Protein AF-0000000086529086 (afdb_homodimer)

Secondary structure (DSSP, 8-state):
-----SS---GGG-HHHHTTSPPTHHHHSGGGGSHHHHHHHHHHHHHHHHHHHHHHHHHHHHHHHHHHHHHHHTT-GGGHHHHHHHHHHHHHHHHHHHHHHHHHHHHHHHHHHHHHHHHHHHHHHGGGHHHHHHHHT--S-HHHIIIIIHHHHHHHHHHHHHHHHHHHHHHHHHHHHHHHHS--EEEEETTEEEEETTHHHHHHHHHHHHHHHHHHHHHHHHHHHHHHHHHHHHHHHHHHHHHHHTHHHHHHHT-HHHHHHHHHHHHHHHHHHHHHHHHHHHHHHHHHHHHHHHHHSS-HHHHHHHHHHHHTT---HHHHHHHHHHHHHHHHHHHHHHHTHHHHHHHHHHHHHHHHHHHHHHSPPP--SEEEE-SSS-EEEEEEEEE-TTS-EEEEPPPEEE-TT-EEEEE--TTSSHHHHHHHHTT---SEEEEEEE-STTEEEE-SS----SEEHHHHHHTTS-GGGS-HHHHHHHHHHTT-GGGGGGTT-EE-HHHHS-HHHHHHHHHHHHHHH--SEEEEESTTTTS-HHHHHHHHHHHHHH-TT-EEEEE---GGGGGG-SEEEEPPPP-----GGGGTTTTS------------/------S---GGG-HHHHTTSPPTHHHHSGGGGSHHHHHHHHHHHHHHHHHHHHHHHHHHHHHHHHHHHHHHHTT-GGGHHHHHHHHHHHHHHHHHHHHHHHHHHHHHHHHHHHHHHHHHHHHHHGGGHHHHHHHHT--S-HHHIIIIIHHHHHHHHHHHHHHHHHHHHHHHHHHHHHHHHS--EEEEETTEEEEETTHHHHHHHHHHHHHHHHHHHHHHHHHHHHHHHHHHHHHHHHHHHHHHHTHHHHHHHT-HHHHHHHHHHHHHHHHHHHHHHHHHHHHHHHHHHHHHHHHHSS-HHHHHHHHHHHHTT---HHHHHHHHHHHHHHHHHHHHHHHTHHHHHHHHHHHHHHHHHHHHHHSPPP--SEEEE-SSS-EEEEEEEEE-TTS-EEEEPPPEEE-TT-EEEEE--TTSSHHHHHHHHTT---SEEEEEEE-STTEEEE-SS----SEEHHHHHHTTS-GGGS-HHHHHHHHHHTT-GGGGGGTT-EE-HHHHS-HHHHHHHHHHHHHHH--SEEEEESTTTTS-HHHHHHHHHHHHHH-TT-EEEEE---GGGGGG-SEEEEPPPP-----GGGGGTTTSS-----------

Nearest PDB structures (foldseek):
  6tqe-assembly1_A  TM=7.961E-01  e=1.108E-29  Mycobacterium tuberculosis
  7x0z-assembly1_A  TM=7.785E-01  e=4.454E-24  Homo sapiens
  7vwc-assembly1_A  TM=6.618E-01  e=4.730E-23  Caenorhabditis elegans
  8eiq-assembly1_A  TM=7.588E-01  e=6.677E-15  Homo sapiens
  8eig-assembly1_A  TM=7.826E-01  e=3.427E-14  Homo sapiens

Structure (mmCIF, N/CA/C/O backbone):
data_AF-0000000086529086-model_v1
#
loop_
_entity.id
_entity.type
_entity.pdbx_description
1 polymer 'ABC transporter ATP-binding protein/permease'
#
loop_
_atom_site.group_PDB
_atom_site.id
_atom_site.type_symbol
_atom_site.label_atom_id
_atom_site.label_alt_id
_atom_site.label_comp_id
_atom_site.label_asym_id
_atom_site.label_entity_id
_atom_site.label_seq_id
_atom_site.pdbx_PDB_ins_code
_atom_site.Cartn_x
_atom_site.Cartn_y
_atom_site.Cartn_z
_atom_site.occupancy
_atom_site.B_iso_or_equiv
_atom_site.auth_seq_id
_atom_site.auth_comp_id
_atom_site.auth_asym_id
_atom_site.auth_atom_id
_atom_site.pdbx_PDB_model_num
ATOM 1 N N . MET A 1 1 ? -4.609 3.375 36.406 1 17.03 1 MET A N 1
ATOM 2 C CA . MET A 1 1 ? -3.49 3.25 35.469 1 17.03 1 MET A CA 1
ATOM 3 C C . MET A 1 1 ? -3.99 3.174 34.031 1 17.03 1 MET A C 1
ATOM 5 O O . MET A 1 1 ? -4.32 2.092 33.531 1 17.03 1 MET A O 1
ATOM 9 N N . THR A 1 2 ? -5 3.977 33.719 1 22.77 2 THR A N 1
ATOM 10 C CA . THR A 1 2 ? -5.672 3.973 32.406 1 22.77 2 THR A CA 1
ATOM 11 C C . THR A 1 2 ? -4.656 4.062 31.281 1 22.77 2 THR A C 1
ATOM 13 O O . THR A 1 2 ? -3.887 5.02 31.203 1 22.77 2 THR A O 1
ATOM 16 N N . VAL A 1 3 ? -3.982 2.934 30.984 1 27.12 3 VAL A N 1
ATOM 17 C CA . VAL A 1 3 ? -2.955 2.668 29.984 1 27.12 3 VAL A CA 1
ATOM 18 C C . VAL A 1 3 ? -3.262 3.451 28.703 1 27.12 3 VAL A C 1
ATOM 20 O O . VAL A 1 3 ? -4.332 3.295 28.109 1 27.12 3 VAL A O 1
ATOM 23 N N . ASN A 1 4 ? -2.916 4.668 28.625 1 27.52 4 ASN A N 1
ATOM 24 C CA . ASN A 1 4 ? -2.863 5.664 27.562 1 27.52 4 ASN A CA 1
ATOM 25 C C . ASN A 1 4 ? -2.459 5.039 26.234 1 27.52 4 ASN A C 1
ATOM 27 O O . ASN A 1 4 ? -1.291 4.703 26.031 1 27.52 4 ASN A O 1
ATOM 31 N N . ARG A 1 5 ? -3.229 4.07 25.766 1 34.84 5 ARG A N 1
ATOM 32 C CA . ARG A 1 5 ? -3.043 3.232 24.578 1 34.84 5 ARG A CA 1
ATOM 33 C C . ARG A 1 5 ? -2.707 4.078 23.359 1 34.84 5 ARG A C 1
ATOM 35 O O . ARG A 1 5 ? -3.576 4.766 22.812 1 34.84 5 ARG A O 1
ATOM 42 N N . ALA A 1 6 ? -1.583 4.531 23.25 1 35.47 6 ALA A N 1
ATOM 43 C CA . ALA A 1 6 ? -0.881 5.309 22.234 1 35.47 6 ALA A CA 1
ATOM 44 C C . ALA A 1 6 ? -1.376 4.961 20.828 1 35.47 6 ALA A C 1
ATOM 46 O O . ALA A 1 6 ? -1.481 5.832 19.969 1 35.47 6 ALA A O 1
ATOM 47 N N . PHE A 1 7 ? -1.087 3.75 20.312 1 37.53 7 PHE A N 1
ATOM 48 C CA . PHE A 1 7 ? -1.498 3.289 19 1 37.53 7 PHE A CA 1
ATOM 49 C C . PHE A 1 7 ? -2.9 2.693 19.047 1 37.53 7 PHE A C 1
ATOM 51 O O . PHE A 1 7 ? -3.207 1.886 19.922 1 37.53 7 PHE A O 1
ATOM 58 N N . PRO A 1 8 ? -3.912 3.375 18.641 1 40.97 8 PRO A N 1
ATOM 59 C CA . PRO A 1 8 ? -5.211 2.701 18.672 1 40.97 8 PRO A CA 1
ATOM 60 C C . PRO A 1 8 ? -5.105 1.2 18.406 1 40.97 8 PRO A C 1
ATOM 62 O O . PRO A 1 8 ? -4.363 0.779 17.516 1 40.97 8 PRO A O 1
ATOM 65 N N . ILE A 1 9 ? -5.074 0.36 19.312 1 44.12 9 ILE A N 1
ATOM 66 C CA . ILE A 1 9 ? -5.113 -1.095 19.203 1 44.12 9 ILE A CA 1
ATOM 67 C C . ILE A 1 9 ? -6.086 -1.505 18.109 1 44.12 9 ILE A C 1
ATOM 69 O O . ILE A 1 9 ? -7.238 -1.057 18.078 1 44.12 9 ILE A O 1
ATOM 73 N N . ASP A 1 10 ? -5.691 -1.866 17.016 1 54.34 10 ASP A N 1
ATOM 74 C CA . ASP A 1 10 ? -6.551 -2.467 16 1 54.34 10 ASP A CA 1
ATOM 75 C C . ASP A 1 10 ? -7.539 -3.447 16.625 1 54.34 10 ASP A C 1
ATOM 77 O O . ASP A 1 10 ? -7.191 -4.602 16.906 1 54.34 10 ASP A O 1
ATOM 81 N N . ARG A 1 11 ? -8.672 -2.973 17.297 1 58.97 11 ARG A N 1
ATOM 82 C CA . ARG A 1 11 ? -9.734 -3.734 17.953 1 58.97 11 ARG A CA 1
ATOM 83 C C . ARG A 1 11 ? -10.125 -4.949 17.125 1 58.97 11 ARG A C 1
ATOM 85 O O . ARG A 1 11 ? -10.617 -5.945 17.656 1 58.97 11 ARG A O 1
ATOM 92 N N . ALA A 1 12 ? -9.719 -4.82 15.906 1 59.78 12 ALA A N 1
ATOM 93 C CA . ALA A 1 12 ? -10.109 -5.926 15.039 1 59.78 12 ALA A CA 1
ATOM 94 C C . ALA A 1 12 ? -9.328 -7.191 15.375 1 59.78 12 ALA A C 1
ATOM 96 O O . ALA A 1 12 ? -9.766 -8.305 15.07 1 59.78 12 ALA A O 1
ATOM 97 N N . GLU A 1 13 ? -8.25 -7 16.031 1 61.94 13 GLU A N 1
ATOM 98 C CA . GLU A 1 13 ? -7.422 -8.164 16.344 1 61.94 13 GLU A CA 1
ATOM 99 C C . GLU A 1 13 ? -7.691 -8.656 17.766 1 61.94 13 GLU A C 1
ATOM 101 O O . GLU A 1 13 ? -7.23 -9.734 18.156 1 61.94 13 GLU A O 1
ATOM 106 N N . ASP A 1 14 ? -8.516 -7.789 18.469 1 65.12 14 ASP A N 1
ATOM 107 C CA . ASP A 1 14 ? -8.867 -8.18 19.828 1 65.12 14 ASP A CA 1
ATOM 108 C C . ASP A 1 14 ? -10.094 -9.086 19.844 1 65.12 14 ASP A C 1
ATOM 110 O O . ASP A 1 14 ? -11.172 -8.688 19.391 1 65.12 14 ASP A O 1
ATOM 114 N N . ALA A 1 15 ? -9.969 -10.281 20.266 1 69.06 15 ALA A N 1
ATOM 115 C CA . ALA A 1 15 ? -11.023 -11.289 20.281 1 69.06 15 ALA A CA 1
ATOM 116 C C . ALA A 1 15 ? -12.234 -10.805 21.078 1 69.06 15 ALA A C 1
ATOM 118 O O . ALA A 1 15 ? -13.383 -11.062 20.688 1 69.06 15 ALA A O 1
ATOM 119 N N . GLU A 1 16 ? -11.992 -10.109 22.125 1 69.25 16 GLU A N 1
ATOM 120 C CA . GLU A 1 16 ? -13.102 -9.641 22.953 1 69.25 16 GLU A CA 1
ATOM 121 C C . GLU A 1 16 ? -13.891 -8.539 22.25 1 69.25 16 GLU A C 1
ATOM 123 O O . GLU A 1 16 ? -15.117 -8.508 22.312 1 69.25 16 GLU A O 1
ATOM 128 N N . ALA A 1 17 ? -13.203 -7.742 21.594 1 73.75 17 ALA A N 1
ATOM 129 C CA . ALA A 1 17 ? -13.867 -6.664 20.875 1 73.75 17 ALA A CA 1
ATOM 130 C C . ALA A 1 17 ? -14.68 -7.207 19.703 1 73.75 17 ALA A C 1
ATOM 132 O O . ALA A 1 17 ? -15.75 -6.695 19.391 1 73.75 17 ALA A O 1
ATOM 133 N N . ARG A 1 18 ? -14.328 -8.336 19.219 1 75.75 18 ARG A N 1
ATOM 134 C CA . ARG A 1 18 ? -14.938 -8.906 18.031 1 75.75 18 ARG A CA 1
ATOM 135 C C . ARG A 1 18 ? -16.328 -9.461 18.328 1 75.75 18 ARG A C 1
ATOM 137 O O . ARG A 1 18 ? -17.156 -9.586 17.438 1 75.75 18 ARG A O 1
ATOM 144 N N . ARG A 1 19 ? -16.469 -9.758 19.531 1 76.56 19 ARG A N 1
ATOM 145 C CA . ARG A 1 19 ? -17.766 -10.305 19.906 1 76.56 19 ARG A CA 1
ATOM 146 C C . ARG A 1 19 ? -18.859 -9.242 19.828 1 76.56 19 ARG A C 1
ATOM 148 O O . ARG A 1 19 ? -20.031 -9.562 19.688 1 76.56 19 ARG A O 1
ATOM 155 N N . ARG A 1 20 ? -18.469 -8.055 19.812 1 79.75 20 ARG A N 1
ATOM 156 C CA . ARG A 1 20 ? -19.438 -6.973 19.766 1 79.75 20 ARG A CA 1
ATOM 157 C C . ARG A 1 20 ? -19.75 -6.566 18.328 1 79.75 20 ARG A C 1
ATOM 159 O O . ARG A 1 20 ? -20.703 -5.832 18.078 1 79.75 20 ARG A O 1
ATOM 166 N N . PHE A 1 21 ? -18.984 -7.137 17.469 1 87.19 21 PHE A N 1
ATOM 167 C CA . PHE A 1 21 ? -19.188 -6.777 16.078 1 87.19 21 PHE A CA 1
ATOM 168 C C . PHE A 1 21 ? -20.359 -7.555 15.477 1 87.19 21 PHE A C 1
ATOM 170 O O . PHE A 1 21 ? -20.672 -8.656 15.93 1 87.19 21 PHE A O 1
ATOM 177 N N . PRO A 1 22 ? -21.047 -6.941 14.578 1 89 22 PRO A N 1
ATOM 178 C CA . PRO A 1 22 ? -22.078 -7.707 13.875 1 89 22 PRO A CA 1
ATOM 179 C C . PRO A 1 22 ? -21.516 -8.922 13.133 1 89 22 PRO A C 1
ATOM 181 O O . PRO A 1 22 ? -20.344 -8.93 12.766 1 89 22 PRO A O 1
ATOM 184 N N . PRO A 1 23 ? -22.406 -9.875 13.039 1 89.5 23 PRO A N 1
ATOM 185 C CA . PRO A 1 23 ? -21.938 -11.062 12.328 1 89.5 23 PRO A CA 1
ATOM 186 C C . PRO A 1 23 ? -21.594 -10.781 10.867 1 89.5 23 PRO A C 1
ATOM 188 O O . PRO A 1 23 ? -22.047 -9.781 10.305 1 89.5 23 PRO A O 1
ATOM 191 N N . VAL A 1 24 ? -20.75 -11.617 10.305 1 91 24 VAL A N 1
ATOM 192 C CA . VAL A 1 24 ? -20.219 -11.438 8.953 1 91 24 VAL A CA 1
ATOM 193 C C . VAL A 1 24 ? -21.359 -11.555 7.941 1 91 24 VAL A C 1
ATOM 195 O O . VAL A 1 24 ? -21.266 -11.016 6.836 1 91 24 VAL A O 1
ATOM 198 N N . TRP A 1 25 ? -22.438 -12.156 8.266 1 90.25 25 TRP A N 1
ATOM 199 C CA . TRP A 1 25 ? -23.578 -12.344 7.371 1 90.25 25 TRP A CA 1
ATOM 200 C C . TRP A 1 25 ? -24.203 -11 6.996 1 90.25 25 TRP A C 1
ATOM 202 O O . TRP A 1 25 ? -24.828 -10.875 5.938 1 90.25 25 TRP A O 1
ATOM 212 N N . ARG A 1 26 ? -24.031 -9.984 7.801 1 90.62 26 ARG A N 1
ATOM 213 C CA . ARG A 1 26 ? -24.562 -8.656 7.508 1 90.62 26 ARG A CA 1
ATOM 214 C C . ARG A 1 26 ? -23.797 -7.992 6.375 1 90.62 26 ARG A C 1
ATOM 216 O O . ARG A 1 26 ? -24.297 -7.062 5.734 1 90.62 26 ARG A O 1
ATOM 223 N N . LEU A 1 27 ? -22.641 -8.477 6.191 1 91.31 27 LEU A N 1
ATOM 224 C CA . LEU A 1 27 ? -21.828 -7.977 5.086 1 91.31 27 LEU A CA 1
ATOM 225 C C . LEU A 1 27 ? -22.062 -8.805 3.826 1 91.31 27 LEU A C 1
ATOM 227 O O . LEU A 1 27 ? -22.078 -8.258 2.719 1 91.31 27 LEU A O 1
ATOM 231 N N . LEU A 1 28 ? -22.328 -10.094 3.971 1 91.69 28 LEU A N 1
ATOM 232 C CA . LEU A 1 28 ? -22.344 -11.047 2.865 1 91.69 28 LEU A CA 1
ATOM 233 C C . LEU A 1 28 ? -23.734 -11.086 2.219 1 91.69 28 LEU A C 1
ATOM 235 O O . LEU A 1 28 ? -23.844 -11.227 0.998 1 91.69 28 LEU A O 1
ATOM 239 N N . LEU A 1 29 ? -24.797 -10.867 2.912 1 90 29 LEU A N 1
ATOM 240 C CA . LEU A 1 29 ? -26.125 -11.266 2.457 1 90 29 LEU A CA 1
ATOM 241 C C . LEU A 1 29 ? -26.844 -10.094 1.794 1 90 29 LEU A C 1
ATOM 243 O O . LEU A 1 29 ? -27.609 -10.289 0.845 1 90 29 LEU A O 1
ATOM 247 N N . PRO A 1 30 ? -26.609 -8.867 2.238 1 90.56 30 PRO A N 1
ATOM 248 C CA . PRO A 1 30 ? -27.438 -7.777 1.705 1 90.56 30 PRO A CA 1
ATOM 249 C C . PRO A 1 30 ? -27.359 -7.668 0.184 1 90.56 30 PRO A C 1
ATOM 251 O O . PRO A 1 30 ? -28.359 -7.359 -0.468 1 90.56 30 PRO A O 1
ATOM 254 N N . TYR A 1 31 ? -26.312 -7.93 -0.412 1 92.19 31 TYR A N 1
ATOM 255 C CA . TYR A 1 31 ? -26.172 -7.824 -1.859 1 92.19 31 TYR A CA 1
ATOM 256 C C . TYR A 1 31 ? -27.047 -8.852 -2.57 1 92.19 31 TYR A C 1
ATOM 258 O O . TYR A 1 31 ? -27.672 -8.539 -3.58 1 92.19 31 TYR A O 1
ATOM 266 N N . TRP A 1 32 ? -27.156 -10.016 -2.102 1 91.19 32 TRP A N 1
ATOM 267 C CA . TRP A 1 32 ? -27.828 -11.117 -2.779 1 91.19 32 TRP A CA 1
ATOM 268 C C . TRP A 1 32 ? -29.344 -10.977 -2.686 1 91.19 32 TRP A C 1
ATOM 270 O O . TRP A 1 32 ? -30.078 -11.68 -3.381 1 91.19 32 TRP A O 1
ATOM 280 N N . ARG A 1 33 ? -29.812 -10.008 -1.822 1 90 33 ARG A N 1
ATOM 281 C CA . ARG A 1 33 ? -31.234 -9.766 -1.68 1 90 33 ARG A CA 1
ATOM 282 C C . ARG A 1 33 ? -31.703 -8.68 -2.646 1 90 33 ARG A C 1
ATOM 284 O O . ARG A 1 33 ? -32.906 -8.477 -2.824 1 90 33 ARG A O 1
ATOM 291 N N . THR A 1 34 ? -30.844 -8.109 -3.309 1 91.5 34 THR A N 1
ATOM 292 C CA . THR A 1 34 ? -31.188 -7.066 -4.27 1 91.5 34 THR A CA 1
ATOM 293 C C . THR A 1 34 ? -31.453 -7.672 -5.648 1 91.5 34 THR A C 1
ATOM 295 O O . THR A 1 34 ? -31.141 -8.844 -5.887 1 91.5 34 THR A O 1
ATOM 298 N N . ARG A 1 35 ? -32.031 -6.863 -6.504 1 88.62 35 ARG A N 1
ATOM 299 C CA . ARG A 1 35 ? -32.312 -7.32 -7.859 1 88.62 35 ARG A CA 1
ATOM 300 C C . ARG A 1 35 ? -31.031 -7.629 -8.625 1 88.62 35 ARG A C 1
ATOM 302 O O . ARG A 1 35 ? -30.922 -8.664 -9.281 1 88.62 35 ARG A O 1
ATOM 309 N N . GLU A 1 36 ? -30.062 -6.824 -8.461 1 89.56 36 GLU A N 1
ATOM 310 C CA . GLU A 1 36 ? -28.766 -7.059 -9.109 1 89.56 36 GLU A CA 1
ATOM 311 C C . GLU A 1 36 ? -28.078 -8.273 -8.508 1 89.56 36 GLU A C 1
ATOM 313 O O . GLU A 1 36 ? -27.375 -9 -9.219 1 89.56 36 GLU A O 1
ATOM 318 N N . GLY A 1 37 ? -28.406 -8.531 -7.34 1 91.19 37 GLY A N 1
ATOM 319 C CA . GLY A 1 37 ? -27.797 -9.656 -6.648 1 91.19 37 GLY A CA 1
ATOM 320 C C . GLY A 1 37 ? -28.359 -10.992 -7.082 1 91.19 37 GLY A C 1
ATOM 321 O O . GLY A 1 37 ? -27.641 -11.984 -7.168 1 91.19 37 GLY A O 1
ATOM 322 N N . VAL A 1 38 ? -29.641 -10.984 -7.402 1 91.56 38 VAL A N 1
ATOM 323 C CA . VAL A 1 38 ? -30.266 -12.227 -7.844 1 91.56 38 VAL A CA 1
ATOM 324 C C . VAL A 1 38 ? -29.672 -12.648 -9.188 1 91.56 38 VAL A C 1
ATOM 326 O O . VAL A 1 38 ? -29.438 -13.836 -9.422 1 91.56 38 VAL A O 1
ATOM 329 N N . PHE A 1 39 ? -29.469 -11.68 -9.992 1 92.88 39 PHE A N 1
ATOM 330 C CA . PHE A 1 39 ? -28.828 -11.969 -11.266 1 92.88 39 PHE A CA 1
ATOM 331 C C . PHE A 1 39 ? -27.422 -12.508 -11.039 1 92.88 39 PHE A C 1
ATOM 333 O O . PHE A 1 39 ? -27 -13.453 -11.711 1 92.88 39 PHE A O 1
ATOM 340 N N . SER A 1 40 ? -26.734 -11.945 -10.133 1 93.75 40 SER A N 1
ATOM 341 C CA . SER A 1 40 ? -25.391 -12.406 -9.82 1 93.75 40 SER A CA 1
ATOM 342 C C . SER A 1 40 ? -25.422 -13.812 -9.227 1 93.75 40 SER A C 1
ATOM 344 O O . SER A 1 40 ? -24.469 -14.586 -9.414 1 93.75 40 SER A O 1
ATOM 346 N N . LEU A 1 41 ? -26.484 -14.172 -8.594 1 93.38 41 LEU A N 1
ATOM 347 C CA . LEU A 1 41 ? -26.625 -15.516 -8.055 1 93.38 41 LEU A CA 1
ATOM 348 C C . LEU A 1 41 ? -26.766 -16.547 -9.18 1 93.38 41 LEU A C 1
ATOM 350 O O . LEU A 1 41 ? -26.25 -17.656 -9.086 1 93.38 41 LEU A O 1
ATOM 354 N N . ILE A 1 42 ? -27.469 -16.141 -10.133 1 94.56 42 ILE A N 1
ATOM 355 C CA . ILE A 1 42 ? -27.625 -17 -11.297 1 94.56 42 ILE A CA 1
ATOM 356 C C . ILE A 1 42 ? -26.266 -17.203 -11.969 1 94.56 42 ILE A C 1
ATOM 358 O O . ILE A 1 42 ? -25.906 -18.312 -12.344 1 94.56 42 ILE A O 1
ATOM 362 N N . LEU A 1 43 ? -25.609 -16.125 -12.078 1 95.25 43 LEU A N 1
ATOM 363 C CA . LEU A 1 43 ? -24.281 -16.219 -12.664 1 95.25 43 LEU A CA 1
ATOM 364 C C . LEU A 1 43 ? -23.375 -17.109 -11.828 1 95.25 43 LEU A C 1
ATOM 366 O O . LEU A 1 43 ? -22.578 -17.875 -12.367 1 95.25 43 LEU A O 1
ATOM 370 N N . LEU A 1 44 ? -23.5 -17.031 -10.57 1 94.56 44 LEU A N 1
ATOM 371 C CA . LEU A 1 44 ? -22.688 -17.844 -9.672 1 94.56 44 LEU A CA 1
ATOM 372 C C . LEU A 1 44 ? -23.047 -19.312 -9.805 1 94.56 44 LEU A C 1
ATOM 374 O O . LEU A 1 44 ? -22.156 -20.172 -9.75 1 94.56 44 LEU A O 1
ATOM 378 N N . MET A 1 45 ? -24.281 -19.625 -10.016 1 94.62 45 MET A N 1
ATOM 379 C CA . MET A 1 45 ? -24.703 -21.016 -10.242 1 94.62 45 MET A CA 1
ATOM 380 C C . MET A 1 45 ? -24.094 -21.547 -11.531 1 94.62 45 MET A C 1
ATOM 382 O O . MET A 1 45 ? -23.719 -22.719 -11.602 1 94.62 45 MET A O 1
ATOM 386 N N . LEU A 1 46 ? -24.031 -20.656 -12.445 1 94.94 46 LEU A N 1
ATOM 387 C CA . LEU A 1 46 ? -23.406 -21.047 -13.703 1 94.94 46 LEU A CA 1
ATOM 388 C C . LEU A 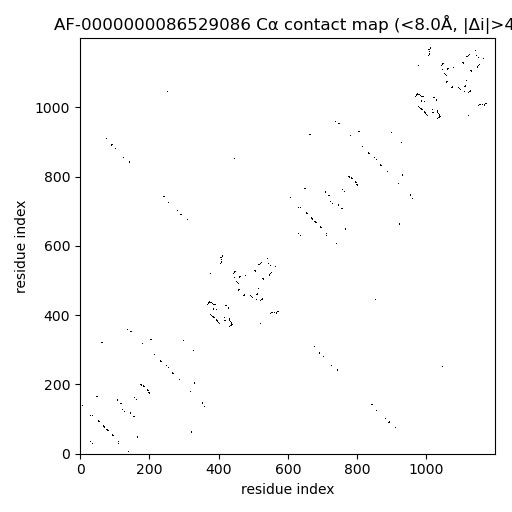1 46 ? -21.906 -21.281 -13.508 1 94.94 46 LEU A C 1
ATOM 390 O O . LEU A 1 46 ? -21.328 -22.156 -14.156 1 94.94 46 LEU A O 1
ATOM 394 N N . VAL A 1 47 ? -21.312 -20.5 -12.68 1 95.38 47 VAL A N 1
ATOM 395 C CA . VAL A 1 47 ? -19.891 -20.688 -12.375 1 95.38 47 VAL A CA 1
ATOM 396 C C . VAL A 1 47 ? -19.672 -22.031 -11.688 1 95.38 47 VAL A C 1
ATOM 398 O O . VAL A 1 47 ? -18.75 -22.766 -12.023 1 95.38 47 VAL A O 1
ATOM 401 N N . ILE A 1 48 ? -20.547 -22.391 -10.766 1 94.31 48 ILE A N 1
ATOM 402 C CA . ILE A 1 48 ? -20.469 -23.688 -10.086 1 94.31 48 ILE A CA 1
ATOM 403 C C . ILE A 1 48 ? -20.688 -24.812 -11.086 1 94.31 48 ILE A C 1
ATOM 405 O O . ILE A 1 48 ? -19.969 -25.812 -11.07 1 94.31 48 ILE A O 1
ATOM 409 N N . GLY A 1 49 ? -21.625 -24.594 -11.945 1 94.12 49 GLY A N 1
ATOM 410 C CA . GLY A 1 49 ? -21.844 -25.562 -13.008 1 94.12 49 GLY A CA 1
ATOM 411 C C . GLY A 1 49 ? -20.641 -25.75 -13.906 1 94.12 49 GLY A C 1
ATOM 412 O O . GLY A 1 49 ? -20.328 -26.875 -14.289 1 94.12 49 GLY A O 1
ATOM 413 N N . SER A 1 50 ? -20.047 -24.688 -14.211 1 93.81 50 SER A N 1
ATOM 414 C CA . SER A 1 50 ? -18.844 -24.766 -15.023 1 93.81 50 SER A CA 1
ATOM 415 C C . SER A 1 50 ? -17.734 -25.516 -14.305 1 93.81 50 SER A C 1
ATOM 417 O O . SER A 1 50 ? -16.969 -26.266 -14.922 1 93.81 50 SER A O 1
ATOM 419 N N . SER A 1 51 ? -17.609 -25.344 -13 1 91.38 51 SER A N 1
ATOM 420 C CA . SER A 1 51 ? -16.625 -26.062 -12.203 1 91.38 51 SER A CA 1
ATOM 421 C C . SER A 1 51 ? -16.906 -27.562 -12.195 1 91.38 51 SER A C 1
ATOM 423 O O . SER A 1 51 ? -15.984 -28.375 -12.312 1 91.38 51 SER A O 1
ATOM 425 N N . TRP A 1 52 ? -18.109 -27.953 -12.133 1 92.94 52 TRP A N 1
ATOM 426 C CA . TRP A 1 52 ? -18.5 -29.359 -12.164 1 92.94 52 TRP A CA 1
ATOM 427 C C . TRP A 1 52 ? -18.266 -29.953 -13.547 1 92.94 52 TRP A C 1
ATOM 429 O O . TRP A 1 52 ? -17.844 -31.109 -13.672 1 92.94 52 TRP A O 1
ATOM 439 N N . ALA A 1 53 ? -18.531 -29.109 -14.492 1 93.25 53 ALA A N 1
ATOM 440 C CA . ALA A 1 53 ? -18.266 -29.547 -15.859 1 93.25 53 ALA A CA 1
ATOM 441 C C . ALA A 1 53 ? -16.781 -29.797 -16.078 1 93.25 53 ALA A C 1
ATOM 443 O O . ALA A 1 53 ? -16.406 -30.734 -16.781 1 93.25 53 ALA A O 1
ATOM 444 N N . THR A 1 54 ? -16.016 -29 -15.539 1 89.62 54 THR A N 1
ATOM 445 C CA . THR A 1 54 ? -14.57 -29.172 -15.656 1 89.62 54 THR A CA 1
ATOM 446 C C . THR A 1 54 ? -14.125 -30.469 -14.977 1 89.62 54 THR A C 1
ATOM 448 O O . THR A 1 54 ? -13.227 -31.156 -15.461 1 89.62 54 THR A O 1
ATOM 451 N N . THR A 1 55 ? -14.766 -30.812 -13.859 1 89.75 55 THR A N 1
ATOM 452 C CA . THR A 1 55 ? -14.469 -32.062 -13.188 1 89.75 55 THR A CA 1
ATOM 453 C C . THR A 1 55 ? -14.852 -33.25 -14.07 1 89.75 55 THR A C 1
ATOM 455 O O . THR A 1 55 ? -14.125 -34.25 -14.125 1 89.75 55 THR A O 1
ATOM 458 N N . TYR A 1 56 ? -15.875 -33.062 -14.758 1 91.12 56 TYR A N 1
ATOM 459 C CA . TYR A 1 56 ? -16.297 -34.125 -15.664 1 91.12 56 TYR A CA 1
ATOM 460 C C . TYR A 1 56 ? -15.312 -34.281 -16.812 1 91.12 56 TYR A C 1
ATOM 462 O O . TYR A 1 56 ? -15.039 -35.406 -17.266 1 91.12 56 TYR A O 1
ATOM 470 N N . VAL A 1 57 ? -14.867 -33.188 -17.25 1 89.19 57 VAL A N 1
ATOM 471 C CA . VAL A 1 57 ? -13.852 -33.25 -18.297 1 89.19 57 VAL A CA 1
ATOM 472 C C . VAL A 1 57 ? -12.594 -33.906 -17.766 1 89.19 57 VAL A C 1
ATOM 474 O O . VAL A 1 57 ? -11.953 -34.688 -18.469 1 89.19 57 VAL A O 1
ATOM 477 N N . MET A 1 58 ? -12.266 -33.688 -16.562 1 88.19 58 MET A N 1
ATOM 478 C CA . MET A 1 58 ? -11.102 -34.312 -15.953 1 88.19 58 MET A CA 1
ATOM 479 C C . MET A 1 58 ? -11.32 -35.844 -15.828 1 88.19 58 MET A C 1
ATOM 481 O O . MET A 1 58 ? -10.383 -36.625 -16.016 1 88.19 58 MET A O 1
ATOM 485 N N . LEU A 1 59 ? -12.516 -36.25 -15.562 1 89.88 59 LEU A N 1
ATOM 486 C CA . LEU A 1 59 ? -12.844 -37.656 -15.477 1 89.88 59 LEU A CA 1
ATOM 487 C C . LEU A 1 59 ? -12.75 -38.344 -16.844 1 89.88 59 LEU A C 1
ATOM 489 O O . LEU A 1 59 ? -12.227 -39.438 -16.969 1 89.88 59 LEU A O 1
ATOM 493 N N . TRP A 1 60 ? -13.273 -37.594 -17.719 1 90.94 60 TRP A N 1
ATOM 494 C CA . TRP A 1 60 ? -13.156 -38.094 -19.094 1 90.94 60 TRP A CA 1
ATOM 495 C C . TRP A 1 60 ? -11.695 -38.219 -19.5 1 90.94 60 TRP A C 1
ATOM 497 O O . TRP A 1 60 ? -11.305 -39.219 -20.094 1 90.94 60 TRP A O 1
ATOM 507 N N . ASN A 1 61 ? -10.938 -37.219 -19.188 1 88.62 61 ASN A N 1
ATOM 508 C CA . ASN A 1 61 ? -9.508 -37.25 -19.484 1 88.62 61 ASN A CA 1
ATOM 509 C C . ASN A 1 61 ? -8.82 -38.438 -18.797 1 88.62 61 ASN A C 1
ATOM 511 O O . ASN A 1 61 ? -7.883 -39 -19.344 1 88.62 61 ASN A O 1
ATOM 515 N N . ASN A 1 62 ? -9.25 -38.688 -17.625 1 88.81 62 ASN A N 1
ATOM 516 C CA . ASN A 1 62 ? -8.703 -39.812 -16.906 1 88.81 62 ASN A CA 1
ATOM 517 C C . ASN A 1 62 ? -8.977 -41.125 -17.625 1 88.81 62 ASN A C 1
ATOM 519 O O . ASN A 1 62 ? -8.07 -41.969 -17.766 1 88.81 62 ASN A O 1
ATOM 523 N N . ASN A 1 63 ? -10.164 -41.312 -18.094 1 89.44 63 ASN A N 1
ATOM 524 C CA . ASN A 1 63 ? -10.508 -42.531 -18.844 1 89.44 63 ASN A CA 1
ATOM 525 C C . ASN A 1 63 ? -9.781 -42.562 -20.188 1 89.44 63 ASN A C 1
ATOM 527 O O . ASN A 1 63 ? -9.336 -43.656 -20.609 1 89.44 63 ASN A O 1
ATOM 531 N N . TRP A 1 64 ? -9.75 -41.406 -20.781 1 89 64 TRP A N 1
ATOM 532 C CA . TRP A 1 64 ? -9.031 -41.344 -22.047 1 89 64 TRP A CA 1
ATOM 533 C C . TRP A 1 64 ? -7.566 -41.719 -21.875 1 89 64 TRP A C 1
ATOM 535 O O . TRP A 1 64 ? -7.008 -42.438 -22.703 1 89 64 TRP A O 1
ATOM 545 N N . THR A 1 65 ? -6.93 -41.219 -20.828 1 87 65 THR A N 1
ATOM 546 C CA . THR A 1 65 ? -5.527 -41.531 -20.562 1 87 65 THR A CA 1
ATOM 547 C C . THR A 1 65 ? -5.328 -43.031 -20.406 1 87 65 THR A C 1
ATOM 549 O O . THR A 1 65 ? -4.355 -43.594 -20.906 1 87 65 THR A O 1
ATOM 552 N N . GLY A 1 66 ? -6.223 -43.719 -19.734 1 87.12 66 GLY A N 1
ATOM 553 C CA . GLY A 1 66 ? -6.156 -45.156 -19.594 1 87.12 66 GLY A CA 1
ATOM 554 C C . GLY A 1 66 ? -6.242 -45.875 -20.922 1 87.12 66 GLY A C 1
ATOM 555 O O . GLY A 1 66 ? -5.43 -46.781 -21.203 1 87.12 66 GLY A O 1
ATOM 556 N N . THR A 1 67 ? -7.156 -45.469 -21.734 1 88.12 67 THR A N 1
ATOM 557 C CA . THR A 1 67 ? -7.355 -46.094 -23.031 1 88.12 67 THR A CA 1
ATOM 558 C C . THR A 1 67 ? -6.172 -45.844 -23.953 1 88.12 67 THR A C 1
ATOM 560 O O . THR A 1 67 ? -5.758 -46.719 -24.719 1 88.12 67 THR A O 1
ATOM 563 N N . PHE A 1 68 ? -5.707 -44.656 -23.859 1 87.31 68 PHE A N 1
ATOM 564 C CA . PHE A 1 68 ? -4.586 -44.281 -24.703 1 87.31 68 PHE A CA 1
ATOM 565 C C . PHE A 1 68 ? -3.346 -45.094 -24.391 1 87.31 68 PHE A C 1
ATOM 567 O O . PHE A 1 68 ? -2.73 -45.688 -25.297 1 87.31 68 PHE A O 1
ATOM 574 N N . TYR A 1 69 ? -2.988 -45.281 -23.156 1 86.19 69 TYR A N 1
ATOM 575 C CA . TYR A 1 69 ? -1.776 -46 -22.781 1 86.19 69 TYR A CA 1
ATOM 576 C C . TYR A 1 69 ? -1.983 -47.5 -22.891 1 86.19 69 TYR A C 1
ATOM 578 O O . TYR A 1 69 ? -1.032 -48.25 -23.109 1 86.19 69 TYR A O 1
ATOM 586 N N . ASP A 1 70 ? -3.227 -47.938 -22.703 1 86.88 70 ASP A N 1
ATOM 587 C CA . ASP A 1 70 ? -3.502 -49.344 -22.969 1 86.88 70 ASP A CA 1
ATOM 588 C C . ASP A 1 70 ? -3.279 -49.656 -24.453 1 86.88 70 ASP A C 1
ATOM 590 O O . ASP A 1 70 ? -2.768 -50.75 -24.781 1 86.88 70 ASP A O 1
ATOM 594 N N . ALA A 1 71 ? -3.686 -48.656 -25.281 1 86.12 71 ALA A N 1
ATOM 595 C CA . ALA A 1 71 ? -3.479 -48.875 -26.703 1 86.12 71 ALA A CA 1
ATOM 596 C C . ALA A 1 71 ? -1.991 -48.875 -27.047 1 86.12 71 ALA A C 1
ATOM 598 O O . ALA A 1 71 ? -1.554 -49.688 -27.891 1 86.12 71 ALA A O 1
ATOM 599 N N . ILE A 1 72 ? -1.272 -48.125 -26.422 1 81.38 72 ILE A N 1
ATOM 600 C CA . ILE A 1 72 ? 0.168 -48.094 -26.641 1 81.38 72 ILE A CA 1
ATOM 601 C C . ILE A 1 72 ? 0.802 -49.375 -26.125 1 81.38 72 ILE A C 1
ATOM 603 O O . ILE A 1 72 ? 1.656 -49.969 -26.781 1 81.38 72 ILE A O 1
ATOM 607 N N . GLY A 1 73 ? 0.398 -49.75 -24.906 1 78.19 73 GLY A N 1
ATOM 608 C CA . GLY A 1 73 ? 0.929 -50.969 -24.312 1 78.19 73 GLY A CA 1
ATOM 609 C C . GLY A 1 73 ? 0.621 -52.219 -25.125 1 78.19 73 GLY A C 1
ATOM 610 O O . GLY A 1 73 ? 1.452 -53.125 -25.234 1 78.19 73 GLY A O 1
ATOM 611 N N . ALA A 1 74 ? -0.514 -52.188 -25.75 1 80.75 74 ALA A N 1
ATOM 612 C CA . ALA A 1 74 ? -0.927 -53.344 -26.531 1 80.75 74 ALA A CA 1
ATOM 613 C C . ALA A 1 74 ? -0.483 -53.219 -27.984 1 80.75 74 ALA A C 1
ATOM 615 O O . ALA A 1 74 ? -0.821 -54.031 -28.828 1 80.75 74 ALA A O 1
ATOM 616 N N . SER A 1 75 ? 0.253 -52.094 -28.344 1 79.62 75 SER A N 1
ATOM 617 C CA . SER A 1 75 ? 0.79 -51.812 -29.672 1 79.62 75 SER A CA 1
ATOM 618 C C . SER A 1 75 ? -0.324 -51.719 -30.719 1 79.62 75 SER A C 1
ATOM 620 O O . SER A 1 75 ? -0.188 -52.188 -31.828 1 79.62 75 SER A O 1
ATOM 622 N N . ARG A 1 76 ? -1.484 -51.281 -30.281 1 83.75 76 ARG A N 1
ATOM 623 C CA . ARG A 1 76 ? -2.57 -51 -31.203 1 83.75 76 ARG A CA 1
ATOM 624 C C . ARG A 1 76 ? -2.498 -49.531 -31.672 1 83.75 76 ARG A C 1
ATOM 626 O O . ARG A 1 76 ? -3.316 -48.719 -31.281 1 83.75 76 ARG A O 1
ATOM 633 N N . PHE A 1 77 ? -1.636 -49.312 -32.5 1 82.25 77 PHE A N 1
ATOM 634 C CA . PHE A 1 77 ? -1.295 -47.938 -32.906 1 82.25 77 PHE A CA 1
ATOM 635 C C . PHE A 1 77 ? -2.328 -47.375 -33.875 1 82.25 77 PHE A C 1
ATOM 637 O O . PHE A 1 77 ? -2.412 -46.156 -34.062 1 82.25 77 PHE A O 1
ATOM 644 N N . LYS A 1 78 ? -3.17 -48.188 -34.438 1 81.06 78 LYS A N 1
ATOM 645 C CA . LYS A 1 78 ? -4.152 -47.719 -35.438 1 81.06 78 LYS A CA 1
ATOM 646 C C . LYS A 1 78 ? -5.238 -46.875 -34.781 1 81.06 78 LYS A C 1
ATOM 648 O O . LYS A 1 78 ? -5.836 -46.031 -35.406 1 81.06 78 LYS A O 1
ATOM 653 N N . VAL A 1 79 ? -5.445 -47.062 -33.438 1 87.69 79 VAL A N 1
ATOM 654 C CA . VAL A 1 79 ? -6.52 -46.375 -32.75 1 87.69 79 VAL A CA 1
ATOM 655 C C . VAL A 1 79 ? -6.016 -45.031 -32.219 1 87.69 79 VAL A C 1
ATOM 657 O O . VAL A 1 79 ? -6.812 -44.156 -31.859 1 87.69 79 VAL A O 1
ATOM 660 N N . LEU A 1 80 ? -4.789 -44.781 -32.344 1 86.25 80 LEU A N 1
ATOM 661 C CA . LEU A 1 80 ? -4.168 -43.656 -31.672 1 86.25 80 LEU A CA 1
ATOM 662 C C . LEU A 1 80 ? -4.605 -42.312 -32.281 1 86.25 80 LEU A C 1
ATOM 664 O O . LEU A 1 80 ? -4.953 -41.375 -31.594 1 86.25 80 LEU A O 1
ATOM 668 N N . PRO A 1 81 ? -4.66 -42.219 -33.656 1 82.69 81 PRO A N 1
ATOM 669 C CA . PRO A 1 81 ? -5.09 -40.938 -34.219 1 82.69 81 PRO A CA 1
ATOM 670 C C . PRO A 1 81 ? -6.531 -40.594 -33.844 1 82.69 81 PRO A C 1
ATOM 672 O O . PRO A 1 81 ? -6.836 -39.406 -33.594 1 82.69 81 PRO A O 1
ATOM 675 N N . GLU A 1 82 ? -7.328 -41.562 -33.812 1 87.31 82 GLU A N 1
ATOM 676 C CA . GLU A 1 82 ? -8.711 -41.312 -33.438 1 87.31 82 GLU A CA 1
ATOM 677 C C . GLU A 1 82 ? -8.812 -40.844 -31.969 1 87.31 82 GLU A C 1
ATOM 679 O O . GLU A 1 82 ? -9.586 -39.969 -31.656 1 87.31 82 GLU A O 1
ATOM 684 N N . LEU A 1 83 ? -8.062 -41.406 -31.109 1 88.44 83 LEU A N 1
ATOM 685 C CA . LEU A 1 83 ? -8.047 -41.031 -29.703 1 88.44 83 LEU A CA 1
ATOM 686 C C . LEU A 1 83 ? -7.52 -39.594 -29.531 1 88.44 83 LEU A C 1
ATOM 688 O O . LEU A 1 83 ? -8.016 -38.844 -28.703 1 88.44 83 LEU A O 1
ATOM 692 N N . LEU A 1 84 ? -6.609 -39.25 -30.312 1 84.56 84 LEU A N 1
ATOM 693 C CA . LEU A 1 84 ? -6.016 -37.906 -30.219 1 84.56 84 LEU A CA 1
ATOM 694 C C . LEU A 1 84 ? -6.992 -36.844 -30.703 1 84.56 84 LEU A C 1
ATOM 696 O O . LEU A 1 84 ? -7.066 -35.781 -30.125 1 84.56 84 LEU A O 1
ATOM 700 N N . VAL A 1 85 ? -7.711 -37.125 -31.766 1 85.69 85 VAL A N 1
ATOM 701 C CA . VAL A 1 85 ? -8.703 -36.188 -32.281 1 85.69 85 VAL A CA 1
ATOM 702 C C . VAL A 1 85 ? -9.812 -36 -31.234 1 85.69 85 VAL A C 1
ATOM 704 O O . VAL A 1 85 ? -10.281 -34.875 -31 1 85.69 85 VAL A O 1
ATOM 707 N N . ARG A 1 86 ? -10.234 -37.094 -30.609 1 88.38 86 ARG A N 1
ATOM 708 C CA . ARG A 1 86 ? -11.25 -37 -29.562 1 88.38 86 ARG A CA 1
ATOM 709 C C . ARG A 1 86 ? -10.75 -36.188 -28.391 1 88.38 86 ARG A C 1
ATOM 711 O O . ARG A 1 86 ? -11.516 -35.406 -27.797 1 88.38 86 ARG A O 1
ATOM 718 N N . PHE A 1 87 ? -9.539 -36.344 -28.109 1 88 87 PHE A N 1
ATOM 719 C CA . PHE A 1 87 ? -8.945 -35.562 -27.031 1 88 87 PHE A CA 1
ATOM 720 C C . PHE A 1 87 ? -8.953 -34.094 -27.359 1 88 87 PHE A C 1
ATOM 722 O O . PHE A 1 87 ? -9.289 -33.25 -26.516 1 88 87 PHE A O 1
ATOM 729 N N . LEU A 1 88 ? -8.547 -33.719 -28.578 1 84.75 88 LEU A N 1
ATOM 730 C CA . LEU A 1 88 ? -8.484 -32.344 -29 1 84.75 88 LEU A CA 1
ATOM 731 C C . LEU A 1 88 ? -9.867 -31.688 -28.922 1 84.75 88 LEU A C 1
ATOM 733 O O . LEU A 1 88 ? -9.992 -30.531 -28.5 1 84.75 88 LEU A O 1
ATOM 737 N N . LEU A 1 89 ? -10.852 -32.406 -29.281 1 88.75 89 LEU A N 1
ATOM 738 C CA . LEU A 1 89 ? -12.211 -31.875 -29.266 1 88.75 89 LEU A CA 1
ATOM 739 C C . LEU A 1 89 ? -12.688 -31.656 -27.828 1 88.75 89 LEU A C 1
ATOM 741 O O . LEU A 1 89 ? -13.258 -30.609 -27.516 1 88.75 89 LEU A O 1
ATOM 745 N N . VAL A 1 90 ? -12.398 -32.562 -26.953 1 88.5 90 VAL A N 1
ATOM 746 C CA . VAL A 1 90 ? -12.82 -32.438 -25.562 1 88.5 90 VAL A CA 1
ATOM 747 C C . VAL A 1 90 ? -12.008 -31.359 -24.859 1 88.5 90 VAL A C 1
ATOM 749 O O . VAL A 1 90 ? -12.531 -30.625 -24.031 1 88.5 90 VAL A O 1
ATOM 752 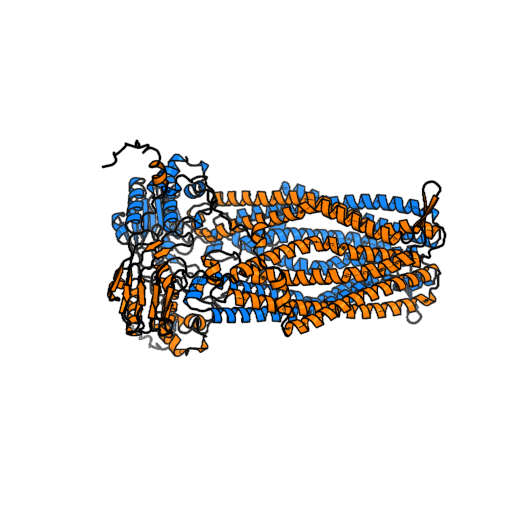N N . ALA A 1 91 ? -10.727 -31.312 -25.25 1 85.94 91 ALA A N 1
ATOM 753 C CA . ALA A 1 91 ? -9.875 -30.266 -24.703 1 85.94 91 ALA A CA 1
ATOM 754 C C . ALA A 1 91 ? -10.398 -28.875 -25.062 1 85.94 91 ALA A C 1
ATOM 756 O O . ALA A 1 91 ? -10.422 -27.984 -24.219 1 85.94 91 ALA A O 1
ATOM 757 N N . MET A 1 92 ? -10.82 -28.688 -26.281 1 87.5 92 MET A N 1
ATOM 758 C CA . MET A 1 92 ? -11.359 -27.406 -26.734 1 87.5 92 MET A CA 1
ATOM 759 C C . MET A 1 92 ? -12.664 -27.094 -26.016 1 87.5 92 MET A C 1
ATOM 761 O O . MET A 1 92 ? -12.883 -25.953 -25.578 1 87.5 92 MET A O 1
ATOM 765 N N . ALA A 1 93 ? -13.477 -28.078 -25.938 1 89.81 93 ALA A N 1
ATOM 766 C CA . ALA A 1 93 ? -14.734 -27.891 -25.219 1 89.81 93 ALA A CA 1
ATOM 767 C C . ALA A 1 93 ? -14.484 -27.562 -23.75 1 89.81 93 ALA A C 1
ATOM 769 O O . ALA A 1 93 ? -15.156 -26.703 -23.172 1 89.81 93 ALA A O 1
ATOM 770 N N . GLY A 1 94 ? -13.578 -28.281 -23.156 1 89 94 GLY A N 1
ATOM 771 C CA . GLY A 1 94 ? -13.219 -28 -21.766 1 89 94 GLY A CA 1
ATOM 772 C C . GLY A 1 94 ? -12.664 -26.609 -21.562 1 89 94 GLY A C 1
ATOM 773 O O . GLY A 1 94 ? -12.961 -25.953 -20.562 1 89 94 GLY A O 1
ATOM 774 N N . ALA A 1 95 ? -11.898 -26.125 -22.531 1 88.5 95 ALA A N 1
ATOM 775 C CA . ALA A 1 95 ? -11.336 -24.766 -22.453 1 88.5 95 ALA A CA 1
ATOM 776 C C . ALA A 1 95 ? -12.438 -23.719 -22.484 1 88.5 95 ALA A C 1
ATOM 778 O O . ALA A 1 95 ? -12.383 -22.734 -21.734 1 88.5 95 ALA A O 1
ATOM 779 N N . VAL A 1 96 ? -13.43 -23.953 -23.297 1 91 96 VAL A N 1
ATOM 780 C CA . VAL A 1 96 ? -14.539 -23.016 -23.406 1 91 96 VAL A CA 1
ATOM 781 C C . VAL A 1 96 ? -15.32 -22.984 -22.094 1 91 96 VAL A C 1
ATOM 783 O O . VAL A 1 96 ? -15.664 -21.906 -21.594 1 91 96 VAL A O 1
ATOM 786 N N . VAL A 1 97 ? -15.562 -24.125 -21.562 1 92.12 97 VAL A N 1
ATOM 787 C CA . VAL A 1 97 ? -16.297 -24.203 -20.297 1 92.12 97 VAL A CA 1
ATOM 788 C C . VAL A 1 97 ? -15.508 -23.516 -19.188 1 92.12 97 VAL A C 1
ATOM 790 O O . VAL A 1 97 ? -16.078 -22.75 -18.406 1 92.12 97 VAL A O 1
ATOM 793 N N . GLN A 1 98 ? -14.289 -23.734 -19.188 1 90.62 98 GLN A N 1
ATOM 794 C CA . GLN A 1 98 ? -13.453 -23.156 -18.141 1 90.62 98 GLN A CA 1
ATOM 795 C C . GLN A 1 98 ? -13.406 -21.641 -18.234 1 90.62 98 GLN A C 1
ATOM 797 O O . GLN A 1 98 ? -13.547 -20.938 -17.234 1 90.62 98 GLN A O 1
ATOM 802 N N . ILE A 1 99 ? -13.289 -21.172 -19.438 1 91 99 ILE A N 1
ATOM 803 C CA . ILE A 1 99 ? -13.18 -19.719 -19.609 1 91 99 ILE A CA 1
ATOM 804 C C . ILE A 1 99 ? -14.508 -19.062 -19.281 1 91 99 ILE A C 1
ATOM 806 O O . ILE A 1 99 ? -14.547 -17.953 -18.734 1 91 99 ILE A O 1
ATOM 810 N N . THR A 1 100 ? -15.531 -19.703 -19.672 1 93.31 100 THR A N 1
ATOM 811 C CA . THR A 1 100 ? -16.844 -19.156 -19.344 1 93.31 100 THR A CA 1
ATOM 812 C C . THR A 1 100 ? -17 -19.016 -17.828 1 93.31 100 THR A C 1
ATOM 814 O O . THR A 1 100 ? -17.5 -18 -17.344 1 93.31 100 THR A O 1
ATOM 817 N N . GLY A 1 101 ? -16.562 -20 -17.109 1 93.31 101 GLY A N 1
ATOM 818 C CA . GLY A 1 101 ? -16.609 -19.922 -15.656 1 93.31 101 GLY A CA 1
ATOM 819 C C . GLY A 1 101 ? -15.781 -18.797 -15.086 1 93.31 101 GLY A C 1
ATOM 820 O O . GLY A 1 101 ? -16.234 -18.078 -14.188 1 93.31 101 GLY A O 1
ATOM 821 N N . VAL A 1 102 ? -14.648 -18.594 -15.664 1 90.81 102 VAL A N 1
ATOM 822 C CA . VAL A 1 102 ? -13.727 -17.578 -15.172 1 90.81 102 VAL A CA 1
ATOM 823 C C . VAL A 1 102 ? -14.305 -16.188 -15.422 1 90.81 102 VAL A C 1
ATOM 825 O O . VAL A 1 102 ? -14.273 -15.328 -14.539 1 90.81 102 VAL A O 1
ATOM 828 N N . VAL A 1 103 ? -14.883 -15.984 -16.609 1 93.25 103 VAL A N 1
ATOM 829 C CA . VAL A 1 103 ? -15.438 -14.688 -16.984 1 93.25 103 VAL A CA 1
ATOM 830 C C . VAL A 1 103 ? -16.641 -14.375 -16.109 1 93.25 103 VAL A C 1
ATOM 832 O O . VAL A 1 103 ? -16.766 -13.266 -15.578 1 93.25 103 VAL A O 1
ATOM 835 N N . LEU A 1 104 ? -17.469 -15.32 -15.969 1 95.31 104 LEU A N 1
ATOM 836 C CA . LEU A 1 104 ? -18.656 -15.102 -15.156 1 95.31 104 LEU A CA 1
ATOM 837 C C . LEU A 1 104 ? -18.297 -14.836 -13.703 1 95.31 104 LEU A C 1
ATOM 839 O O . LEU A 1 104 ? -18.922 -14 -13.047 1 95.31 104 LEU A O 1
ATOM 843 N N . HIS A 1 105 ? -17.297 -15.547 -13.234 1 95.06 105 HIS A N 1
ATOM 844 C CA . HIS A 1 105 ? -16.781 -15.32 -11.891 1 95.06 105 HIS A CA 1
ATOM 845 C C . HIS A 1 105 ? -16.297 -13.883 -11.719 1 95.06 105 HIS A C 1
ATOM 847 O O . HIS A 1 105 ? -16.609 -13.234 -10.719 1 95.06 105 HIS A O 1
ATOM 853 N N . GLN A 1 106 ? -15.594 -13.391 -12.656 1 94.56 106 GLN A N 1
ATOM 854 C CA . GLN A 1 106 ? -15.039 -12.047 -12.594 1 94.56 106 GLN A CA 1
ATOM 855 C C . GLN A 1 106 ? -16.141 -10.992 -12.672 1 94.56 106 GLN A C 1
ATOM 857 O O . GLN A 1 106 ? -16.062 -9.953 -12.023 1 94.56 106 GLN A O 1
ATOM 862 N N . ILE A 1 107 ? -17.141 -11.258 -13.477 1 95.62 107 ILE A N 1
ATOM 863 C CA . ILE A 1 107 ? -18.266 -10.328 -13.602 1 95.62 107 ILE A CA 1
ATOM 864 C C . ILE A 1 107 ? -18.984 -10.203 -12.258 1 95.62 107 ILE A C 1
ATOM 866 O O . ILE A 1 107 ? -19.281 -9.094 -11.805 1 95.62 107 ILE A O 1
ATOM 870 N N . VAL A 1 108 ? -19.203 -11.336 -11.633 1 95.88 108 VAL A N 1
ATOM 871 C CA . VAL A 1 108 ? -19.859 -11.312 -10.328 1 95.88 108 VAL A CA 1
ATOM 872 C C . VAL A 1 108 ? -19 -10.562 -9.32 1 95.88 108 VAL A C 1
ATOM 874 O O . VAL A 1 108 ? -19.516 -9.797 -8.5 1 95.88 108 VAL A O 1
ATOM 877 N N . GLN A 1 109 ? -17.703 -10.812 -9.398 1 96.31 109 GLN A N 1
ATOM 878 C CA . GLN A 1 109 ? -16.781 -10.141 -8.492 1 96.31 109 GLN A CA 1
ATOM 879 C C . GLN A 1 109 ? -16.844 -8.625 -8.648 1 96.31 109 GLN A C 1
ATOM 881 O O . GLN A 1 109 ? -16.891 -7.895 -7.664 1 96.31 109 GLN A O 1
ATOM 886 N N . ILE A 1 110 ? -16.891 -8.156 -9.883 1 95.81 110 ILE A N 1
ATOM 887 C CA . ILE A 1 110 ? -16.922 -6.727 -10.172 1 95.81 110 ILE A CA 1
ATOM 888 C C . ILE A 1 110 ? -18.25 -6.129 -9.688 1 95.81 110 ILE A C 1
ATOM 890 O O . ILE A 1 110 ? -18.266 -5.078 -9.047 1 95.81 110 ILE A O 1
ATOM 894 N N . ARG A 1 111 ? -19.297 -6.797 -10 1 95.62 111 ARG A N 1
ATOM 895 C CA . ARG A 1 111 ? -20.609 -6.309 -9.625 1 95.62 111 ARG A CA 1
ATOM 896 C C . ARG A 1 111 ? -20.766 -6.238 -8.109 1 95.62 111 ARG A C 1
ATOM 898 O O . ARG A 1 111 ? -21.281 -5.258 -7.574 1 95.62 111 ARG A O 1
ATOM 905 N N . TRP A 1 112 ? -20.344 -7.27 -7.484 1 96.06 112 TRP A N 1
ATOM 906 C CA . TRP A 1 112 ? -20.438 -7.301 -6.027 1 96.06 112 TRP A CA 1
ATOM 907 C C . TRP A 1 112 ? -19.547 -6.238 -5.398 1 96.06 112 TRP A C 1
ATOM 909 O O . TRP A 1 112 ? -19.938 -5.566 -4.445 1 96.06 112 TRP A O 1
ATOM 919 N N . ARG A 1 113 ? -18.297 -6.113 -5.844 1 95.62 113 ARG A N 1
ATOM 920 C CA . ARG A 1 113 ? -17.391 -5.09 -5.332 1 95.62 113 ARG A CA 1
ATOM 921 C C . ARG A 1 113 ? -17.984 -3.695 -5.508 1 95.62 113 ARG A C 1
ATOM 923 O O . ARG A 1 113 ? -17.891 -2.861 -4.605 1 95.62 113 ARG A O 1
ATOM 930 N N . ARG A 1 114 ? -18.547 -3.471 -6.695 1 95.44 114 ARG A N 1
ATOM 931 C CA . ARG A 1 114 ? -19.156 -2.174 -6.969 1 95.44 114 ARG A CA 1
ATOM 932 C C . ARG A 1 114 ? -20.266 -1.868 -5.969 1 95.44 114 ARG A C 1
ATOM 934 O O . ARG A 1 114 ? -20.312 -0.782 -5.387 1 95.44 114 ARG A O 1
ATOM 941 N N . TRP A 1 115 ? -21.078 -2.771 -5.766 1 95.38 115 TRP A N 1
ATOM 942 C CA . TRP A 1 115 ? -22.219 -2.57 -4.875 1 95.38 115 TRP A CA 1
ATOM 943 C C . TRP A 1 115 ? -21.75 -2.381 -3.436 1 95.38 115 TRP A C 1
ATOM 945 O O . TRP A 1 115 ? -22.188 -1.454 -2.752 1 95.38 115 TRP A O 1
ATOM 955 N N . LEU A 1 116 ? -20.922 -3.297 -2.977 1 95.31 116 LEU A N 1
ATOM 956 C CA . LEU A 1 116 ? -20.5 -3.268 -1.58 1 95.31 116 LEU A CA 1
ATOM 957 C C . LEU A 1 116 ? -19.703 -1.996 -1.277 1 95.31 116 LEU A C 1
ATOM 959 O O . LEU A 1 116 ? -19.875 -1.403 -0.208 1 95.31 116 LEU A O 1
ATOM 963 N N . THR A 1 117 ? -18.844 -1.587 -2.17 1 95.88 117 THR A N 1
ATOM 964 C CA . THR A 1 117 ? -18.062 -0.363 -1.98 1 95.88 117 THR A CA 1
ATOM 965 C C . THR A 1 117 ? -18.984 0.852 -1.912 1 95.88 117 THR A C 1
ATOM 967 O O . THR A 1 117 ? -18.828 1.702 -1.032 1 95.88 117 THR A O 1
ATOM 970 N N . THR A 1 118 ? -19.938 0.958 -2.801 1 94.56 118 THR A N 1
ATOM 971 C CA . THR A 1 118 ? -20.875 2.082 -2.824 1 94.56 118 THR A CA 1
ATOM 972 C C . THR A 1 118 ? -21.766 2.064 -1.592 1 94.56 118 THR A C 1
ATOM 974 O O . THR A 1 118 ? -22.062 3.115 -1.017 1 94.56 118 THR A O 1
ATOM 977 N N . TRP A 1 119 ? -22.125 0.91 -1.216 1 94.06 119 TRP A N 1
ATOM 978 C CA . TRP A 1 119 ? -22.984 0.755 -0.046 1 94.06 119 TRP A CA 1
ATOM 979 C C . TRP A 1 119 ? -22.266 1.215 1.22 1 94.06 119 TRP A C 1
ATOM 981 O O . TRP A 1 119 ? -22.844 1.942 2.035 1 94.06 119 TRP A O 1
ATOM 991 N N . LEU A 1 120 ? -21.109 0.81 1.397 1 95.06 120 LEU A N 1
ATOM 992 C CA . LEU A 1 120 ? -20.344 1.188 2.582 1 95.06 120 LEU A CA 1
ATOM 993 C C . LEU A 1 120 ? -19.984 2.668 2.543 1 95.06 120 LEU A C 1
ATOM 995 O O . LEU A 1 120 ? -19.953 3.334 3.58 1 95.06 120 LEU A O 1
ATOM 999 N N . ALA A 1 121 ? -19.625 3.141 1.365 1 95.31 121 ALA A N 1
ATOM 1000 C CA . ALA A 1 121 ? -19.344 4.562 1.23 1 95.31 121 ALA A CA 1
ATOM 1001 C C . ALA A 1 121 ? -20.547 5.414 1.596 1 95.31 121 ALA A C 1
ATOM 1003 O O . ALA A 1 121 ? -20.422 6.461 2.23 1 95.31 121 ALA A O 1
ATOM 1004 N N . GLU A 1 122 ? -21.688 5.008 1.231 1 93.75 122 GLU A N 1
ATOM 1005 C CA . GLU A 1 122 ? -22.922 5.711 1.569 1 93.75 122 GLU A CA 1
ATOM 1006 C C . GLU A 1 122 ? -23.172 5.707 3.076 1 93.75 122 GLU A C 1
ATOM 1008 O O . GLU A 1 122 ? -23.578 6.719 3.648 1 93.75 122 GLU A O 1
ATOM 1013 N N . LYS A 1 123 ? -22.906 4.602 3.645 1 92.62 123 LYS A N 1
ATOM 1014 C CA . LYS A 1 123 ? -23.062 4.508 5.094 1 92.62 123 LYS A CA 1
ATOM 1015 C C . LYS A 1 123 ? -22.047 5.387 5.812 1 92.62 123 LYS A C 1
ATOM 1017 O O . LYS A 1 123 ? -22.328 5.953 6.867 1 92.62 123 LYS A O 1
ATOM 1022 N N . TRP A 1 124 ? -20.875 5.426 5.273 1 94.31 124 TRP A N 1
ATOM 1023 C CA . TRP A 1 124 ? -19.797 6.242 5.824 1 94.31 124 TRP A CA 1
ATOM 1024 C C . TRP A 1 124 ? -20.172 7.719 5.801 1 94.31 124 TRP A C 1
ATOM 1026 O O . TRP A 1 124 ? -19.922 8.445 6.77 1 94.31 124 TRP A O 1
ATOM 1036 N N . LEU A 1 125 ? -20.859 8.148 4.738 1 94.06 125 LEU A N 1
ATOM 1037 C CA . LEU A 1 125 ? -21.188 9.562 4.574 1 94.06 125 LEU A CA 1
ATOM 1038 C C . LEU A 1 125 ? -22.531 9.891 5.219 1 94.06 125 LEU A C 1
ATOM 1040 O O . LEU A 1 125 ? -22.828 11.055 5.477 1 94.06 125 LEU A O 1
ATOM 1044 N N . ALA A 1 126 ? -23.219 8.906 5.52 1 90.19 126 ALA A N 1
ATOM 1045 C CA . ALA A 1 126 ? -24.547 9.125 6.09 1 90.19 126 ALA A CA 1
ATOM 1046 C C . ALA A 1 126 ? -24.453 9.594 7.539 1 90.19 126 ALA A C 1
ATOM 1048 O O . ALA A 1 126 ? -23.531 9.203 8.266 1 90.19 126 ALA A O 1
ATOM 1049 N N . ARG A 1 127 ? -25.297 10.422 7.949 1 87.38 127 ARG A N 1
ATOM 1050 C CA . ARG A 1 127 ? -25.469 10.891 9.32 1 87.38 127 ARG A CA 1
ATOM 1051 C C . ARG A 1 127 ? -24.156 11.445 9.875 1 87.38 127 ARG A C 1
ATOM 1053 O O . ARG A 1 127 ? -23.844 11.234 11.047 1 87.38 127 ARG A O 1
ATOM 1060 N N . ASN A 1 128 ? -23.375 11.992 9.086 1 89.44 128 ASN A N 1
ATOM 1061 C CA . ASN A 1 128 ? -22.109 12.586 9.469 1 89.44 128 ASN A CA 1
ATOM 1062 C C . ASN A 1 128 ? -21.203 11.586 10.18 1 89.44 128 ASN A C 1
ATOM 1064 O O . ASN A 1 128 ? -20.453 11.953 11.094 1 89.44 128 ASN A O 1
ATOM 1068 N N . ASN A 1 129 ? -21.344 10.336 9.781 1 91.69 129 ASN A N 1
ATOM 1069 C CA . ASN A 1 129 ? -20.5 9.312 10.375 1 91.69 129 ASN A CA 1
ATOM 1070 C C . ASN A 1 129 ? -19.031 9.578 10.109 1 91.69 129 ASN A C 1
ATOM 1072 O O . ASN A 1 129 ? -18.172 9.289 10.953 1 91.69 129 ASN A O 1
ATOM 1076 N N . TYR A 1 130 ? -18.75 10.102 8.883 1 92.81 130 TYR A N 1
ATOM 1077 C CA . TYR A 1 130 ? -17.359 10.383 8.531 1 92.81 130 TYR A CA 1
ATOM 1078 C C . TYR A 1 130 ? -16.734 11.352 9.531 1 92.81 130 TYR A C 1
ATOM 1080 O O . TYR A 1 130 ? -15.562 11.211 9.891 1 92.81 130 TYR A O 1
ATOM 1088 N N . TYR A 1 131 ? -17.484 12.297 10.031 1 91.81 131 TYR A N 1
ATOM 1089 C CA . TYR A 1 131 ? -17 13.266 11.008 1 91.81 131 TYR A CA 1
ATOM 1090 C C . TYR A 1 131 ? -16.891 12.648 12.391 1 91.81 131 TYR A C 1
ATOM 1092 O O . TYR A 1 131 ? -15.891 12.828 13.086 1 91.81 131 TYR A O 1
ATOM 1100 N N . ARG A 1 132 ? -17.891 11.969 12.781 1 89.62 132 ARG A N 1
ATOM 1101 C CA . ARG A 1 132 ? -17.922 11.359 14.102 1 89.62 132 ARG A CA 1
ATOM 1102 C C . ARG A 1 132 ? -16.766 10.406 14.305 1 89.62 132 ARG A C 1
ATOM 1104 O O . ARG A 1 132 ? -16.141 10.398 15.367 1 89.62 132 ARG A O 1
ATOM 1111 N N . ILE A 1 133 ? -16.562 9.641 13.312 1 88.75 133 ILE A N 1
ATOM 1112 C CA . ILE A 1 133 ? -15.492 8.648 13.391 1 88.75 133 ILE A CA 1
ATOM 1113 C C . ILE A 1 133 ? -14.148 9.359 13.562 1 88.75 133 ILE A C 1
ATOM 1115 O O . ILE A 1 133 ? -13.312 8.922 14.352 1 88.75 133 ILE A O 1
ATOM 1119 N N . GLU A 1 134 ? -13.961 10.391 12.82 1 84.88 134 GLU A N 1
ATOM 1120 C CA . GLU A 1 134 ? -12.695 11.125 12.891 1 84.88 134 GLU A CA 1
ATOM 1121 C C . GLU A 1 134 ? -12.578 11.891 14.203 1 84.88 134 GLU A C 1
ATOM 1123 O O . GLU A 1 134 ? -11.5 11.977 14.789 1 84.88 134 GLU A O 1
ATOM 1128 N N . ARG A 1 135 ? -13.641 12.484 14.648 1 83.56 135 ARG A N 1
ATOM 1129 C CA . ARG A 1 135 ? -13.664 13.258 15.883 1 83.56 135 ARG A CA 1
ATOM 1130 C C . ARG A 1 135 ? -13.328 12.383 17.078 1 83.56 135 ARG A C 1
ATOM 1132 O O . ARG A 1 135 ? -12.492 12.758 17.922 1 83.56 135 ARG A O 1
ATOM 1139 N N . ASP A 1 136 ? -13.977 11.289 17.078 1 81.94 136 ASP A N 1
ATOM 1140 C CA . ASP A 1 136 ? -13.82 10.414 18.234 1 81.94 136 ASP A CA 1
ATOM 1141 C C . ASP A 1 136 ? -12.68 9.422 18.031 1 81.94 136 ASP A C 1
ATOM 1143 O O . ASP A 1 136 ? -12.375 8.625 18.906 1 81.94 136 ASP A O 1
ATOM 1147 N N . ARG A 1 137 ? -12.07 9.461 16.844 1 78 137 ARG A N 1
ATOM 1148 C CA . ARG A 1 137 ? -10.984 8.539 16.516 1 78 137 ARG A CA 1
ATOM 1149 C C . ARG A 1 137 ? -11.398 7.094 16.797 1 78 137 ARG A C 1
ATOM 1151 O O . ARG A 1 137 ? -10.648 6.344 17.422 1 78 137 ARG A O 1
ATOM 1158 N N . GLU A 1 138 ? -12.555 6.852 16.453 1 80.06 138 GLU A N 1
ATOM 1159 C CA . GLU A 1 138 ? -13.102 5.527 16.719 1 80.06 138 GLU A CA 1
ATOM 1160 C C . GLU A 1 138 ? -12.516 4.484 15.773 1 80.06 138 GLU A C 1
ATOM 1162 O O . GLU A 1 138 ? -12.438 3.301 16.109 1 80.06 138 GLU A O 1
ATOM 1167 N N . LEU A 1 139 ? -12.25 4.91 14.625 1 83.12 139 LEU A N 1
ATOM 1168 C CA . LEU A 1 139 ? -11.734 4.004 13.602 1 83.12 139 LEU A CA 1
ATOM 1169 C C . LEU A 1 139 ? -10.602 4.652 12.82 1 83.12 139 LEU A C 1
ATOM 1171 O O . LEU A 1 139 ? -10.664 5.844 12.508 1 83.12 139 LEU A O 1
ATOM 1175 N N . GLU A 1 140 ? -9.672 3.816 12.562 1 78 140 GLU A N 1
ATOM 1176 C CA . GLU A 1 140 ? -8.555 4.324 11.773 1 78 140 GLU A CA 1
ATOM 1177 C C . GLU A 1 140 ? -8.617 3.812 10.336 1 78 140 GLU A C 1
ATOM 1179 O O . GLU A 1 140 ? -9.219 2.771 10.07 1 78 140 GLU A O 1
ATOM 1184 N N . ASN A 1 141 ? -8.242 4.547 9.367 1 80.5 141 ASN A N 1
ATOM 1185 C CA . ASN A 1 141 ? -8.023 4.164 7.977 1 80.5 141 ASN A CA 1
ATOM 1186 C C . ASN A 1 141 ? -9.312 3.689 7.316 1 80.5 141 ASN A C 1
ATOM 1188 O O . ASN A 1 141 ? -9.344 2.629 6.691 1 80.5 141 ASN A O 1
ATOM 1192 N N . VAL A 1 142 ? -10.344 4.391 7.434 1 89.69 142 VAL A N 1
ATOM 1193 C CA . VAL A 1 142 ? -11.633 4.059 6.84 1 89.69 142 VAL A CA 1
ATOM 1194 C C . VAL A 1 142 ? -11.508 4.004 5.32 1 89.69 142 VAL A C 1
ATOM 1196 O O . VAL A 1 142 ? -12.133 3.164 4.668 1 89.69 142 VAL A O 1
ATOM 1199 N N . ASP A 1 143 ? -10.672 4.844 4.754 1 89.38 143 ASP A N 1
ATOM 1200 C CA . ASP A 1 143 ? -10.453 4.875 3.312 1 89.38 143 ASP A CA 1
ATOM 1201 C C . ASP A 1 143 ? -9.906 3.541 2.811 1 89.38 143 ASP A C 1
ATOM 1203 O O . ASP A 1 143 ? -10.336 3.033 1.774 1 89.38 143 ASP A O 1
ATOM 1207 N N . GLN A 1 144 ? -9.008 3.014 3.596 1 85.75 144 GLN A N 1
ATOM 1208 C CA . GLN A 1 144 ? -8.438 1.724 3.225 1 85.75 144 GLN A CA 1
ATOM 1209 C C . GLN A 1 144 ? -9.469 0.604 3.363 1 85.75 144 GLN A C 1
ATOM 1211 O O . GLN A 1 144 ? -9.508 -0.311 2.539 1 85.75 144 GLN A O 1
ATOM 1216 N N . ARG A 1 145 ? -10.211 0.646 4.348 1 89.44 145 ARG A N 1
ATOM 1217 C CA . ARG A 1 145 ? -11.211 -0.389 4.582 1 89.44 145 ARG A CA 1
ATOM 1218 C C . ARG A 1 145 ? -12.227 -0.436 3.447 1 89.44 145 ARG A C 1
ATOM 1220 O O . ARG A 1 145 ? -12.531 -1.509 2.922 1 89.44 145 ARG A O 1
ATOM 1227 N N . ILE A 1 146 ? -12.594 0.701 2.99 1 93.06 146 ILE A N 1
ATOM 1228 C CA . ILE A 1 146 ? -13.625 0.755 1.964 1 93.06 146 ILE A CA 1
ATOM 1229 C C . ILE A 1 146 ? -13.008 0.5 0.592 1 93.06 146 ILE A C 1
ATOM 1231 O O . ILE A 1 146 ? -13.578 -0.226 -0.227 1 93.06 146 ILE A O 1
ATOM 1235 N N . ALA A 1 147 ? -11.898 1.04 0.375 1 90.56 147 ALA A N 1
ATOM 1236 C CA . ALA A 1 147 ? -11.312 0.98 -0.96 1 90.56 147 ALA A CA 1
ATOM 1237 C C . ALA A 1 147 ? -10.578 -0.338 -1.177 1 90.56 147 ALA A C 1
ATOM 1239 O O . ALA A 1 147 ? -10.648 -0.925 -2.26 1 90.56 147 ALA A O 1
ATOM 1240 N N . GLU A 1 148 ? -9.906 -0.849 -0.169 1 88.56 148 GLU A N 1
ATOM 1241 C CA . GLU A 1 148 ? -9.016 -1.983 -0.366 1 88.56 148 GLU A CA 1
ATOM 1242 C C . GLU A 1 148 ? -9.57 -3.248 0.279 1 88.56 148 GLU A C 1
ATOM 1244 O O . GLU A 1 148 ? -9.617 -4.305 -0.354 1 88.56 148 GLU A O 1
ATOM 1249 N N . ASP A 1 149 ? -10.016 -3.146 1.483 1 89.56 149 ASP A N 1
ATOM 1250 C CA . ASP A 1 149 ? -10.484 -4.332 2.191 1 89.56 149 ASP A CA 1
ATOM 1251 C C . ASP A 1 149 ? -11.711 -4.934 1.506 1 89.56 149 ASP A C 1
ATOM 1253 O O . ASP A 1 149 ? -11.867 -6.152 1.461 1 89.56 149 ASP A O 1
ATOM 1257 N N . VAL A 1 150 ? -12.531 -4.062 1.051 1 95.25 150 VAL A N 1
ATOM 1258 C CA . VAL A 1 150 ? -13.711 -4.562 0.358 1 95.25 150 VAL A CA 1
ATOM 1259 C C . VAL A 1 150 ? -13.289 -5.371 -0.867 1 95.25 150 VAL A C 1
ATOM 1261 O O . VAL A 1 150 ? -13.836 -6.449 -1.121 1 95.25 150 VAL A O 1
ATOM 1264 N N . LYS A 1 151 ? -12.367 -4.867 -1.624 1 94.38 151 LYS A N 1
ATOM 1265 C CA . LYS A 1 151 ? -11.844 -5.562 -2.797 1 94.38 151 LYS A CA 1
ATOM 1266 C C . LYS A 1 151 ? -11.297 -6.938 -2.424 1 94.38 151 LYS A C 1
ATOM 1268 O O . LYS A 1 151 ? -11.648 -7.941 -3.047 1 94.38 151 LYS A O 1
ATOM 1273 N N . LEU A 1 152 ? -10.57 -6.988 -1.412 1 91.12 152 LEU A N 1
ATOM 1274 C CA . LEU A 1 152 ? -9.945 -8.234 -0.973 1 91.12 152 LEU A CA 1
ATOM 1275 C C . LEU A 1 152 ? -10.984 -9.18 -0.39 1 91.12 152 LEU A C 1
ATOM 1277 O O . LEU A 1 152 ? -10.938 -10.391 -0.639 1 91.12 152 LEU A O 1
ATOM 1281 N N . PHE A 1 153 ? -11.93 -8.602 0.323 1 94.25 153 PHE A N 1
ATOM 1282 C CA . PHE A 1 153 ? -12.984 -9.391 0.945 1 94.25 153 PHE A CA 1
ATOM 1283 C C . PHE A 1 153 ? -13.828 -10.094 -0.111 1 94.25 153 PHE A C 1
ATOM 1285 O O . PHE A 1 153 ? -14.102 -11.289 0.001 1 94.25 153 PHE A O 1
ATOM 1292 N N . VAL A 1 154 ? -14.227 -9.375 -1.053 1 95.38 154 VAL A N 1
ATOM 1293 C CA . VAL A 1 154 ? -15.055 -9.938 -2.111 1 95.38 154 VAL A CA 1
ATOM 1294 C C . VAL A 1 154 ? -14.273 -11 -2.877 1 95.38 154 VAL A C 1
ATOM 1296 O O . VAL A 1 154 ? -14.781 -12.094 -3.125 1 95.38 154 VAL A O 1
ATOM 1299 N N . ASN A 1 155 ? -13.062 -10.688 -3.219 1 94.31 155 ASN A N 1
ATOM 1300 C CA . ASN A 1 155 ? -12.219 -11.625 -3.945 1 94.31 155 ASN A CA 1
ATOM 1301 C C . ASN A 1 155 ? -12.008 -12.914 -3.16 1 94.31 155 ASN A C 1
ATOM 1303 O O . ASN A 1 155 ? -12.234 -14.008 -3.684 1 94.31 155 ASN A O 1
ATOM 1307 N N . ASP A 1 156 ? -11.633 -12.742 -1.936 1 92.44 156 ASP A N 1
ATOM 1308 C CA . ASP A 1 156 ? -11.32 -13.914 -1.117 1 92.44 156 ASP A CA 1
ATOM 1309 C C . ASP A 1 156 ? -12.586 -14.711 -0.806 1 92.44 156 ASP A C 1
ATOM 1311 O O . ASP A 1 156 ? -12.539 -15.945 -0.729 1 92.44 156 ASP A O 1
ATOM 1315 N N . THR A 1 157 ? -13.695 -14.055 -0.603 1 94.25 157 THR A N 1
ATOM 1316 C CA . THR A 1 157 ? -14.953 -14.75 -0.344 1 94.25 157 THR A CA 1
ATOM 1317 C C . THR A 1 157 ? -15.336 -15.633 -1.527 1 94.25 157 THR A C 1
ATOM 1319 O O . THR A 1 157 ? -15.688 -16.797 -1.349 1 94.25 157 THR A O 1
ATOM 1322 N N . LEU A 1 158 ? -15.219 -15.094 -2.641 1 94.06 158 LEU A N 1
ATOM 1323 C CA . LEU A 1 158 ? -15.602 -15.852 -3.826 1 94.06 158 LEU A CA 1
ATOM 1324 C C . LEU A 1 158 ? -14.602 -16.969 -4.105 1 94.06 158 LEU A C 1
ATOM 1326 O O . LEU A 1 158 ? -15 -18.078 -4.453 1 94.06 158 LEU A O 1
ATOM 1330 N N . LEU A 1 159 ? -13.297 -16.688 -3.951 1 90.94 159 LEU A N 1
ATOM 1331 C CA . LEU A 1 159 ? -12.273 -17.703 -4.195 1 90.94 159 LEU A CA 1
ATOM 1332 C C . LEU A 1 159 ? -12.406 -18.859 -3.211 1 90.94 159 LEU A C 1
ATOM 1334 O O . LEU A 1 159 ? -12.406 -20.031 -3.611 1 90.94 159 LEU A O 1
ATOM 1338 N N . LEU A 1 160 ? -12.539 -18.531 -1.964 1 90.5 160 LEU A N 1
ATOM 1339 C CA . LEU A 1 160 ? -12.656 -19.562 -0.933 1 90.5 160 LEU A CA 1
ATOM 1340 C C . LEU A 1 160 ? -13.992 -20.297 -1.042 1 90.5 160 LEU A C 1
ATOM 1342 O O . LEU A 1 160 ? -14.047 -21.516 -0.918 1 90.5 160 LEU A O 1
ATOM 1346 N N . GLY A 1 161 ? -15.055 -19.531 -1.266 1 91.88 161 GLY A N 1
ATOM 1347 C CA . GLY A 1 161 ? -16.375 -20.141 -1.395 1 91.88 161 GLY A CA 1
ATOM 1348 C C . GLY A 1 161 ? -16.484 -21.078 -2.578 1 91.88 161 GLY A C 1
ATOM 1349 O O . GLY A 1 161 ? -16.922 -22.234 -2.428 1 91.88 161 GLY A O 1
ATOM 1350 N N . LEU A 1 162 ? -16.062 -20.625 -3.672 1 90.75 162 LEU A N 1
ATOM 1351 C CA . LEU A 1 162 ? -16.141 -21.438 -4.879 1 90.75 162 LEU A CA 1
ATOM 1352 C C . LEU A 1 162 ? -15.164 -22.609 -4.82 1 90.75 162 LEU A C 1
ATOM 1354 O O . LEU A 1 162 ? -15.469 -23.703 -5.281 1 90.75 162 LEU A O 1
ATOM 1358 N N . GLY A 1 163 ? -13.961 -22.297 -4.32 1 88 163 GLY A N 1
ATOM 1359 C CA . GLY A 1 163 ? -13.016 -23.391 -4.121 1 88 163 GLY A CA 1
ATOM 1360 C C . GLY A 1 163 ? -13.555 -24.484 -3.223 1 88 163 GLY A C 1
ATOM 1361 O O . GLY A 1 163 ? -13.398 -25.672 -3.521 1 88 163 GLY A O 1
ATOM 1362 N N . PHE A 1 164 ? -14.234 -24.156 -2.248 1 89.38 164 PHE A N 1
ATOM 1363 C CA . PHE A 1 164 ? -14.805 -25.094 -1.286 1 89.38 164 PHE A CA 1
ATOM 1364 C C . PHE A 1 164 ? -15.922 -25.922 -1.926 1 89.38 164 PHE A C 1
ATOM 1366 O O . PHE A 1 164 ? -16.062 -27.109 -1.638 1 89.38 164 PHE A O 1
ATOM 1373 N N . LEU A 1 165 ? -16.625 -25.328 -2.783 1 89.06 165 LEU A N 1
ATOM 1374 C CA . LEU A 1 165 ? -17.781 -25.984 -3.395 1 89.06 165 LEU A CA 1
ATOM 1375 C C . LEU A 1 165 ? -17.344 -26.938 -4.504 1 89.06 165 LEU A C 1
ATOM 1377 O O . LEU A 1 165 ? -18.062 -27.859 -4.867 1 89.06 165 LEU A O 1
ATOM 1381 N N . SER A 1 166 ? -16.156 -26.703 -4.992 1 88.5 166 SER A N 1
ATOM 1382 C CA . SER A 1 166 ? -15.68 -27.531 -6.094 1 88.5 166 SER A CA 1
ATOM 1383 C C . SER A 1 166 ? -14.984 -28.781 -5.578 1 88.5 166 SER A C 1
ATOM 1385 O O . SER A 1 166 ? -14.906 -29.797 -6.285 1 88.5 166 SER A O 1
ATOM 1387 N N . VAL A 1 167 ? -14.477 -28.812 -4.367 1 89.5 167 VAL A N 1
ATOM 1388 C CA . VAL A 1 167 ? -13.617 -29.859 -3.826 1 89.5 167 VAL A CA 1
ATOM 1389 C C . VAL A 1 167 ? -14.422 -31.141 -3.637 1 89.5 167 VAL A C 1
ATOM 1391 O O . VAL A 1 167 ? -14.008 -32.219 -4.09 1 89.5 167 VAL A O 1
ATOM 1394 N N . PRO A 1 168 ? -15.664 -31.062 -3.129 1 91.19 168 PRO A N 1
ATOM 1395 C CA . PRO A 1 168 ? -16.391 -32.312 -2.873 1 91.19 168 PRO A CA 1
ATOM 1396 C C . PRO A 1 168 ? -16.703 -33.094 -4.152 1 91.19 168 PRO A C 1
ATOM 1398 O O . PRO A 1 168 ? -16.562 -34.312 -4.184 1 91.19 168 PRO A O 1
ATOM 1401 N N . VAL A 1 169 ? -17.031 -32.406 -5.168 1 90.62 169 VAL A N 1
ATOM 1402 C CA . VAL A 1 169 ? -17.391 -33.094 -6.41 1 90.62 169 VAL A CA 1
ATOM 1403 C C . VAL A 1 169 ? -16.156 -33.781 -6.988 1 90.62 169 VAL A C 1
ATOM 1405 O O . VAL A 1 169 ? -16.234 -34.938 -7.43 1 90.62 169 VAL A O 1
ATOM 1408 N N . SER A 1 170 ? -15.055 -33.125 -6.98 1 91.38 170 SER A N 1
ATOM 1409 C CA . SER A 1 170 ? -13.828 -33.688 -7.504 1 91.38 170 SER A CA 1
ATOM 1410 C C . SER A 1 170 ? -13.344 -34.844 -6.641 1 91.38 170 SER A C 1
ATOM 1412 O O . SER A 1 170 ? -13.016 -35.938 -7.152 1 91.38 170 SER A O 1
ATOM 1414 N N . VAL A 1 171 ? -13.391 -34.688 -5.375 1 92.44 171 VAL A N 1
ATOM 1415 C CA . VAL A 1 171 ? -12.906 -35.719 -4.449 1 92.44 171 VAL A CA 1
ATOM 1416 C C . VAL A 1 171 ? -13.789 -36.938 -4.535 1 92.44 171 VAL A C 1
ATOM 1418 O O . VAL A 1 171 ? -13.289 -38.062 -4.609 1 92.44 171 VAL A O 1
ATOM 1421 N N . VAL A 1 172 ? -15.078 -36.75 -4.598 1 92.75 172 VAL A N 1
ATOM 1422 C CA . VAL A 1 172 ? -16 -37.875 -4.637 1 92.75 172 VAL A CA 1
ATOM 1423 C C . VAL A 1 172 ? -15.859 -38.625 -5.969 1 92.75 172 VAL A C 1
ATOM 1425 O O . VAL A 1 172 ? -15.734 -39.844 -5.996 1 92.75 172 VAL A O 1
ATOM 1428 N N . SER A 1 173 ? -15.805 -37.875 -7.031 1 92.19 173 SER A N 1
ATOM 1429 C CA . SER A 1 173 ? -15.727 -38.5 -8.359 1 92.19 173 SER A CA 1
ATOM 1430 C C . SER A 1 173 ? -14.445 -39.312 -8.516 1 92.19 173 SER A C 1
ATOM 1432 O O . SER A 1 173 ? -14.484 -40.469 -8.945 1 92.19 173 SER A O 1
ATOM 1434 N N . PHE A 1 174 ? -13.359 -38.781 -8.133 1 92 174 PHE A N 1
ATOM 1435 C CA . PHE A 1 174 ? -12.094 -39.469 -8.359 1 92 174 PHE A CA 1
ATOM 1436 C C . PHE A 1 174 ? -11.844 -40.531 -7.289 1 92 174 PHE A C 1
ATOM 1438 O O . PHE A 1 174 ? -11.109 -41.5 -7.512 1 92 174 PHE A O 1
ATOM 1445 N N . SER A 1 175 ? -12.477 -40.344 -6.16 1 91.62 175 SER A N 1
ATOM 1446 C CA . SER A 1 175 ? -12.422 -41.406 -5.168 1 91.62 175 SER A CA 1
ATOM 1447 C C . SER A 1 175 ? -13.148 -42.656 -5.656 1 91.62 175 SER A C 1
ATOM 1449 O O . SER A 1 175 ? -12.719 -43.781 -5.387 1 91.62 175 SER A O 1
ATOM 1451 N N . ILE A 1 176 ? -14.18 -42.5 -6.371 1 90.25 176 ILE A N 1
ATOM 1452 C CA . ILE A 1 176 ? -14.914 -43.594 -6.941 1 90.25 176 ILE A CA 1
ATOM 1453 C C . ILE A 1 176 ? -14.055 -44.312 -7.992 1 90.25 176 ILE A C 1
ATOM 1455 O O . ILE A 1 176 ? -14 -45.531 -8.039 1 90.25 176 ILE A O 1
ATOM 1459 N N . VAL A 1 177 ? -13.375 -43.5 -8.75 1 88.5 177 VAL A N 1
ATOM 1460 C CA . VAL A 1 177 ? -12.492 -44.062 -9.758 1 88.5 177 VAL A CA 1
ATOM 1461 C C . VAL A 1 177 ? -11.391 -44.875 -9.078 1 88.5 177 VAL A C 1
ATOM 1463 O O . VAL A 1 177 ? -11.094 -46 -9.484 1 88.5 177 VAL A O 1
ATOM 1466 N N . LEU A 1 178 ? -10.797 -44.344 -8.109 1 88.5 178 LEU A N 1
ATOM 1467 C CA . LEU A 1 178 ? -9.719 -45 -7.391 1 88.5 178 LEU A CA 1
ATOM 1468 C C . LEU A 1 178 ? -10.227 -46.281 -6.719 1 88.5 178 LEU A C 1
ATOM 1470 O O . LEU A 1 178 ? -9.516 -47.281 -6.676 1 88.5 178 LEU A O 1
ATOM 1474 N N . TRP A 1 179 ? -11.43 -46.188 -6.254 1 86.44 179 TRP A N 1
ATOM 1475 C CA . TRP A 1 179 ? -12.023 -47.344 -5.59 1 86.44 179 TRP A CA 1
ATOM 1476 C C . TRP A 1 179 ? -12.25 -48.5 -6.582 1 86.44 179 TRP A C 1
ATOM 1478 O O . TRP A 1 179 ? -12.039 -49.656 -6.254 1 86.44 179 TRP A O 1
ATOM 1488 N N . ARG A 1 180 ? -12.578 -48.188 -7.719 1 83.12 180 ARG A N 1
ATOM 1489 C CA . ARG A 1 180 ? -12.852 -49.188 -8.75 1 83.12 180 ARG A CA 1
ATOM 1490 C C . ARG A 1 180 ? -11.555 -49.781 -9.273 1 83.12 180 ARG A C 1
ATOM 1492 O O . ARG A 1 180 ? -11.5 -50.969 -9.594 1 83.12 180 ARG A O 1
ATOM 1499 N N . MET A 1 181 ? -10.57 -48.938 -9.273 1 81.06 181 MET A N 1
ATOM 1500 C CA . MET A 1 181 ? -9.305 -49.406 -9.852 1 81.06 181 MET A CA 1
ATOM 1501 C C . MET A 1 181 ? -8.5 -50.188 -8.836 1 81.06 181 MET A C 1
ATOM 1503 O O . MET A 1 181 ? -7.723 -51.062 -9.203 1 81.06 181 MET A O 1
ATOM 1507 N N . GLY A 1 182 ? -8.578 -49.75 -7.488 1 76 182 GLY A N 1
ATOM 1508 C CA . GLY A 1 182 ? -7.785 -50.406 -6.449 1 76 182 GLY A CA 1
ATOM 1509 C C . GLY A 1 182 ? -8.258 -51.781 -6.102 1 76 182 GLY A C 1
ATOM 1510 O O . GLY A 1 182 ? -9.375 -51.969 -5.617 1 76 182 GLY A O 1
ATOM 1511 N N . GLY A 1 183 ? -8.219 -52.75 -7.031 1 66.88 183 GLY A N 1
ATOM 1512 C CA . GLY A 1 183 ? -8.562 -54.094 -6.68 1 66.88 183 GLY A CA 1
ATOM 1513 C C . GLY A 1 183 ? -8.227 -54.469 -5.242 1 66.88 183 GLY A C 1
ATOM 1514 O O . GLY A 1 183 ? -7.773 -53.594 -4.48 1 66.88 183 GLY A O 1
ATOM 1515 N N . PRO A 1 184 ? -8.648 -55.594 -4.715 1 64.75 184 PRO A N 1
ATOM 1516 C CA . PRO A 1 184 ? -8.359 -56.031 -3.346 1 64.75 184 PRO A CA 1
ATOM 1517 C C . PRO A 1 184 ? -6.867 -56.25 -3.096 1 64.75 184 PRO A C 1
ATOM 1519 O O . PRO A 1 184 ? -6.18 -56.844 -3.932 1 64.75 184 PRO A O 1
ATOM 1522 N N . LEU A 1 185 ? -6.223 -55.312 -2.352 1 64.62 185 LEU A N 1
ATOM 1523 C CA . LEU A 1 185 ? -4.836 -55.531 -1.959 1 64.62 185 LEU A CA 1
ATOM 1524 C C . LEU A 1 185 ? -4.734 -56.594 -0.878 1 64.62 185 LEU A C 1
ATOM 1526 O O . LEU A 1 185 ? -5.391 -56.5 0.162 1 64.62 185 LEU A O 1
ATOM 1530 N N . GLN A 1 186 ? -4.152 -57.719 -1.255 1 63.75 186 GLN A N 1
ATOM 1531 C CA . GLN A 1 186 ? -3.967 -58.781 -0.269 1 63.75 186 GLN A CA 1
ATOM 1532 C C . GLN A 1 186 ? -2.73 -58.531 0.589 1 63.75 186 GLN A C 1
ATOM 1534 O O . GLN A 1 186 ? -1.627 -58.375 0.066 1 63.75 186 GLN A O 1
ATOM 1539 N N . VAL A 1 187 ? -2.951 -57.938 1.731 1 63.06 187 VAL A N 1
ATOM 1540 C CA . VAL A 1 187 ? -1.821 -57.75 2.637 1 63.06 187 VAL A CA 1
ATOM 1541 C C . VAL A 1 187 ? -1.727 -58.938 3.598 1 63.06 187 VAL A C 1
ATOM 1543 O O . VAL A 1 187 ? -2.723 -59.344 4.215 1 63.06 187 VAL A O 1
ATOM 1546 N N . ASP A 1 188 ? -0.613 -59.688 3.422 1 61.09 188 ASP A N 1
ATOM 1547 C CA . ASP A 1 188 ? -0.387 -60.812 4.332 1 61.09 188 ASP A CA 1
ATOM 1548 C C . ASP A 1 188 ? 0.258 -60.344 5.633 1 61.09 188 ASP A C 1
ATOM 1550 O O . ASP A 1 188 ? 1.411 -59.906 5.637 1 61.09 188 ASP A O 1
ATOM 1554 N N . VAL A 1 189 ? -0.468 -59.844 6.484 1 57.28 189 VAL A N 1
ATOM 1555 C CA . VAL A 1 189 ? 0.109 -59.5 7.785 1 57.28 189 VAL A CA 1
ATOM 1556 C C . VAL A 1 189 ? -0.099 -60.688 8.742 1 57.28 189 VAL A C 1
ATOM 1558 O O . VAL A 1 189 ? -1.236 -61.031 9.055 1 57.28 189 VAL A O 1
ATOM 1561 N N . GLY A 1 190 ? 1.007 -61.25 9.32 1 57.28 190 GLY A N 1
ATOM 1562 C CA . GLY A 1 190 ? 1.062 -62.25 10.367 1 57.28 190 GLY A CA 1
ATOM 1563 C C . GLY A 1 190 ? 0.255 -63.5 10.047 1 57.28 190 GLY A C 1
ATOM 1564 O O . GLY A 1 190 ? -0.341 -64.125 10.938 1 57.28 190 GLY A O 1
ATOM 1565 N N . GLY A 1 191 ? 0.082 -63.969 8.781 1 60.44 191 GLY A N 1
ATOM 1566 C CA . GLY A 1 191 ? -0.595 -65.188 8.414 1 60.44 191 GLY A CA 1
ATOM 1567 C C . GLY A 1 191 ? -1.997 -65 7.883 1 60.44 191 GLY A C 1
ATOM 1568 O O . GLY A 1 191 ? -2.623 -65.938 7.359 1 60.44 191 GLY A O 1
ATOM 1569 N N . SER A 1 192 ? -2.551 -63.906 8.336 1 63.62 192 SER A N 1
ATOM 1570 C CA . SER A 1 192 ? -3.914 -63.656 7.879 1 63.62 192 SER A CA 1
ATOM 1571 C C . SER A 1 192 ? -3.934 -62.656 6.715 1 63.62 192 SER A C 1
ATOM 1573 O O . SER A 1 192 ? -3.195 -61.688 6.719 1 63.62 192 SER A O 1
ATOM 1575 N N . SER A 1 193 ? -4.441 -63.094 5.641 1 65.75 193 SER A N 1
ATOM 1576 C CA . SER A 1 193 ? -4.52 -62.312 4.414 1 65.75 193 SER A CA 1
ATOM 1577 C C . SER A 1 193 ? -5.68 -61.312 4.473 1 65.75 193 SER A C 1
ATOM 1579 O O . SER A 1 193 ? -6.836 -61.719 4.633 1 65.75 193 SER A O 1
ATOM 1581 N N . TYR A 1 194 ? -5.418 -60.156 4.941 1 66.94 194 TYR A N 1
ATOM 1582 C CA . TYR A 1 194 ? -6.461 -59.156 4.941 1 66.94 194 TYR A CA 1
ATOM 1583 C C . TYR A 1 194 ? -6.562 -58.469 3.58 1 66.94 194 TYR A C 1
ATOM 1585 O O . TYR A 1 194 ? -5.543 -58.188 2.951 1 66.94 194 TYR A O 1
ATOM 1593 N N . VAL A 1 195 ? -7.812 -58.562 3.012 1 70.62 195 VAL A N 1
ATOM 1594 C CA . VAL A 1 195 ? -8.086 -57.906 1.734 1 70.62 195 VAL A CA 1
ATOM 1595 C C . VAL A 1 195 ? -8.562 -56.469 1.974 1 70.62 195 VAL A C 1
ATOM 1597 O O . VAL A 1 195 ? -9.562 -56.25 2.658 1 70.62 195 VAL A O 1
ATOM 1600 N N . LEU A 1 196 ? -7.723 -55.562 1.8 1 70.38 196 LEU A N 1
ATOM 1601 C CA . LEU A 1 196 ? -8.102 -54.156 1.939 1 70.38 196 LEU A CA 1
ATOM 1602 C C . LEU A 1 196 ? -8.688 -53.625 0.638 1 70.38 196 LEU A C 1
ATOM 1604 O O . LEU A 1 196 ? -7.973 -53.469 -0.359 1 70.38 196 LEU A O 1
ATOM 1608 N N . HIS A 1 197 ? -10.07 -53.438 0.698 1 74.81 197 HIS A N 1
ATOM 1609 C CA . HIS A 1 197 ? -10.758 -52.812 -0.428 1 74.81 197 HIS A CA 1
ATOM 1610 C C . HIS A 1 197 ? -10.594 -51.281 -0.399 1 74.81 197 HIS A C 1
ATOM 1612 O O . HIS A 1 197 ? -10.617 -50.688 0.673 1 74.81 197 HIS A O 1
ATOM 1618 N N . GLY A 1 198 ? -10.195 -50.719 -1.477 1 81.62 198 GLY A N 1
ATOM 1619 C CA . GLY A 1 198 ? -10.125 -49.25 -1.6 1 81.62 198 GLY A CA 1
ATOM 1620 C C . GLY A 1 198 ? -8.875 -48.688 -0.963 1 81.62 198 GLY A C 1
ATOM 1621 O O . GLY A 1 198 ? -8.922 -47.562 -0.401 1 81.62 198 GLY A O 1
ATOM 1622 N N . TYR A 1 199 ? -7.855 -49.406 -0.898 1 84.94 199 TYR A N 1
ATOM 1623 C CA . TYR A 1 199 ? -6.652 -48.969 -0.195 1 84.94 199 TYR A CA 1
ATOM 1624 C C . TYR A 1 199 ? -6.059 -47.719 -0.842 1 84.94 199 TYR A C 1
ATOM 1626 O O . TYR A 1 199 ? -5.434 -46.906 -0.166 1 84.94 199 TYR A O 1
ATOM 1634 N N . LEU A 1 200 ? -6.348 -47.531 -2.133 1 86.94 200 LEU A N 1
ATOM 1635 C CA . LEU A 1 200 ? -5.801 -46.375 -2.807 1 86.94 200 LEU A CA 1
ATOM 1636 C C . LEU A 1 200 ? -6.48 -45.094 -2.314 1 86.94 200 LEU A C 1
ATOM 1638 O O . LEU A 1 200 ? -5.832 -44.062 -2.184 1 86.94 200 LEU A O 1
ATOM 1642 N N . VAL A 1 201 ? -7.727 -45.188 -2.049 1 88.94 201 VAL A N 1
ATOM 1643 C CA . VAL A 1 201 ? -8.469 -44.031 -1.567 1 88.94 201 VAL A CA 1
ATOM 1644 C C . VAL A 1 201 ? -7.973 -43.625 -0.18 1 88.94 201 VAL A C 1
ATOM 1646 O O . VAL A 1 201 ? -7.695 -42.469 0.075 1 88.94 201 VAL A O 1
ATOM 1649 N N . PHE A 1 202 ? -7.844 -44.562 0.664 1 88.75 202 PHE A N 1
ATOM 1650 C CA . PHE A 1 202 ? -7.383 -44.281 2.02 1 88.75 202 PHE A CA 1
ATOM 1651 C C . PHE A 1 202 ? -5.949 -43.781 2.008 1 88.75 202 PHE A C 1
ATOM 1653 O O . PHE A 1 202 ? -5.586 -42.906 2.816 1 88.75 202 PHE A O 1
ATOM 1660 N N . ALA A 1 203 ? -5.207 -44.281 1.1 1 87.75 203 ALA A N 1
ATOM 1661 C CA . ALA A 1 203 ? -3.826 -43.812 0.98 1 87.75 203 ALA A CA 1
ATOM 1662 C C . ALA A 1 203 ? -3.775 -42.375 0.529 1 87.75 203 ALA A C 1
ATOM 1664 O O . ALA A 1 203 ? -2.936 -41.594 0.998 1 87.75 203 ALA A O 1
ATOM 1665 N N . ALA A 1 204 ? -4.672 -42.031 -0.399 1 88.5 204 ALA A N 1
ATOM 1666 C CA . ALA A 1 204 ? -4.715 -40.656 -0.876 1 88.5 204 ALA A CA 1
ATOM 1667 C C . ALA A 1 204 ? -5.082 -39.688 0.251 1 88.5 204 ALA A C 1
ATOM 1669 O O . ALA A 1 204 ? -4.465 -38.656 0.401 1 88.5 204 ALA A O 1
ATOM 1670 N N . PHE A 1 205 ? -6.02 -40.031 1.056 1 90.25 205 PHE A N 1
ATOM 1671 C CA . PHE A 1 205 ? -6.449 -39.188 2.168 1 90.25 205 PHE A CA 1
ATOM 1672 C C . PHE A 1 205 ? -5.371 -39.125 3.242 1 90.25 205 PHE A C 1
ATOM 1674 O O . PHE A 1 205 ? -5.129 -38.062 3.822 1 90.25 205 PHE A O 1
ATOM 1681 N N . ALA A 1 206 ? -4.754 -40.281 3.488 1 89.75 206 ALA A N 1
ATOM 1682 C CA . ALA A 1 206 ? -3.674 -40.312 4.473 1 89.75 206 ALA A CA 1
ATOM 1683 C C . ALA A 1 206 ? -2.482 -39.469 4.008 1 89.75 206 ALA A C 1
ATOM 1685 O O . ALA A 1 206 ? -1.895 -38.719 4.793 1 89.75 206 ALA A O 1
ATOM 1686 N N . TYR A 1 207 ? -2.174 -39.625 2.756 1 87 207 TYR A N 1
ATOM 1687 C CA . TYR A 1 207 ? -1.073 -38.875 2.162 1 87 207 TYR A CA 1
ATOM 1688 C C . TYR A 1 207 ? -1.312 -37.375 2.279 1 87 207 TYR A C 1
ATOM 1690 O O . TYR A 1 207 ? -0.439 -36.625 2.74 1 87 207 TYR A O 1
ATOM 1698 N N . THR A 1 208 ? -2.457 -36.938 1.895 1 87.12 208 THR A N 1
ATOM 1699 C CA . THR A 1 208 ? -2.789 -35.531 1.942 1 87.12 208 THR A CA 1
ATOM 1700 C C . THR A 1 208 ? -2.914 -35.031 3.387 1 87.12 208 THR A C 1
ATOM 1702 O O . THR A 1 208 ? -2.525 -33.938 3.711 1 87.12 208 THR A O 1
ATOM 1705 N N . GLY A 1 209 ? -3.473 -35.844 4.199 1 88.06 209 GLY A N 1
ATOM 1706 C CA . GLY A 1 209 ? -3.58 -35.5 5.609 1 88.06 209 GLY A CA 1
ATOM 1707 C C . GLY A 1 209 ? -2.234 -35.281 6.273 1 88.06 209 GLY A C 1
ATOM 1708 O O . GLY A 1 209 ? -2.066 -34.344 7.039 1 88.06 209 GLY A O 1
ATOM 1709 N N . VAL A 1 210 ? -1.317 -36.156 5.977 1 87.69 210 VAL A N 1
ATOM 1710 C CA . VAL A 1 210 ? 0.029 -36.031 6.527 1 87.69 210 VAL A CA 1
ATOM 1711 C C . VAL A 1 210 ? 0.669 -34.719 6.027 1 87.69 210 VAL A C 1
ATOM 1713 O O . VAL A 1 210 ? 1.295 -34 6.801 1 87.69 210 VAL A O 1
ATOM 1716 N N . ILE A 1 211 ? 0.491 -34.469 4.734 1 84.38 211 ILE A N 1
ATOM 1717 C CA . ILE A 1 211 ? 1.054 -33.25 4.16 1 84.38 211 ILE A CA 1
ATOM 1718 C C . ILE A 1 211 ? 0.416 -32.031 4.812 1 84.38 211 ILE A C 1
ATOM 1720 O O . ILE A 1 211 ? 1.108 -31.078 5.148 1 84.38 211 ILE A O 1
ATOM 1724 N N . PHE A 1 212 ? -0.883 -32.094 4.984 1 84.69 212 PHE A N 1
ATOM 1725 C CA . PHE A 1 212 ? -1.598 -30.984 5.621 1 84.69 212 PHE A CA 1
ATOM 1726 C C . PHE A 1 212 ? -1.106 -30.766 7.047 1 84.69 212 PHE A C 1
ATOM 1728 O O . PHE A 1 212 ? -0.817 -29.641 7.445 1 84.69 212 PHE A O 1
ATOM 1735 N N . ALA A 1 213 ? -1.033 -31.766 7.785 1 86.94 213 ALA A N 1
ATOM 1736 C CA . ALA A 1 213 ? -0.615 -31.688 9.18 1 86.94 213 ALA A CA 1
ATOM 1737 C C . ALA A 1 213 ? 0.821 -31.188 9.297 1 86.94 213 ALA A C 1
ATOM 1739 O O . ALA A 1 213 ? 1.121 -30.328 10.133 1 86.94 213 ALA A O 1
ATOM 1740 N N . ALA A 1 214 ? 1.665 -31.672 8.445 1 85.75 214 ALA A N 1
ATOM 1741 C CA . ALA A 1 214 ? 3.066 -31.266 8.469 1 85.75 214 ALA A CA 1
ATOM 1742 C C . ALA A 1 214 ? 3.215 -29.797 8.078 1 85.75 214 ALA A C 1
ATOM 1744 O O . ALA A 1 214 ? 3.955 -29.047 8.719 1 85.75 214 ALA A O 1
ATOM 1745 N N . THR A 1 215 ? 2.547 -29.438 7.105 1 81.81 215 THR A N 1
ATOM 1746 C CA . THR A 1 215 ? 2.617 -28.047 6.66 1 81.81 215 THR A CA 1
ATOM 1747 C C . THR A 1 215 ? 2.074 -27.109 7.73 1 81.81 215 THR A C 1
ATOM 1749 O O . THR A 1 215 ? 2.627 -26.016 7.953 1 81.81 215 THR A O 1
ATOM 1752 N N . HIS A 1 216 ? 1.053 -27.516 8.359 1 81.38 216 HIS A N 1
ATOM 1753 C CA . HIS A 1 216 ? 0.462 -26.703 9.414 1 81.38 216 HIS A CA 1
ATOM 1754 C C . HIS A 1 216 ? 1.413 -26.562 10.602 1 81.38 216 HIS A C 1
ATOM 1756 O O . HIS A 1 216 ? 1.626 -25.453 11.102 1 81.38 216 HIS A O 1
ATOM 1762 N N . TYR A 1 217 ? 1.95 -27.594 11 1 85.5 217 TYR A N 1
ATOM 1763 C CA . TYR A 1 217 ? 2.822 -27.578 12.164 1 85.5 217 TYR A CA 1
ATOM 1764 C C . TYR A 1 217 ? 4.105 -26.797 11.883 1 85.5 217 TYR A C 1
ATOM 1766 O O . TYR A 1 217 ? 4.586 -26.047 12.734 1 85.5 217 TYR A O 1
ATOM 1774 N N . LEU A 1 218 ? 4.629 -26.891 10.719 1 83.69 218 LEU A N 1
ATOM 1775 C CA . LEU A 1 218 ? 5.879 -26.234 10.359 1 83.69 218 LEU A CA 1
ATOM 1776 C C . LEU A 1 218 ? 5.645 -24.766 10.016 1 83.69 218 LEU A C 1
ATOM 1778 O O . LEU A 1 218 ? 6.527 -23.922 10.211 1 83.69 218 LEU A O 1
ATOM 1782 N N . GLY A 1 219 ? 4.449 -24.469 9.516 1 82.19 219 GLY A N 1
ATOM 1783 C CA . GLY A 1 219 ? 4.203 -23.141 8.969 1 82.19 219 GLY A CA 1
ATOM 1784 C C . GLY A 1 219 ? 3.395 -22.266 9.898 1 82.19 219 GLY A C 1
ATOM 1785 O O . GLY A 1 219 ? 3.244 -21.062 9.648 1 82.19 219 GLY A O 1
ATOM 1786 N N . ARG A 1 220 ? 2.91 -22.641 10.969 1 81.31 220 ARG A N 1
ATOM 1787 C CA . ARG A 1 220 ? 2.018 -21.891 11.844 1 81.31 220 ARG A CA 1
ATOM 1788 C C . ARG A 1 220 ? 2.691 -20.609 12.344 1 81.31 220 ARG A C 1
ATOM 1790 O O . ARG A 1 220 ? 2.043 -19.578 12.484 1 81.31 220 ARG A O 1
ATOM 1797 N N . ARG A 1 221 ? 3.963 -20.625 12.57 1 83.38 221 ARG A N 1
ATOM 1798 C CA . ARG A 1 221 ? 4.684 -19.453 13.078 1 83.38 221 ARG A CA 1
ATOM 1799 C C . ARG A 1 221 ? 4.879 -18.422 11.984 1 83.38 221 ARG A C 1
ATOM 1801 O O . ARG A 1 221 ? 5.16 -17.25 12.273 1 83.38 221 ARG A O 1
ATOM 1808 N N . LEU A 1 222 ? 4.781 -18.844 10.812 1 81.25 222 LEU A N 1
ATOM 1809 C CA . LEU A 1 222 ? 5.016 -17.938 9.695 1 81.25 222 LEU A CA 1
ATOM 1810 C C . LEU A 1 222 ? 3.951 -16.844 9.648 1 81.25 222 LEU A C 1
ATOM 1812 O O . LEU A 1 222 ? 4.238 -15.711 9.258 1 81.25 222 LEU A O 1
ATOM 1816 N N . ILE A 1 223 ? 2.811 -17.188 10.109 1 74.06 223 ILE A N 1
ATOM 1817 C CA . ILE A 1 223 ? 1.711 -16.219 10.086 1 74.06 223 ILE A CA 1
ATOM 1818 C C . ILE A 1 223 ? 2.023 -15.062 11.031 1 74.06 223 ILE A C 1
ATOM 1820 O O . ILE A 1 223 ? 1.882 -13.898 10.656 1 74.06 223 ILE A O 1
ATOM 1824 N N . THR A 1 224 ? 2.488 -15.375 12.156 1 78.5 224 THR A N 1
ATOM 1825 C CA . THR A 1 224 ? 2.801 -14.344 13.141 1 78.5 224 THR A CA 1
ATOM 1826 C C . THR A 1 224 ? 4.023 -13.539 12.711 1 78.5 224 THR A C 1
ATOM 1828 O O . THR A 1 224 ? 4.059 -12.32 12.875 1 78.5 224 THR A O 1
ATOM 1831 N N . LEU A 1 225 ? 4.973 -14.219 12.141 1 84.06 225 LEU A N 1
ATOM 1832 C CA . LEU A 1 225 ? 6.195 -13.547 11.719 1 84.06 225 LEU A CA 1
ATOM 1833 C C . LEU A 1 225 ? 5.922 -12.609 10.539 1 84.06 225 LEU A C 1
ATOM 1835 O O . LEU A 1 225 ? 6.512 -11.531 10.453 1 84.06 225 LEU A O 1
ATOM 1839 N N . THR A 1 226 ? 5.07 -13 9.75 1 81.25 226 THR A N 1
ATOM 1840 C CA . THR A 1 226 ? 4.723 -12.156 8.609 1 81.25 226 THR A CA 1
ATOM 1841 C C . THR A 1 226 ? 3.963 -10.914 9.062 1 81.25 226 THR A C 1
ATOM 1843 O O . THR A 1 226 ? 4.215 -9.812 8.57 1 81.25 226 THR A O 1
ATOM 1846 N N . ALA A 1 227 ? 3.066 -11.148 9.969 1 75.56 227 ALA A N 1
ATOM 1847 C CA . ALA A 1 227 ? 2.348 -10 10.523 1 75.56 227 ALA A CA 1
ATOM 1848 C C . ALA A 1 227 ? 3.309 -9.023 11.195 1 75.56 227 ALA A C 1
ATOM 1850 O O . ALA A 1 227 ? 3.186 -7.812 11.031 1 75.56 227 ALA A O 1
ATOM 1851 N N . ARG A 1 228 ? 4.18 -9.578 11.898 1 82.75 228 ARG A N 1
ATOM 1852 C CA . ARG A 1 228 ? 5.191 -8.758 12.555 1 82.75 228 ARG A CA 1
ATOM 1853 C C . ARG A 1 228 ? 6.051 -8.031 11.531 1 82.75 228 ARG A C 1
ATOM 1855 O O . ARG A 1 228 ? 6.422 -6.871 11.727 1 82.75 228 ARG A O 1
ATOM 1862 N N . GLN A 1 229 ? 6.348 -8.656 10.484 1 87.88 229 GLN A N 1
ATOM 1863 C CA . GLN A 1 229 ? 7.148 -8.039 9.438 1 87.88 229 GLN A CA 1
ATOM 1864 C C . GLN A 1 229 ? 6.438 -6.824 8.844 1 87.88 229 GLN A C 1
ATOM 1866 O O . GLN A 1 229 ? 7.051 -5.773 8.648 1 87.88 229 GLN A O 1
ATOM 1871 N N . HIS A 1 230 ? 5.16 -6.926 8.609 1 79.94 230 HIS A N 1
ATOM 1872 C CA . HIS A 1 230 ? 4.379 -5.816 8.078 1 79.94 230 HIS A CA 1
ATOM 1873 C C . HIS A 1 230 ? 4.34 -4.648 9.055 1 79.94 230 HIS A C 1
ATOM 1875 O O . HIS A 1 230 ? 4.453 -3.488 8.641 1 79.94 230 HIS A O 1
ATOM 1881 N N . ARG A 1 231 ? 4.254 -5.023 10.258 1 80.31 231 ARG A N 1
ATOM 1882 C CA . ARG A 1 231 ? 4.234 -3.984 11.281 1 80.31 231 ARG A CA 1
ATOM 1883 C C . ARG A 1 231 ? 5.57 -3.254 11.344 1 80.31 231 ARG A C 1
ATOM 1885 O O . ARG A 1 231 ? 5.609 -2.021 11.375 1 80.31 231 ARG A O 1
ATOM 1892 N N . LEU A 1 232 ? 6.621 -3.994 11.391 1 89.38 232 LEU A N 1
ATOM 1893 C CA . LEU A 1 232 ? 7.949 -3.4 11.484 1 89.38 232 LEU A CA 1
ATOM 1894 C C . LEU A 1 232 ? 8.258 -2.559 10.25 1 89.38 232 LEU A C 1
ATOM 1896 O O . LEU A 1 232 ? 8.844 -1.479 10.359 1 89.38 232 LEU A O 1
ATOM 1900 N N . GLU A 1 233 ? 7.902 -3.045 9.148 1 89.75 233 GLU A N 1
ATOM 1901 C CA . GLU A 1 233 ? 8.094 -2.27 7.922 1 89.75 233 GLU A CA 1
ATOM 1902 C C . GLU A 1 233 ? 7.227 -1.01 7.934 1 89.75 233 GLU A C 1
ATOM 1904 O O . GLU A 1 233 ? 7.652 0.044 7.453 1 89.75 233 GLU A O 1
ATOM 1909 N N . GLY A 1 234 ? 6.055 -1.147 8.438 1 81.19 234 GLY A N 1
ATOM 1910 C CA . GLY A 1 234 ? 5.199 0.012 8.617 1 81.19 234 GLY A CA 1
ATOM 1911 C C . GLY A 1 234 ? 5.805 1.065 9.531 1 81.19 234 GLY A C 1
ATOM 1912 O O . GLY A 1 234 ? 5.766 2.258 9.219 1 81.19 234 GLY A O 1
ATOM 1913 N N . ASP A 1 235 ? 6.312 0.611 10.602 1 85.06 235 ASP A N 1
ATOM 1914 C CA . ASP A 1 235 ? 6.98 1.517 11.531 1 85.06 235 ASP A CA 1
ATOM 1915 C C . ASP A 1 235 ? 8.148 2.236 10.859 1 85.06 235 ASP A C 1
ATOM 1917 O O . ASP A 1 235 ? 8.344 3.436 11.062 1 85.06 235 ASP A O 1
ATOM 1921 N N . PHE A 1 236 ? 8.883 1.519 10.102 1 92.06 236 PHE A N 1
ATOM 1922 C CA . PHE A 1 236 ? 9.992 2.09 9.359 1 92.06 236 PHE A CA 1
ATOM 1923 C C . PHE A 1 236 ? 9.508 3.172 8.398 1 92.06 236 PHE A C 1
ATOM 1925 O O . PHE A 1 236 ? 10.109 4.242 8.305 1 92.06 236 PHE A O 1
ATOM 1932 N N . ARG A 1 237 ? 8.484 2.91 7.82 1 86.81 237 ARG A N 1
ATOM 1933 C CA . ARG A 1 237 ? 7.926 3.867 6.871 1 86.81 237 ARG A CA 1
ATOM 1934 C C . ARG A 1 237 ? 7.395 5.105 7.59 1 86.81 237 ARG A C 1
ATOM 1936 O O . ARG A 1 237 ? 7.551 6.227 7.105 1 86.81 237 ARG A O 1
ATOM 1943 N N . VAL A 1 238 ? 6.828 4.918 8.664 1 81.88 238 VAL A N 1
ATOM 1944 C CA . VAL A 1 238 ? 6.293 6.027 9.445 1 81.88 238 VAL A CA 1
ATOM 1945 C C . VAL A 1 238 ? 7.426 6.973 9.844 1 81.88 238 VAL A C 1
ATOM 1947 O O . VAL A 1 238 ? 7.266 8.195 9.797 1 81.88 238 VAL A O 1
ATOM 1950 N N . LEU A 1 239 ? 8.5 6.395 10.211 1 90 239 LEU A N 1
ATOM 1951 C CA . LEU A 1 239 ? 9.656 7.211 10.578 1 90 239 LEU A CA 1
ATOM 1952 C C . LEU A 1 239 ? 10.148 8.023 9.383 1 90 239 LEU A C 1
ATOM 1954 O O . LEU A 1 239 ? 10.484 9.195 9.523 1 90 239 LEU A O 1
ATOM 1958 N N . MET A 1 240 ? 10.195 7.41 8.289 1 92.31 240 MET A N 1
ATOM 1959 C CA . MET A 1 240 ? 10.656 8.109 7.094 1 92.31 240 MET A CA 1
ATOM 1960 C C . MET A 1 240 ? 9.68 9.219 6.699 1 92.31 240 MET A C 1
ATOM 1962 O O . MET A 1 240 ? 10.102 10.305 6.297 1 92.31 240 MET A O 1
ATOM 1966 N N . VAL A 1 241 ? 8.438 8.945 6.762 1 86.19 241 VAL A N 1
ATOM 1967 C CA . VAL A 1 241 ? 7.418 9.953 6.477 1 86.19 241 VAL A CA 1
ATOM 1968 C C . VAL A 1 241 ? 7.559 11.117 7.453 1 86.19 241 VAL A C 1
ATOM 1970 O O . VAL A 1 241 ? 7.395 12.281 7.07 1 86.19 241 VAL A O 1
ATOM 1973 N N . GLY A 1 242 ? 7.848 10.789 8.664 1 87.38 242 GLY A N 1
ATOM 1974 C CA . GLY A 1 242 ? 8.109 11.828 9.641 1 87.38 242 GLY A CA 1
ATOM 1975 C C . GLY A 1 242 ? 9.266 12.734 9.266 1 87.38 242 GLY A C 1
ATOM 1976 O O . GLY A 1 242 ? 9.18 13.953 9.406 1 87.38 242 GLY A O 1
ATOM 1977 N N . VAL A 1 243 ? 10.289 12.141 8.766 1 92.62 243 VAL A N 1
ATOM 1978 C CA . VAL A 1 243 ? 11.453 12.914 8.344 1 92.62 243 VAL A CA 1
ATOM 1979 C C . VAL A 1 243 ? 11.07 13.828 7.176 1 92.62 243 VAL A C 1
ATOM 1981 O O . VAL A 1 243 ? 11.508 14.969 7.105 1 92.62 243 VAL A O 1
ATOM 1984 N N . ARG A 1 244 ? 10.266 13.344 6.34 1 90.19 244 ARG A N 1
ATOM 1985 C CA . ARG A 1 244 ? 9.828 14.148 5.207 1 90.19 244 ARG A CA 1
ATOM 1986 C C . ARG A 1 244 ? 8.914 15.289 5.664 1 90.19 244 ARG A C 1
ATOM 1988 O O . ARG A 1 244 ? 9.062 16.422 5.211 1 90.19 244 ARG A O 1
ATOM 1995 N N . GLU A 1 245 ? 8.008 14.953 6.477 1 83.25 245 GLU A N 1
ATOM 1996 C CA . GLU A 1 245 ? 7.031 15.922 6.957 1 83.25 245 GLU A CA 1
ATOM 1997 C C . GLU A 1 245 ? 7.707 17.047 7.734 1 83.25 245 GLU A C 1
ATOM 1999 O O . GLU A 1 245 ? 7.309 18.203 7.629 1 83.25 245 GLU A O 1
ATOM 2004 N N . PHE A 1 246 ? 8.719 16.672 8.477 1 90.31 246 PHE A N 1
ATOM 2005 C CA . PHE A 1 246 ? 9.406 17.656 9.305 1 90.31 246 PHE A CA 1
ATOM 2006 C C . PHE A 1 246 ? 10.812 17.906 8.797 1 90.31 246 PHE A C 1
ATOM 2008 O O . PHE A 1 246 ? 11.742 18.125 9.578 1 90.31 246 PHE A O 1
ATOM 2015 N N . ALA A 1 247 ? 10.922 17.844 7.5 1 92.25 247 ALA A N 1
ATOM 2016 C CA . ALA A 1 247 ? 12.234 17.984 6.871 1 92.25 247 ALA A CA 1
ATOM 2017 C C . ALA A 1 247 ? 12.867 19.328 7.219 1 92.25 247 ALA A C 1
ATOM 2019 O O . ALA A 1 247 ? 14.062 19.406 7.531 1 92.25 247 ALA A O 1
ATOM 2020 N N . GLU A 1 248 ? 12.094 20.406 7.16 1 90.69 248 GLU A N 1
ATOM 2021 C CA . GLU A 1 248 ? 12.609 21.734 7.438 1 90.69 248 GLU A CA 1
ATOM 2022 C C . GLU A 1 248 ? 13.086 21.859 8.883 1 90.69 248 GLU A C 1
ATOM 2024 O O . GLU A 1 248 ? 14.195 22.344 9.141 1 90.69 248 GLU A O 1
ATOM 2029 N N . GLN A 1 249 ? 12.312 21.375 9.75 1 91 249 GLN A N 1
ATOM 2030 C CA . GLN A 1 249 ? 12.656 21.453 11.172 1 91 249 GLN A CA 1
ATOM 2031 C C . GLN A 1 249 ? 13.922 20.641 11.469 1 91 249 GLN A C 1
ATOM 2033 O O . GLN A 1 249 ? 14.797 21.094 12.203 1 91 249 GLN A O 1
ATOM 2038 N N . ILE A 1 250 ? 13.961 19.531 10.906 1 93.44 250 ILE A N 1
ATOM 2039 C CA . ILE A 1 250 ? 15.117 18.656 11.117 1 93.44 250 ILE A CA 1
ATOM 2040 C C . ILE A 1 250 ? 16.375 19.312 10.547 1 93.44 250 ILE A C 1
ATOM 2042 O O . ILE A 1 250 ? 17.438 19.25 11.148 1 93.44 250 ILE A O 1
ATOM 2046 N N . ALA A 1 251 ? 16.203 19.953 9.453 1 92.19 251 ALA A N 1
ATOM 2047 C CA . ALA A 1 251 ? 17.344 20.656 8.844 1 92.19 251 ALA A CA 1
ATOM 2048 C C . ALA A 1 251 ? 17.781 21.828 9.711 1 92.19 251 ALA A C 1
ATOM 2050 O O . ALA A 1 251 ? 18.984 22.062 9.883 1 92.19 251 ALA A O 1
ATOM 2051 N N . PHE A 1 252 ? 16.828 22.547 10.219 1 90.81 252 PHE A N 1
ATOM 2052 C CA . PHE A 1 252 ? 17.141 23.672 11.102 1 90.81 252 PHE A CA 1
ATOM 2053 C C . PHE A 1 252 ? 17.922 23.188 12.32 1 90.81 252 PHE A C 1
ATOM 2055 O O . PHE A 1 252 ? 18.906 23.828 12.727 1 90.81 252 PHE A O 1
ATOM 2062 N N . PHE A 1 253 ? 17.547 22.016 12.773 1 90.44 253 PHE A N 1
ATOM 2063 C CA . PHE A 1 253 ? 18.172 21.469 13.977 1 90.44 253 PHE A CA 1
ATOM 2064 C C . PHE A 1 253 ? 19.453 20.734 13.648 1 90.44 253 PHE A C 1
ATOM 2066 O O . PHE A 1 253 ? 20.188 20.312 14.547 1 90.44 253 PHE A O 1
ATOM 2073 N N . ARG A 1 254 ? 19.734 20.531 12.406 1 89.06 254 ARG A N 1
ATOM 2074 C CA . ARG A 1 254 ? 20.859 19.688 11.984 1 89.06 254 ARG A CA 1
ATOM 2075 C C . ARG A 1 254 ? 20.766 18.312 12.641 1 89.06 254 ARG A C 1
ATOM 2077 O O . ARG A 1 254 ? 21.75 17.828 13.203 1 89.06 254 ARG A O 1
ATOM 2084 N N . GLY A 1 255 ? 19.562 17.797 12.617 1 90.19 255 GLY A N 1
ATOM 2085 C CA . GLY A 1 255 ? 19.281 16.531 13.289 1 90.19 255 GLY A CA 1
ATOM 2086 C C . GLY A 1 255 ? 19.453 15.32 12.383 1 90.19 255 GLY A C 1
ATOM 2087 O O . GLY A 1 255 ? 18.859 14.266 12.633 1 90.19 255 GLY A O 1
ATOM 2088 N N . GLN A 1 256 ? 20.297 15.352 11.414 1 91.12 256 GLN A N 1
ATOM 2089 C CA . GLN A 1 256 ? 20.469 14.273 10.445 1 91.12 256 GLN A CA 1
ATOM 2090 C C . GLN A 1 256 ? 21.016 13.016 11.109 1 91.12 256 GLN A C 1
ATOM 2092 O O . GLN A 1 256 ? 20.562 11.906 10.828 1 91.12 256 GLN A O 1
ATOM 2097 N N . THR A 1 257 ? 21.969 13.203 11.977 1 90.38 257 THR A N 1
ATOM 2098 C CA . THR A 1 257 ? 22.594 12.062 12.633 1 90.38 257 THR A CA 1
ATOM 2099 C C . THR A 1 257 ? 21.609 11.344 13.539 1 90.38 257 THR A C 1
ATOM 2101 O O . THR A 1 257 ? 21.562 10.109 13.57 1 90.38 257 THR A O 1
ATOM 2104 N N . ALA A 1 258 ? 20.859 12.141 14.219 1 90.88 258 ALA A N 1
ATOM 2105 C CA . ALA A 1 258 ? 19.875 11.547 15.109 1 90.88 258 ALA A CA 1
ATOM 2106 C C . ALA A 1 258 ? 18.828 10.75 14.32 1 90.88 258 ALA A C 1
ATOM 2108 O O . ALA A 1 258 ? 18.484 9.633 14.695 1 90.88 258 ALA A O 1
ATOM 2109 N N . GLU A 1 259 ? 18.375 11.359 13.266 1 93.44 259 GLU A N 1
ATOM 2110 C CA . GLU A 1 259 ? 17.359 10.695 12.453 1 93.44 259 GLU A CA 1
ATOM 2111 C C . GLU A 1 259 ? 17.938 9.461 11.758 1 93.44 259 GLU A C 1
ATOM 2113 O O . GLU A 1 259 ? 17.25 8.453 11.602 1 93.44 259 GLU A O 1
ATOM 2118 N N . HIS A 1 260 ? 19.188 9.562 11.344 1 93.5 260 HIS A N 1
ATOM 2119 C CA . HIS A 1 260 ? 19.859 8.406 10.742 1 93.5 260 HIS A CA 1
ATOM 2120 C C . HIS A 1 260 ? 19.922 7.242 11.727 1 93.5 260 HIS A C 1
ATOM 2122 O O . HIS A 1 260 ? 19.656 6.094 11.344 1 93.5 260 HIS A O 1
ATOM 2128 N N . GLY A 1 261 ? 20.297 7.527 12.906 1 91.81 261 GLY A N 1
ATOM 2129 C CA . GLY A 1 261 ? 20.344 6.5 13.938 1 91.81 261 GLY A CA 1
ATOM 2130 C C . GLY A 1 261 ? 19 5.844 14.195 1 91.81 261 GLY A C 1
ATOM 2131 O O . GLY A 1 261 ? 18.922 4.621 14.328 1 91.81 261 GLY A O 1
ATOM 2132 N N . ARG A 1 262 ? 18.031 6.617 14.234 1 91.5 262 ARG A N 1
ATOM 2133 C CA . ARG A 1 262 ? 16.672 6.109 14.469 1 91.5 262 ARG A CA 1
ATOM 2134 C C . ARG A 1 262 ? 16.219 5.219 13.32 1 91.5 262 ARG A C 1
ATOM 2136 O O . ARG A 1 262 ? 15.625 4.164 13.539 1 91.5 262 ARG A O 1
ATOM 2143 N N . LEU A 1 263 ? 16.484 5.648 12.156 1 93.88 263 LEU A N 1
ATOM 2144 C CA . LEU A 1 263 ? 16.109 4.871 10.977 1 93.88 263 LEU A CA 1
ATOM 2145 C C . LEU A 1 263 ? 16.875 3.555 10.93 1 93.88 263 LEU A C 1
ATOM 2147 O O . LEU A 1 263 ? 16.297 2.508 10.625 1 93.88 263 LEU A O 1
ATOM 2151 N N . GLN A 1 264 ? 18.141 3.604 11.25 1 94 264 GLN A N 1
ATOM 2152 C CA . GLN A 1 264 ? 18.953 2.395 11.234 1 94 264 GLN A CA 1
ATOM 2153 C C . GLN A 1 264 ? 18.484 1.397 12.289 1 94 264 GLN A C 1
ATOM 2155 O O . GLN A 1 264 ? 18.438 0.192 12.039 1 94 264 GLN A O 1
ATOM 2160 N N . ALA A 1 265 ? 18.156 1.911 13.406 1 92.44 265 ALA A N 1
ATOM 2161 C CA . ALA A 1 265 ? 17.672 1.044 14.477 1 92.44 265 ALA A CA 1
ATOM 2162 C C . ALA A 1 265 ? 16.359 0.375 14.094 1 92.44 265 ALA A C 1
ATOM 2164 O O . ALA A 1 265 ? 16.172 -0.824 14.32 1 92.44 265 ALA A O 1
ATOM 2165 N N . SER A 1 266 ? 15.5 1.12 13.562 1 93.44 266 SER A N 1
ATOM 2166 C CA . SER A 1 266 ? 14.211 0.578 13.141 1 93.44 266 SER A CA 1
ATOM 2167 C C . SER A 1 266 ? 14.383 -0.477 12.055 1 93.44 266 SER A C 1
ATOM 2169 O O . SER A 1 266 ? 13.727 -1.519 12.078 1 93.44 266 SER A O 1
ATOM 2171 N N . PHE A 1 267 ? 15.281 -0.229 11.117 1 95.12 267 PHE A N 1
ATOM 2172 C CA . PHE A 1 267 ? 15.461 -1.153 10.008 1 95.12 267 PHE A CA 1
ATOM 2173 C C . PHE A 1 267 ? 16.172 -2.424 10.469 1 95.12 267 PHE A C 1
ATOM 2175 O O . PHE A 1 267 ? 15.977 -3.494 9.883 1 95.12 267 PHE A O 1
ATOM 2182 N N . ARG A 1 268 ? 16.953 -2.322 11.5 1 94.31 268 ARG A N 1
ATOM 2183 C CA . ARG A 1 268 ? 17.594 -3.512 12.062 1 94.31 268 ARG A CA 1
ATOM 2184 C C . ARG A 1 268 ? 16.547 -4.508 12.555 1 94.31 268 ARG A C 1
ATOM 2186 O O . ARG A 1 268 ? 16.734 -5.719 12.438 1 94.31 268 ARG A O 1
ATOM 2193 N N . PHE A 1 269 ? 15.516 -3.986 13.094 1 92.81 269 PHE A N 1
ATOM 2194 C CA . PHE A 1 269 ? 14.438 -4.863 13.547 1 92.81 269 PHE A CA 1
ATOM 2195 C C . PHE A 1 269 ? 13.742 -5.516 12.359 1 92.81 269 PHE A C 1
ATOM 2197 O O . PHE A 1 269 ? 13.32 -6.672 12.438 1 92.81 269 PHE A O 1
ATOM 2204 N N . VAL A 1 270 ? 13.625 -4.805 11.281 1 94 270 VAL A N 1
ATOM 2205 C CA . VAL A 1 270 ? 13.04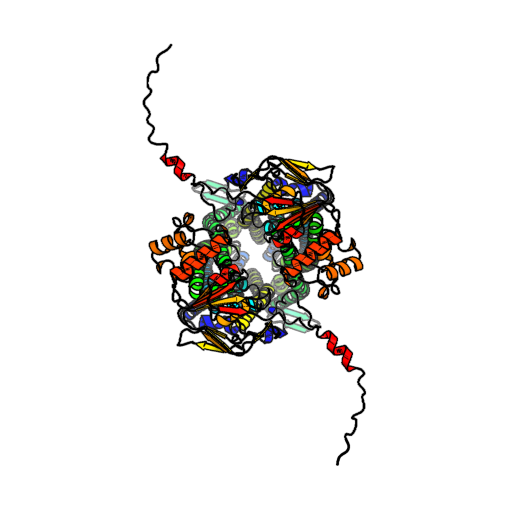7 -5.355 10.055 1 94 270 VAL A CA 1
ATOM 2206 C C . VAL A 1 270 ? 13.906 -6.516 9.562 1 94 270 VAL A C 1
ATOM 2208 O O . VAL A 1 270 ? 13.391 -7.594 9.266 1 94 270 VAL A O 1
ATOM 2211 N N . VAL A 1 271 ? 15.219 -6.348 9.594 1 95.62 271 VAL A N 1
ATOM 2212 C CA . VAL A 1 271 ? 16.141 -7.344 9.07 1 95.62 271 VAL A CA 1
ATOM 2213 C C . VAL A 1 271 ? 16.172 -8.57 9.984 1 95.62 271 VAL A C 1
ATOM 2215 O O . VAL A 1 271 ? 16.188 -9.703 9.508 1 95.62 271 VAL A O 1
ATOM 2218 N N . SER A 1 272 ? 16.125 -8.328 11.242 1 95.19 272 SER A N 1
ATOM 2219 C CA . SER A 1 272 ? 16.156 -9.438 12.188 1 95.19 272 SER A CA 1
ATOM 2220 C C . SER A 1 272 ? 14.938 -10.336 12.023 1 95.19 272 SER A C 1
ATOM 2222 O O . SER A 1 272 ? 15.055 -11.562 12.07 1 95.19 272 SER A O 1
ATOM 2224 N N . ASN A 1 273 ? 13.844 -9.688 11.828 1 93.19 273 ASN A N 1
ATOM 2225 C CA . ASN A 1 273 ? 12.633 -10.469 11.617 1 93.19 273 ASN A CA 1
ATOM 2226 C C . ASN A 1 273 ? 12.656 -11.195 10.273 1 93.19 273 ASN A C 1
ATOM 2228 O O . ASN A 1 273 ? 12.078 -12.273 10.141 1 93.19 273 ASN A O 1
ATOM 2232 N N . LEU A 1 274 ? 13.281 -10.625 9.289 1 93.25 274 LEU A N 1
ATOM 2233 C CA . LEU A 1 274 ? 13.422 -11.297 8 1 93.25 274 LEU A CA 1
ATOM 2234 C C . LEU A 1 274 ? 14.203 -12.602 8.141 1 93.25 274 LEU A C 1
ATOM 2236 O O . LEU A 1 274 ? 13.844 -13.609 7.535 1 93.25 274 LEU A O 1
ATOM 2240 N N . TYR A 1 275 ? 15.219 -12.594 8.977 1 93.75 275 TYR A N 1
ATOM 2241 C CA . TYR A 1 275 ? 16.016 -13.797 9.188 1 93.75 275 TYR A CA 1
ATOM 2242 C C . TYR A 1 275 ? 15.211 -14.844 9.961 1 93.75 275 TYR A C 1
ATOM 2244 O O . TYR A 1 275 ? 15.328 -16.047 9.688 1 93.75 275 TYR A O 1
ATOM 2252 N N . ALA A 1 276 ? 14.438 -14.383 10.859 1 92.75 276 ALA A N 1
ATOM 2253 C CA . ALA A 1 276 ? 13.578 -15.32 11.578 1 92.75 276 ALA A CA 1
ATOM 2254 C C . ALA A 1 276 ? 12.57 -15.969 10.641 1 92.75 276 ALA A C 1
ATOM 2256 O O . ALA A 1 276 ? 12.344 -17.188 10.711 1 92.75 276 ALA A O 1
ATOM 2257 N N . THR A 1 277 ? 12.047 -15.219 9.789 1 90.44 277 THR A N 1
ATOM 2258 C CA . THR A 1 277 ? 11.102 -15.727 8.797 1 90.44 277 THR A CA 1
ATOM 2259 C C . THR A 1 277 ? 11.789 -16.688 7.836 1 90.44 277 THR A C 1
ATOM 2261 O O . THR A 1 277 ? 11.203 -17.688 7.426 1 90.44 277 THR A O 1
ATOM 2264 N N . LEU A 1 278 ? 13.047 -16.406 7.508 1 90.19 278 LEU A N 1
ATOM 2265 C CA . LEU A 1 278 ? 13.82 -17.25 6.605 1 90.19 278 LEU A CA 1
ATOM 2266 C C . LEU A 1 278 ? 13.977 -18.656 7.184 1 90.19 278 LEU A C 1
ATOM 2268 O O . LEU A 1 278 ? 13.82 -19.641 6.469 1 90.19 278 LEU A O 1
ATOM 2272 N N . TRP A 1 279 ? 14.117 -18.719 8.398 1 89.56 279 TRP A N 1
ATOM 2273 C CA . TRP A 1 279 ? 14.367 -20.016 9.016 1 89.56 279 TRP A CA 1
ATOM 2274 C C . TRP A 1 279 ? 13.109 -20.875 9.039 1 89.56 279 TRP A C 1
ATOM 2276 O O . TRP A 1 279 ? 13.164 -22.078 8.758 1 89.56 279 TRP A O 1
ATOM 2286 N N . VAL A 1 280 ? 12.078 -20.297 9.305 1 88.31 280 VAL A N 1
ATOM 2287 C CA . VAL A 1 280 ? 10.828 -21.062 9.305 1 88.31 280 VAL A CA 1
ATOM 2288 C C . VAL A 1 280 ? 10.43 -21.391 7.871 1 88.31 280 VAL A C 1
ATOM 2290 O O . VAL A 1 280 ? 9.984 -22.5 7.59 1 88.31 280 VAL A O 1
ATOM 2293 N N . ASN A 1 281 ? 10.641 -20.469 6.996 1 87.56 281 ASN A N 1
ATOM 2294 C CA . ASN A 1 281 ? 10.352 -20.703 5.582 1 87.56 281 ASN A CA 1
ATOM 2295 C C . ASN A 1 281 ? 11.211 -21.828 5.012 1 87.56 281 ASN A C 1
ATOM 2297 O O . ASN A 1 281 ? 10.75 -22.578 4.156 1 87.56 281 ASN A O 1
ATOM 2301 N N . THR A 1 282 ? 12.422 -21.891 5.508 1 88.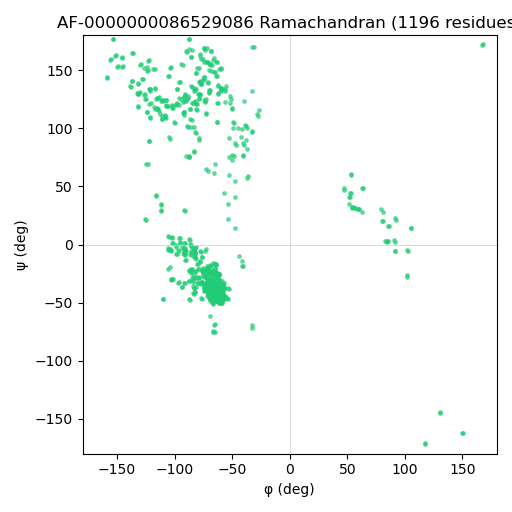5 282 THR A N 1
ATOM 2302 C CA . THR A 1 282 ? 13.32 -22.938 5.039 1 88.5 282 THR A CA 1
ATOM 2303 C C . THR A 1 282 ? 12.781 -24.312 5.422 1 88.5 282 THR A C 1
ATOM 2305 O O . THR A 1 282 ? 12.773 -25.234 4.598 1 88.5 282 THR A O 1
ATOM 2308 N N . ARG A 1 283 ? 12.242 -24.391 6.574 1 87.5 283 ARG A N 1
ATOM 2309 C CA . ARG A 1 283 ? 11.703 -25.672 7.02 1 87.5 283 ARG A CA 1
ATOM 2310 C C . ARG A 1 283 ? 10.469 -26.047 6.211 1 87.5 283 ARG A C 1
ATOM 2312 O O . ARG A 1 283 ? 10.336 -27.203 5.77 1 87.5 283 ARG A O 1
ATOM 2319 N N . VAL A 1 284 ? 9.711 -25.156 6 1 85.44 284 VAL A N 1
ATOM 2320 C CA . VAL A 1 284 ? 8.477 -25.391 5.254 1 85.44 284 VAL A CA 1
ATOM 2321 C C . VAL A 1 284 ? 8.812 -25.688 3.795 1 85.44 284 VAL A C 1
ATOM 2323 O O . VAL A 1 284 ? 8.266 -26.641 3.211 1 85.44 284 VAL A O 1
ATOM 2326 N N . SER A 1 285 ? 9.695 -24.953 3.25 1 85.12 285 SER A N 1
ATOM 2327 C CA . SER A 1 285 ? 10.078 -25.141 1.855 1 85.12 285 SER A CA 1
ATOM 2328 C C . SER A 1 285 ? 10.766 -26.484 1.65 1 85.12 285 SER A C 1
ATOM 2330 O O . SER A 1 285 ? 10.594 -27.125 0.61 1 85.12 285 SER A O 1
ATOM 2332 N N . PHE A 1 286 ? 11.5 -26.812 2.617 1 84.19 286 PHE A N 1
ATOM 2333 C CA . PHE A 1 286 ? 12.156 -28.109 2.535 1 84.19 286 PHE A CA 1
ATOM 2334 C C . PHE A 1 286 ? 11.125 -29.234 2.459 1 84.19 286 PHE A C 1
ATOM 2336 O O . PHE A 1 286 ? 11.227 -30.125 1.604 1 84.19 286 PHE A O 1
ATOM 2343 N N . PHE A 1 287 ? 10.195 -29.141 3.244 1 83.38 287 PHE A N 1
ATOM 2344 C CA . PHE A 1 287 ? 9.148 -30.156 3.252 1 83.38 287 PHE A CA 1
ATOM 2345 C C . PHE A 1 287 ? 8.367 -30.141 1.944 1 83.38 287 PHE A C 1
ATOM 2347 O O . PHE A 1 287 ? 8.133 -31.188 1.34 1 83.38 287 PHE A O 1
ATOM 2354 N N . ASN A 1 288 ? 8.039 -28.969 1.515 1 82 288 ASN A N 1
ATOM 2355 C CA . ASN A 1 288 ? 7.277 -28.828 0.276 1 82 288 ASN A CA 1
ATOM 2356 C C . ASN A 1 288 ? 8.078 -29.328 -0.926 1 82 288 ASN A C 1
ATOM 2358 O O . ASN A 1 288 ? 7.52 -29.891 -1.862 1 82 288 ASN A O 1
ATOM 2362 N N . ASN A 1 289 ? 9.312 -29.109 -0.838 1 82.06 289 ASN A N 1
ATOM 2363 C CA . ASN A 1 289 ? 10.172 -29.562 -1.922 1 82.06 289 ASN A CA 1
ATOM 2364 C C . ASN A 1 289 ? 10.242 -31.094 -1.967 1 82.06 289 ASN A C 1
ATOM 2366 O O . ASN A 1 289 ? 10.234 -31.688 -3.045 1 82.06 289 ASN A O 1
ATOM 2370 N N . ILE A 1 290 ? 10.273 -31.656 -0.828 1 79.38 290 ILE A N 1
ATOM 2371 C CA . ILE A 1 290 ? 10.281 -33.125 -0.762 1 79.38 290 ILE A CA 1
ATOM 2372 C C . ILE A 1 290 ? 8.984 -33.656 -1.336 1 79.38 290 ILE A C 1
ATOM 2374 O O . ILE A 1 290 ? 9 -34.594 -2.148 1 79.38 290 ILE A O 1
ATOM 2378 N N . VAL A 1 291 ? 7.973 -33.062 -0.914 1 78.69 291 VAL A N 1
ATOM 2379 C CA . VAL A 1 291 ? 6.664 -33.5 -1.399 1 78.69 291 VAL A CA 1
ATOM 2380 C C . VAL A 1 291 ? 6.57 -33.25 -2.906 1 78.69 291 VAL A C 1
ATOM 2382 O O . VAL A 1 291 ? 6.027 -34.094 -3.635 1 78.69 291 VAL A O 1
ATOM 2385 N N . GLY A 1 292 ? 7.066 -32.125 -3.375 1 77.44 292 GLY A N 1
ATOM 2386 C CA . GLY A 1 292 ? 7.062 -31.812 -4.797 1 77.44 292 GLY A CA 1
ATOM 2387 C C . GLY A 1 292 ? 7.863 -32.812 -5.625 1 77.44 292 GLY A C 1
ATOM 2388 O O . GLY A 1 292 ? 7.438 -33.188 -6.715 1 77.44 292 GLY A O 1
ATOM 2389 N N . GLN A 1 293 ? 8.961 -33.219 -5.098 1 73.06 293 GLN A N 1
ATOM 2390 C CA . GLN A 1 293 ? 9.805 -34.188 -5.797 1 73.06 293 GLN A CA 1
ATOM 2391 C C . GLN A 1 293 ? 9.117 -35.531 -5.895 1 73.06 293 GLN A C 1
ATOM 2393 O O . GLN A 1 293 ? 9.242 -36.25 -6.906 1 73.06 293 GLN A O 1
ATOM 2398 N N . LEU A 1 294 ? 8.398 -35.75 -4.902 1 72.38 294 LEU A N 1
ATOM 2399 C CA . LEU A 1 294 ? 7.734 -37.062 -4.867 1 72.38 294 LEU A CA 1
ATOM 2400 C C . LEU A 1 294 ? 6.5 -37.062 -5.758 1 72.38 294 LEU A C 1
ATOM 2402 O O . LEU A 1 294 ? 5.992 -38.125 -6.117 1 72.38 294 LEU A O 1
ATOM 2406 N N . SER A 1 295 ? 6.082 -35.812 -6.09 1 67.56 295 SER A N 1
ATOM 2407 C CA . SER A 1 295 ? 4.863 -35.719 -6.891 1 67.56 295 SER A CA 1
ATOM 2408 C C . SER A 1 295 ? 5.184 -35.406 -8.352 1 67.56 295 SER A C 1
ATOM 2410 O O . SER A 1 295 ? 4.328 -35.562 -9.227 1 67.56 295 SER A O 1
ATOM 2412 N N . SER A 1 296 ? 6.211 -34.719 -8.727 1 59.75 296 SER A N 1
ATOM 2413 C CA . SER A 1 296 ? 6.496 -34.188 -10.055 1 59.75 296 SER A CA 1
ATOM 2414 C C . SER A 1 296 ? 6.715 -35.312 -11.062 1 59.75 296 SER A C 1
ATOM 2416 O O . SER A 1 296 ? 6.148 -35.281 -12.156 1 59.75 296 SER A O 1
ATOM 2418 N N . ALA A 1 297 ? 7.762 -36.156 -11.078 1 53.69 297 ALA A N 1
ATOM 2419 C CA . ALA A 1 297 ? 8.07 -37.094 -12.172 1 53.69 297 ALA A CA 1
ATOM 2420 C C . ALA A 1 297 ? 7.008 -38.188 -12.281 1 53.69 297 ALA A C 1
ATOM 2422 O O . ALA A 1 297 ? 6.363 -38.344 -13.32 1 53.69 297 ALA A O 1
ATOM 2423 N N . ILE A 1 298 ? 6.973 -39.125 -11.469 1 56.97 298 ILE A N 1
ATOM 2424 C CA . ILE A 1 298 ? 6.055 -40.25 -11.359 1 56.97 298 ILE A CA 1
ATOM 2425 C C . ILE A 1 298 ? 5.414 -40.281 -9.977 1 56.97 298 ILE A C 1
ATOM 2427 O O . ILE A 1 298 ? 6.105 -40.156 -8.961 1 56.97 298 ILE A O 1
ATOM 2431 N N . PRO A 1 299 ? 3.928 -40 -10.148 1 69.69 299 PRO A N 1
ATOM 2432 C CA . PRO A 1 299 ? 3.318 -40.188 -8.836 1 69.69 299 PRO A CA 1
ATOM 2433 C C . PRO A 1 299 ? 3.76 -41.5 -8.164 1 69.69 299 PRO A C 1
ATOM 2435 O O . PRO A 1 299 ? 3.152 -42.531 -8.391 1 69.69 299 PRO A O 1
ATOM 2438 N N . ILE A 1 300 ? 4.84 -41.5 -7.457 1 73.94 300 ILE A N 1
ATOM 2439 C CA . ILE A 1 300 ? 5.535 -42.656 -6.906 1 73.94 300 ILE A CA 1
ATOM 2440 C C . ILE A 1 300 ? 4.625 -43.375 -5.914 1 73.94 300 ILE A C 1
ATOM 2442 O O . ILE A 1 300 ? 4.543 -44.625 -5.918 1 73.94 300 ILE A O 1
ATOM 2446 N N . ILE A 1 301 ? 3.896 -42.594 -5.254 1 79.12 301 ILE A N 1
ATOM 2447 C CA . ILE A 1 301 ? 3.148 -43.188 -4.152 1 79.12 301 ILE A CA 1
ATOM 2448 C C . ILE A 1 301 ? 2.068 -44.125 -4.703 1 79.12 301 ILE A C 1
ATOM 2450 O O . ILE A 1 301 ? 2.029 -45.312 -4.363 1 79.12 301 ILE A O 1
ATOM 2454 N N . PRO A 1 302 ? 1.323 -43.625 -5.676 1 80.62 302 PRO A N 1
ATOM 2455 C CA . PRO A 1 302 ? 0.329 -44.531 -6.215 1 80.62 302 PRO A CA 1
ATOM 2456 C C . PRO A 1 302 ? 0.96 -45.688 -7 1 80.62 302 PRO A C 1
ATOM 2458 O O . PRO A 1 302 ? 0.445 -46.812 -6.988 1 80.62 302 PRO A O 1
ATOM 2461 N N . THR A 1 303 ? 2.039 -45.438 -7.629 1 81.81 303 THR A N 1
ATOM 2462 C CA . THR A 1 303 ? 2.709 -46.531 -8.367 1 81.81 303 THR A CA 1
ATOM 2463 C C . THR A 1 303 ? 3.213 -47.594 -7.422 1 81.81 303 THR A C 1
ATOM 2465 O O . THR A 1 303 ? 3.078 -48.781 -7.707 1 81.81 303 THR A O 1
ATOM 2468 N N . LEU A 1 304 ? 3.768 -47.156 -6.285 1 80.38 304 LEU A N 1
ATOM 2469 C CA . LEU A 1 304 ? 4.246 -48.125 -5.289 1 80.38 304 LEU A CA 1
ATOM 2470 C C . LEU A 1 304 ? 3.09 -48.938 -4.719 1 80.38 304 LEU A C 1
ATOM 2472 O O . LEU A 1 304 ? 3.227 -50.125 -4.496 1 80.38 304 LEU A O 1
ATOM 2476 N N . LEU A 1 305 ? 2.023 -48.344 -4.582 1 82.31 305 LEU A N 1
ATOM 2477 C CA . LEU A 1 305 ? 0.869 -49 -3.986 1 82.31 305 LEU A CA 1
ATOM 2478 C C . LEU A 1 305 ? 0.23 -49.969 -4.977 1 82.31 305 LEU A C 1
ATOM 2480 O O . LEU A 1 305 ? -0.412 -50.938 -4.57 1 82.31 305 LEU A O 1
ATOM 2484 N N . MET A 1 306 ? 0.482 -49.719 -6.238 1 84.5 306 MET A N 1
ATOM 2485 C CA . MET A 1 306 ? -0.14 -50.562 -7.258 1 84.5 306 MET A CA 1
ATOM 2486 C C . MET A 1 306 ? 0.831 -51.625 -7.75 1 84.5 306 MET A C 1
ATOM 2488 O O . MET A 1 306 ? 0.475 -52.469 -8.586 1 84.5 306 MET A O 1
ATOM 2492 N N . LEU A 1 307 ? 2.031 -51.656 -7.25 1 81.44 307 LEU A N 1
ATOM 2493 C CA . LEU A 1 307 ? 3.072 -52.562 -7.699 1 81.44 307 LEU A CA 1
ATOM 2494 C C . LEU A 1 307 ? 2.617 -54 -7.555 1 81.44 307 LEU A C 1
ATOM 2496 O O . LEU A 1 307 ? 2.801 -54.812 -8.469 1 81.44 307 LEU A O 1
ATOM 2500 N N . PRO A 1 308 ? 1.977 -54.344 -6.398 1 77.81 308 PRO A N 1
ATOM 2501 C CA . PRO A 1 308 ? 1.554 -55.75 -6.266 1 77.81 308 PRO A CA 1
ATOM 2502 C C . PRO A 1 308 ? 0.531 -56.156 -7.324 1 77.81 308 PRO A C 1
ATOM 2504 O O . PRO A 1 308 ? 0.585 -57.281 -7.844 1 77.81 308 PRO A O 1
ATOM 2507 N N . GLN A 1 309 ? -0.311 -55.312 -7.668 1 80 309 GLN A N 1
ATOM 2508 C CA . GLN A 1 309 ? -1.312 -55.594 -8.688 1 80 309 GLN A CA 1
ATOM 2509 C C . GLN A 1 309 ? -0.683 -55.656 -10.078 1 80 309 GLN A C 1
ATOM 2511 O O . GLN A 1 309 ? -1.092 -56.469 -10.914 1 80 309 GLN A O 1
ATOM 2516 N N . LEU A 1 310 ? 0.282 -54.844 -10.258 1 79.31 310 LEU A N 1
ATOM 2517 C CA . LEU A 1 310 ? 0.978 -54.812 -11.539 1 79.31 310 LEU A CA 1
ATOM 2518 C C . LEU A 1 310 ? 1.772 -56.094 -11.742 1 79.31 310 LEU A C 1
ATOM 2520 O O . LEU A 1 310 ? 1.764 -56.688 -12.828 1 79.31 310 LEU A O 1
ATOM 2524 N N . MET A 1 311 ? 2.406 -56.594 -10.703 1 78.19 311 MET A N 1
ATOM 2525 C CA . MET A 1 311 ? 3.258 -57.781 -10.773 1 78.19 311 MET A CA 1
ATOM 2526 C C . MET A 1 311 ? 2.42 -59.031 -10.945 1 78.19 311 MET A C 1
ATOM 2528 O O . MET A 1 311 ? 2.871 -60.031 -11.547 1 78.19 311 MET A O 1
ATOM 2532 N N . SER A 1 312 ? 1.222 -59 -10.43 1 77.25 312 SER A N 1
ATOM 2533 C CA . SER A 1 312 ? 0.343 -60.156 -10.555 1 77.25 312 SER A CA 1
ATOM 2534 C C . SER A 1 312 ? -0.375 -60.156 -11.898 1 77.25 312 SER A C 1
ATOM 2536 O O . SER A 1 312 ? -1.06 -61.125 -12.242 1 77.25 312 SER A O 1
ATOM 2538 N N . GLY A 1 313 ? -0.181 -59.094 -12.75 1 75.56 313 GLY A N 1
ATOM 2539 C CA . GLY A 1 313 ? -0.795 -59 -14.062 1 75.56 313 GLY A CA 1
ATOM 2540 C C . GLY A 1 313 ? -2.219 -58.469 -14.023 1 75.56 313 GLY A C 1
ATOM 2541 O O . GLY A 1 313 ? -2.939 -58.531 -15.016 1 75.56 313 GLY A O 1
ATOM 2542 N N . GLY A 1 314 ? -2.646 -58.125 -12.898 1 75.5 314 GLY A N 1
ATOM 2543 C CA . GLY A 1 314 ? -4.02 -57.656 -12.75 1 75.5 314 GLY A CA 1
ATOM 2544 C C . GLY A 1 314 ? -4.23 -56.25 -13.211 1 75.5 314 GLY A C 1
ATOM 2545 O O . GLY A 1 314 ? -5.367 -55.781 -13.297 1 75.5 314 GLY A O 1
ATOM 2546 N N . LEU A 1 315 ? -3.164 -55.562 -13.562 1 81.31 315 LEU A N 1
ATOM 2547 C CA . LEU A 1 315 ? -3.271 -54.156 -13.945 1 81.31 315 LEU A CA 1
ATOM 2548 C C . LEU A 1 315 ? -2.543 -53.875 -15.258 1 81.31 315 LEU A C 1
ATOM 2550 O O . LEU A 1 315 ? -1.439 -54.406 -15.469 1 81.31 315 LEU A O 1
ATOM 2554 N N . THR A 1 316 ? -3.246 -53.219 -16.141 1 84.19 316 THR A N 1
ATOM 2555 C CA . THR A 1 316 ? -2.637 -52.812 -17.406 1 84.19 316 THR A CA 1
ATOM 2556 C C . THR A 1 316 ? -1.902 -51.5 -17.266 1 84.19 316 THR A C 1
ATOM 2558 O O . THR A 1 316 ? -1.969 -50.844 -16.219 1 84.19 316 THR A O 1
ATOM 2561 N N . LEU A 1 317 ? -1.109 -51.219 -18.312 1 83.69 317 LEU A N 1
ATOM 2562 C CA . LEU A 1 317 ? -0.427 -49.938 -18.344 1 83.69 317 LEU A CA 1
ATOM 2563 C C . LEU A 1 317 ? -1.427 -48.781 -18.234 1 83.69 317 LEU A C 1
ATOM 2565 O O . LEU A 1 317 ? -1.196 -47.844 -17.5 1 83.69 317 LEU A O 1
ATOM 2569 N N . GLY A 1 318 ? -2.445 -48.875 -18.953 1 85.44 318 GLY A N 1
ATOM 2570 C CA . GLY A 1 318 ? -3.496 -47.875 -18.859 1 85.44 318 GLY A CA 1
ATOM 2571 C C . GLY A 1 318 ? -4.109 -47.75 -17.484 1 85.44 318 GLY A C 1
ATOM 2572 O O . GLY A 1 318 ? -4.418 -46.656 -17.016 1 85.44 318 GLY A O 1
ATOM 2573 N N . GLY A 1 319 ? -4.27 -48.906 -16.875 1 84.94 319 GLY A N 1
ATOM 2574 C CA . GLY A 1 319 ? -4.777 -48.906 -15.508 1 84.94 319 GLY A CA 1
ATOM 2575 C C . GLY A 1 319 ? -3.861 -48.219 -14.523 1 84.94 319 GLY A C 1
ATOM 2576 O O . GLY A 1 319 ? -4.328 -47.5 -13.625 1 84.94 319 GLY A O 1
ATOM 2577 N N . LEU A 1 320 ? -2.648 -48.406 -14.727 1 84.81 320 LEU A N 1
ATOM 2578 C CA . LEU A 1 320 ? -1.672 -47.719 -13.867 1 84.81 320 LEU A CA 1
ATOM 2579 C C . LEU A 1 320 ? -1.719 -46.219 -14.055 1 84.81 320 LEU A C 1
ATOM 2581 O O . LEU A 1 320 ? -1.742 -45.469 -13.078 1 84.81 320 LEU A O 1
ATOM 2585 N N . MET A 1 321 ? -1.758 -45.781 -15.281 1 85.81 321 MET A N 1
ATOM 2586 C CA . MET A 1 321 ? -1.773 -44.344 -15.57 1 85.81 321 MET A CA 1
ATOM 2587 C C . MET A 1 321 ? -3.068 -43.719 -15.078 1 85.81 321 MET A C 1
ATOM 2589 O O . MET A 1 321 ? -3.061 -42.594 -14.57 1 85.81 321 MET A O 1
ATOM 2593 N N . LYS A 1 322 ? -4.109 -44.438 -15.234 1 87.12 322 LYS A N 1
ATOM 2594 C CA . LYS A 1 322 ? -5.406 -43.938 -14.766 1 87.12 322 LYS A CA 1
ATOM 2595 C C . LYS A 1 322 ? -5.41 -43.781 -13.25 1 87.12 322 LYS A C 1
ATOM 2597 O O . LYS A 1 322 ? -5.898 -42.781 -12.727 1 87.12 322 LYS A O 1
ATOM 2602 N N . SER A 1 323 ? -4.902 -44.75 -12.586 1 87.19 323 SER A N 1
ATOM 2603 C CA . SER A 1 323 ? -4.855 -44.719 -11.125 1 87.19 323 SER A CA 1
ATOM 2604 C C . SER A 1 323 ? -3.963 -43.594 -10.641 1 87.19 323 SER A C 1
ATOM 2606 O O . SER A 1 323 ? -4.297 -42.875 -9.672 1 87.19 323 SER A O 1
ATOM 2608 N N . ASN A 1 324 ? -2.863 -43.406 -11.305 1 86.19 324 ASN A N 1
ATOM 2609 C CA . ASN A 1 324 ? -1.968 -42.312 -10.945 1 86.19 324 ASN A CA 1
ATOM 2610 C C . ASN A 1 324 ? -2.639 -40.969 -11.125 1 86.19 324 ASN A C 1
ATOM 2612 O O . ASN A 1 324 ? -2.543 -40.094 -10.258 1 86.19 324 ASN A O 1
ATOM 2616 N N . SER A 1 325 ? -3.258 -40.812 -12.234 1 86.69 325 SER A N 1
ATOM 2617 C CA . SER A 1 325 ? -3.945 -39.562 -12.523 1 86.69 325 SER A CA 1
ATOM 2618 C C . SER A 1 325 ? -5.074 -39.281 -11.531 1 86.69 325 SER A C 1
ATOM 2620 O O . SER A 1 325 ? -5.258 -38.156 -11.07 1 86.69 325 SER A O 1
ATOM 2622 N N . ALA A 1 326 ? -5.824 -40.344 -11.219 1 88.5 326 ALA A N 1
ATOM 2623 C CA . ALA A 1 326 ? -6.91 -40.219 -10.25 1 88.5 326 ALA A CA 1
ATOM 2624 C C . ALA A 1 326 ? -6.375 -39.875 -8.867 1 88.5 326 ALA A C 1
ATOM 2626 O O . ALA A 1 326 ? -6.953 -39.031 -8.164 1 88.5 326 ALA A O 1
ATOM 2627 N N . PHE A 1 327 ? -5.34 -40.531 -8.508 1 89.12 327 PHE A N 1
ATOM 2628 C CA . PHE A 1 327 ? -4.711 -40.25 -7.227 1 89.12 327 PHE A CA 1
ATOM 2629 C C . PHE A 1 327 ? -4.27 -38.781 -7.156 1 89.12 327 PHE A C 1
ATOM 2631 O O . PHE A 1 327 ? -4.496 -38.125 -6.148 1 89.12 327 PHE A O 1
ATOM 2638 N N . ASN A 1 328 ? -3.699 -38.281 -8.195 1 86.44 328 ASN A N 1
ATOM 2639 C CA . ASN A 1 328 ? -3.256 -36.906 -8.25 1 86.44 328 ASN A CA 1
ATOM 2640 C C . ASN A 1 328 ? -4.434 -35.938 -8.188 1 86.44 328 ASN A C 1
ATOM 2642 O O . ASN A 1 328 ? -4.332 -34.875 -7.594 1 86.44 328 ASN A O 1
ATOM 2646 N N . SER A 1 329 ? -5.465 -36.25 -8.836 1 87.81 329 SER A N 1
ATOM 2647 C CA . SER A 1 329 ? -6.652 -35.406 -8.82 1 87.81 329 SER A CA 1
ATOM 2648 C C . SER A 1 329 ? -7.25 -35.312 -7.422 1 87.81 329 SER A C 1
ATOM 2650 O O . SER A 1 329 ? -7.633 -34.219 -6.98 1 87.81 329 SER A O 1
ATOM 2652 N N . VAL A 1 330 ? -7.262 -36.469 -6.734 1 88.75 330 VAL A N 1
ATOM 2653 C CA . VAL A 1 330 ? -7.801 -36.469 -5.375 1 88.75 330 VAL A CA 1
ATOM 2654 C C . VAL A 1 330 ? -6.891 -35.656 -4.457 1 88.75 330 VAL A C 1
ATOM 2656 O O . VAL A 1 330 ? -7.363 -34.781 -3.725 1 88.75 330 VAL A O 1
ATOM 2659 N N . THR A 1 331 ? -5.656 -35.938 -4.523 1 87.88 331 THR A N 1
ATOM 2660 C CA . THR A 1 331 ? -4.715 -35.219 -3.66 1 87.88 331 THR A CA 1
ATOM 2661 C C . THR A 1 331 ? -4.668 -33.75 -4.012 1 87.88 331 THR A C 1
ATOM 2663 O O . THR A 1 331 ? -4.535 -32.906 -3.129 1 87.88 331 THR A O 1
ATOM 2666 N N . GLY A 1 332 ? -4.707 -33.438 -5.312 1 86.38 332 GLY A N 1
ATOM 2667 C CA . GLY A 1 332 ? -4.742 -32.031 -5.746 1 86.38 332 GLY A CA 1
ATOM 2668 C C . GLY A 1 332 ? -5.957 -31.297 -5.242 1 86.38 332 GLY A C 1
ATOM 2669 O O . GLY A 1 332 ? -5.852 -30.125 -4.84 1 86.38 332 GLY A O 1
ATOM 2670 N N . SER A 1 333 ? -7.074 -31.906 -5.262 1 88.31 333 SER A N 1
ATOM 2671 C CA . SER A 1 333 ? -8.305 -31.297 -4.77 1 88.31 333 SER A CA 1
ATOM 2672 C C . SER A 1 333 ? -8.258 -31.094 -3.26 1 88.31 333 SER A C 1
ATOM 2674 O O . SER A 1 333 ? -8.703 -30.062 -2.754 1 88.31 333 SER A O 1
ATOM 2676 N N . LEU A 1 334 ? -7.668 -32 -2.623 1 87.56 334 LEU A N 1
ATOM 2677 C CA . LEU A 1 334 ? -7.594 -31.906 -1.169 1 87.56 334 LEU A CA 1
ATOM 2678 C C . LEU A 1 334 ? -6.559 -30.875 -0.739 1 87.56 334 LEU A C 1
ATOM 2680 O O . LEU A 1 334 ? -6.594 -30.391 0.392 1 87.56 334 LEU A O 1
ATOM 2684 N N . ALA A 1 335 ? -5.652 -30.641 -1.636 1 83.56 335 ALA A N 1
ATOM 2685 C CA . ALA A 1 335 ? -4.609 -29.672 -1.335 1 83.56 335 ALA A CA 1
ATOM 2686 C C . ALA A 1 335 ? -5.203 -28.266 -1.163 1 83.56 335 ALA A C 1
ATOM 2688 O O . ALA A 1 335 ? -4.57 -27.391 -0.576 1 83.56 335 ALA A O 1
ATOM 2689 N N . PHE A 1 336 ? -6.418 -28.031 -1.621 1 83 336 PHE A N 1
ATOM 2690 C CA . PHE A 1 336 ? -7.121 -26.766 -1.479 1 83 336 PHE A CA 1
ATOM 2691 C C . PHE A 1 336 ? -7.145 -26.312 -0.023 1 83 336 PHE A C 1
ATOM 2693 O O . PHE A 1 336 ? -6.953 -25.141 0.274 1 83 336 PHE A O 1
ATOM 2700 N N . PHE A 1 337 ? -7.301 -27.172 0.842 1 78.38 337 PHE A N 1
ATOM 2701 C CA . PHE A 1 337 ? -7.527 -26.844 2.242 1 78.38 337 PHE A CA 1
ATOM 2702 C C . PHE A 1 337 ? -6.258 -26.281 2.877 1 78.38 337 PHE A C 1
ATOM 2704 O O . PHE A 1 337 ? -6.312 -25.328 3.654 1 78.38 337 PHE A O 1
ATOM 2711 N N . TRP A 1 338 ? -5.176 -26.828 2.545 1 75.38 338 TRP A N 1
ATOM 2712 C CA . TRP A 1 338 ? -3.961 -26.266 3.129 1 75.38 338 TRP A CA 1
ATOM 2713 C C . TRP A 1 338 ? -3.521 -25.016 2.383 1 75.38 338 TRP A C 1
ATOM 2715 O O . TRP A 1 338 ? -3.008 -24.078 2.99 1 75.38 338 TRP A O 1
ATOM 2725 N N . GLN A 1 339 ? -3.789 -25.031 1.098 1 75.25 339 GLN A N 1
ATOM 2726 C CA . GLN A 1 339 ? -3.416 -23.859 0.304 1 75.25 339 GLN A CA 1
ATOM 2727 C C . GLN A 1 339 ? -4.301 -22.656 0.638 1 75.25 339 GLN A C 1
ATOM 2729 O O . GLN A 1 339 ? -3.873 -21.516 0.509 1 75.25 339 GLN A O 1
ATOM 2734 N N . ALA A 1 340 ? -5.5 -22.938 1.017 1 80.12 340 ALA A N 1
ATOM 2735 C CA . ALA A 1 340 ? -6.484 -21.906 1.303 1 80.12 340 ALA A CA 1
ATOM 2736 C C . ALA A 1 340 ? -6.309 -21.344 2.715 1 80.12 340 ALA A C 1
ATOM 2738 O O . ALA A 1 340 ? -6.895 -20.328 3.066 1 80.12 340 ALA A O 1
ATOM 2739 N N . TYR A 1 341 ? -5.453 -21.922 3.469 1 75.19 341 TYR A N 1
ATOM 2740 C CA . TYR A 1 341 ? -5.336 -21.562 4.879 1 75.19 341 TYR A CA 1
ATOM 2741 C C . TYR A 1 341 ? -4.938 -20.109 5.039 1 75.19 341 TYR A C 1
ATOM 2743 O O . TYR A 1 341 ? -5.566 -19.359 5.797 1 75.19 341 TYR A O 1
ATOM 2751 N N . THR A 1 342 ? -3.955 -19.672 4.395 1 70.56 342 THR A N 1
ATOM 2752 C CA . THR A 1 342 ? -3.508 -18.297 4.496 1 70.56 342 THR A CA 1
ATOM 2753 C C . THR A 1 342 ? -4.574 -17.344 3.967 1 70.56 342 THR A C 1
ATOM 2755 O O . THR A 1 342 ? -4.766 -16.25 4.508 1 70.56 342 THR A O 1
ATOM 2758 N N . GLY A 1 343 ? -5.184 -17.812 2.895 1 78.19 343 GLY A N 1
ATOM 2759 C CA . GLY A 1 343 ? -6.285 -17.016 2.363 1 78.19 343 GLY A CA 1
ATOM 2760 C C . GLY A 1 343 ? -7.414 -16.828 3.357 1 78.19 343 GLY A C 1
ATOM 2761 O O . GLY A 1 343 ? -7.98 -15.734 3.453 1 78.19 343 GLY A O 1
ATOM 2762 N N . PHE A 1 344 ? -7.652 -17.828 4.137 1 83.19 344 PHE A N 1
ATOM 2763 C CA . PHE A 1 344 ? -8.719 -17.766 5.129 1 83.19 344 PHE A CA 1
ATOM 2764 C C . PHE A 1 344 ? -8.367 -16.766 6.23 1 83.19 344 PHE A C 1
ATOM 2766 O O . PHE A 1 344 ? -9.227 -16 6.68 1 83.19 344 PHE A O 1
ATOM 2773 N N . THR A 1 345 ? -7.223 -16.766 6.699 1 77.56 345 THR A N 1
ATOM 2774 C CA . THR A 1 345 ? -6.805 -15.852 7.75 1 77.56 345 THR A CA 1
ATOM 2775 C C . THR A 1 345 ? -6.898 -14.398 7.277 1 77.56 345 THR A C 1
ATOM 2777 O O . THR A 1 345 ? -7.332 -13.523 8.023 1 77.56 345 THR A O 1
ATOM 2780 N N . SER A 1 346 ? -6.457 -14.242 6.047 1 80.56 346 SER A N 1
ATOM 2781 C CA . SER A 1 346 ? -6.578 -12.906 5.477 1 80.56 346 SER A CA 1
ATOM 2782 C C . SER A 1 346 ? -8.039 -12.477 5.363 1 80.56 346 SER A C 1
ATOM 2784 O O . SER A 1 346 ? -8.383 -11.336 5.672 1 80.56 346 SER A O 1
ATOM 2786 N N . TRP A 1 347 ? -8.828 -13.383 4.887 1 88.31 347 TRP A N 1
ATOM 2787 C CA . TRP A 1 347 ? -10.258 -13.133 4.754 1 88.31 347 TRP A CA 1
ATOM 2788 C C . TRP A 1 347 ? -10.875 -12.766 6.102 1 88.31 347 TRP A C 1
ATOM 2790 O O . TRP A 1 347 ? -11.688 -11.844 6.191 1 88.31 347 TRP A O 1
ATOM 2800 N N . ARG A 1 348 ? -10.492 -13.5 7.105 1 85.62 348 ARG A N 1
ATOM 2801 C CA . ARG A 1 348 ? -11.016 -13.234 8.445 1 85.62 348 ARG A CA 1
ATOM 2802 C C . ARG A 1 348 ? -10.609 -11.852 8.93 1 85.62 348 ARG A C 1
ATOM 2804 O O . ARG A 1 348 ? -11.414 -11.133 9.523 1 85.62 348 ARG A O 1
ATOM 2811 N N . ALA A 1 349 ? -9.438 -11.461 8.734 1 81.12 349 ALA A N 1
ATOM 2812 C CA . ALA A 1 349 ? -8.945 -10.148 9.133 1 81.12 349 ALA A CA 1
ATOM 2813 C C . ALA A 1 349 ? -9.711 -9.039 8.422 1 81.12 349 ALA A C 1
ATOM 2815 O O . ALA A 1 349 ? -10.125 -8.062 9.055 1 81.12 349 ALA A O 1
ATOM 2816 N N . GLU A 1 350 ? -9.898 -9.258 7.098 1 88.31 350 GLU A N 1
ATOM 2817 C CA . GLU A 1 350 ? -10.641 -8.273 6.312 1 88.31 350 GLU A CA 1
ATOM 2818 C C . GLU A 1 350 ? -12.086 -8.172 6.781 1 88.31 350 GLU A C 1
ATOM 2820 O O . GLU A 1 350 ? -12.633 -7.07 6.91 1 88.31 350 GLU A O 1
ATOM 2825 N N . ALA A 1 351 ? -12.641 -9.273 6.992 1 91.62 351 ALA A N 1
ATOM 2826 C CA . ALA A 1 351 ? -14.023 -9.312 7.453 1 91.62 351 ALA A CA 1
ATOM 2827 C C . ALA A 1 351 ? -14.172 -8.609 8.805 1 91.62 351 ALA A C 1
ATOM 2829 O O . ALA A 1 351 ? -15.117 -7.848 9.008 1 91.62 351 ALA A O 1
ATOM 2830 N N . ASN A 1 352 ? -13.281 -8.852 9.664 1 88.44 352 ASN A N 1
ATOM 2831 C CA . ASN A 1 352 ? -13.344 -8.242 10.984 1 88.44 352 ASN A CA 1
ATOM 2832 C C . ASN A 1 352 ? -13.203 -6.727 10.914 1 88.44 352 ASN A C 1
ATOM 2834 O O . ASN A 1 352 ? -13.883 -6 11.641 1 88.44 352 ASN A O 1
ATOM 2838 N N . ARG A 1 353 ? -12.344 -6.293 10.109 1 87.62 353 ARG A N 1
ATOM 2839 C CA . ARG A 1 353 ? -12.18 -4.852 9.953 1 87.62 353 ARG A CA 1
ATOM 2840 C C . ARG A 1 353 ? -13.453 -4.211 9.406 1 87.62 353 ARG A C 1
ATOM 2842 O O . ARG A 1 353 ? -13.867 -3.143 9.867 1 87.62 353 ARG A O 1
ATOM 2849 N N . LEU A 1 354 ? -14.023 -4.836 8.461 1 93.06 354 LEU A N 1
ATOM 2850 C CA . LEU A 1 354 ? -15.25 -4.309 7.883 1 93.06 354 LEU A CA 1
ATOM 2851 C C . LEU A 1 354 ? -16.406 -4.398 8.875 1 93.06 354 LEU A C 1
ATOM 2853 O O . LEU A 1 354 ? -17.266 -3.518 8.922 1 93.06 354 LEU A O 1
ATOM 2857 N N . ARG A 1 355 ? -16.375 -5.449 9.656 1 92.75 355 ARG A N 1
ATOM 2858 C CA . ARG A 1 355 ? -17.391 -5.59 10.695 1 92.75 355 ARG A CA 1
ATOM 2859 C C . ARG A 1 355 ? -17.234 -4.5 11.758 1 92.75 355 ARG A C 1
ATOM 2861 O O . ARG A 1 355 ? -18.234 -3.986 12.266 1 92.75 355 ARG A O 1
ATOM 2868 N N . GLU A 1 356 ? -16.047 -4.211 12.055 1 89.31 356 GLU A N 1
ATOM 2869 C CA . GLU A 1 356 ? -15.789 -3.119 12.984 1 89.31 356 GLU A CA 1
ATOM 2870 C C . GLU A 1 356 ? -16.312 -1.795 12.438 1 89.31 356 GLU A C 1
ATOM 2872 O O . GLU A 1 356 ? -16.922 -1.012 13.172 1 89.31 356 GLU A O 1
ATOM 2877 N N . PHE A 1 357 ? -16.109 -1.6 11.242 1 92.44 357 PHE A N 1
ATOM 2878 C CA . PHE A 1 357 ? -16.609 -0.398 10.586 1 92.44 357 PHE A CA 1
ATOM 2879 C C . PHE A 1 357 ? -18.125 -0.327 10.68 1 92.44 357 PHE A C 1
ATOM 2881 O O . PHE A 1 357 ? -18.688 0.73 10.977 1 92.44 357 PHE A O 1
ATOM 2888 N N . LEU A 1 358 ? -18.766 -1.393 10.406 1 91.75 358 LEU A N 1
ATOM 2889 C CA . LEU A 1 358 ? -20.234 -1.439 10.461 1 91.75 358 LEU A CA 1
ATOM 2890 C C . LEU A 1 358 ? -20.719 -1.192 11.883 1 91.75 358 LEU A C 1
ATOM 2892 O O . LEU A 1 358 ? -21.75 -0.525 12.086 1 91.75 358 LEU A O 1
ATOM 2896 N N . HIS A 1 359 ? -19.984 -1.738 12.766 1 90.25 359 HIS A N 1
ATOM 2897 C CA . HIS A 1 359 ? -20.344 -1.553 14.172 1 90.25 359 HIS A CA 1
ATOM 2898 C C . HIS A 1 359 ? -20.297 -0.08 14.562 1 90.25 359 HIS A C 1
ATOM 2900 O O . HIS A 1 359 ? -21.203 0.429 15.203 1 90.25 359 HIS A O 1
ATOM 2906 N N . VAL A 1 360 ? -19.281 0.572 14.141 1 88.81 360 VAL A N 1
ATOM 2907 C CA . VAL A 1 360 ? -19.094 1.972 14.5 1 88.81 360 VAL A CA 1
ATOM 2908 C C . VAL A 1 360 ? -20.078 2.85 13.734 1 88.81 360 VAL A C 1
ATOM 2910 O O . VAL A 1 360 ? -20.609 3.818 14.281 1 88.81 360 VAL A O 1
ATOM 2913 N N . SER A 1 361 ? -20.312 2.525 12.523 1 89.19 361 SER A N 1
ATOM 2914 C CA . SER A 1 361 ? -21.188 3.338 11.68 1 89.19 361 SER A CA 1
ATOM 2915 C C . SER A 1 361 ? -22.656 3.193 12.086 1 89.19 361 SER A C 1
ATOM 2917 O O . SER A 1 361 ? -23.453 4.105 11.883 1 89.19 361 SER A O 1
ATOM 2919 N N . GLU A 1 362 ? -22.984 2.104 12.625 1 85.75 362 GLU A N 1
ATOM 2920 C CA . GLU A 1 362 ? -24.391 1.852 12.945 1 85.75 362 GLU A CA 1
ATOM 2921 C C . GLU A 1 362 ? -24.719 2.301 14.359 1 85.75 362 GLU A C 1
ATOM 2923 O O . GLU A 1 362 ? -25.891 2.416 14.727 1 85.75 362 GLU A O 1
ATOM 2928 N N . HIS A 1 363 ? -23.656 2.65 15.055 1 79.69 363 HIS A N 1
ATOM 2929 C CA . HIS A 1 363 ? -23.922 3.145 16.406 1 79.69 363 HIS A CA 1
ATOM 2930 C C . HIS A 1 363 ? -24.594 4.512 16.375 1 79.69 363 HIS A C 1
ATOM 2932 O O . HIS A 1 363 ? -24.25 5.355 15.531 1 79.69 363 HIS A O 1
ATOM 2938 N N . GLU A 1 364 ? -25.625 4.633 17.156 1 75 364 GLU A N 1
ATOM 2939 C CA . GLU A 1 364 ? -26.375 5.887 17.219 1 75 364 GLU A CA 1
ATOM 2940 C C . GLU A 1 364 ? -25.562 6.977 17.906 1 75 364 GLU A C 1
ATOM 2942 O O . GLU A 1 364 ? -24.969 6.742 18.953 1 75 364 GLU A O 1
ATOM 2947 N N . PRO A 1 365 ? -25.516 8.117 17.266 1 74 365 PRO A N 1
ATOM 2948 C CA . PRO A 1 365 ? -24.734 9.227 17.828 1 74 365 PRO A CA 1
ATOM 2949 C C . PRO A 1 365 ? -25.25 9.688 19.188 1 74 365 PRO A C 1
ATOM 2951 O O . PRO A 1 365 ? -26.453 9.68 19.422 1 74 365 PRO A O 1
ATOM 2954 N N . ARG A 1 366 ? -24.391 9.805 20.141 1 75.56 366 ARG A N 1
ATOM 2955 C CA . ARG A 1 366 ? -24.734 10.406 21.422 1 75.56 366 ARG A CA 1
ATOM 2956 C C . ARG A 1 366 ? -25.125 11.867 21.234 1 75.56 366 ARG A C 1
ATOM 2958 O O . ARG A 1 366 ? -24.531 12.586 20.438 1 75.56 366 ARG A O 1
ATOM 2965 N N . GLN A 1 367 ? -26.297 12.25 21.625 1 82.5 367 GLN A N 1
ATOM 2966 C CA . GLN A 1 367 ? -26.703 13.648 21.609 1 82.5 367 GLN A CA 1
ATOM 2967 C C . GLN A 1 367 ? -27.109 14.117 23 1 82.5 367 GLN A C 1
ATOM 2969 O O . GLN A 1 367 ? -28.281 14.109 23.359 1 82.5 367 GLN A O 1
ATOM 2974 N N . ASP A 1 368 ? -26.078 14.578 23.656 1 86.94 368 ASP A N 1
ATOM 2975 C CA . ASP A 1 368 ? -26.312 15.008 25.031 1 86.94 368 ASP A CA 1
ATOM 2976 C C . ASP A 1 368 ? -26.812 16.453 25.078 1 86.94 368 ASP A C 1
ATOM 2978 O O . ASP A 1 368 ? -27.5 16.844 26.016 1 86.94 368 ASP A O 1
ATOM 2982 N N . ILE A 1 369 ? -26.5 17.156 24.062 1 92.19 369 ILE A N 1
ATOM 2983 C CA . ILE A 1 369 ? -26.938 18.547 23.984 1 92.19 369 ILE A CA 1
ATOM 2984 C C . ILE A 1 369 ? -28.219 18.641 23.156 1 92.19 369 ILE A C 1
ATOM 2986 O O . ILE A 1 369 ? -28.281 18.141 22.031 1 92.19 369 ILE A O 1
ATOM 2990 N N . ALA A 1 370 ? -29.234 19.219 23.656 1 92.75 370 ALA A N 1
ATOM 2991 C CA . ALA A 1 370 ? -30.516 19.328 22.969 1 92.75 370 ALA A CA 1
ATOM 2992 C C . ALA A 1 370 ? -30.5 20.5 21.969 1 92.75 370 ALA A C 1
ATOM 2994 O O . ALA A 1 370 ? -30.234 21.641 22.344 1 92.75 370 ALA A O 1
ATOM 2995 N N . LEU A 1 371 ? -30.734 20.156 20.75 1 91.25 371 LEU A N 1
ATOM 2996 C CA . LEU A 1 371 ? -30.797 21.156 19.703 1 91.25 371 LEU A CA 1
ATOM 2997 C C . LEU A 1 371 ? -32.219 21.375 19.234 1 91.25 371 LEU A C 1
ATOM 2999 O O . LEU A 1 371 ? -32.906 20.438 18.797 1 91.25 371 LEU A O 1
ATOM 3003 N N . HIS A 1 372 ? -32.719 22.578 19.375 1 92.44 372 HIS A N 1
ATOM 3004 C CA . HIS A 1 372 ? -34.062 22.938 18.953 1 92.44 372 HIS A CA 1
ATOM 3005 C C . HIS A 1 372 ? -34.062 24 17.859 1 92.44 372 HIS A C 1
ATOM 3007 O O . HIS A 1 372 ? -33.094 24.781 17.781 1 92.44 372 HIS A O 1
ATOM 3013 N N . GLU A 1 373 ? -35.062 23.969 17.047 1 92.25 373 GLU A N 1
ATOM 3014 C CA . GLU A 1 373 ? -35.188 24.938 15.969 1 92.25 373 GLU A CA 1
ATOM 3015 C C . GLU A 1 373 ? -35.812 26.234 16.453 1 92.25 373 GLU A C 1
ATOM 3017 O O . GLU A 1 373 ? -36.812 26.203 17.188 1 92.25 373 GLU A O 1
ATOM 3022 N N . SER A 1 374 ? -35.125 27.266 16.031 1 90.25 374 SER A N 1
ATOM 3023 C CA . SER A 1 374 ? -35.656 28.578 16.359 1 90.25 374 SER A CA 1
ATOM 3024 C C . SER A 1 374 ? -36.625 29.062 15.289 1 90.25 374 SER A C 1
ATOM 3026 O O . SER A 1 374 ? -36.281 29.141 14.109 1 90.25 374 SER A O 1
ATOM 3028 N N . ARG A 1 375 ? -37.812 29.422 15.648 1 86.62 375 ARG A N 1
ATOM 3029 C CA . ARG A 1 375 ? -38.812 29.922 14.711 1 86.62 375 ARG A CA 1
ATOM 3030 C C . ARG A 1 375 ? -38.625 31.422 14.477 1 86.62 375 ARG A C 1
ATOM 3032 O O . ARG A 1 375 ? -39.062 31.953 13.453 1 86.62 375 ARG A O 1
ATOM 3039 N N . THR A 1 376 ? -37.938 32.094 15.422 1 86.56 376 THR A N 1
ATOM 3040 C CA . THR A 1 376 ? -37.781 33.531 15.344 1 86.56 376 THR A CA 1
ATOM 3041 C C . THR A 1 376 ? -36.438 33.938 14.711 1 86.56 376 THR A C 1
ATOM 3043 O O . THR A 1 376 ? -36.188 35.094 14.438 1 86.56 376 THR A O 1
ATOM 3046 N N . GLY A 1 377 ? -35.625 32.969 14.43 1 89.88 377 GLY A N 1
ATOM 3047 C CA . GLY A 1 377 ? -34.312 33.25 13.852 1 89.88 377 GLY A CA 1
ATOM 3048 C C . GLY A 1 377 ? -33.25 33.594 14.891 1 89.88 377 GLY A C 1
ATOM 3049 O O . GLY A 1 377 ? -32.094 33.781 14.555 1 89.88 377 GLY A O 1
ATOM 3050 N N . ALA A 1 378 ? -33.625 33.531 16.188 1 93.56 378 ALA A N 1
ATOM 3051 C CA . ALA A 1 378 ? -32.688 33.875 17.281 1 93.56 378 ALA A CA 1
ATOM 3052 C C . ALA A 1 378 ? -31.75 32.688 17.562 1 93.56 378 ALA A C 1
ATOM 3054 O O . ALA A 1 378 ? -32.062 31.547 17.25 1 93.56 378 ALA A O 1
ATOM 3055 N N . VAL A 1 379 ? -30.609 33 18.031 1 95.81 379 VAL A N 1
ATOM 3056 C CA . VAL A 1 379 ? -29.656 32.031 18.516 1 95.81 379 VAL A CA 1
ATOM 3057 C C . VAL A 1 379 ? -29.516 32.125 20.031 1 95.81 379 VAL A C 1
ATOM 3059 O O . VAL A 1 379 ? -29.281 33.219 20.562 1 95.81 379 VAL A O 1
ATOM 3062 N N . ALA A 1 380 ? -29.734 30.984 20.719 1 95.81 380 ALA A N 1
ATOM 3063 C CA . ALA A 1 380 ? -29.688 31.016 22.172 1 95.81 380 ALA A CA 1
ATOM 3064 C C . ALA A 1 380 ? -29.125 29.719 22.734 1 95.81 380 ALA A C 1
ATOM 3066 O O . ALA A 1 380 ? -29.141 28.688 22.062 1 95.81 380 ALA A O 1
ATOM 3067 N N . ALA A 1 381 ? -28.562 29.844 23.844 1 95.62 381 ALA A N 1
ATOM 3068 C CA . ALA A 1 381 ? -28.094 28.688 24.609 1 95.62 381 ALA A CA 1
ATOM 3069 C C . ALA A 1 381 ? -28.406 28.844 26.094 1 95.62 381 ALA A C 1
ATOM 3071 O O . ALA A 1 381 ? -28.281 29.938 26.656 1 95.62 381 ALA A O 1
ATOM 3072 N N . SER A 1 382 ? -28.891 27.781 26.703 1 95.56 382 SER A N 1
ATOM 3073 C CA . SER A 1 382 ? -29.234 27.781 28.125 1 95.56 382 SER A CA 1
ATOM 3074 C C . SER A 1 382 ? -28.641 26.562 28.828 1 95.56 382 SER A C 1
ATOM 3076 O O . SER A 1 382 ? -28.828 25.422 28.391 1 95.56 382 SER A O 1
ATOM 3078 N N . GLY A 1 383 ? -27.938 26.828 29.969 1 94.38 383 GLY A N 1
ATOM 3079 C CA . GLY A 1 383 ? -27.359 25.75 30.75 1 94.38 383 GLY A CA 1
ATOM 3080 C C . GLY A 1 383 ? -26.359 24.922 29.953 1 94.38 383 GLY A C 1
ATOM 3081 O O . GLY A 1 383 ? -26.281 23.703 30.141 1 94.38 383 GLY A O 1
ATOM 3082 N N . LEU A 1 384 ? -25.766 25.578 29.078 1 94.25 384 LEU A N 1
ATOM 3083 C CA . LEU A 1 384 ? -24.891 24.828 28.172 1 94.25 384 LEU A CA 1
ATOM 3084 C C . LEU A 1 384 ? -23.547 24.547 28.812 1 94.25 384 LEU A C 1
ATOM 3086 O O . LEU A 1 384 ? -22.828 25.484 29.172 1 94.25 384 LEU A O 1
ATOM 3090 N N . VAL A 1 385 ? -23.234 23.297 29.031 1 94.38 385 VAL A N 1
ATOM 3091 C CA . VAL A 1 385 ? -21.938 22.844 29.5 1 94.38 385 VAL A CA 1
ATOM 3092 C C . VAL A 1 385 ? -21.281 21.984 28.422 1 94.38 385 VAL A C 1
ATOM 3094 O O . VAL A 1 385 ? -21.844 20.984 27.984 1 94.38 385 VAL A O 1
ATOM 3097 N N . LEU A 1 386 ? -20.219 22.422 27.969 1 92.31 386 LEU A N 1
ATOM 3098 C CA . LEU A 1 386 ? -19.469 21.672 26.969 1 92.31 386 LEU A CA 1
ATOM 3099 C C . LEU A 1 386 ? -18.453 20.75 27.641 1 92.31 386 LEU A C 1
ATOM 3101 O O . LEU A 1 386 ? -17.719 21.172 28.516 1 92.31 386 LEU A O 1
ATOM 3105 N N . ARG A 1 387 ? -18.469 19.531 27.266 1 89.75 387 ARG A N 1
ATOM 3106 C CA . ARG A 1 387 ? -17.578 18.516 27.812 1 89.75 387 ARG A CA 1
ATOM 3107 C C . ARG A 1 387 ? -16.766 17.859 26.719 1 89.75 387 ARG A C 1
ATOM 3109 O O . ARG A 1 387 ? -17.078 18 25.531 1 89.75 387 ARG A O 1
ATOM 3116 N N . ASP A 1 388 ? -15.68 17.312 27.141 1 82.62 388 ASP A N 1
ATOM 3117 C CA . ASP A 1 388 ? -14.914 16.516 26.172 1 82.62 388 ASP A CA 1
ATOM 3118 C C . ASP A 1 388 ? -15.398 15.07 26.141 1 82.62 388 ASP A C 1
ATOM 3120 O O . ASP A 1 388 ? -16.328 14.703 26.859 1 82.62 388 ASP A O 1
ATOM 3124 N N . ALA A 1 389 ? -14.82 14.297 25.266 1 75.62 389 ALA A N 1
ATOM 3125 C CA . ALA A 1 389 ? -15.242 12.914 25.062 1 75.62 389 ALA A CA 1
ATOM 3126 C C . ALA A 1 389 ? -15.055 12.094 26.344 1 75.62 389 ALA A C 1
ATOM 3128 O O . ALA A 1 389 ? -15.758 11.102 26.562 1 75.62 389 ALA A O 1
ATOM 3129 N N . SER A 1 390 ? -14.117 12.547 27.172 1 73.75 390 SER A N 1
ATOM 3130 C CA . SER A 1 390 ? -13.844 11.836 28.422 1 73.75 390 SER A CA 1
ATOM 3131 C C . SER A 1 390 ? -14.828 12.234 29.516 1 73.75 390 SER A C 1
ATOM 3133 O O . SER A 1 390 ? -14.906 11.586 30.547 1 73.75 390 SER A O 1
ATOM 3135 N N . GLY A 1 391 ? -15.531 13.195 29.266 1 81.06 391 GLY A N 1
ATOM 3136 C CA . GLY A 1 391 ? -16.531 13.625 30.234 1 81.06 391 GLY A CA 1
ATOM 3137 C C . GLY A 1 391 ? -16.109 14.852 31.016 1 81.06 391 GLY A C 1
ATOM 3138 O O . GLY A 1 391 ? -16.906 15.43 31.75 1 81.06 391 GLY A O 1
ATOM 3139 N N . ASP A 1 392 ? -14.914 15.25 30.781 1 81.81 392 ASP A N 1
ATOM 3140 C CA . ASP A 1 392 ? -14.406 16.422 31.5 1 81.81 392 ASP A CA 1
ATOM 3141 C C . ASP A 1 392 ? -15.008 17.703 30.953 1 81.81 392 ASP A C 1
ATOM 3143 O O . ASP A 1 392 ? -15.195 17.844 29.734 1 81.81 392 ASP A O 1
ATOM 3147 N N . THR A 1 393 ? -15.266 18.562 31.859 1 86.62 393 THR A N 1
ATOM 3148 C CA . THR A 1 393 ? -15.867 19.844 31.469 1 86.62 393 THR A CA 1
ATOM 3149 C C . THR A 1 393 ? -14.844 20.734 30.781 1 86.62 393 THR A C 1
ATOM 3151 O O . THR A 1 393 ? -13.773 21 31.328 1 86.62 393 THR A O 1
ATOM 3154 N N . LEU A 1 394 ? -15.133 21.125 29.609 1 83 394 LEU A N 1
ATOM 3155 C CA . LEU A 1 394 ? -14.289 22.047 28.859 1 83 394 LEU A CA 1
ATOM 3156 C C . LEU A 1 394 ? -14.633 23.484 29.188 1 83 394 LEU A C 1
ATOM 3158 O O . LEU A 1 394 ? -13.742 24.312 29.391 1 83 394 LEU A O 1
ATOM 3162 N N . SER A 1 395 ? -15.914 23.766 29.156 1 87.81 395 SER A N 1
ATOM 3163 C CA . SER A 1 395 ? -16.375 25.141 29.406 1 87.81 395 SER A CA 1
ATOM 3164 C C . SER A 1 395 ? -17.828 25.172 29.828 1 87.81 395 SER A C 1
ATOM 3166 O O . SER A 1 395 ? -18.641 24.359 29.359 1 87.81 395 SER A O 1
ATOM 3168 N N . ARG A 1 396 ? -18.078 26.062 30.703 1 91 396 ARG A N 1
ATOM 3169 C CA . ARG A 1 396 ? -19.469 26.422 31.016 1 91 396 ARG A CA 1
ATOM 3170 C C . ARG A 1 396 ? -19.875 27.703 30.328 1 91 396 ARG A C 1
ATOM 3172 O O . ARG A 1 396 ? -19.594 28.797 30.812 1 91 396 ARG A O 1
ATOM 3179 N N . VAL A 1 397 ? -20.656 27.578 29.312 1 92.31 397 VAL A N 1
ATOM 3180 C CA . VAL A 1 397 ? -21.016 28.719 28.469 1 92.31 397 VAL A CA 1
ATOM 3181 C C . VAL A 1 397 ? -22.094 29.547 29.172 1 92.31 397 VAL A C 1
ATOM 3183 O O . VAL A 1 397 ? -23.109 29 29.625 1 92.31 397 VAL A O 1
ATOM 3186 N N . PRO A 1 398 ? -21.859 30.797 29.25 1 91.81 398 PRO A N 1
ATOM 3187 C CA . PRO A 1 398 ? -22.922 31.641 29.812 1 91.81 398 PRO A CA 1
ATOM 3188 C C . PRO A 1 398 ? -24.188 31.641 28.969 1 91.81 398 PRO A C 1
ATOM 3190 O O . PRO A 1 398 ? -24.109 31.594 27.734 1 91.81 398 PRO A O 1
ATOM 3193 N N . ASP A 1 399 ? -25.281 31.719 29.688 1 94.56 399 ASP A N 1
ATOM 3194 C CA . ASP A 1 399 ? -26.547 31.812 28.938 1 94.56 399 ASP A CA 1
ATOM 3195 C C . ASP A 1 399 ? -26.578 33.094 28.094 1 94.56 399 ASP A C 1
ATOM 3197 O O . ASP A 1 399 ? -26.125 34.156 28.516 1 94.56 399 ASP A O 1
ATOM 3201 N N . PHE A 1 400 ? -27.047 32.906 26.844 1 93.88 400 PHE A N 1
ATOM 3202 C CA . PHE A 1 400 ? -27.156 34.062 25.984 1 93.88 400 PHE A CA 1
ATOM 3203 C C . PHE A 1 400 ? -28.297 33.938 25 1 93.88 400 PHE A C 1
ATOM 3205 O O . PHE A 1 400 ? -28.75 32.812 24.719 1 93.88 400 PHE A O 1
ATOM 3212 N N . VAL A 1 401 ? -28.812 35.062 24.578 1 95 401 VAL A N 1
ATOM 3213 C CA . VAL A 1 401 ? -29.812 35.156 23.516 1 95 401 VAL A CA 1
ATOM 3214 C C . VAL A 1 401 ? -29.391 36.219 22.516 1 95 401 VAL A C 1
ATOM 3216 O O . VAL A 1 401 ? -29.203 37.375 22.875 1 95 401 VAL A O 1
ATOM 3219 N N . LEU A 1 402 ? -29.219 35.812 21.359 1 96.19 402 LEU A N 1
ATOM 3220 C CA . LEU A 1 402 ? -28.922 36.719 20.266 1 96.19 402 LEU A CA 1
ATOM 3221 C C . LEU A 1 402 ? -30.109 36.844 19.328 1 96.19 402 LEU A C 1
ATOM 3223 O O . LEU A 1 402 ? -30.406 35.906 18.562 1 96.19 402 LEU A O 1
ATOM 3227 N N . PRO A 1 403 ? -30.719 38.031 19.328 1 95 403 PRO A N 1
ATOM 3228 C CA . PRO A 1 403 ? -31.859 38.219 18.438 1 95 403 PRO A CA 1
ATOM 3229 C C . PRO A 1 403 ? -31.469 38.188 16.953 1 95 403 PRO A C 1
ATOM 3231 O O . PRO A 1 403 ? -30.297 38.438 16.625 1 95 403 PRO A O 1
ATOM 3234 N N . ALA A 1 404 ? -32.469 37.906 16.125 1 95 404 ALA A N 1
ATOM 3235 C CA . ALA A 1 404 ? -32.25 37.875 14.68 1 95 404 ALA A CA 1
ATOM 3236 C C . ALA A 1 404 ? -31.688 39.188 14.172 1 95 404 ALA A C 1
ATOM 3238 O O . ALA A 1 404 ? -32.125 40.25 14.602 1 95 404 ALA A O 1
ATOM 3239 N N . GLY A 1 405 ? -30.625 39.062 13.344 1 94.69 405 GLY A N 1
ATOM 3240 C CA . GLY A 1 405 ? -30.078 40.25 12.703 1 94.69 405 GLY A CA 1
ATOM 3241 C C . GLY A 1 405 ? -28.969 40.906 13.5 1 94.69 405 GLY A C 1
ATOM 3242 O O . GLY A 1 405 ? -28.328 41.844 13.031 1 94.69 405 GLY A O 1
ATOM 3243 N N . ARG A 1 406 ? -28.703 40.438 14.672 1 95.81 406 ARG A N 1
ATOM 3244 C CA . ARG A 1 406 ? -27.656 41 15.508 1 95.81 406 ARG A CA 1
ATOM 3245 C C . ARG A 1 406 ? -26.328 40.281 15.305 1 95.81 406 ARG A C 1
ATOM 3247 O O . ARG A 1 406 ? -26.312 39.125 14.828 1 95.81 406 ARG A O 1
ATOM 3254 N N . ARG A 1 407 ? -25.312 41 15.57 1 96.94 407 ARG A N 1
ATOM 3255 C CA . ARG A 1 407 ? -23.953 40.469 15.406 1 96.94 407 ARG A CA 1
ATOM 3256 C C . ARG A 1 407 ? -23.25 40.344 16.75 1 96.94 407 ARG A C 1
ATOM 3258 O O . ARG A 1 407 ? -23.219 41.281 17.531 1 96.94 407 ARG A O 1
ATOM 3265 N N . CYS A 1 408 ? -22.75 39.156 17.016 1 95.81 408 CYS A N 1
ATOM 3266 C CA . CYS A 1 408 ? -22.109 38.844 18.297 1 95.81 408 CYS A CA 1
ATOM 3267 C C . CYS A 1 408 ? -20.672 38.375 18.109 1 95.81 408 CYS A C 1
ATOM 3269 O O . CYS A 1 408 ? -20.406 37.562 17.234 1 95.81 408 CYS A O 1
ATOM 3271 N N . LEU A 1 409 ? -19.781 38.938 18.891 1 94.75 409 LEU A N 1
ATOM 3272 C CA . LEU A 1 409 ? -18.391 38.5 18.906 1 94.75 409 LEU A CA 1
ATOM 3273 C C . LEU A 1 409 ? -18.109 37.625 20.141 1 94.75 409 LEU A C 1
ATOM 3275 O O . LEU A 1 409 ? -18.297 38.094 21.266 1 94.75 409 LEU A O 1
ATOM 3279 N N . VAL A 1 410 ? -17.703 36.438 19.938 1 92.12 410 VAL A N 1
ATOM 3280 C CA . VAL A 1 410 ? -17.328 35.531 21.016 1 92.12 410 VAL A CA 1
ATOM 3281 C C . VAL A 1 410 ? -15.836 35.688 21.328 1 92.12 410 VAL A C 1
ATOM 3283 O O . VAL A 1 410 ? -14.992 35.469 20.453 1 92.12 410 VAL A O 1
ATOM 3286 N N . ARG A 1 411 ? -15.516 36 22.578 1 84.88 411 ARG A N 1
ATOM 3287 C CA . ARG A 1 411 ? -14.148 36.25 23 1 84.88 411 ARG A CA 1
ATOM 3288 C C . ARG A 1 411 ? -13.75 35.344 24.156 1 84.88 411 ARG A C 1
ATOM 3290 O O . ARG A 1 411 ? -14.602 34.906 24.938 1 84.88 411 ARG A O 1
ATOM 3297 N N . GLY A 1 412 ? -12.5 35.094 24.234 1 77.38 412 GLY A N 1
ATOM 3298 C CA . GLY A 1 412 ? -11.945 34.281 25.297 1 77.38 412 GLY A CA 1
ATOM 3299 C C . GLY A 1 412 ? -10.516 33.844 25.031 1 77.38 412 GLY A C 1
ATOM 3300 O O . GLY A 1 412 ? -10 34.031 23.938 1 77.38 412 GLY A O 1
ATOM 3301 N N . ARG A 1 413 ? -9.953 33.25 26.078 1 70.12 413 ARG A N 1
ATOM 3302 C CA . ARG A 1 413 ? -8.578 32.781 25.969 1 70.12 413 ARG A CA 1
ATOM 3303 C C . ARG A 1 413 ? -8.492 31.562 25.047 1 70.12 413 ARG A C 1
ATOM 3305 O O . ARG A 1 413 ? -9.508 30.906 24.781 1 70.12 413 ARG A O 1
ATOM 3312 N N . SER A 1 414 ? -7.328 31.391 24.547 1 67.69 414 SER A N 1
ATOM 3313 C CA . SER A 1 414 ? -7.137 30.203 23.719 1 67.69 414 SER A CA 1
ATOM 3314 C C . SER A 1 414 ? -7.414 28.922 24.5 1 67.69 414 SER A C 1
ATOM 3316 O O . SER A 1 414 ? -7.02 28.797 25.672 1 67.69 414 SER A O 1
ATOM 3318 N N . GLY A 1 415 ? -8.164 28.016 23.953 1 69.69 415 GLY A N 1
ATOM 3319 C CA . GLY A 1 415 ? -8.406 26.719 24.578 1 69.6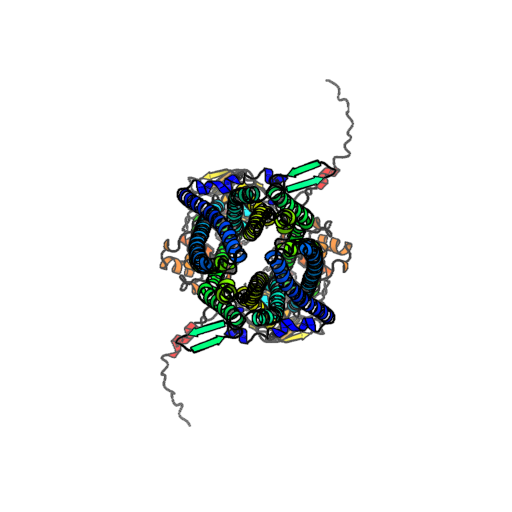9 415 GLY A CA 1
ATOM 3320 C C . GLY A 1 415 ? -9.625 26.703 25.469 1 69.69 415 GLY A C 1
ATOM 3321 O O . GLY A 1 415 ? -9.938 25.688 26.078 1 69.69 415 GLY A O 1
ATOM 3322 N N . CYS A 1 416 ? -10.266 27.812 25.5 1 72.88 416 CYS A N 1
ATOM 3323 C CA . CYS A 1 416 ? -11.383 27.875 26.438 1 72.88 416 CYS A CA 1
ATOM 3324 C C . CYS A 1 416 ? -12.633 27.234 25.844 1 72.88 416 CYS A C 1
ATOM 3326 O O . CYS A 1 416 ? -13.672 27.172 26.516 1 72.88 416 CYS A O 1
ATOM 3328 N N . GLY A 1 417 ? -12.609 26.75 24.594 1 80.88 417 GLY A N 1
ATOM 3329 C CA . GLY A 1 417 ? -13.727 26 24.047 1 80.88 417 GLY A CA 1
ATOM 3330 C C . GLY A 1 417 ? -14.547 26.797 23.047 1 80.88 417 GLY A C 1
ATOM 3331 O O . GLY A 1 417 ? -15.68 26.438 22.734 1 80.88 417 GLY A O 1
ATOM 3332 N N . LYS A 1 418 ? -14.148 27.891 22.531 1 86 418 LYS A N 1
ATOM 3333 C CA . LYS A 1 418 ? -14.891 28.734 21.594 1 86 418 LYS A CA 1
ATOM 3334 C C . LYS A 1 418 ? -15.266 27.953 20.344 1 86 418 LYS A C 1
ATOM 3336 O O . LYS A 1 418 ? -16.406 28.016 19.891 1 86 418 LYS A O 1
ATOM 3341 N N . SER A 1 419 ? -14.305 27.219 19.797 1 84.88 419 SER A N 1
ATOM 3342 C CA . SER A 1 419 ? -14.562 26.438 18.594 1 84.88 419 SER A CA 1
ATOM 3343 C C . SER A 1 419 ? -15.539 25.297 18.891 1 84.88 419 SER A C 1
ATOM 3345 O O . SER A 1 419 ? -16.344 24.938 18.031 1 84.88 419 SER A O 1
ATOM 3347 N N . THR A 1 420 ? -15.477 24.781 20.109 1 88.5 420 THR A N 1
ATOM 3348 C CA . THR A 1 420 ? -16.391 23.719 20.516 1 88.5 420 THR A CA 1
ATOM 3349 C C . THR A 1 420 ? -17.828 24.25 20.609 1 88.5 420 THR A C 1
ATOM 3351 O O . THR A 1 420 ? -18.781 23.516 20.297 1 88.5 420 THR A O 1
ATOM 3354 N N . LEU A 1 421 ? -17.938 25.469 21.047 1 91.75 421 LEU A N 1
ATOM 3355 C CA . LEU A 1 421 ? -19.25 26.078 21.062 1 91.75 421 LEU A CA 1
ATOM 3356 C C . LEU A 1 421 ? -19.859 26.109 19.656 1 91.75 421 LEU A C 1
ATOM 3358 O O . LEU A 1 421 ? -21.016 25.75 19.469 1 91.75 421 LEU A O 1
ATOM 3362 N N . LEU A 1 422 ? -19.078 26.484 18.672 1 92.19 422 LEU A N 1
ATOM 3363 C CA . LEU A 1 422 ? -19.578 26.547 17.312 1 92.19 422 LEU A CA 1
ATOM 3364 C C . LEU A 1 422 ? -19.938 25.141 16.812 1 92.19 422 LEU A C 1
ATOM 3366 O O . LEU A 1 422 ? -20.922 24.984 16.078 1 92.19 422 LEU A O 1
ATOM 3370 N N . ARG A 1 423 ? -19.172 24.188 17.219 1 92.44 423 ARG A N 1
ATOM 3371 C CA . ARG A 1 423 ? -19.5 22.797 16.891 1 92.44 423 ARG A CA 1
ATOM 3372 C C . ARG A 1 423 ? -20.828 22.391 17.484 1 92.44 423 ARG A C 1
ATOM 3374 O O . ARG A 1 423 ? -21.641 21.719 16.844 1 92.44 423 ARG A O 1
ATOM 3381 N N . ALA A 1 424 ? -21.016 22.797 18.672 1 92.81 424 ALA A N 1
ATOM 3382 C CA . ALA A 1 424 ? -22.266 22.484 19.359 1 92.81 424 ALA A CA 1
ATOM 3383 C C . ALA A 1 424 ? -23.438 23.172 18.688 1 92.81 424 ALA A C 1
ATOM 3385 O O . ALA A 1 424 ? -24.5 22.562 18.5 1 92.81 424 ALA A O 1
ATOM 3386 N N . LEU A 1 425 ? -23.188 24.375 18.344 1 93.44 425 LEU A N 1
ATOM 3387 C CA . LEU A 1 425 ? -24.234 25.125 17.672 1 93.44 425 LEU A CA 1
ATOM 3388 C C . LEU A 1 425 ? -24.578 24.484 16.328 1 93.44 425 LEU A C 1
ATOM 3390 O O . LEU A 1 425 ? -25.734 24.562 15.875 1 93.44 425 LEU A O 1
ATOM 3394 N N . ALA A 1 426 ? -23.609 23.891 15.711 1 92.19 426 ALA A N 1
ATOM 3395 C CA . ALA A 1 426 ? -23.797 23.25 14.422 1 92.19 426 ALA A CA 1
ATOM 3396 C C . ALA A 1 426 ? -24.391 21.844 14.594 1 92.19 426 ALA A C 1
ATOM 3398 O O . ALA A 1 426 ? -24.719 21.172 13.609 1 92.19 426 ALA A O 1
ATOM 3399 N N . GLY A 1 427 ? -24.469 21.391 15.797 1 90.19 427 GLY A N 1
ATOM 3400 C CA . GLY A 1 427 ? -24.969 20.062 16.062 1 90.19 427 GLY A CA 1
ATOM 3401 C C . GLY A 1 427 ? -23.922 18.969 15.852 1 90.19 427 GLY A C 1
ATOM 3402 O O . GLY A 1 427 ? -24.266 17.812 15.656 1 90.19 427 GLY A O 1
ATOM 3403 N N . LEU A 1 428 ? -22.734 19.375 15.875 1 91.06 428 LEU A N 1
ATOM 3404 C CA . LEU A 1 428 ? -21.641 18.453 15.547 1 91.06 428 LEU A CA 1
ATOM 3405 C C . LEU A 1 428 ? -20.906 18.031 16.812 1 91.06 428 LEU A C 1
ATOM 3407 O O . LEU A 1 428 ? -19.984 17.219 16.75 1 91.06 428 LEU A O 1
ATOM 3411 N N . TRP A 1 429 ? -21.266 18.578 18.016 1 91.25 429 TRP A N 1
ATOM 3412 C CA . TRP A 1 429 ? -20.625 18.234 19.281 1 91.25 429 TRP A CA 1
ATOM 3413 C C . TRP A 1 429 ? -21.656 17.688 20.266 1 91.25 429 TRP A C 1
ATOM 3415 O O . TRP A 1 429 ? -22.359 18.453 20.922 1 91.25 429 TRP A O 1
ATOM 3425 N N . PRO A 1 430 ? -21.531 16.422 20.5 1 89.38 430 PRO A N 1
ATOM 3426 C CA . PRO A 1 430 ? -22.578 15.805 21.312 1 89.38 430 PRO A CA 1
ATOM 3427 C C . PRO A 1 430 ? -22.25 15.797 22.797 1 89.38 430 PRO A C 1
ATOM 3429 O O . PRO A 1 430 ? -23.125 15.539 23.641 1 89.38 430 PRO A O 1
ATOM 3432 N N . TYR A 1 431 ? -21.125 16.141 23.25 1 90 431 TYR A N 1
ATOM 3433 C CA . TYR A 1 431 ? -20.688 15.945 24.625 1 90 431 TYR A CA 1
ATOM 3434 C C . TYR A 1 431 ? -21 17.172 25.469 1 90 431 TYR A C 1
ATOM 3436 O O . TYR A 1 431 ? -20.359 18.219 25.328 1 90 431 TYR A O 1
ATOM 3444 N N . GLY A 1 432 ? -21.859 17 26.344 1 92.25 432 GLY A N 1
ATOM 3445 C CA . GLY A 1 432 ? -22.234 18.094 27.234 1 92.25 432 GLY A CA 1
ATOM 3446 C C . GLY A 1 432 ? -23.672 18.031 27.703 1 92.25 432 GLY A C 1
ATOM 3447 O O . GLY A 1 432 ? -24.25 16.938 27.797 1 92.25 432 GLY A O 1
ATOM 3448 N N . GLU A 1 433 ? -24.125 19.078 28.156 1 93.88 433 GLU A N 1
ATOM 3449 C CA . GLU A 1 433 ? -25.5 19.234 28.578 1 93.88 433 GLU A CA 1
ATOM 3450 C C . GLU A 1 433 ? -26.016 20.641 28.297 1 93.88 433 GLU A C 1
ATOM 3452 O O . GLU A 1 433 ? -25.234 21.531 27.969 1 93.88 433 GLU A O 1
ATOM 3457 N N . GLY A 1 434 ? -27.328 20.672 28.281 1 95.25 434 GLY A N 1
ATOM 3458 C CA . GLY A 1 434 ? -27.953 21.953 28.031 1 95.25 434 GLY A CA 1
ATOM 3459 C C . GLY A 1 434 ? -28.781 21.984 26.75 1 95.25 434 GLY A C 1
ATOM 3460 O O . GLY A 1 434 ? -29.078 20.922 26.188 1 95.25 434 GLY A O 1
ATOM 3461 N N . THR A 1 435 ? -29.203 23.25 26.438 1 95.5 435 THR A N 1
ATOM 3462 C CA . THR A 1 435 ? -30.078 23.391 25.297 1 95.5 435 THR A CA 1
ATOM 3463 C C . THR A 1 435 ? -29.594 24.516 24.375 1 95.5 435 THR A C 1
ATOM 3465 O O . THR A 1 435 ? -29.125 25.562 24.859 1 95.5 435 THR A O 1
ATOM 3468 N N . ILE A 1 436 ? -29.672 24.25 23.109 1 95.5 436 ILE A N 1
ATOM 3469 C CA . ILE A 1 436 ? -29.312 25.219 22.094 1 95.5 436 ILE A CA 1
ATOM 3470 C C . ILE A 1 436 ? -30.516 25.484 21.188 1 95.5 436 ILE A C 1
ATOM 3472 O O . ILE A 1 436 ? -31.234 24.562 20.812 1 95.5 436 ILE A O 1
ATOM 3476 N N . LEU A 1 437 ? -30.75 26.719 20.938 1 94.69 437 LEU A N 1
ATOM 3477 C CA . LEU A 1 437 ? -31.766 27.156 19.984 1 94.69 437 LEU A CA 1
ATOM 3478 C C . LEU A 1 437 ? -31.141 27.891 18.812 1 94.69 437 LEU A C 1
ATOM 3480 O O . LEU A 1 437 ? -30.375 28.844 19 1 94.69 437 LEU A O 1
ATOM 3484 N N . ARG A 1 438 ? -31.438 27.422 17.609 1 91.62 438 ARG A N 1
ATOM 3485 C CA . ARG A 1 438 ? -30.938 28.094 16.422 1 91.62 438 ARG A CA 1
ATOM 3486 C C . ARG A 1 438 ? -31.828 27.812 15.211 1 91.62 438 ARG A C 1
ATOM 3488 O O . ARG A 1 438 ? -32.531 26.797 15.18 1 91.62 438 ARG A O 1
ATOM 3495 N N . PRO A 1 439 ? -31.734 28.656 14.227 1 90.12 439 PRO A N 1
ATOM 3496 C CA . PRO A 1 439 ? -32.5 28.359 13.008 1 90.12 439 PRO A CA 1
ATOM 3497 C C . PRO A 1 439 ? -31.906 27.172 12.234 1 90.12 439 PRO A C 1
ATOM 3499 O O . PRO A 1 439 ? -30.688 27 12.172 1 90.12 439 PRO A O 1
ATOM 3502 N N . ALA A 1 440 ? -32.781 26.344 11.734 1 80.56 440 ALA A N 1
ATOM 3503 C CA . ALA A 1 440 ? -32.344 25.156 11 1 80.56 440 ALA A CA 1
ATOM 3504 C C . ALA A 1 440 ? -32.062 25.516 9.547 1 80.56 440 ALA A C 1
ATOM 3506 O O . ALA A 1 440 ? -31.016 25.109 9.016 1 80.56 440 ALA A O 1
ATOM 3507 N N . ALA A 1 441 ? -32.906 26.312 8.984 1 84.31 441 ALA A N 1
ATOM 3508 C CA . ALA A 1 441 ? -32.719 26.672 7.586 1 84.31 441 ALA A CA 1
ATOM 3509 C C . ALA A 1 441 ? -31.984 28 7.449 1 84.31 441 ALA A C 1
ATOM 3511 O O . ALA A 1 441 ? -32.094 28.875 8.312 1 84.31 441 ALA A O 1
ATOM 3512 N N . GLY A 1 442 ? -31.078 28.141 6.527 1 89.19 442 GLY A N 1
ATOM 3513 C CA . GLY A 1 442 ? -30.422 29.391 6.211 1 89.19 442 GLY A CA 1
ATOM 3514 C C . GLY A 1 442 ? -29.203 29.656 7.074 1 89.19 442 GLY A C 1
ATOM 3515 O O . GLY A 1 442 ? -28.781 30.812 7.246 1 89.19 442 GLY A O 1
ATOM 3516 N N . THR A 1 443 ? -28.797 28.656 7.668 1 93 443 THR A N 1
ATOM 3517 C CA . THR A 1 443 ? -27.625 28.797 8.516 1 93 443 THR A CA 1
ATOM 3518 C C . THR A 1 443 ? -26.359 28.344 7.785 1 93 443 THR A C 1
ATOM 3520 O O . THR A 1 443 ? -26.391 27.344 7.07 1 93 443 THR A O 1
ATOM 3523 N N . PHE A 1 444 ? -25.297 29.141 7.871 1 94.12 444 PHE A N 1
ATOM 3524 C CA . PHE A 1 444 ? -24.031 28.828 7.242 1 94.12 444 PHE A CA 1
ATOM 3525 C C . PHE A 1 444 ? -22.906 28.859 8.266 1 94.12 444 PHE A C 1
ATOM 3527 O O . PHE A 1 444 ? -22.781 29.812 9.039 1 94.12 444 PHE A O 1
ATOM 3534 N N . PHE A 1 445 ? -22.188 27.781 8.344 1 94.25 445 PHE A N 1
ATOM 3535 C CA . PHE A 1 445 ? -21.047 27.688 9.25 1 94.25 445 PHE A CA 1
ATOM 3536 C C . PHE A 1 445 ? -19.734 27.734 8.477 1 94.25 445 PHE A C 1
ATOM 3538 O O . PHE A 1 445 ? -19.531 26.938 7.551 1 94.25 445 PHE A O 1
ATOM 3545 N N . LEU A 1 446 ? -18.891 28.625 8.805 1 92.69 446 LEU A N 1
ATOM 3546 C CA . LEU A 1 446 ? -17.562 28.719 8.203 1 92.69 446 LEU A CA 1
ATOM 3547 C C . LEU A 1 446 ? -16.484 28.297 9.195 1 92.69 446 LEU A C 1
ATOM 3549 O O . LEU A 1 446 ? -16.172 29.047 10.125 1 92.69 446 LEU A O 1
ATOM 3553 N N . PRO A 1 447 ? -15.859 27.141 8.969 1 89.44 447 PRO A N 1
ATOM 3554 C CA . PRO A 1 447 ? -14.844 26.656 9.898 1 89.44 447 PRO A CA 1
ATOM 3555 C C . PRO A 1 447 ? -13.523 27.406 9.789 1 89.44 447 PRO A C 1
ATOM 3557 O O . PRO A 1 447 ? -13.336 28.203 8.867 1 89.44 447 PRO A O 1
ATOM 3560 N N . GLN A 1 448 ? -12.727 27.109 10.773 1 79.69 448 GLN A N 1
ATOM 3561 C CA . GLN A 1 448 ? -11.43 27.781 10.859 1 79.69 448 GLN A CA 1
ATOM 3562 C C . GLN A 1 448 ? -10.555 27.422 9.656 1 79.69 448 GLN A C 1
ATOM 3564 O O . GLN A 1 448 ? -9.992 28.312 9.016 1 79.69 448 GLN A O 1
ATOM 3569 N N . ARG A 1 449 ? -10.523 26.125 9.406 1 81.38 449 ARG A N 1
ATOM 3570 C CA . ARG A 1 449 ? -9.766 25.656 8.25 1 81.38 449 ARG A CA 1
ATOM 3571 C C . ARG A 1 449 ? -10.656 25.562 7.016 1 81.38 449 ARG A C 1
ATOM 3573 O O . ARG A 1 449 ? -11.734 24.969 7.066 1 81.38 449 ARG A O 1
ATOM 3580 N N . SER A 1 450 ? -10.164 26.219 5.996 1 84.12 450 SER A N 1
ATOM 3581 C CA . SER A 1 450 ? -10.953 26.203 4.77 1 84.12 450 SER A CA 1
ATOM 3582 C C . SER A 1 450 ? -10.797 24.875 4.031 1 84.12 450 SER A C 1
ATOM 3584 O O . SER A 1 450 ? -9.711 24.297 4.012 1 84.12 450 SER A O 1
ATOM 3586 N N . TYR A 1 451 ? -11.891 24.406 3.52 1 90.31 451 TYR A N 1
ATOM 3587 C CA . TYR A 1 451 ? -11.859 23.219 2.668 1 90.31 451 TYR A CA 1
ATOM 3588 C C . TYR A 1 451 ? -12.078 23.594 1.206 1 90.31 451 TYR A C 1
ATOM 3590 O O . TYR A 1 451 ? -13.109 24.188 0.856 1 90.31 451 TYR A O 1
ATOM 3598 N N . ILE A 1 452 ? -11.078 23.281 0.407 1 91.06 452 ILE A N 1
ATOM 3599 C CA . ILE A 1 452 ? -11.164 23.484 -1.036 1 91.06 452 ILE A CA 1
ATOM 3600 C C . ILE A 1 452 ? -11.219 22.125 -1.736 1 91.06 452 ILE A C 1
ATOM 3602 O O . ILE A 1 452 ? -10.188 21.469 -1.896 1 91.06 452 ILE A O 1
ATOM 3606 N N . PRO A 1 453 ? -12.375 21.781 -2.256 1 89.38 453 PRO A N 1
ATOM 3607 C CA . PRO A 1 453 ? -12.477 20.469 -2.926 1 89.38 453 PRO A CA 1
ATOM 3608 C C . PRO A 1 453 ? -11.688 20.422 -4.234 1 89.38 453 PRO A C 1
ATOM 3610 O O . PRO A 1 453 ? -11.414 21.469 -4.836 1 89.38 453 PRO A O 1
ATOM 3613 N N . PRO A 1 454 ? -11.305 19.266 -4.617 1 85.56 454 PRO A N 1
ATOM 3614 C CA . PRO A 1 454 ? -10.648 19.156 -5.922 1 85.56 454 PRO A CA 1
ATOM 3615 C C . PRO A 1 454 ? -11.586 19.484 -7.082 1 85.56 454 PRO A C 1
ATOM 3617 O O . PRO A 1 454 ? -12.797 19.281 -6.98 1 85.56 454 PRO A O 1
ATOM 3620 N N . GLY A 1 455 ? -11 20.016 -8.102 1 87.25 455 GLY A N 1
ATOM 3621 C CA . GLY A 1 455 ? -11.781 20.375 -9.273 1 87.25 455 GLY A CA 1
ATOM 3622 C C . GLY A 1 455 ? -11.516 21.797 -9.75 1 87.25 455 GLY A C 1
ATOM 3623 O O . GLY A 1 455 ? -10.383 22.281 -9.664 1 87.25 455 GLY A O 1
ATOM 3624 N N . SER A 1 456 ? -12.625 22.406 -10.242 1 92.44 456 SER A N 1
ATOM 3625 C CA . SER A 1 456 ? -12.5 23.766 -10.75 1 92.44 456 SER A CA 1
ATOM 3626 C C . SER A 1 456 ? -12.641 24.797 -9.633 1 92.44 456 SER A C 1
ATOM 3628 O O . SER A 1 456 ? -13.086 24.469 -8.531 1 92.44 456 SER A O 1
ATOM 3630 N N . LEU A 1 457 ? -12.164 25.953 -9.945 1 94.31 457 LEU A N 1
ATOM 3631 C CA . LEU A 1 457 ? -12.344 27.031 -8.977 1 94.31 457 LEU A CA 1
ATOM 3632 C C . LEU A 1 457 ? -13.82 27.297 -8.734 1 94.31 457 LEU A C 1
ATOM 3634 O O . LEU A 1 457 ? -14.219 27.641 -7.617 1 94.31 457 LEU A O 1
ATOM 3638 N N . LYS A 1 458 ? -14.578 27.125 -9.805 1 95.25 458 LYS A N 1
ATOM 3639 C CA . LYS A 1 458 ? -16.016 27.312 -9.672 1 95.25 458 LYS A CA 1
ATOM 3640 C C . LYS A 1 458 ? -16.609 26.312 -8.68 1 95.25 458 LYS A C 1
ATOM 3642 O O . LYS A 1 458 ? -17.438 26.688 -7.844 1 95.25 458 LYS A O 1
ATOM 3647 N N . ALA A 1 459 ? -16.219 25.109 -8.789 1 92.5 459 ALA A N 1
ATOM 3648 C CA . ALA A 1 459 ? -16.703 24.078 -7.871 1 92.5 459 ALA A CA 1
ATOM 3649 C C . ALA A 1 459 ? -16.297 24.406 -6.434 1 92.5 459 ALA A C 1
ATOM 3651 O O . ALA A 1 459 ? -17.031 24.094 -5.492 1 92.5 459 ALA A O 1
ATOM 3652 N N . ALA A 1 460 ? -15.148 25.016 -6.289 1 93.5 460 ALA A N 1
ATOM 3653 C CA . ALA A 1 460 ? -14.672 25.391 -4.961 1 93.5 460 ALA A CA 1
ATOM 3654 C C . ALA A 1 460 ? -15.5 26.531 -4.379 1 93.5 460 ALA A C 1
ATOM 3656 O O . ALA A 1 460 ? -15.852 26.5 -3.197 1 93.5 460 ALA A O 1
ATOM 3657 N N . VAL A 1 461 ? -15.859 27.453 -5.195 1 94.94 461 VAL A N 1
ATOM 3658 C CA . VAL A 1 461 ? -16.562 28.656 -4.762 1 94.94 461 VAL A CA 1
ATOM 3659 C C . VAL A 1 461 ? -18.031 28.312 -4.469 1 94.94 461 VAL A C 1
ATOM 3661 O O . VAL A 1 461 ? -18.641 28.906 -3.568 1 94.94 461 VAL A O 1
ATOM 3664 N N . THR A 1 462 ? -18.578 27.406 -5.184 1 94.88 462 THR A N 1
ATOM 3665 C CA . THR A 1 462 ? -20 27.094 -5.066 1 94.88 462 THR A CA 1
ATOM 3666 C C . THR A 1 462 ? -20.234 25.969 -4.066 1 94.88 462 THR A C 1
ATOM 3668 O O . THR A 1 462 ? -21.375 25.625 -3.764 1 94.88 462 THR A O 1
ATOM 3671 N N . TYR A 1 463 ? -19.219 25.469 -3.572 1 93.75 463 TYR A N 1
ATOM 3672 C CA . TYR A 1 463 ? -19.328 24.359 -2.646 1 93.75 463 TYR A CA 1
ATOM 3673 C C . TYR A 1 463 ? -20.156 24.734 -1.426 1 93.75 463 TYR A C 1
ATOM 3675 O O . TYR A 1 463 ? -20 25.844 -0.887 1 93.75 463 TYR A O 1
ATOM 3683 N N . PRO A 1 464 ? -21.078 23.891 -0.986 1 92.12 464 PRO A N 1
ATOM 3684 C CA . PRO A 1 464 ? -21.312 22.484 -1.271 1 92.12 464 PRO A CA 1
ATOM 3685 C C . PRO A 1 464 ? -22.344 22.266 -2.381 1 92.12 464 PRO A C 1
ATOM 3687 O O . PRO A 1 464 ? -22.703 21.125 -2.691 1 92.12 464 PRO A O 1
ATOM 3690 N N . ARG A 1 465 ? -22.781 23.375 -2.889 1 91 465 ARG A N 1
ATOM 3691 C CA . ARG A 1 465 ? -23.719 23.281 -4.004 1 91 465 ARG A CA 1
ATOM 3692 C C . ARG A 1 465 ? -23 22.969 -5.305 1 91 465 ARG A C 1
ATOM 3694 O O . ARG A 1 465 ? -21.781 23.125 -5.391 1 91 465 ARG A O 1
ATOM 3701 N N . ASP A 1 466 ? -23.75 22.531 -6.211 1 90.69 466 ASP A N 1
ATOM 3702 C CA . ASP A 1 466 ? -23.172 22.219 -7.512 1 90.69 466 ASP A CA 1
ATOM 3703 C C . ASP A 1 466 ? -22.688 23.484 -8.234 1 90.69 466 ASP A C 1
ATOM 3705 O O . ASP A 1 466 ? -23.266 24.547 -8.047 1 90.69 466 ASP A O 1
ATOM 3709 N N . ALA A 1 467 ? -21.75 23.266 -9.094 1 89.31 467 ALA A N 1
ATOM 3710 C CA . ALA A 1 467 ? -21.188 24.391 -9.852 1 89.31 467 ALA A CA 1
ATOM 3711 C C . ALA A 1 467 ? -22.25 25.062 -10.703 1 89.31 467 ALA A C 1
ATOM 3713 O O . ALA A 1 467 ? -22.172 26.266 -10.969 1 89.31 467 ALA A O 1
ATOM 3714 N N . SER A 1 468 ? -23.25 24.359 -11.055 1 90.25 468 SER A N 1
ATOM 3715 C CA . SER A 1 468 ? -24.281 24.875 -11.945 1 90.25 468 SER A CA 1
ATOM 3716 C C . SER A 1 468 ? -25.344 25.641 -11.172 1 90.25 468 SER A C 1
ATOM 3718 O O . SER A 1 468 ? -26.203 26.312 -11.766 1 90.25 468 SER A O 1
ATOM 3720 N N . ALA A 1 469 ? -25.266 25.641 -9.891 1 91.56 469 ALA A N 1
ATOM 3721 C CA . ALA A 1 469 ? -26.297 26.266 -9.055 1 91.56 469 ALA A CA 1
ATOM 3722 C C . ALA A 1 469 ? -26.266 27.797 -9.211 1 91.56 469 ALA A C 1
ATOM 3724 O O . ALA A 1 469 ? -27.297 28.453 -9.008 1 91.56 469 ALA A O 1
ATOM 3725 N N . TYR A 1 470 ? -25.078 28.359 -9.5 1 94.5 470 TYR A N 1
ATOM 3726 C CA . TYR A 1 470 ? -24.922 29.812 -9.617 1 94.5 470 TYR A CA 1
ATOM 3727 C C . TYR A 1 470 ? -24.344 30.188 -10.977 1 94.5 470 TYR A C 1
ATOM 3729 O O . TYR A 1 470 ? -23.562 29.438 -11.555 1 94.5 470 TYR A O 1
ATOM 3737 N N . PRO A 1 471 ? -24.703 31.312 -11.422 1 95.38 471 PRO A N 1
ATOM 3738 C CA . PRO A 1 471 ? -24.125 31.766 -12.688 1 95.38 471 PRO A CA 1
ATOM 3739 C C . PRO A 1 471 ? -22.672 32.188 -12.562 1 95.38 471 PRO A C 1
ATOM 3741 O O . PRO A 1 471 ? -22.25 32.656 -11.492 1 95.38 471 PRO A O 1
ATOM 3744 N N . ASP A 1 472 ? -21.953 32.156 -13.648 1 95.75 472 ASP A N 1
ATOM 3745 C CA . ASP A 1 472 ? -20.531 32.469 -13.68 1 95.75 472 ASP A CA 1
ATOM 3746 C C . ASP A 1 472 ? -20.312 33.938 -13.32 1 95.75 472 ASP A C 1
ATOM 3748 O O . ASP A 1 472 ? -19.344 34.281 -12.633 1 95.75 472 ASP A O 1
ATOM 3752 N N . SER A 1 473 ? -21.172 34.75 -13.742 1 95.19 473 SER A N 1
ATOM 3753 C CA . SER A 1 473 ? -21.031 36.188 -13.523 1 95.19 473 SER A CA 1
ATOM 3754 C C . SER A 1 473 ? -21.062 36.531 -12.039 1 95.19 473 SER A C 1
ATOM 3756 O O . SER A 1 473 ? -20.266 37.375 -11.57 1 95.19 473 SER A O 1
ATOM 3758 N N . GLU A 1 474 ? -21.891 35.906 -11.344 1 95.69 474 GLU A N 1
ATOM 3759 C CA . GLU A 1 474 ? -22.016 36.156 -9.906 1 95.69 474 GLU A CA 1
ATOM 3760 C C . GLU A 1 474 ? -20.766 35.656 -9.164 1 95.69 474 GLU A C 1
ATOM 3762 O O . GLU A 1 474 ? -20.297 36.312 -8.242 1 95.69 474 GLU A O 1
ATOM 3767 N N . CYS A 1 475 ? -20.328 34.531 -9.555 1 96.56 475 CYS A N 1
ATOM 3768 C CA . CYS A 1 475 ? -19.141 34 -8.93 1 96.56 475 CYS A CA 1
ATOM 3769 C C . CYS A 1 475 ? -17.922 34.875 -9.18 1 96.56 475 CYS A C 1
ATOM 3771 O O . CYS A 1 475 ? -17.141 35.125 -8.266 1 96.56 475 CYS A O 1
ATOM 3773 N N . GLU A 1 476 ? -17.766 35.375 -10.406 1 96.31 476 GLU A N 1
ATOM 3774 C CA . GLU A 1 476 ? -16.656 36.25 -10.758 1 96.31 476 GLU A CA 1
ATOM 3775 C C . GLU A 1 476 ? -16.703 37.562 -9.984 1 96.31 476 GLU A C 1
ATOM 3777 O O . GLU A 1 476 ? -15.68 38.031 -9.5 1 96.31 476 GLU A O 1
ATOM 3782 N N . GLU A 1 477 ? -17.844 38.062 -9.898 1 95.75 477 GLU A N 1
ATOM 3783 C CA . GLU A 1 477 ? -18.016 39.312 -9.18 1 95.75 477 GLU A CA 1
ATOM 3784 C C . GLU A 1 477 ? -17.641 39.188 -7.707 1 95.75 477 GLU A C 1
ATOM 3786 O O . GLU A 1 477 ? -16.953 40.031 -7.148 1 95.75 477 GLU A O 1
ATOM 3791 N N . LEU A 1 478 ? -18.047 38.125 -7.125 1 95.75 478 LEU A N 1
ATOM 3792 C CA . LEU A 1 478 ? -17.781 37.938 -5.703 1 95.75 478 LEU A CA 1
ATOM 3793 C C . LEU A 1 478 ? -16.297 37.656 -5.457 1 95.75 478 LEU A C 1
ATOM 3795 O O . LEU A 1 478 ? -15.75 38.031 -4.426 1 95.75 478 LEU A O 1
ATOM 3799 N N . LEU A 1 479 ? -15.719 36.938 -6.383 1 96 479 LEU A N 1
ATOM 3800 C CA . LEU A 1 479 ? -14.281 36.719 -6.262 1 96 479 LEU A CA 1
ATOM 3801 C C . LEU A 1 479 ? -13.523 38.031 -6.301 1 96 479 LEU A C 1
ATOM 3803 O O . LEU A 1 479 ? -12.586 38.25 -5.523 1 96 479 LEU A O 1
ATOM 3807 N N . ARG A 1 480 ? -13.938 38.906 -7.133 1 94.75 480 ARG A N 1
ATOM 3808 C CA . ARG A 1 480 ? -13.312 40.219 -7.215 1 94.75 480 ARG A CA 1
ATOM 3809 C C . ARG A 1 480 ? -13.555 41.031 -5.941 1 94.75 480 ARG A C 1
ATOM 3811 O O . ARG A 1 480 ? -12.641 41.656 -5.41 1 94.75 480 ARG A O 1
ATOM 3818 N N . ALA A 1 481 ? -14.734 40.969 -5.457 1 94.75 481 ALA A N 1
ATOM 3819 C CA . ALA A 1 481 ? -15.109 41.719 -4.258 1 94.75 481 ALA A CA 1
ATOM 3820 C C . ALA A 1 481 ? -14.32 41.219 -3.043 1 94.75 481 ALA A C 1
ATOM 3822 O O . ALA A 1 481 ? -14.016 42 -2.139 1 94.75 481 ALA A O 1
ATOM 3823 N N . CYS A 1 482 ? -14.039 39.938 -3.037 1 94.75 482 CYS A N 1
ATOM 3824 C CA . CYS A 1 482 ? -13.336 39.344 -1.898 1 94.75 482 CYS A CA 1
ATOM 3825 C C . CYS A 1 482 ? -11.828 39.469 -2.082 1 94.75 482 CYS A C 1
ATOM 3827 O O . CYS A 1 482 ? -11.062 38.844 -1.324 1 94.75 482 CYS A O 1
ATOM 3829 N N . GLY A 1 483 ? -11.383 40.094 -3.09 1 90.25 483 GLY A N 1
ATOM 3830 C CA . GLY A 1 483 ? -9.969 40.344 -3.273 1 90.25 483 GLY A CA 1
ATOM 3831 C C . GLY A 1 483 ? -9.258 39.281 -4.082 1 90.25 483 GLY A C 1
ATOM 3832 O O . GLY A 1 483 ? -8.047 39.094 -3.961 1 90.25 483 GLY A O 1
ATOM 3833 N N . LEU A 1 484 ? -9.969 38.5 -4.875 1 93.31 484 LEU A N 1
ATOM 3834 C CA . LEU A 1 484 ? -9.383 37.438 -5.672 1 93.31 484 LEU A CA 1
ATOM 3835 C C . LEU A 1 484 ? -9.547 37.719 -7.164 1 93.31 484 LEU A C 1
ATOM 3837 O O . LEU A 1 484 ? -9.875 36.812 -7.938 1 93.31 484 LEU A O 1
ATOM 3841 N N . SER A 1 485 ? -9.32 38.906 -7.477 1 90.38 485 SER A N 1
ATOM 3842 C CA . SER A 1 485 ? -9.531 39.344 -8.852 1 90.38 485 SER A CA 1
ATOM 3843 C C . SER A 1 485 ? -8.641 38.594 -9.82 1 90.38 485 SER A C 1
ATOM 3845 O O . SER A 1 485 ? -9.031 38.312 -10.961 1 90.38 485 SER A O 1
ATOM 3847 N N . ALA A 1 486 ? -7.496 38.188 -9.414 1 85.69 486 ALA A N 1
ATOM 3848 C CA . ALA A 1 486 ? -6.527 37.5 -10.266 1 85.69 486 ALA A CA 1
ATOM 3849 C C . ALA A 1 486 ? -7.039 36.125 -10.688 1 85.69 486 ALA A C 1
ATOM 3851 O O . ALA A 1 486 ? -6.625 35.594 -11.719 1 85.69 486 ALA A O 1
ATOM 3852 N N . TYR A 1 487 ? -7.938 35.625 -9.93 1 91.25 487 TYR A N 1
ATOM 3853 C CA . TYR A 1 487 ? -8.391 34.281 -10.188 1 91.25 487 TYR A CA 1
ATOM 3854 C C . TYR A 1 487 ? -9.781 34.25 -10.812 1 91.25 487 TYR A C 1
ATOM 3856 O O . TYR A 1 487 ? -10.289 33.219 -11.203 1 91.25 487 TYR A O 1
ATOM 3864 N N . ALA A 1 488 ? -10.336 35.375 -10.953 1 92.06 488 ALA A N 1
ATOM 3865 C CA . ALA A 1 488 ? -11.719 35.469 -11.43 1 92.06 488 ALA A CA 1
ATOM 3866 C C . ALA A 1 488 ? -11.852 34.906 -12.836 1 92.06 488 ALA A C 1
ATOM 3868 O O . ALA A 1 488 ? -12.891 34.344 -13.188 1 92.06 488 ALA A O 1
ATOM 3869 N N . SER A 1 489 ? -10.82 34.969 -13.617 1 90.62 489 SER A N 1
ATOM 3870 C CA . SER A 1 489 ? -10.867 34.469 -14.992 1 90.62 489 SER A CA 1
ATOM 3871 C C . SER A 1 489 ? -10.578 32.969 -15.07 1 90.62 489 SER A C 1
ATOM 3873 O O . SER A 1 489 ? -10.758 32.375 -16.125 1 90.62 489 SER A O 1
ATOM 3875 N N . GLN A 1 490 ? -10.328 32.406 -14.047 1 92.88 490 GLN A N 1
ATOM 3876 C CA . GLN A 1 490 ? -9.93 31.016 -14.039 1 92.88 490 GLN A CA 1
ATOM 3877 C C . GLN A 1 490 ? -11 30.141 -13.398 1 92.88 490 GLN A C 1
ATOM 3879 O O . GLN A 1 490 ? -10.688 29.094 -12.828 1 92.88 490 GLN A O 1
ATOM 3884 N N . LEU A 1 491 ? -12.172 30.531 -13.492 1 93.94 491 LEU A N 1
ATOM 3885 C CA . LEU A 1 491 ? -13.273 29.859 -12.812 1 93.94 491 LEU A CA 1
ATOM 3886 C C . LEU A 1 491 ? -13.375 28.406 -13.242 1 93.94 491 LEU A C 1
ATOM 3888 O O . LEU A 1 491 ? -13.641 27.531 -12.422 1 93.94 491 LEU A O 1
ATOM 3892 N N . HIS A 1 492 ? -13.117 28.141 -14.453 1 93.25 492 HIS A N 1
ATOM 3893 C CA . HIS A 1 492 ? -13.375 26.812 -14.977 1 93.25 492 HIS A CA 1
ATOM 3894 C C . HIS A 1 492 ? -12.086 26 -15.086 1 93.25 492 HIS A C 1
ATOM 3896 O O . HIS A 1 492 ? -12.102 24.875 -15.578 1 93.25 492 HIS A O 1
ATOM 3902 N N . VAL A 1 493 ? -11.109 26.562 -14.609 1 90.62 493 VAL A N 1
ATOM 3903 C CA . VAL A 1 493 ? -9.82 25.875 -14.648 1 90.62 493 VAL A CA 1
ATOM 3904 C C . VAL A 1 493 ? -9.766 24.828 -13.531 1 90.62 493 VAL A C 1
ATOM 3906 O O . VAL A 1 493 ? -10.062 25.141 -12.375 1 90.62 493 VAL A O 1
ATOM 3909 N N . GLU A 1 494 ? -9.477 23.656 -13.93 1 88.81 494 GLU A N 1
ATOM 3910 C CA . GLU A 1 494 ? -9.25 22.594 -12.953 1 88.81 494 GLU A CA 1
ATOM 3911 C C . GLU A 1 494 ? -7.809 22.594 -12.461 1 88.81 494 GLU A C 1
ATOM 3913 O O . GLU A 1 494 ? -6.875 22.578 -13.266 1 88.81 494 GLU A O 1
ATOM 3918 N N . ASP A 1 495 ? -7.633 22.75 -11.125 1 80.56 495 ASP A N 1
ATOM 3919 C CA . ASP A 1 495 ? -6.312 22.781 -10.508 1 80.56 495 ASP A CA 1
ATOM 3920 C C . ASP A 1 495 ? -6.379 22.312 -9.055 1 80.56 495 ASP A C 1
ATOM 3922 O O . ASP A 1 495 ? -7.465 22.062 -8.523 1 80.56 495 ASP A O 1
ATOM 3926 N N . ARG A 1 496 ? -5.227 22.25 -8.477 1 78.06 496 ARG A N 1
ATOM 3927 C CA . ARG A 1 496 ? -5.156 22 -7.039 1 78.06 496 ARG A CA 1
ATOM 3928 C C . ARG A 1 496 ? -5.238 23.297 -6.254 1 78.06 496 ARG A C 1
ATOM 3930 O O . ARG A 1 496 ? -4.262 23.719 -5.629 1 78.06 496 ARG A O 1
ATOM 3937 N N . TRP A 1 497 ? -6.309 23.734 -6.223 1 84 497 TRP A N 1
ATOM 3938 C CA . TRP A 1 497 ? -6.543 25.062 -5.68 1 84 497 TRP A CA 1
ATOM 3939 C C . TRP A 1 497 ? -6.176 25.125 -4.199 1 84 497 TRP A C 1
ATOM 3941 O O . TRP A 1 497 ? -5.793 26.172 -3.691 1 84 497 TRP A O 1
ATOM 3951 N N . SER A 1 498 ? -6.277 23.922 -3.465 1 83.12 498 SER A N 1
ATOM 3952 C CA . SER A 1 498 ? -5.926 23.875 -2.049 1 83.12 498 SER A CA 1
ATOM 3953 C C . SER A 1 498 ? -4.449 24.172 -1.835 1 83.12 498 SER A C 1
ATOM 3955 O O . SER A 1 498 ? -4.059 24.672 -0.778 1 83.12 498 SER A O 1
ATOM 3957 N N . THR A 1 499 ? -3.707 23.938 -2.816 1 70.81 499 THR A N 1
ATOM 3958 C CA . THR A 1 499 ? -2.27 24.172 -2.723 1 70.81 499 THR A CA 1
ATOM 3959 C C . THR A 1 499 ? -1.884 25.469 -3.43 1 70.81 499 THR A C 1
ATOM 3961 O O . THR A 1 499 ? -0.941 26.141 -3.02 1 70.81 499 THR A O 1
ATOM 3964 N N . ARG A 1 500 ? -2.623 25.812 -4.426 1 72.56 500 ARG A N 1
ATOM 3965 C CA . ARG A 1 500 ? -2.328 27 -5.223 1 72.56 500 ARG A CA 1
ATOM 3966 C C . ARG A 1 500 ? -2.684 28.266 -4.469 1 72.56 500 ARG A C 1
ATOM 3968 O O . ARG A 1 500 ? -1.979 29.281 -4.574 1 72.56 500 ARG A O 1
ATOM 3975 N N . LEU A 1 501 ? -3.734 28.188 -3.74 1 79.62 501 LEU A N 1
ATOM 3976 C CA . LEU A 1 501 ? -4.191 29.344 -2.984 1 79.62 501 LEU A CA 1
ATOM 3977 C C . LEU A 1 501 ? -3.479 29.438 -1.638 1 79.62 501 LEU A C 1
ATOM 3979 O O . LEU A 1 501 ? -3.291 28.422 -0.964 1 79.62 501 LEU A O 1
ATOM 3983 N N . SER A 1 502 ? -3.074 30.578 -1.31 1 71.94 502 SER A N 1
ATOM 3984 C CA . SER A 1 502 ? -2.516 30.797 0.022 1 71.94 502 SER A CA 1
ATOM 3985 C C . SER A 1 502 ? -3.59 30.672 1.098 1 71.94 502 SER A C 1
ATOM 3987 O O . SER A 1 502 ? -4.781 30.609 0.787 1 71.94 502 SER A O 1
ATOM 3989 N N . GLY A 1 503 ? -3.164 30.578 2.326 1 76.12 503 GLY A N 1
ATOM 3990 C CA . GLY A 1 503 ? -4.113 30.5 3.428 1 76.12 503 GLY A CA 1
ATOM 3991 C C . GLY A 1 503 ? -5.117 31.625 3.432 1 76.12 503 GLY A C 1
ATOM 3992 O O . GLY A 1 503 ? -6.316 31.406 3.6 1 76.12 503 GLY A O 1
ATOM 3993 N N . GLY A 1 504 ? -4.586 32.812 3.254 1 80.12 504 GLY A N 1
ATOM 3994 C CA . GLY A 1 504 ? -5.461 33.969 3.18 1 80.12 504 GLY A CA 1
ATOM 3995 C C . GLY A 1 504 ? -6.406 33.938 1.994 1 80.12 504 GLY A C 1
ATOM 3996 O O . GLY A 1 504 ? -7.574 34.312 2.111 1 80.12 504 GLY A O 1
ATOM 3997 N N . GLU A 1 505 ? -5.91 33.469 0.885 1 83.19 505 GLU A N 1
ATOM 3998 C CA . GLU A 1 505 ? -6.738 33.344 -0.312 1 83.19 505 GLU A CA 1
ATOM 3999 C C . GLU A 1 505 ? -7.84 32.312 -0.13 1 83.19 505 GLU A C 1
ATOM 4001 O O . GLU A 1 505 ? -8.961 32.5 -0.615 1 83.19 505 GLU A O 1
ATOM 4006 N N . GLN A 1 506 ? -7.504 31.281 0.544 1 89.5 506 GLN A N 1
ATOM 4007 C CA . GLN A 1 506 ? -8.5 30.25 0.829 1 89.5 506 GLN A CA 1
ATOM 4008 C C . GLN A 1 506 ? -9.617 30.812 1.711 1 89.5 506 GLN A C 1
ATOM 4010 O O . GLN A 1 506 ? -10.789 30.469 1.515 1 89.5 506 GLN A O 1
ATOM 4015 N N . GLN A 1 507 ? -9.227 31.625 2.656 1 89 507 GLN A N 1
ATOM 4016 C CA . GLN A 1 507 ? -10.219 32.25 3.523 1 89 507 GLN A CA 1
ATOM 4017 C C . GLN A 1 507 ? -11.117 33.188 2.738 1 89 507 GLN A C 1
ATOM 4019 O O . GLN A 1 507 ? -12.312 33.281 3.01 1 89 507 GLN A O 1
ATOM 4024 N N . ARG A 1 508 ? -10.539 33.875 1.756 1 92.69 508 ARG A N 1
ATOM 4025 C CA . ARG A 1 508 ? -11.32 34.75 0.896 1 92.69 508 ARG A CA 1
ATOM 4026 C C . ARG A 1 508 ? -12.32 33.969 0.055 1 92.69 508 ARG A C 1
ATOM 4028 O O . ARG A 1 508 ? -13.445 34.406 -0.16 1 92.69 508 ARG A O 1
ATOM 4035 N N . VAL A 1 509 ? -11.875 32.844 -0.429 1 93.62 509 VAL A N 1
ATOM 4036 C CA . VAL A 1 509 ? -12.773 31.953 -1.175 1 93.62 509 VAL A CA 1
ATOM 4037 C C . VAL A 1 509 ? -13.922 31.5 -0.274 1 93.62 509 VAL A C 1
ATOM 4039 O O . VAL A 1 509 ? -15.078 31.453 -0.704 1 93.62 509 VAL A O 1
ATOM 4042 N N . ALA A 1 510 ? -13.609 31.172 0.937 1 92.62 510 ALA A N 1
ATOM 4043 C CA . ALA A 1 510 ? -14.625 30.75 1.899 1 92.62 510 ALA A CA 1
ATOM 4044 C C . ALA A 1 510 ? -15.641 31.875 2.145 1 92.62 510 ALA A C 1
ATOM 4046 O O . ALA A 1 510 ? -16.844 31.609 2.273 1 92.62 510 ALA A O 1
ATOM 4047 N N . PHE A 1 511 ? -15.156 33.094 2.197 1 94 511 PHE A N 1
ATOM 4048 C CA . PHE A 1 511 ? -16.047 34.25 2.373 1 94 511 PHE A CA 1
ATOM 4049 C C . PHE A 1 511 ? -16.953 34.406 1.162 1 94 511 PHE A C 1
ATOM 4051 O O . PHE A 1 511 ? -18.141 34.719 1.306 1 94 511 PHE A O 1
ATOM 4058 N N . ALA A 1 512 ? -16.391 34.188 0.006 1 94.94 512 ALA A N 1
ATOM 4059 C CA . ALA A 1 512 ? -17.188 34.25 -1.213 1 94.94 512 ALA A CA 1
ATOM 4060 C C . ALA A 1 512 ? -18.328 33.25 -1.179 1 94.94 512 ALA A C 1
ATOM 4062 O O . ALA A 1 512 ? -19.438 33.5 -1.65 1 94.94 512 ALA A O 1
ATOM 4063 N N . ARG A 1 513 ? -18.109 32.156 -0.608 1 94.56 513 ARG A N 1
ATOM 4064 C CA . ARG A 1 513 ? -19.125 31.109 -0.46 1 94.56 513 ARG A CA 1
ATOM 4065 C C . ARG A 1 513 ? -20.297 31.594 0.394 1 94.56 513 ARG A C 1
ATOM 4067 O O . ARG A 1 513 ? -21.453 31.328 0.075 1 94.56 513 ARG A O 1
ATOM 4074 N N . VAL A 1 514 ? -19.953 32.219 1.441 1 94.44 514 VAL A N 1
ATOM 4075 C CA . VAL A 1 514 ? -20.969 32.719 2.357 1 94.44 514 VAL A CA 1
ATOM 4076 C C . VAL A 1 514 ? -21.844 33.75 1.646 1 94.44 514 VAL A C 1
ATOM 4078 O O . VAL A 1 514 ? -23.078 33.688 1.741 1 94.44 514 VAL A O 1
ATOM 4081 N N . LEU A 1 515 ? -21.141 34.625 0.958 1 96.12 515 LEU A N 1
ATOM 4082 C CA . LEU A 1 515 ? -21.859 35.688 0.284 1 96.12 515 LEU A CA 1
ATOM 4083 C C . LEU A 1 515 ? -22.734 35.125 -0.839 1 96.12 515 LEU A C 1
ATOM 4085 O O . LEU A 1 515 ? -23.797 35.688 -1.122 1 96.12 515 LEU A O 1
ATOM 4089 N N . LEU A 1 516 ? -22.25 34.094 -1.485 1 95.06 516 LEU A N 1
ATOM 4090 C CA . LEU A 1 516 ? -23.016 33.469 -2.541 1 95.06 516 LEU A CA 1
ATOM 4091 C C . LEU A 1 516 ? -24.266 32.781 -1.969 1 95.06 516 LEU A C 1
ATOM 4093 O O . LEU A 1 516 ? -25.328 32.812 -2.578 1 95.06 516 LEU A O 1
ATOM 4097 N N . ALA A 1 517 ? -24.203 32.156 -0.843 1 93.62 517 ALA A N 1
ATOM 4098 C CA . ALA A 1 517 ? -25.281 31.391 -0.219 1 93.62 517 ALA A CA 1
ATOM 4099 C C . ALA A 1 517 ? -26.328 32.312 0.386 1 93.62 517 ALA A C 1
ATOM 4101 O O . ALA A 1 517 ? -27.5 31.938 0.551 1 93.62 517 ALA A O 1
ATOM 4102 N N . ARG A 1 518 ? -25.969 33.5 0.782 1 94.5 518 ARG A N 1
ATOM 4103 C CA . ARG A 1 518 ? -26.844 34.531 1.362 1 94.5 518 ARG A CA 1
ATOM 4104 C C . ARG A 1 518 ? -27.625 33.969 2.537 1 94.5 518 ARG A C 1
ATOM 4106 O O . ARG A 1 518 ? -28.859 34.031 2.553 1 94.5 518 ARG A O 1
ATOM 4113 N N . PRO A 1 519 ? -26.953 33.5 3.549 1 94.69 519 PRO A N 1
ATOM 4114 C CA . PRO A 1 519 ? -27.641 32.938 4.711 1 94.69 519 PRO A CA 1
ATOM 4115 C C . PRO A 1 519 ? -28.266 34 5.613 1 94.69 519 PRO A C 1
ATOM 4117 O O . PRO A 1 519 ? -27.875 35.156 5.57 1 94.69 519 PRO A O 1
ATOM 4120 N N . SER A 1 520 ? -29.219 33.531 6.402 1 94.94 520 SER A N 1
ATOM 4121 C CA . SER A 1 520 ? -29.844 34.406 7.398 1 94.94 520 SER A CA 1
ATOM 4122 C C . SER A 1 520 ? -29.016 34.438 8.688 1 94.94 520 SER A C 1
ATOM 4124 O O . SER A 1 520 ? -29.094 35.375 9.453 1 94.94 520 SER A O 1
ATOM 4126 N N . THR A 1 521 ? -28.359 33.375 8.898 1 95.69 521 THR A N 1
ATOM 4127 C CA . THR A 1 521 ? -27.5 33.25 10.07 1 95.69 521 THR A CA 1
ATOM 4128 C C . THR A 1 521 ? -26.125 32.719 9.688 1 95.69 521 THR A C 1
ATOM 4130 O O . THR A 1 521 ? -26.016 31.703 9 1 95.69 521 THR A O 1
ATOM 4133 N N . VAL A 1 522 ? -25.062 33.375 10.133 1 95.56 522 VAL A N 1
ATOM 4134 C CA . VAL A 1 522 ? -23.703 33 9.766 1 95.56 522 VAL A CA 1
ATOM 4135 C C . VAL A 1 522 ? -22.859 32.812 11.031 1 95.56 522 VAL A C 1
ATOM 4137 O O . VAL A 1 522 ? -22.906 33.656 11.938 1 95.56 522 VAL A O 1
ATOM 4140 N N . PHE A 1 523 ? -22.203 31.703 11.125 1 95.62 523 PHE A N 1
ATOM 4141 C CA . PHE A 1 523 ? -21.25 31.438 12.18 1 95.62 523 PHE A CA 1
ATOM 4142 C C . PHE A 1 523 ? -19.828 31.406 11.633 1 95.62 523 PHE A C 1
ATOM 4144 O O . PHE A 1 523 ? -19.531 30.625 10.727 1 95.62 523 PHE A O 1
ATOM 4151 N N . LEU A 1 524 ? -18.922 32.219 12.156 1 94.62 524 LEU A N 1
ATOM 4152 C CA . LEU A 1 524 ? -17.562 32.375 11.656 1 94.62 524 LEU A CA 1
ATOM 4153 C C . LEU A 1 524 ? -16.547 31.938 12.711 1 94.62 524 LEU A C 1
ATOM 4155 O O . LEU A 1 524 ? -16.469 32.562 13.781 1 94.62 524 LEU A O 1
ATOM 4159 N N . ASP A 1 525 ? -15.766 30.922 12.453 1 90.75 525 ASP A N 1
ATOM 4160 C CA . ASP A 1 525 ? -14.781 30.406 13.391 1 90.75 525 ASP A CA 1
ATOM 4161 C C . ASP A 1 525 ? -13.367 30.812 12.977 1 90.75 525 ASP A C 1
ATOM 4163 O O . ASP A 1 525 ? -12.672 30.047 12.289 1 90.75 525 ASP A O 1
ATOM 4167 N N . GLU A 1 526 ? -12.891 31.844 13.438 1 82.69 526 GLU A N 1
ATOM 4168 C CA . GLU A 1 526 ? -11.555 32.344 13.164 1 82.69 526 GLU A CA 1
ATOM 4169 C C . GLU A 1 526 ? -11.227 32.312 11.68 1 82.69 526 GLU A C 1
ATOM 4171 O O . GLU A 1 526 ? -10.156 31.844 11.281 1 82.69 526 GLU A O 1
ATOM 4176 N N . CYS A 1 527 ? -12.125 32.781 10.898 1 85.44 527 CYS A N 1
ATOM 4177 C CA . CYS A 1 527 ? -12.055 32.594 9.461 1 85.44 527 CYS A CA 1
ATOM 4178 C C . CYS A 1 527 ? -11.211 33.656 8.797 1 85.44 527 CYS A C 1
ATOM 4180 O O . CYS A 1 527 ? -11.078 33.688 7.574 1 85.44 527 CYS A O 1
ATOM 4182 N N . THR A 1 528 ? -10.672 34.594 9.578 1 83.94 528 THR A N 1
ATOM 4183 C CA . THR A 1 528 ? -9.812 35.656 9.023 1 83.94 528 THR A CA 1
ATOM 4184 C C . THR A 1 528 ? -8.469 35.688 9.742 1 83.94 528 THR A C 1
ATOM 4186 O O . THR A 1 528 ? -7.793 36.719 9.773 1 83.94 528 THR A O 1
ATOM 4189 N N . SER A 1 529 ? -8.172 34.562 10.336 1 73.69 529 SER A N 1
ATOM 4190 C CA . SER A 1 529 ? -6.973 34.469 11.164 1 73.69 529 SER A CA 1
ATOM 4191 C C . SER A 1 529 ? -5.711 34.594 10.312 1 73.69 529 SER A C 1
ATOM 4193 O O . SER A 1 529 ? -4.66 35 10.805 1 73.69 529 SER A O 1
ATOM 4195 N N . ALA A 1 530 ? -5.793 34.25 9.047 1 69.62 530 ALA A N 1
ATOM 4196 C CA . ALA A 1 530 ? -4.617 34.25 8.18 1 69.62 530 ALA A CA 1
ATOM 4197 C C . ALA A 1 530 ? -4.531 35.562 7.391 1 69.62 530 ALA A C 1
ATOM 4199 O O . ALA A 1 530 ? -3.652 35.719 6.543 1 69.62 530 ALA A O 1
ATOM 4200 N N . LEU A 1 531 ? -5.426 36.5 7.703 1 76.25 531 LEU A N 1
ATOM 4201 C CA . LEU A 1 531 ? -5.465 37.781 6.988 1 76.25 531 LEU A CA 1
ATOM 4202 C C . LEU A 1 531 ? -4.871 38.906 7.832 1 76.25 531 LEU A C 1
ATOM 4204 O O . LEU A 1 531 ? -4.863 38.812 9.062 1 76.25 531 LEU A O 1
ATOM 4208 N N . ASP A 1 532 ? -4.336 39.906 7.148 1 72.31 532 ASP A N 1
ATOM 4209 C CA . ASP A 1 532 ? -3.9 41.094 7.852 1 72.31 532 ASP A CA 1
ATOM 4210 C C . ASP A 1 532 ? -5.098 41.906 8.328 1 72.31 532 ASP A C 1
ATOM 4212 O O . ASP A 1 532 ? -6.227 41.688 7.898 1 72.31 532 ASP A O 1
ATOM 4216 N N . SER A 1 533 ? -4.824 42.906 9.188 1 76.06 533 SER A N 1
ATOM 4217 C CA . SER A 1 533 ? -5.871 43.688 9.844 1 76.06 533 SER A CA 1
ATOM 4218 C C . SER A 1 533 ? -6.727 44.406 8.82 1 76.06 533 SER A C 1
ATOM 4220 O O . SER A 1 533 ? -7.949 44.469 8.953 1 76.06 533 SER A O 1
ATOM 4222 N N . GLN A 1 534 ? -6.086 44.969 7.828 1 79.56 534 GLN A N 1
ATOM 4223 C CA . GLN A 1 534 ? -6.824 45.719 6.824 1 79.56 534 GLN A CA 1
ATOM 4224 C C . GLN A 1 534 ? -7.738 44.812 6.012 1 79.56 534 GLN A C 1
ATOM 4226 O O . GLN A 1 534 ? -8.906 45.125 5.793 1 79.56 534 GLN A O 1
ATOM 4231 N N . SER A 1 535 ? -7.254 43.719 5.59 1 83.75 535 SER A N 1
ATOM 4232 C CA . SER A 1 535 ? -8.039 42.781 4.809 1 83.75 535 SER A CA 1
ATOM 4233 C C . SER A 1 535 ? -9.203 42.219 5.621 1 83.75 535 SER A C 1
ATOM 4235 O O . SER A 1 535 ? -10.289 42 5.082 1 83.75 535 SER A O 1
ATOM 4237 N N . GLU A 1 536 ? -8.914 41.969 6.848 1 87.88 536 GLU A N 1
ATOM 4238 C CA . GLU A 1 536 ? -9.961 41.469 7.746 1 87.88 536 GLU A CA 1
ATOM 4239 C C . GLU A 1 536 ? -11.109 42.469 7.836 1 87.88 536 GLU A C 1
ATOM 4241 O O . GLU A 1 536 ? -12.281 42.094 7.754 1 87.88 536 GLU A O 1
ATOM 4246 N N . LYS A 1 537 ? -10.742 43.75 7.949 1 88.94 537 LYS A N 1
ATOM 4247 C CA . LYS A 1 537 ? -11.75 44.781 8.031 1 88.94 537 LYS A CA 1
ATOM 4248 C C . LYS A 1 537 ? -12.555 44.875 6.734 1 88.94 537 LYS A C 1
ATOM 4250 O O . LYS A 1 537 ? -13.766 45.062 6.762 1 88.94 537 LYS A O 1
ATOM 4255 N N . GLU A 1 538 ? -11.875 44.719 5.711 1 90.69 538 GLU A N 1
ATOM 4256 C CA . GLU A 1 538 ? -12.523 44.812 4.41 1 90.69 538 GLU A CA 1
ATOM 4257 C C . GLU A 1 538 ? -13.539 43.656 4.238 1 90.69 538 GLU A C 1
ATOM 4259 O O . GLU A 1 538 ? -14.641 43.906 3.738 1 90.69 538 GLU A O 1
ATOM 4264 N N . LEU A 1 539 ? -13.219 42.531 4.578 1 93.81 539 LEU A N 1
ATOM 4265 C CA . LEU A 1 539 ? -14.086 41.375 4.406 1 93.81 539 LEU A CA 1
ATOM 4266 C C . LEU A 1 539 ? -15.297 41.469 5.332 1 93.81 539 LEU A C 1
ATOM 4268 O O . LEU A 1 539 ? -16.422 41.156 4.926 1 93.81 539 LEU A O 1
ATOM 4272 N N . TYR A 1 540 ? -15.117 41.844 6.566 1 94.31 540 TYR A N 1
ATOM 4273 C CA . TYR A 1 540 ? -16.25 42 7.477 1 94.31 540 TYR A CA 1
ATOM 4274 C C . TYR A 1 540 ? -17.156 43.125 7.02 1 94.31 540 TYR A C 1
ATOM 4276 O O . TYR A 1 540 ? -18.375 43.062 7.141 1 94.31 540 TYR A O 1
ATOM 4284 N N . GLY A 1 541 ? -16.484 44.188 6.562 1 94.5 541 GLY A N 1
ATOM 4285 C CA . GLY A 1 541 ? -17.281 45.25 5.98 1 94.5 541 GLY A CA 1
ATOM 4286 C C . GLY A 1 541 ? -18.141 44.781 4.828 1 94.5 541 GLY A C 1
ATOM 4287 O O . GLY A 1 541 ? -19.328 45.156 4.746 1 94.5 541 GLY A O 1
ATOM 4288 N N . LEU A 1 542 ? -17.547 44.062 3.99 1 95.25 542 LEU A N 1
ATOM 4289 C CA . LEU A 1 542 ? -18.266 43.5 2.848 1 95.25 542 LEU A CA 1
ATOM 4290 C C . LEU A 1 542 ? -19.406 42.594 3.309 1 95.25 542 LEU A C 1
ATOM 4292 O O . LEU A 1 542 ? -20.5 42.625 2.725 1 95.25 542 LEU A O 1
ATOM 4296 N N . LEU A 1 543 ? -19.25 41.781 4.285 1 95.38 543 LEU A N 1
ATOM 4297 C CA . LEU A 1 543 ? -20.266 40.875 4.836 1 95.38 543 LEU A CA 1
ATOM 4298 C C . LEU A 1 543 ? -21.469 41.688 5.332 1 95.38 543 LEU A C 1
ATOM 4300 O O . LEU A 1 543 ? -22.625 41.312 5.031 1 95.38 543 LEU A O 1
ATOM 4304 N N . ILE A 1 544 ? -21.219 42.75 6.027 1 94.94 544 ILE A N 1
ATOM 4305 C CA . ILE A 1 544 ? -22.281 43.562 6.609 1 94.94 544 ILE A CA 1
ATOM 4306 C C . ILE A 1 544 ? -23.031 44.312 5.504 1 94.94 544 ILE A C 1
ATOM 4308 O O . ILE A 1 544 ? -24.25 44.469 5.566 1 94.94 544 ILE A O 1
ATOM 4312 N N . GLU A 1 545 ? -22.266 44.719 4.527 1 95.44 545 GLU A N 1
ATOM 4313 C CA . GLU A 1 545 ? -22.844 45.469 3.412 1 95.44 545 GLU A CA 1
ATOM 4314 C C . GLU A 1 545 ? -23.766 44.562 2.582 1 95.44 545 GLU A C 1
ATOM 4316 O O . GLU A 1 545 ? -24.859 44.969 2.203 1 95.44 545 GLU A O 1
ATOM 4321 N N . ARG A 1 546 ? -23.328 43.406 2.33 1 95.5 546 ARG A N 1
ATOM 4322 C CA . ARG A 1 546 ? -24.047 42.5 1.432 1 95.5 546 ARG A CA 1
ATOM 4323 C C . ARG A 1 546 ? -25.141 41.75 2.18 1 95.5 546 ARG A C 1
ATOM 4325 O O . ARG A 1 546 ? -26.125 41.312 1.579 1 95.5 546 ARG A O 1
ATOM 4332 N N . LEU A 1 547 ? -24.922 41.469 3.465 1 95.88 547 LEU A N 1
ATOM 4333 C CA . LEU A 1 547 ? -25.891 40.781 4.297 1 95.88 547 LEU A CA 1
ATOM 4334 C C . LEU A 1 547 ? -26.25 41.594 5.535 1 95.88 547 LEU A C 1
ATOM 4336 O O . LEU A 1 547 ? -26.016 41.156 6.664 1 95.88 547 LEU A O 1
ATOM 4340 N N . PRO A 1 548 ? -26.906 42.625 5.371 1 94.31 548 PRO A N 1
ATOM 4341 C CA . PRO A 1 548 ? -27.156 43.562 6.488 1 94.31 548 PRO A CA 1
ATOM 4342 C C . PRO A 1 548 ? -28.125 42.969 7.516 1 94.31 548 PRO A C 1
ATOM 4344 O O . PRO A 1 548 ? -28.078 43.344 8.688 1 94.31 548 PRO A O 1
ATOM 4347 N N . GLN A 1 549 ? -28.906 42.062 7.121 1 94.06 549 GLN A N 1
ATOM 4348 C CA . GLN A 1 549 ? -29.922 41.562 8.031 1 94.06 549 GLN A CA 1
ATOM 4349 C C . GLN A 1 549 ? -29.5 40.219 8.625 1 94.06 549 GLN A C 1
ATOM 4351 O O . GLN A 1 549 ? -30.25 39.594 9.391 1 94.06 549 GLN A O 1
ATOM 4356 N N . ALA A 1 550 ? -28.391 39.75 8.305 1 95.19 550 ALA A N 1
ATOM 4357 C CA . ALA A 1 550 ? -27.953 38.438 8.75 1 95.19 550 ALA A CA 1
ATOM 4358 C C . ALA A 1 550 ? -27.5 38.469 10.211 1 95.19 550 ALA A C 1
ATOM 4360 O O . ALA A 1 550 ? -26.922 39.469 10.664 1 95.19 550 ALA A O 1
ATOM 4361 N N . THR A 1 551 ? -27.891 37.438 10.977 1 95.88 551 THR A N 1
ATOM 4362 C CA . THR A 1 551 ? -27.312 37.219 12.297 1 95.88 551 THR A CA 1
ATOM 4363 C C . THR A 1 551 ? -25.875 36.688 12.18 1 95.88 551 THR A C 1
ATOM 4365 O O . THR A 1 551 ? -25.625 35.719 11.484 1 95.88 551 THR A O 1
ATOM 4368 N N . VAL A 1 552 ? -24.969 37.375 12.82 1 96.19 552 VAL A N 1
ATOM 4369 C CA . VAL A 1 552 ? -23.562 37 12.672 1 96.19 552 VAL A CA 1
ATOM 4370 C C . VAL A 1 552 ? -22.969 36.688 14.039 1 96.19 552 VAL A C 1
ATOM 4372 O O . VAL A 1 552 ? -23.047 37.469 14.969 1 96.19 552 VAL A O 1
ATOM 4375 N N . VAL A 1 553 ? -22.469 35.469 14.188 1 95.56 553 VAL A N 1
ATOM 4376 C CA . VAL A 1 553 ? -21.703 35.094 15.359 1 95.56 553 VAL A CA 1
ATOM 4377 C C . VAL A 1 553 ? -20.25 34.781 14.961 1 95.56 553 VAL A C 1
ATOM 4379 O O . VAL A 1 553 ? -19.984 33.844 14.203 1 95.56 553 VAL A O 1
ATOM 4382 N N . SER A 1 554 ? -19.344 35.562 15.461 1 94.5 554 SER A N 1
ATOM 4383 C CA . SER A 1 554 ? -17.938 35.438 15.094 1 94.5 554 SER A CA 1
ATOM 4384 C C . SER A 1 554 ? -17.078 35.062 16.297 1 94.5 554 SER A C 1
ATOM 4386 O O . SER A 1 554 ? -17.297 35.562 17.406 1 94.5 554 SER A O 1
ATOM 4388 N N . VAL A 1 555 ? -16.219 34.094 16.062 1 89.62 555 VAL A N 1
ATOM 4389 C CA . VAL A 1 555 ? -15.164 33.781 17.031 1 89.62 555 VAL A CA 1
ATOM 4390 C C . VAL A 1 555 ? -13.844 34.375 16.547 1 89.62 555 VAL A C 1
ATOM 4392 O O . VAL A 1 555 ? -13.383 34.062 15.438 1 89.62 555 VAL A O 1
ATOM 4395 N N . ALA A 1 556 ? -13.273 35.281 17.266 1 79.94 556 ALA A N 1
ATOM 4396 C CA . ALA A 1 556 ? -12.008 35.906 16.875 1 79.94 556 ALA A CA 1
ATOM 4397 C C . ALA A 1 556 ? -11.211 36.375 18.094 1 79.94 556 ALA A C 1
ATOM 4399 O O . ALA A 1 556 ? -11.773 36.5 19.188 1 79.94 556 ALA A O 1
ATOM 4400 N N . HIS A 1 557 ? -9.992 36.594 17.906 1 69.94 557 HIS A N 1
ATOM 4401 C CA . HIS A 1 557 ? -9.102 37.031 18.984 1 69.94 557 HIS A CA 1
ATOM 4402 C C . HIS A 1 557 ? -8.781 38.531 18.859 1 69.94 557 HIS A C 1
ATOM 4404 O O . HIS A 1 557 ? -8.422 39.156 19.859 1 69.94 557 HIS A O 1
ATOM 4410 N N . ARG A 1 558 ? -8.977 39.031 17.719 1 70.44 558 ARG A N 1
ATOM 4411 C CA . ARG A 1 558 ? -8.531 40.406 17.484 1 70.44 558 ARG A CA 1
ATOM 4412 C C . ARG A 1 558 ? -9.562 41.406 17.984 1 70.44 558 ARG A C 1
ATOM 4414 O O . ARG A 1 558 ? -10.742 41.312 17.672 1 70.44 558 ARG A O 1
ATOM 4421 N N . LYS A 1 559 ? -9.102 42.375 18.656 1 74.62 559 LYS A N 1
ATOM 4422 C CA . LYS A 1 559 ? -9.961 43.375 19.25 1 74.62 559 LYS A CA 1
ATOM 4423 C C . LYS A 1 559 ? -10.578 44.281 18.188 1 74.62 559 LYS A C 1
ATOM 4425 O O . LYS A 1 559 ? -11.664 44.844 18.391 1 74.62 559 LYS A O 1
ATOM 4430 N N . GLU A 1 560 ? -9.906 44.375 17.062 1 77.75 560 GLU A N 1
ATOM 4431 C CA . GLU A 1 560 ? -10.367 45.281 16.016 1 77.75 560 GLU A CA 1
ATOM 4432 C C . GLU A 1 560 ? -11.719 44.844 15.461 1 77.75 560 GLU A C 1
ATOM 4434 O O . GLU A 1 560 ? -12.461 45.656 14.906 1 77.75 560 GLU A O 1
ATOM 4439 N N . LEU A 1 561 ? -12.109 43.719 15.664 1 85.56 561 LEU A N 1
ATOM 4440 C CA . LEU A 1 561 ? -13.344 43.156 15.102 1 85.56 561 LEU A CA 1
ATOM 4441 C C . LEU A 1 561 ? -14.547 43.594 15.938 1 85.56 561 LEU A C 1
ATOM 4443 O O . LEU A 1 561 ? -15.695 43.438 15.508 1 85.56 561 LEU A O 1
ATOM 4447 N N . LEU A 1 562 ? -14.266 44.125 17.078 1 88.38 562 LEU A N 1
ATOM 4448 C CA . LEU A 1 562 ? -15.344 44.625 17.938 1 88.38 562 LEU A CA 1
ATOM 4449 C C . LEU A 1 562 ? -16.188 45.656 17.219 1 88.38 562 LEU A C 1
ATOM 4451 O O . LEU A 1 562 ? -17.391 45.75 17.438 1 88.38 562 LEU A O 1
ATOM 4455 N N . ALA A 1 563 ? -15.523 46.406 16.344 1 89.56 563 ALA A N 1
ATOM 4456 C CA . ALA A 1 563 ? -16.203 47.5 15.633 1 89.56 563 ALA A CA 1
ATOM 4457 C C . ALA A 1 563 ? -17.297 46.969 14.727 1 89.56 563 ALA A C 1
ATOM 4459 O O . ALA A 1 563 ? -18.234 47.688 14.383 1 89.56 563 ALA A O 1
ATOM 4460 N N . PHE A 1 564 ? -17.297 45.75 14.43 1 93.19 564 PHE A N 1
ATOM 4461 C CA . PHE A 1 564 ? -18.234 45.156 13.477 1 93.19 564 PHE A CA 1
ATOM 4462 C C . PHE A 1 564 ? -19.297 44.344 14.188 1 93.19 564 PHE A C 1
ATOM 4464 O O . PHE A 1 564 ? -20.094 43.656 13.547 1 93.19 564 PHE A O 1
ATOM 4471 N N . HIS A 1 565 ? -19.375 44.375 15.492 1 95 565 HIS A N 1
ATOM 4472 C CA . HIS A 1 565 ? -20.312 43.562 16.266 1 95 565 HIS A CA 1
ATOM 4473 C C . HIS A 1 565 ? -21.062 44.438 17.266 1 95 565 HIS A C 1
ATOM 4475 O O . HIS A 1 565 ? -20.547 45.438 17.75 1 95 565 HIS A O 1
ATOM 4481 N N . ASP A 1 566 ? -22.234 43.969 17.625 1 94.06 566 ASP A N 1
ATOM 4482 C CA . ASP A 1 566 ? -23.125 44.719 18.531 1 94.06 566 ASP A CA 1
ATOM 4483 C C . ASP A 1 566 ? -22.922 44.281 19.984 1 94.06 566 ASP A C 1
ATOM 4485 O O . ASP A 1 566 ? -23.125 45.062 20.906 1 94.06 566 ASP A O 1
ATOM 4489 N N . THR A 1 567 ? -22.688 43.031 20.094 1 93.5 567 THR A N 1
ATOM 4490 C CA . THR A 1 567 ? -22.547 42.469 21.438 1 93.5 567 THR A CA 1
ATOM 4491 C C . THR A 1 567 ? -21.375 41.531 21.5 1 93.5 567 THR A C 1
ATOM 4493 O O . THR A 1 567 ? -20.812 41.156 20.469 1 93.5 567 THR A O 1
ATOM 4496 N N . THR A 1 568 ? -21 41.25 22.719 1 93.5 568 THR A N 1
ATOM 4497 C CA . THR A 1 568 ? -19.906 40.312 22.953 1 93.5 568 THR A CA 1
ATOM 4498 C C . THR A 1 568 ? -20.312 39.219 23.922 1 93.5 568 THR A C 1
ATOM 4500 O O . THR A 1 568 ? -21.172 39.406 24.766 1 93.5 568 THR A O 1
ATOM 4503 N N . LEU A 1 569 ? -19.828 38.062 23.625 1 92.31 569 LEU A N 1
ATOM 4504 C CA . LEU A 1 569 ? -19.938 36.938 24.547 1 92.31 569 LEU A CA 1
ATOM 4505 C C . LEU A 1 569 ? -18.562 36.531 25.078 1 92.31 569 LEU A C 1
ATOM 4507 O O . LEU A 1 569 ? -17.719 36.031 24.344 1 92.31 569 LEU A O 1
ATOM 4511 N N . ASP A 1 570 ? -18.328 36.75 26.375 1 88.5 570 ASP A N 1
ATOM 4512 C CA . ASP A 1 570 ? -17.031 36.5 27 1 88.5 570 ASP A CA 1
ATOM 4513 C C . ASP A 1 570 ? -17 35.125 27.656 1 88.5 570 ASP A C 1
ATOM 4515 O O . ASP A 1 570 ? -17.812 34.844 28.562 1 88.5 570 ASP A O 1
ATOM 4519 N N . PHE A 1 571 ? -16.078 34.344 27.172 1 86.06 571 PHE A N 1
ATOM 4520 C CA . PHE A 1 571 ? -15.898 33.031 27.766 1 86.06 571 PHE A CA 1
ATOM 4521 C C . PHE A 1 571 ? -15.109 33.125 29.062 1 86.06 571 PHE A C 1
ATOM 4523 O O . PHE A 1 571 ? -14.164 33.906 29.172 1 86.06 571 PHE A O 1
ATOM 4530 N N . PRO A 1 572 ? -15.555 32.312 30.047 1 76 572 PRO A N 1
ATOM 4531 C CA . PRO A 1 572 ? -14.812 32.281 31.312 1 76 572 PRO A CA 1
ATOM 4532 C C . PRO A 1 572 ? -13.43 31.656 31.172 1 76 572 PRO A C 1
ATOM 4534 O O . PRO A 1 572 ? -13.203 30.859 30.25 1 76 572 PRO A O 1
ATOM 4537 N N . ALA A 1 573 ? -12.406 32.094 32 1 65.06 573 ALA A N 1
ATOM 4538 C CA . ALA A 1 573 ? -11.078 31.484 32.031 1 65.06 573 ALA A CA 1
ATOM 4539 C C . ALA A 1 573 ? -11.172 30 32.375 1 65.06 573 ALA A C 1
ATOM 4541 O O . ALA A 1 573 ? -12.047 29.578 33.125 1 65.06 573 ALA A O 1
ATOM 4542 N N . PRO A 1 574 ? -10.344 29.172 31.5 1 60.44 574 PRO A N 1
ATOM 4543 C CA . PRO A 1 574 ? -10.438 27.734 31.766 1 60.44 574 PRO A CA 1
ATOM 4544 C C . PRO A 1 574 ? -10.242 27.391 33.25 1 60.44 574 PRO A C 1
ATOM 4546 O O . PRO A 1 574 ? -9.484 28.062 33.938 1 60.44 574 PRO A O 1
ATOM 4549 N N . GLU A 1 575 ? -11.156 26.875 33.906 1 52.25 575 GLU A N 1
ATOM 4550 C CA . GLU A 1 575 ? -10.906 26.391 35.25 1 52.25 575 GLU A CA 1
ATOM 4551 C C . GLU A 1 575 ? -9.656 25.516 35.312 1 52.25 575 GLU A C 1
ATOM 4553 O O . GLU A 1 575 ? -9.43 24.703 34.438 1 52.25 575 GLU A O 1
ATOM 4558 N N . ALA A 1 576 ? -8.477 26.094 35.875 1 47.31 576 ALA A N 1
ATOM 4559 C CA . ALA A 1 576 ? -7.297 25.266 36.094 1 47.31 576 ALA A CA 1
ATOM 4560 C C . ALA A 1 576 ? -7.684 23.812 36.312 1 47.31 576 ALA A C 1
ATOM 4562 O O . ALA A 1 576 ? -8.602 23.516 37.094 1 47.31 576 ALA A O 1
ATOM 4563 N N . ARG A 1 577 ? -7.422 22.969 35.469 1 43.84 577 ARG A N 1
ATOM 4564 C CA . ARG A 1 577 ? -7.578 21.547 35.719 1 43.84 577 ARG A CA 1
ATOM 4565 C C . ARG A 1 577 ? -7.141 21.188 37.125 1 43.84 577 ARG A C 1
ATOM 4567 O O . ARG A 1 577 ? -5.992 21.438 37.5 1 43.84 577 ARG A O 1
ATOM 4574 N N . ARG A 1 578 ? -7.84 21.234 38.188 1 40.47 578 ARG A N 1
ATOM 4575 C CA . ARG A 1 578 ? -7.492 20.641 39.469 1 40.47 578 ARG A CA 1
ATOM 4576 C C . ARG A 1 578 ? -6.898 19.25 39.312 1 40.47 578 ARG A C 1
ATOM 4578 O O . ARG A 1 578 ? -7.504 18.391 38.656 1 40.47 578 ARG A O 1
ATOM 4585 N N . ASP A 1 579 ? -5.48 19.172 39.219 1 35.72 579 ASP A N 1
ATOM 4586 C CA . ASP A 1 579 ? -4.91 17.859 39.531 1 35.72 579 ASP A CA 1
ATOM 4587 C C . ASP A 1 579 ? -5.676 17.188 40.688 1 35.72 579 ASP A C 1
ATOM 4589 O O . ASP A 1 579 ? -5.863 17.781 41.75 1 35.72 579 ASP A O 1
ATOM 4593 N N . ALA A 1 580 ? -6.492 16.344 40.438 1 37.41 580 ALA A N 1
ATOM 4594 C CA . ALA A 1 580 ? -7.145 15.5 41.438 1 37.41 580 ALA A CA 1
ATOM 4595 C C . ALA A 1 580 ? -6.156 15.039 42.5 1 37.41 580 ALA A C 1
ATOM 4597 O O . ALA A 1 580 ? -6.508 14.258 43.375 1 37.41 580 ALA A O 1
ATOM 4598 N N . ALA A 1 581 ? -4.828 15.141 42.344 1 36.5 581 ALA A N 1
ATOM 4599 C CA . ALA A 1 581 ? -4.035 14.516 43.406 1 36.5 581 ALA A CA 1
ATOM 4600 C C . ALA A 1 581 ? -4.219 15.242 44.75 1 36.5 581 ALA A C 1
ATOM 4602 O O . ALA A 1 581 ? -3.73 14.781 45.781 1 36.5 581 ALA A O 1
ATOM 4603 N N . ASP A 1 582 ? -4.613 16.484 44.781 1 32.12 582 ASP A N 1
ATOM 4604 C CA . ASP A 1 582 ? -4.57 17.016 46.156 1 32.12 582 ASP A CA 1
ATOM 4605 C C . ASP A 1 582 ? -5.672 16.406 47 1 32.12 582 ASP A C 1
ATOM 4607 O O . ASP A 1 582 ? -5.801 16.75 48.188 1 32.12 582 ASP A O 1
ATOM 4611 N N . GLU A 1 583 ? -6.715 15.906 46.375 1 34.16 583 GLU A N 1
ATOM 4612 C CA . GLU A 1 583 ? -7.703 15.469 47.344 1 34.16 583 GLU A CA 1
ATOM 4613 C C . GLU A 1 583 ? -7.195 14.281 48.156 1 34.16 583 GLU A C 1
ATOM 4615 O O . GLU A 1 583 ? -7.852 13.836 49.094 1 34.16 583 GLU A O 1
ATOM 4620 N N . ALA A 1 584 ? -6.277 13.508 47.688 1 34.66 584 ALA A N 1
ATOM 4621 C CA . ALA A 1 584 ? -6.008 12.32 48.5 1 34.66 584 ALA A CA 1
ATOM 4622 C C . ALA A 1 584 ? -5.273 12.68 49.781 1 34.66 584 ALA A C 1
ATOM 4624 O O . ALA A 1 584 ? -5.059 11.828 50.656 1 34.66 584 ALA A O 1
ATOM 4625 N N . GLU A 1 585 ? -4.559 13.812 49.844 1 31.33 585 GLU A N 1
ATOM 4626 C CA . GLU A 1 585 ? -3.809 13.906 51.094 1 31.33 585 GLU A CA 1
ATOM 4627 C C . GLU A 1 585 ? -4.734 14.195 52.281 1 31.33 585 GLU A C 1
ATOM 4629 O O . GLU A 1 585 ? -4.328 14.102 53.438 1 31.33 585 GLU A O 1
ATOM 4634 N N . GLY A 1 586 ? -5.84 15.023 52 1 30.3 586 GLY A N 1
ATOM 4635 C CA . GLY A 1 586 ? -6.488 15.453 53.25 1 30.3 586 GLY A CA 1
ATOM 4636 C C . GLY A 1 586 ? -7.176 14.32 53.969 1 30.3 586 GLY A C 1
ATOM 4637 O O . GLY A 1 586 ? -7.875 14.547 54.969 1 30.3 586 GLY A O 1
ATOM 4638 N N . ALA A 1 587 ? -7.453 13.234 53.281 1 32.31 587 ALA A N 1
ATOM 4639 C CA . ALA A 1 587 ? -8.391 12.383 54.031 1 32.31 587 ALA A CA 1
ATOM 4640 C C . ALA A 1 587 ? -7.707 11.695 55.188 1 32.31 587 ALA A C 1
ATOM 4642 O O . ALA A 1 587 ? -8.289 10.82 55.844 1 32.31 587 ALA A O 1
ATOM 4643 N N . HIS A 1 588 ? -6.402 11.812 55.344 1 28.39 588 HIS A N 1
ATOM 4644 C CA . HIS A 1 588 ? -6.105 10.977 56.5 1 28.39 588 HIS A CA 1
ATOM 4645 C C . HIS A 1 588 ? -6.758 11.531 57.75 1 28.39 588 HIS A C 1
ATOM 4647 O O . HIS A 1 588 ? -7.371 10.781 58.531 1 28.39 588 HIS A O 1
ATOM 4653 N N . THR A 1 589 ? -6.215 12.656 58.375 1 26.31 589 THR A N 1
ATOM 4654 C CA . THR A 1 589 ? -6.09 12.656 59.812 1 26.31 589 THR A CA 1
ATOM 4655 C C . THR A 1 589 ? -7.391 13.117 60.469 1 26.31 589 THR A C 1
ATOM 4657 O O . THR A 1 589 ? -7.457 13.258 61.688 1 26.31 589 THR A O 1
ATOM 4660 N N . SER A 1 590 ? -8.344 13.875 59.812 1 23.67 590 SER A N 1
ATOM 4661 C CA . SER A 1 590 ? -9.227 14.508 60.781 1 23.67 590 SER A CA 1
ATOM 4662 C C . SER A 1 590 ? -10.039 13.469 61.562 1 23.67 590 SER A C 1
ATOM 4664 O O . SER A 1 590 ? -10.961 12.867 61 1 23.67 590 SER A O 1
ATOM 4666 N N . SER A 1 591 ? -9.492 12.688 62.406 1 24.61 591 SER A N 1
ATOM 4667 C CA . SER A 1 591 ? -10.07 12.047 63.594 1 24.61 591 SER A CA 1
ATOM 4668 C C . SER A 1 591 ? -10.703 13.07 64.5 1 24.61 591 SER A C 1
ATOM 4670 O O . SER A 1 591 ? -10.945 12.781 65.688 1 24.61 591 SER A O 1
ATOM 4672 N N . GLY A 1 592 ? -11.148 14.367 64.062 1 21.09 592 GLY A N 1
ATOM 4673 C CA . GLY A 1 592 ? -11.859 15.039 65.125 1 21.09 592 GLY A CA 1
ATOM 4674 C C . GLY A 1 592 ? -13.109 14.297 65.562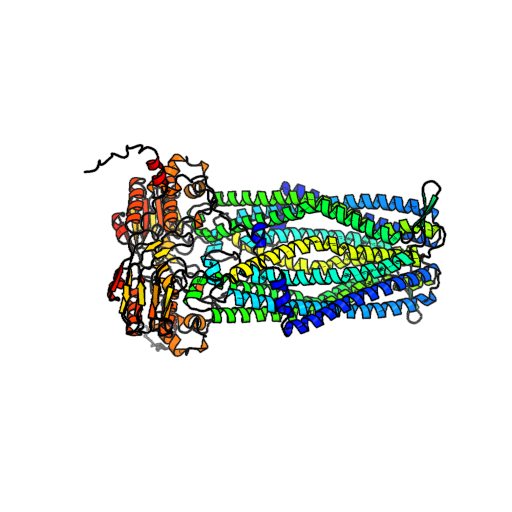 1 21.09 592 GLY A C 1
ATOM 4675 O O . GLY A 1 592 ? -13.617 13.438 64.875 1 21.09 592 GLY A O 1
ATOM 4676 N N . ALA A 1 593 ? -13.523 14.469 66.938 1 22.72 593 ALA A N 1
ATOM 4677 C CA . ALA A 1 593 ? -14.617 14.273 67.938 1 22.72 593 ALA A CA 1
ATOM 4678 C C . ALA A 1 593 ? -15.922 14.859 67.375 1 22.72 593 ALA A C 1
ATOM 4680 O O . ALA A 1 593 ? -15.906 15.828 66.625 1 22.72 593 ALA A O 1
ATOM 4681 N N . TYR A 1 594 ? -17.141 14.133 67.25 1 21.5 594 TYR A N 1
ATOM 4682 C CA . TYR A 1 594 ? -18.531 14.57 67.125 1 21.5 594 TYR A CA 1
ATOM 4683 C C . TYR A 1 594 ? -18.875 15.531 68.25 1 21.5 594 TYR A C 1
ATOM 4685 O O . TYR A 1 594 ? -18.844 15.148 69.438 1 21.5 594 TYR A O 1
ATOM 4693 N N . ALA A 1 595 ? -18.25 16.75 68.5 1 21.81 595 ALA A N 1
ATOM 4694 C CA . ALA A 1 595 ? -18.812 17.406 69.688 1 21.81 595 ALA A CA 1
ATOM 4695 C C . ALA A 1 595 ? -20.328 17.484 69.562 1 21.81 595 ALA A C 1
ATOM 4697 O O . ALA A 1 595 ? -20.875 17.781 68.5 1 21.81 595 ALA A O 1
ATOM 4698 N N . GLY A 1 596 ? -21.062 16.844 70.625 1 20.91 596 GLY A N 1
ATOM 4699 C CA . GLY A 1 596 ? -22.375 16.703 71.25 1 20.91 596 GLY A CA 1
ATOM 4700 C C . GLY A 1 596 ? -23.062 18.031 71.5 1 20.91 596 GLY A C 1
ATOM 4701 O O . GLY A 1 596 ? -22.578 18.844 72.312 1 20.91 596 GLY A O 1
ATOM 4702 N N . THR A 1 597 ? -23.359 19.094 70.562 1 21.91 597 THR A N 1
ATOM 4703 C CA . THR A 1 597 ? -24.453 19.938 71.062 1 21.91 597 THR A CA 1
ATOM 4704 C C . THR A 1 597 ? -25.656 19.078 71.438 1 21.91 597 THR A C 1
ATOM 4706 O O . THR A 1 597 ? -26.141 18.266 70.688 1 21.91 597 THR A O 1
ATOM 4709 N N . GLN A 1 598 ? -25.641 18.672 72.812 1 19.17 598 GLN A N 1
ATOM 4710 C CA . GLN A 1 598 ? -26.484 18.625 74 1 19.17 598 GLN A CA 1
ATOM 4711 C C . GLN A 1 598 ? -27.547 19.719 73.938 1 19.17 598 GLN A C 1
ATOM 4713 O O . GLN A 1 598 ? -27.234 20.891 73.688 1 19.17 598 GLN A O 1
ATOM 4718 N N . LEU A 1 599 ? -28.828 19.172 73.875 1 22.58 599 LEU A N 1
ATOM 4719 C CA . LEU A 1 599 ? -30.281 19.266 73.938 1 22.58 599 LEU A CA 1
ATOM 4720 C C . LEU A 1 599 ? -30.734 20.016 75.188 1 22.58 599 LEU A C 1
ATOM 4722 O O . LEU A 1 599 ? -30.266 19.734 76.25 1 22.58 599 LEU A O 1
ATOM 4726 N N . CYS A 1 600 ? -31.141 21.484 75.125 1 19.14 600 CYS A N 1
ATOM 4727 C CA . CYS A 1 600 ? -32.438 21.672 75.75 1 19.14 600 CYS A CA 1
ATOM 4728 C C . CYS A 1 600 ? -33.562 21.047 74.938 1 19.14 600 CYS A C 1
ATOM 4730 O O . CYS A 1 600 ? -33.469 21.016 73.688 1 19.14 600 CYS A O 1
ATOM 4732 N N . MET B 1 1 ? 2.844 29.609 -22.25 1 17.38 1 MET B N 1
ATOM 4733 C CA . MET B 1 1 ? 1.762 28.75 -21.781 1 17.38 1 MET B CA 1
ATOM 4734 C C . MET B 1 1 ? 2.283 27.703 -20.797 1 17.38 1 MET B C 1
ATOM 4736 O O . MET B 1 1 ? 2.77 26.641 -21.203 1 17.38 1 MET B O 1
ATOM 4740 N N . THR B 1 2 ? 3.178 28.125 -19.875 1 22.48 2 THR B N 1
ATOM 4741 C CA . THR B 1 2 ? 3.881 27.266 -18.938 1 22.48 2 THR B CA 1
ATOM 4742 C C . THR B 1 2 ? 2.898 26.391 -18.156 1 22.48 2 THR B C 1
ATOM 4744 O O . THR B 1 2 ? 2.023 26.906 -17.453 1 22.48 2 THR B O 1
ATOM 4747 N N . VAL B 1 3 ? 2.389 25.359 -18.859 1 26.73 3 VAL B N 1
ATOM 4748 C CA . VAL B 1 3 ? 1.425 24.328 -18.469 1 26.73 3 VAL B CA 1
ATOM 4749 C C . VAL B 1 3 ? 1.66 23.906 -17.031 1 26.73 3 VAL B C 1
ATOM 4751 O O . VAL B 1 3 ? 2.775 23.531 -16.656 1 26.73 3 VAL B O 1
ATOM 4754 N N . ASN B 1 4 ? 1.042 24.531 -16.047 1 27.75 4 ASN B N 1
ATOM 4755 C CA . ASN B 1 4 ? 0.838 24.391 -14.617 1 27.75 4 ASN B CA 1
ATOM 4756 C C . ASN B 1 4 ? 0.677 22.938 -14.203 1 27.75 4 ASN B C 1
ATOM 4758 O O . ASN B 1 4 ? -0.375 22.328 -14.43 1 27.75 4 ASN B O 1
ATOM 4762 N N . ARG B 1 5 ? 1.657 22.109 -14.508 1 34.5 5 ARG B N 1
ATOM 4763 C CA . ARG B 1 5 ? 1.7 20.656 -14.328 1 34.5 5 ARG B CA 1
ATOM 4764 C C . ARG B 1 5 ? 1.302 20.266 -12.906 1 34.5 5 ARG B C 1
ATOM 4766 O O . ARG B 1 5 ? 2.086 20.438 -11.969 1 34.5 5 ARG B O 1
ATOM 4773 N N . ALA B 1 6 ? 0.128 20.359 -12.578 1 35.16 6 ALA B N 1
ATOM 4774 C CA . ALA B 1 6 ? -0.621 20.047 -11.359 1 35.16 6 ALA B CA 1
ATOM 4775 C C . ALA B 1 6 ? -0.028 18.844 -10.641 1 35.16 6 ALA B C 1
ATOM 4777 O O . ALA B 1 6 ? 0.012 18.797 -9.406 1 35.16 6 ALA B O 1
ATOM 4778 N N . PHE B 1 7 ? -0.183 17.609 -11.18 1 37.09 7 PHE B N 1
ATOM 4779 C CA . PHE B 1 7 ? 0.335 16.359 -10.609 1 37.09 7 PHE B CA 1
ATOM 4780 C C . PHE B 1 7 ? 1.796 16.156 -10.992 1 37.09 7 PHE B C 1
ATOM 4782 O O . PHE B 1 7 ? 2.166 16.328 -12.156 1 37.09 7 PHE B O 1
ATOM 4789 N N . PRO B 1 8 ? 2.746 16.422 -10.164 1 40.78 8 PRO B N 1
ATOM 4790 C CA . PRO B 1 8 ? 4.109 16.141 -10.609 1 40.78 8 PRO B CA 1
ATOM 4791 C C . PRO B 1 8 ? 4.188 14.938 -11.539 1 40.78 8 PRO B C 1
ATOM 4793 O O . PRO B 1 8 ? 3.537 13.914 -11.289 1 40.78 8 PRO B O 1
ATOM 4796 N N . ILE B 1 9 ? 4.219 15.031 -12.773 1 44.22 9 ILE B N 1
ATOM 4797 C CA . ILE B 1 9 ? 4.438 13.992 -13.766 1 44.22 9 ILE B CA 1
ATOM 4798 C C . ILE B 1 9 ? 5.496 13.008 -13.258 1 44.22 9 ILE B C 1
ATOM 4800 O O . ILE B 1 9 ? 6.586 13.414 -12.859 1 44.22 9 ILE B O 1
ATOM 4804 N N . ASP B 1 10 ? 5.172 11.93 -12.812 1 54.34 10 ASP B N 1
ATOM 4805 C CA . ASP B 1 10 ? 6.137 10.875 -12.516 1 54.34 10 ASP B CA 1
ATOM 4806 C C . ASP B 1 10 ? 7.211 10.789 -13.594 1 54.34 10 ASP B C 1
ATOM 4808 O O . ASP B 1 10 ? 7 10.164 -14.641 1 54.34 10 ASP B O 1
ATOM 4812 N N . ARG B 1 11 ? 8.234 11.719 -13.641 1 59.44 11 ARG B N 1
ATOM 4813 C CA . ARG B 1 11 ? 9.352 11.812 -14.57 1 59.44 11 ARG B CA 1
ATOM 4814 C C . ARG B 1 11 ? 9.93 10.43 -14.867 1 59.44 11 ARG B C 1
ATOM 4816 O O . ARG B 1 11 ? 10.516 10.211 -15.93 1 59.44 11 ARG B O 1
ATOM 4823 N N . ALA B 1 12 ? 9.578 9.586 -13.969 1 60.5 12 ALA B N 1
ATOM 4824 C CA . ALA B 1 12 ? 10.141 8.258 -14.156 1 60.5 12 ALA B CA 1
ATOM 4825 C C . ALA B 1 12 ? 9.492 7.551 -15.344 1 60.5 12 ALA B C 1
ATOM 4827 O O . ALA B 1 12 ? 10.078 6.629 -15.914 1 60.5 12 ALA B O 1
ATOM 4828 N N . GLU B 1 13 ? 8.367 8.031 -15.719 1 61.97 13 GLU B N 1
ATOM 4829 C CA . GLU B 1 13 ? 7.664 7.383 -16.812 1 61.97 13 GLU B CA 1
ATOM 4830 C C . GLU B 1 13 ? 7.906 8.117 -18.141 1 61.97 13 GLU B C 1
ATOM 4832 O O . GLU B 1 13 ? 7.551 7.621 -19.203 1 61.97 13 GLU B O 1
ATOM 4837 N N . ASP B 1 14 ? 8.586 9.312 -17.938 1 65.19 14 ASP B N 1
ATOM 4838 C CA . ASP B 1 14 ? 8.906 10.086 -19.141 1 65.19 14 ASP B CA 1
ATOM 4839 C C . ASP B 1 14 ? 10.227 9.633 -19.75 1 65.19 14 ASP B C 1
ATOM 4841 O O . ASP B 1 14 ? 11.273 9.688 -19.109 1 65.19 14 ASP B O 1
ATOM 4845 N N . ALA B 1 15 ? 10.203 9.125 -20.938 1 68.94 15 ALA B N 1
ATOM 4846 C CA . ALA B 1 15 ? 11.359 8.578 -21.641 1 68.94 15 ALA B CA 1
ATOM 4847 C C . ALA B 1 15 ? 12.461 9.617 -21.766 1 68.94 15 ALA B C 1
ATOM 4849 O O . ALA B 1 15 ? 13.648 9.297 -21.641 1 68.94 15 ALA B O 1
ATOM 4850 N N . GLU B 1 16 ? 12.086 10.828 -21.969 1 69.06 16 GLU B N 1
ATOM 4851 C CA . GLU B 1 16 ? 13.094 11.875 -22.141 1 69.06 16 GLU B CA 1
ATOM 4852 C C . GLU B 1 16 ? 13.781 12.195 -20.812 1 69.06 16 GLU B C 1
ATOM 4854 O O . GLU B 1 16 ? 15 12.398 -20.781 1 69.06 16 GLU B O 1
ATOM 4859 N N . ALA B 1 17 ? 13.039 12.164 -19.828 1 73.5 17 ALA B N 1
ATOM 4860 C CA . ALA B 1 17 ? 13.617 12.438 -18.516 1 73.5 17 ALA B CA 1
ATOM 4861 C C . ALA B 1 17 ? 14.539 11.305 -18.078 1 73.5 17 ALA B C 1
ATOM 4863 O O . ALA B 1 17 ? 15.562 11.547 -17.422 1 73.5 17 ALA B O 1
ATOM 4864 N N . ARG B 1 18 ? 14.352 10.164 -18.578 1 75.75 18 ARG B N 1
ATOM 4865 C CA . ARG B 1 18 ? 15.086 8.977 -18.156 1 75.75 18 ARG B CA 1
ATOM 4866 C C . ARG B 1 18 ? 16.516 8.992 -18.703 1 75.75 18 ARG B C 1
ATOM 4868 O O . ARG B 1 18 ? 17.406 8.344 -18.156 1 75.75 18 ARG B O 1
ATOM 4875 N N . ARG B 1 19 ? 16.641 9.68 -19.734 1 76.31 19 ARG B N 1
ATOM 4876 C CA . ARG B 1 19 ? 17.969 9.734 -20.328 1 76.31 19 ARG B CA 1
ATOM 4877 C C . ARG B 1 19 ? 18.938 10.516 -19.438 1 76.31 19 ARG B C 1
ATOM 4879 O O . ARG B 1 19 ? 20.156 10.328 -19.516 1 76.31 19 ARG B O 1
ATOM 4886 N N . ARG B 1 20 ? 18.406 11.25 -18.594 1 79.62 20 ARG B N 1
ATOM 4887 C CA . ARG B 1 20 ? 19.25 12.062 -17.719 1 79.62 20 ARG B CA 1
ATOM 4888 C C . ARG B 1 20 ? 19.578 11.328 -16.422 1 79.62 20 ARG B C 1
ATOM 4890 O O . ARG B 1 20 ? 20.453 11.75 -15.672 1 79.62 20 ARG B O 1
ATOM 4897 N N . PHE B 1 21 ? 18.938 10.227 -16.297 1 86.94 21 PHE B N 1
ATOM 4898 C CA . PHE B 1 21 ? 19.172 9.477 -15.07 1 86.94 21 PHE B CA 1
ATOM 4899 C C . PHE B 1 21 ? 20.453 8.656 -15.172 1 86.94 21 PHE B C 1
ATOM 4901 O O . PHE B 1 21 ? 20.859 8.281 -16.266 1 86.94 21 PHE B O 1
ATOM 4908 N N . PRO B 1 22 ? 21.109 8.492 -14.078 1 88.88 22 PRO B N 1
ATOM 4909 C CA . PRO B 1 22 ? 22.266 7.586 -14.109 1 88.88 22 PRO B CA 1
ATOM 4910 C C . PRO B 1 22 ? 21.891 6.164 -14.516 1 88.88 22 PRO B C 1
ATOM 4912 O O . PRO B 1 22 ? 20.734 5.746 -14.336 1 88.88 22 PRO B O 1
ATOM 4915 N N . PRO B 1 23 ? 22.891 5.555 -15.102 1 89.44 23 PRO B N 1
ATOM 4916 C CA . PRO B 1 23 ? 22.594 4.18 -15.508 1 89.44 23 PRO B CA 1
ATOM 4917 C C . PRO B 1 23 ? 22.297 3.266 -14.312 1 89.44 23 PRO B C 1
ATOM 4919 O O . PRO B 1 23 ? 22.672 3.582 -13.18 1 89.44 23 PRO B O 1
ATOM 4922 N N . VAL B 1 24 ? 21.578 2.193 -14.594 1 91 24 VAL B N 1
ATOM 4923 C CA . VAL B 1 24 ? 21.109 1.27 -13.562 1 91 24 VAL B CA 1
ATOM 4924 C C . VAL B 1 24 ? 22.312 0.582 -12.906 1 91 24 VAL B C 1
ATOM 4926 O O . VAL B 1 24 ? 22.219 0.13 -11.758 1 91 24 VAL B O 1
ATOM 4929 N N . TRP B 1 25 ? 23.438 0.542 -13.5 1 90.19 25 TRP B N 1
ATOM 4930 C CA . TRP B 1 25 ? 24.625 -0.103 -12.977 1 90.19 25 TRP B CA 1
ATOM 4931 C C . TRP B 1 25 ? 25.125 0.599 -11.711 1 90.19 25 TRP B C 1
ATOM 4933 O O . TRP B 1 25 ? 25.781 -0.015 -10.867 1 90.19 25 TRP B O 1
ATOM 4943 N N . ARG B 1 26 ? 24.781 1.853 -11.531 1 90.44 26 ARG B N 1
ATOM 4944 C CA . ARG B 1 26 ? 25.172 2.594 -10.336 1 90.44 26 ARG B CA 1
ATOM 4945 C C . ARG B 1 26 ? 24.391 2.117 -9.117 1 90.44 26 ARG B C 1
ATOM 4947 O O . ARG B 1 26 ? 24.812 2.328 -7.977 1 90.44 26 ARG B O 1
ATOM 4954 N N . LEU B 1 27 ? 23.328 1.514 -9.406 1 91.31 27 LEU B N 1
ATOM 4955 C CA . LEU B 1 27 ? 22.516 0.949 -8.328 1 91.31 27 LEU B CA 1
ATOM 4956 C C . LEU B 1 27 ? 22.906 -0.501 -8.062 1 91.31 27 LEU B C 1
ATOM 4958 O O . LEU B 1 27 ? 22.938 -0.94 -6.906 1 91.31 27 LEU B O 1
ATOM 4962 N N . LEU B 1 28 ? 23.312 -1.231 -9.086 1 91.69 28 LEU B N 1
ATOM 4963 C CA . LEU B 1 28 ? 23.5 -2.676 -9.023 1 91.69 28 LEU B CA 1
ATOM 4964 C C . LEU B 1 28 ? 24.922 -3.012 -8.547 1 91.69 28 LEU B C 1
ATOM 4966 O O . LEU B 1 28 ? 25.109 -3.982 -7.812 1 91.69 28 LEU B O 1
ATOM 4970 N N . LEU B 1 29 ? 25.922 -2.229 -8.82 1 89.81 29 LEU B N 1
ATOM 4971 C CA . LEU B 1 29 ? 27.297 -2.67 -8.734 1 89.81 29 LEU B CA 1
ATOM 4972 C C . LEU B 1 29 ? 27.922 -2.283 -7.391 1 89.81 29 LEU B C 1
ATOM 4974 O O . LEU B 1 29 ? 28.75 -3.018 -6.848 1 89.81 29 LEU B O 1
ATOM 4978 N N . PRO B 1 30 ? 27.516 -1.164 -6.801 1 90.5 30 PRO B N 1
ATOM 4979 C CA . PRO B 1 30 ? 28.234 -0.723 -5.602 1 90.5 30 PRO B CA 1
ATOM 4980 C C . PRO B 1 30 ? 28.234 -1.771 -4.492 1 90.5 30 PRO B C 1
ATOM 4982 O O . PRO B 1 30 ? 29.219 -1.92 -3.773 1 90.5 30 PRO B O 1
ATOM 4985 N N . TYR B 1 31 ? 27.25 -2.502 -4.324 1 92.12 31 TYR B N 1
ATOM 4986 C CA . TYR B 1 31 ? 27.172 -3.506 -3.271 1 92.12 31 TYR B CA 1
ATOM 4987 C C . TYR B 1 31 ? 28.203 -4.609 -3.49 1 92.12 31 TYR B C 1
ATOM 4989 O O . TYR B 1 31 ? 28.844 -5.059 -2.545 1 92.12 31 TYR B O 1
ATOM 4997 N N . TRP B 1 32 ? 28.422 -5.039 -4.652 1 91.19 32 TRP B N 1
ATOM 4998 C CA . TRP B 1 32 ? 29.25 -6.203 -4.965 1 91.19 32 TRP B CA 1
ATOM 4999 C C . TRP B 1 32 ? 30.734 -5.859 -4.852 1 91.19 32 TRP B C 1
ATOM 5001 O O . TRP B 1 32 ? 31.578 -6.754 -4.855 1 91.19 32 TRP B O 1
ATOM 5011 N N . ARG B 1 33 ? 31.031 -4.52 -4.719 1 89.88 33 ARG B N 1
ATOM 5012 C CA . ARG B 1 33 ? 32.406 -4.082 -4.562 1 89.88 33 ARG B CA 1
ATOM 5013 C C . ARG B 1 33 ? 32.812 -4.004 -3.092 1 89.88 33 ARG B C 1
ATOM 5015 O O . ARG B 1 33 ? 34 -3.861 -2.762 1 89.88 33 ARG B O 1
ATOM 5022 N N . THR B 1 34 ? 31.922 -4.207 -2.262 1 91.5 34 THR B N 1
ATOM 5023 C CA . THR B 1 34 ? 32.188 -4.172 -0.829 1 91.5 34 THR B CA 1
ATOM 5024 C C . THR B 1 34 ? 32.594 -5.551 -0.318 1 91.5 34 THR B C 1
ATOM 5026 O O . THR B 1 34 ? 32.438 -6.547 -1.03 1 91.5 34 THR B O 1
ATOM 5029 N N . ARG B 1 35 ? 33.125 -5.555 0.882 1 88.5 35 ARG B N 1
ATOM 5030 C CA . ARG B 1 35 ? 33.531 -6.82 1.483 1 88.5 35 ARG B CA 1
ATOM 5031 C C . ARG B 1 35 ? 32.312 -7.734 1.713 1 88.5 35 ARG B C 1
ATOM 5033 O O . ARG B 1 35 ? 32.375 -8.93 1.399 1 88.5 35 ARG B O 1
ATOM 5040 N N . GLU B 1 36 ? 31.266 -7.199 2.154 1 89.5 36 GLU B N 1
ATOM 5041 C CA . GLU B 1 36 ? 30.047 -7.98 2.357 1 89.5 36 GLU B CA 1
ATOM 5042 C C . GLU B 1 36 ? 29.453 -8.445 1.026 1 89.5 36 GLU B C 1
ATOM 5044 O O . GLU B 1 36 ? 28.875 -9.531 0.941 1 89.5 36 GLU B O 1
ATOM 5049 N N . GLY B 1 37 ? 29.766 -7.719 0.068 1 91 37 GLY B N 1
ATOM 5050 C CA . GLY B 1 37 ? 29.25 -8.047 -1.254 1 91 37 GLY B CA 1
ATOM 5051 C C . GLY B 1 37 ? 30 -9.195 -1.911 1 91 37 GLY B C 1
ATOM 5052 O O . GLY B 1 37 ? 29.391 -10.016 -2.607 1 91 37 GLY B O 1
ATOM 5053 N N . VAL B 1 38 ? 31.266 -9.273 -1.629 1 91.44 38 VAL B N 1
ATOM 5054 C CA . VAL B 1 38 ? 32.062 -10.359 -2.205 1 91.44 38 VAL B CA 1
ATOM 5055 C C . VAL B 1 38 ? 31.609 -11.688 -1.621 1 91.44 38 VAL B C 1
ATOM 5057 O O . VAL B 1 38 ? 31.516 -12.688 -2.338 1 91.44 38 VAL B O 1
ATOM 5060 N N . PHE B 1 39 ? 31.328 -11.641 -0.377 1 92.75 39 PHE B N 1
ATOM 5061 C CA . PHE B 1 39 ? 30.781 -12.844 0.245 1 92.75 39 PHE B CA 1
ATOM 5062 C C . PHE B 1 39 ? 29.438 -13.211 -0.368 1 92.75 39 PHE B C 1
ATOM 5064 O O . PHE B 1 39 ? 29.156 -14.383 -0.62 1 92.75 39 PHE B O 1
ATOM 5071 N N . SER B 1 40 ? 28.641 -12.25 -0.605 1 93.69 40 SER B N 1
ATOM 5072 C CA . SER B 1 40 ? 27.344 -12.484 -1.224 1 93.69 40 SER B CA 1
ATOM 5073 C C . SER B 1 40 ? 27.5 -13 -2.652 1 93.69 40 SER B C 1
ATOM 5075 O O . SER B 1 40 ? 26.656 -13.766 -3.137 1 93.69 40 SER B O 1
ATOM 5077 N N . LEU B 1 41 ? 28.578 -12.648 -3.285 1 93.38 41 LEU B N 1
ATOM 5078 C CA . LEU B 1 41 ? 28.844 -13.148 -4.629 1 93.38 41 LEU B CA 1
ATOM 5079 C C . LEU B 1 41 ? 29.156 -14.633 -4.605 1 93.38 41 LEU B C 1
ATOM 5081 O O . LEU B 1 41 ? 28.75 -15.375 -5.504 1 93.38 41 LEU B O 1
ATOM 5085 N N . ILE B 1 42 ? 29.859 -14.977 -3.631 1 94.44 42 ILE B N 1
ATOM 5086 C CA . ILE B 1 42 ? 30.172 -16.391 -3.465 1 94.44 42 ILE B CA 1
ATOM 5087 C C . ILE B 1 42 ? 28.875 -17.172 -3.213 1 94.44 42 ILE B C 1
ATOM 5089 O O . ILE B 1 42 ? 28.672 -18.25 -3.787 1 94.44 42 ILE B O 1
ATOM 5093 N N . LEU B 1 43 ? 28.125 -16.609 -2.389 1 95.19 43 LEU B N 1
ATOM 5094 C CA . LEU B 1 43 ? 26.844 -17.266 -2.115 1 95.19 43 LEU B CA 1
ATOM 5095 C C . LEU B 1 43 ? 26 -17.359 -3.379 1 95.19 43 LEU B C 1
ATOM 5097 O O . LEU B 1 43 ? 25.328 -18.359 -3.611 1 95.19 43 LEU B O 1
ATOM 5101 N N . LEU B 1 44 ? 26.047 -16.359 -4.172 1 94.5 44 LEU B N 1
ATOM 5102 C CA . LEU B 1 44 ? 25.297 -16.344 -5.414 1 94.5 44 LEU B CA 1
ATOM 5103 C C . LEU B 1 44 ? 25.812 -17.406 -6.383 1 94.5 44 LEU B C 1
ATOM 5105 O O . LEU B 1 44 ? 25.031 -18.047 -7.09 1 94.5 44 LEU B O 1
ATOM 5109 N N . MET B 1 45 ? 27.094 -17.625 -6.41 1 94.56 45 MET B N 1
ATOM 5110 C CA . MET B 1 45 ? 27.672 -18.672 -7.242 1 94.56 45 MET B CA 1
ATOM 5111 C C . MET B 1 45 ? 27.203 -20.047 -6.789 1 94.56 45 MET B C 1
ATOM 5113 O O . MET B 1 45 ? 26.969 -20.938 -7.617 1 94.56 45 MET B O 1
ATOM 5117 N N . LEU B 1 46 ? 27.078 -20.125 -5.52 1 94.88 46 LEU B N 1
ATOM 5118 C CA . LEU B 1 46 ? 26.562 -21.375 -4.98 1 94.88 46 LEU B CA 1
ATOM 5119 C C . LEU B 1 46 ? 25.094 -21.562 -5.355 1 94.88 46 LEU B C 1
ATOM 5121 O O . LEU B 1 46 ? 24.656 -22.688 -5.578 1 94.88 46 LEU B O 1
ATOM 5125 N N . VAL B 1 47 ? 24.375 -20.516 -5.379 1 95.44 47 VAL B N 1
ATOM 5126 C CA . VAL B 1 47 ? 22.984 -20.562 -5.785 1 95.44 47 VAL B CA 1
ATOM 5127 C C . VAL B 1 47 ? 22.891 -21 -7.246 1 95.44 47 VAL B C 1
ATOM 5129 O O . VAL B 1 47 ? 22.062 -21.844 -7.598 1 95.44 47 VAL B O 1
ATOM 5132 N N . ILE B 1 48 ? 23.734 -20.469 -8.102 1 94.31 48 ILE B N 1
ATOM 5133 C CA . ILE B 1 48 ? 23.766 -20.844 -9.508 1 94.31 48 ILE B CA 1
ATOM 5134 C C . ILE B 1 48 ? 24.172 -22.312 -9.641 1 94.31 48 ILE B C 1
ATOM 5136 O O . ILE B 1 48 ? 23.562 -23.062 -10.422 1 94.31 48 ILE B O 1
ATOM 5140 N N . GLY B 1 49 ? 25.125 -22.703 -8.852 1 94.06 49 GLY B N 1
ATOM 5141 C CA . GLY B 1 49 ? 25.516 -24.094 -8.82 1 94.06 49 GLY B CA 1
ATOM 5142 C C . GLY B 1 49 ? 24.375 -25.016 -8.406 1 94.06 49 GLY B C 1
ATOM 5143 O O . GLY B 1 49 ? 24.219 -26.094 -8.984 1 94.06 49 GLY B O 1
ATOM 5144 N N . SER B 1 50 ? 23.688 -24.594 -7.457 1 93.75 50 SER B N 1
ATOM 5145 C CA . SER B 1 50 ? 22.547 -25.375 -7.016 1 93.75 50 SER B CA 1
ATOM 5146 C C . SER B 1 50 ? 21.484 -25.484 -8.117 1 93.75 50 SER B C 1
ATOM 5148 O O . SER B 1 50 ? 20.859 -26.531 -8.273 1 93.75 50 SER B O 1
ATOM 5150 N N . SER B 1 51 ? 21.281 -24.438 -8.875 1 91.31 51 SER B N 1
ATOM 5151 C CA . SER B 1 51 ? 20.328 -24.453 -9.992 1 91.31 51 SER B CA 1
ATOM 5152 C C . SER B 1 51 ? 20.781 -25.422 -11.078 1 91.31 51 SER B C 1
ATOM 5154 O O . SER B 1 51 ? 19.984 -26.172 -11.633 1 91.31 51 SER B O 1
ATOM 5156 N N . TRP B 1 52 ? 22.031 -25.5 -11.352 1 92.94 52 TRP B N 1
ATOM 5157 C CA . TRP B 1 52 ? 22.578 -26.422 -12.336 1 92.94 52 TRP B CA 1
ATOM 5158 C C . TRP B 1 52 ? 22.5 -27.875 -11.844 1 92.94 52 TRP B C 1
ATOM 5160 O O . TRP B 1 52 ? 22.219 -28.781 -12.625 1 92.94 52 TRP B O 1
ATOM 5170 N N . ALA B 1 53 ? 22.703 -27.953 -10.562 1 93.19 53 ALA B N 1
ATOM 5171 C CA . ALA B 1 53 ? 22.578 -29.281 -9.969 1 93.19 53 ALA B CA 1
ATOM 5172 C C . ALA B 1 53 ? 21.141 -29.781 -10.062 1 93.19 53 ALA B C 1
ATOM 5174 O O . ALA B 1 53 ? 20.906 -30.984 -10.297 1 93.19 53 ALA B O 1
ATOM 5175 N N . THR B 1 54 ? 20.25 -28.938 -9.891 1 89.5 54 THR B N 1
ATOM 5176 C CA . THR B 1 54 ? 18.859 -29.312 -10.016 1 89.5 54 THR B CA 1
ATOM 5177 C C . THR B 1 54 ? 18.531 -29.734 -11.445 1 89.5 54 THR B C 1
ATOM 5179 O O . THR B 1 54 ? 17.75 -30.672 -11.664 1 89.5 54 THR B O 1
ATOM 5182 N N . THR B 1 55 ? 19.141 -29.078 -12.422 1 89.62 55 THR B N 1
ATOM 5183 C CA . THR B 1 55 ? 18.969 -29.469 -13.812 1 89.62 55 THR B CA 1
ATOM 5184 C C . THR B 1 55 ? 19.516 -30.875 -14.055 1 89.62 55 THR B C 1
ATOM 5186 O O . THR B 1 55 ? 18.922 -31.672 -14.781 1 89.62 55 THR B O 1
ATOM 5189 N N . TYR B 1 56 ? 20.562 -31.141 -13.414 1 91.06 56 TYR B N 1
ATOM 5190 C CA . TYR B 1 56 ? 21.141 -32.469 -13.555 1 91.06 56 TYR B CA 1
ATOM 5191 C C . TYR B 1 56 ? 20.25 -33.531 -12.93 1 91.06 56 TYR B C 1
ATOM 5193 O O . TYR B 1 56 ? 20.125 -34.625 -13.453 1 91.06 56 TYR B O 1
ATOM 5201 N N . VAL B 1 57 ? 19.703 -33.156 -11.844 1 89.06 57 VAL B N 1
ATOM 5202 C CA . VAL B 1 57 ? 18.75 -34.062 -11.219 1 89.06 57 VAL B CA 1
ATOM 5203 C C . VAL B 1 57 ? 17.547 -34.281 -12.133 1 89.06 57 VAL B C 1
ATOM 5205 O O . VAL B 1 57 ? 17.047 -35.406 -12.258 1 89.06 57 VAL B O 1
ATOM 5208 N N . MET B 1 58 ? 17.141 -33.281 -12.797 1 88 58 MET B N 1
ATOM 5209 C CA . MET B 1 58 ? 16.031 -33.406 -13.742 1 88 58 MET B CA 1
ATOM 5210 C C . MET B 1 58 ? 16.406 -34.312 -14.914 1 88 58 MET B C 1
ATOM 5212 O O . MET B 1 58 ? 15.586 -35.094 -15.398 1 88 58 MET B O 1
ATOM 5216 N N . LEU B 1 59 ? 17.625 -34.25 -15.344 1 89.75 59 LEU B N 1
ATOM 5217 C CA . LEU B 1 59 ? 18.125 -35.125 -16.422 1 89.75 59 LEU B CA 1
ATOM 5218 C C . LEU B 1 59 ? 18.172 -36.562 -15.969 1 89.75 59 LEU B C 1
ATOM 5220 O O . LEU B 1 59 ? 17.781 -37.469 -16.719 1 89.75 59 LEU B O 1
ATOM 5224 N N . TRP B 1 60 ? 18.641 -36.656 -14.797 1 90.88 60 TRP B N 1
ATOM 5225 C CA . TRP B 1 60 ? 18.656 -38 -14.234 1 90.88 60 TRP B CA 1
ATOM 5226 C C . TRP B 1 60 ? 17.25 -38.562 -14.133 1 90.88 60 TRP B C 1
ATOM 5228 O O . TRP B 1 60 ? 17.016 -39.719 -14.484 1 90.88 60 TRP B O 1
ATOM 5238 N N . ASN B 1 61 ? 16.359 -37.719 -13.656 1 88.56 61 ASN B N 1
ATOM 5239 C CA . ASN B 1 61 ? 14.969 -38.125 -13.547 1 88.56 61 ASN B CA 1
ATOM 5240 C C . ASN B 1 61 ? 14.383 -38.5 -14.906 1 88.56 61 ASN B C 1
ATOM 5242 O O . ASN B 1 61 ? 13.555 -39.406 -15.008 1 88.56 61 ASN B O 1
ATOM 5246 N N . ASN B 1 62 ? 14.766 -37.781 -15.859 1 88.81 62 ASN B N 1
ATOM 5247 C CA . ASN B 1 62 ? 14.312 -38.094 -17.219 1 88.81 62 ASN B CA 1
ATOM 5248 C C . ASN B 1 62 ? 14.773 -39.469 -17.656 1 88.81 62 ASN B C 1
ATOM 5250 O O . ASN B 1 62 ? 13.984 -40.25 -18.203 1 88.81 62 ASN B O 1
ATOM 5254 N N . ASN B 1 63 ? 16.016 -39.781 -17.406 1 89.31 63 ASN B N 1
ATOM 5255 C CA . ASN B 1 63 ? 16.531 -41.125 -17.75 1 89.31 63 ASN B CA 1
ATOM 5256 C C . ASN B 1 63 ? 15.891 -42.219 -16.922 1 89.31 63 ASN B C 1
ATOM 5258 O O . ASN B 1 63 ? 15.594 -43.281 -17.422 1 89.31 63 ASN B O 1
ATOM 5262 N N . TRP B 1 64 ? 15.75 -41.875 -15.68 1 89 64 TRP B N 1
ATOM 5263 C CA . TRP B 1 64 ? 15.094 -42.812 -14.781 1 89 64 TRP B CA 1
ATOM 5264 C C . TRP B 1 64 ? 13.68 -43.125 -15.25 1 89 64 TRP B C 1
ATOM 5266 O O . TRP B 1 64 ? 13.25 -44.281 -15.242 1 89 64 TRP B O 1
ATOM 5276 N N . THR B 1 65 ? 12.93 -42.094 -15.633 1 87.06 65 THR B N 1
ATOM 5277 C CA . THR B 1 65 ? 11.562 -42.281 -16.109 1 87.06 65 THR B CA 1
ATOM 5278 C C . THR B 1 65 ? 11.523 -43.219 -17.328 1 87.06 65 THR B C 1
ATOM 5280 O O . THR B 1 65 ? 10.656 -44.062 -17.438 1 87.06 65 THR B O 1
ATOM 5283 N N . GLY B 1 66 ? 12.461 -43.062 -18.25 1 87.19 66 GLY B N 1
ATOM 5284 C CA . GLY B 1 66 ? 12.547 -43.938 -19.391 1 87.19 66 GLY B CA 1
ATOM 5285 C C . GLY B 1 66 ? 12.789 -45.406 -19.016 1 87.19 66 GLY B C 1
ATOM 5286 O O . GLY B 1 66 ? 12.102 -46.281 -19.5 1 87.19 66 GLY B O 1
ATOM 5287 N N . THR B 1 67 ? 13.695 -45.594 -18.094 1 88.25 67 THR B N 1
ATOM 5288 C CA . THR B 1 67 ? 14.031 -46.938 -17.672 1 88.25 67 THR B CA 1
ATOM 5289 C C . THR B 1 67 ? 12.875 -47.594 -16.906 1 88.25 67 THR B C 1
ATOM 5291 O O . THR B 1 67 ? 12.602 -48.781 -17.031 1 88.25 67 THR B O 1
ATOM 5294 N N . PHE B 1 68 ? 12.273 -46.781 -16.141 1 87.25 68 PHE B N 1
ATOM 5295 C CA . PHE B 1 68 ? 11.164 -47.25 -15.328 1 87.25 68 PHE B CA 1
ATOM 5296 C C . PHE B 1 68 ? 10.008 -47.719 -16.203 1 87.25 68 PHE B C 1
ATOM 5298 O O . PHE B 1 68 ? 9.516 -48.844 -16.047 1 87.25 68 PHE B O 1
ATOM 5305 N N . TYR B 1 69 ? 9.609 -47 -17.203 1 86.19 69 TYR B N 1
ATOM 5306 C CA . TYR B 1 69 ? 8.469 -47.344 -18.047 1 86.19 69 TYR B CA 1
ATOM 5307 C C . TYR B 1 69 ? 8.859 -48.406 -19.062 1 86.19 69 TYR B C 1
ATOM 5309 O O . TYR B 1 69 ? 8.008 -49.188 -19.5 1 86.19 69 TYR B O 1
ATOM 5317 N N . ASP B 1 70 ? 10.125 -48.438 -19.438 1 86.94 70 ASP B N 1
ATOM 5318 C CA . ASP B 1 70 ? 10.57 -49.531 -20.266 1 86.94 70 ASP B CA 1
ATOM 5319 C C . ASP B 1 70 ? 10.469 -50.875 -19.516 1 86.94 70 ASP B C 1
ATOM 5321 O O . ASP B 1 70 ? 10.094 -51.875 -20.094 1 86.94 70 ASP B O 1
ATOM 5325 N N . ALA B 1 71 ? 10.805 -50.75 -18.188 1 86.12 71 ALA B N 1
ATOM 5326 C CA . ALA B 1 71 ? 10.695 -51.938 -17.375 1 86.12 71 ALA B CA 1
ATOM 5327 C C . ALA B 1 71 ? 9.234 -52.375 -17.234 1 86.12 71 ALA B C 1
ATOM 5329 O O . ALA B 1 71 ? 8.938 -53.562 -17.25 1 86.12 71 ALA B O 1
ATOM 5330 N N . ILE B 1 72 ? 8.398 -51.469 -17.125 1 81.38 72 ILE B N 1
ATOM 5331 C CA . ILE B 1 72 ? 6.977 -51.781 -17.016 1 81.38 72 ILE B CA 1
ATOM 5332 C C . ILE B 1 72 ? 6.469 -52.344 -18.344 1 81.38 72 ILE B C 1
ATOM 5334 O O . ILE B 1 72 ? 5.723 -53.312 -18.375 1 81.38 72 ILE B O 1
ATOM 5338 N N . GLY B 1 73 ? 6.852 -51.688 -19.438 1 78.25 73 GLY B N 1
ATOM 5339 C CA . GLY B 1 73 ? 6.434 -52.125 -20.75 1 78.25 73 GLY B CA 1
ATOM 5340 C C . GLY B 1 73 ? 6.922 -53.531 -21.094 1 78.25 73 GLY B C 1
ATOM 5341 O O . GLY B 1 73 ? 6.203 -54.312 -21.719 1 78.25 73 GLY B O 1
ATOM 5342 N N . ALA B 1 74 ? 8.07 -53.812 -20.609 1 80.81 74 ALA B N 1
ATOM 5343 C CA . ALA B 1 74 ? 8.656 -55.125 -20.891 1 80.81 74 ALA B CA 1
ATOM 5344 C C . ALA B 1 74 ? 8.273 -56.156 -19.812 1 80.81 74 ALA B C 1
ATOM 5346 O O . ALA B 1 74 ? 8.75 -57.281 -19.828 1 80.81 74 ALA B O 1
ATOM 5347 N N . SER B 1 75 ? 7.441 -55.75 -18.781 1 79.62 75 SER B N 1
ATOM 5348 C CA . SER B 1 75 ? 6.945 -56.594 -17.703 1 79.62 75 SER B CA 1
ATOM 5349 C C . SER B 1 75 ? 8.094 -57.125 -16.859 1 79.62 75 SER B C 1
ATOM 5351 O O . SER B 1 75 ? 8.07 -58.281 -16.453 1 79.62 75 SER B O 1
ATOM 5353 N N . ARG B 1 76 ? 9.18 -56.406 -16.797 1 83.88 76 ARG B N 1
ATOM 5354 C CA . ARG B 1 76 ? 10.273 -56.75 -15.883 1 83.88 76 ARG B CA 1
ATOM 5355 C C . ARG B 1 76 ? 10.055 -56.125 -14.508 1 83.88 76 ARG B C 1
ATOM 5357 O O . ARG B 1 76 ? 10.758 -55.188 -14.141 1 83.88 76 ARG B O 1
ATOM 5364 N N . PHE B 1 77 ? 9.211 -56.688 -13.812 1 82.12 77 PHE B N 1
ATOM 5365 C CA . PHE B 1 77 ? 8.734 -56.094 -12.578 1 82.12 77 PHE B CA 1
ATOM 5366 C C . PHE B 1 77 ? 9.742 -56.281 -11.453 1 82.12 77 PHE B C 1
ATOM 5368 O O . PHE B 1 77 ? 9.695 -55.594 -10.43 1 82.12 77 PHE B O 1
ATOM 5375 N N . LYS B 1 78 ? 10.703 -57.156 -11.602 1 81.06 78 LYS B N 1
ATOM 5376 C CA . LYS B 1 78 ? 11.672 -57.438 -10.555 1 81.06 78 LYS B CA 1
ATOM 5377 C C . LYS B 1 78 ? 12.625 -56.281 -10.328 1 81.06 78 LYS B C 1
ATOM 5379 O O . LYS B 1 78 ? 13.148 -56.094 -9.227 1 81.06 78 LYS B O 1
ATOM 5384 N N . VAL B 1 79 ? 12.773 -55.406 -11.352 1 87.69 79 VAL B N 1
ATOM 5385 C CA . VAL B 1 79 ? 13.727 -54.312 -11.273 1 87.69 79 VAL B CA 1
ATOM 5386 C C . VAL B 1 79 ? 13.047 -53.062 -10.688 1 87.69 79 VAL B C 1
ATOM 5388 O O . VAL B 1 79 ? 13.719 -52.125 -10.25 1 87.69 79 VAL B O 1
ATOM 5391 N N . LEU B 1 80 ? 11.812 -53.125 -10.461 1 86.25 80 LEU B N 1
ATOM 5392 C CA . LEU B 1 80 ? 11.031 -51.969 -10.133 1 86.25 80 LEU B CA 1
ATOM 5393 C C . LEU B 1 80 ? 11.344 -51.469 -8.719 1 86.25 80 LEU B C 1
ATOM 5395 O O . LEU B 1 80 ? 11.547 -50.281 -8.492 1 86.25 80 LEU B O 1
ATOM 5399 N N . PRO B 1 81 ? 11.453 -52.375 -7.711 1 82.75 81 PRO B N 1
ATOM 5400 C CA . PRO B 1 81 ? 11.766 -51.875 -6.367 1 82.75 81 PRO B CA 1
ATOM 5401 C C . PRO B 1 81 ? 13.125 -51.219 -6.285 1 82.75 81 PRO B C 1
ATOM 5403 O O . PRO B 1 81 ? 13.281 -50.188 -5.594 1 82.75 81 PRO B O 1
ATOM 5406 N N . GLU B 1 82 ? 14.031 -51.75 -6.992 1 87.31 82 GLU B N 1
ATOM 5407 C CA . GLU B 1 82 ? 15.352 -51.125 -7.004 1 87.31 82 GLU B CA 1
ATOM 5408 C C . GLU B 1 82 ? 15.32 -49.75 -7.66 1 87.31 82 GLU B C 1
ATOM 5410 O O . GLU B 1 82 ? 15.969 -48.812 -7.184 1 87.31 82 GLU B O 1
ATOM 5415 N N . LEU B 1 83 ? 14.594 -49.594 -8.68 1 88.5 83 LEU B N 1
ATOM 5416 C CA . LEU B 1 83 ? 14.461 -48.312 -9.359 1 88.5 83 LEU B CA 1
ATOM 5417 C C . LEU B 1 83 ? 13.766 -47.281 -8.469 1 88.5 83 LEU B C 1
ATOM 5419 O O . LEU B 1 83 ? 14.125 -46.094 -8.469 1 88.5 83 LEU B O 1
ATOM 5423 N N . LEU B 1 84 ? 12.867 -47.719 -7.73 1 84.75 84 LEU B N 1
ATOM 5424 C CA . LEU B 1 84 ? 12.117 -46.844 -6.855 1 84.75 84 LEU B CA 1
ATOM 5425 C C . LEU B 1 84 ? 12.992 -46.344 -5.703 1 84.75 84 LEU B C 1
ATOM 5427 O O . LEU B 1 84 ? 12.906 -45.188 -5.305 1 84.75 84 LEU B O 1
ATOM 5431 N N . VAL B 1 85 ? 13.781 -47.219 -5.129 1 85.88 85 VAL B N 1
ATOM 5432 C CA . VAL B 1 85 ? 14.68 -46.844 -4.047 1 85.88 85 VAL B CA 1
ATOM 5433 C C . VAL B 1 85 ? 15.711 -45.844 -4.566 1 85.88 85 VAL B C 1
ATOM 5435 O O . VAL B 1 85 ? 16.031 -44.844 -3.891 1 85.88 85 VAL B O 1
ATOM 5438 N N . ARG B 1 86 ? 16.219 -46.062 -5.785 1 88.44 86 ARG B N 1
ATOM 5439 C CA . ARG B 1 86 ? 17.172 -45.125 -6.387 1 88.44 86 ARG B CA 1
ATOM 5440 C C . ARG B 1 86 ? 16.516 -43.781 -6.609 1 88.44 86 ARG B C 1
ATOM 5442 O O . ARG B 1 86 ? 17.156 -42.719 -6.422 1 88.44 86 ARG B O 1
ATOM 5449 N N . PHE B 1 87 ? 15.32 -43.812 -6.988 1 87.94 87 PHE B N 1
ATOM 5450 C CA . PHE B 1 87 ? 14.586 -42.562 -7.191 1 87.94 87 PHE B CA 1
ATOM 5451 C C . PHE B 1 87 ? 14.438 -41.812 -5.875 1 87.94 87 PHE B C 1
ATOM 5453 O O . PHE B 1 87 ? 14.641 -40.594 -5.828 1 87.94 87 PHE B O 1
ATOM 5460 N N . LEU B 1 88 ? 14.055 -42.5 -4.805 1 84.81 88 LEU B N 1
ATOM 5461 C CA . LEU B 1 88 ? 13.859 -41.875 -3.5 1 84.81 88 LEU B CA 1
ATOM 5462 C C . LEU B 1 88 ? 15.148 -41.219 -3.01 1 84.81 88 LEU B C 1
ATOM 5464 O O . LEU B 1 88 ? 15.125 -40.125 -2.447 1 84.81 88 LEU B O 1
ATOM 5468 N N . LEU B 1 89 ? 16.234 -41.844 -3.229 1 88.81 89 LEU B N 1
ATOM 5469 C CA . LEU B 1 89 ? 17.516 -41.312 -2.793 1 88.81 89 LEU B CA 1
ATOM 5470 C C . LEU B 1 89 ? 17.891 -40.062 -3.584 1 88.81 89 LEU B C 1
ATOM 5472 O O . LEU B 1 89 ? 18.328 -39.062 -3.006 1 88.81 89 LEU B O 1
ATOM 5476 N N . VAL B 1 90 ? 17.672 -40.094 -4.879 1 88.5 90 VAL B N 1
ATOM 5477 C CA . VAL B 1 90 ? 18.016 -38.938 -5.715 1 88.5 90 VAL B CA 1
ATOM 5478 C C . VAL B 1 90 ? 17.047 -37.812 -5.434 1 88.5 90 VAL B C 1
ATOM 5480 O O . VAL B 1 90 ? 17.438 -36.625 -5.441 1 88.5 90 VAL B O 1
ATOM 5483 N N . ALA B 1 91 ? 15.789 -38.188 -5.207 1 85.94 91 ALA B N 1
ATOM 5484 C CA . ALA B 1 91 ? 14.789 -37.188 -4.871 1 85.94 91 ALA B CA 1
ATOM 5485 C C . ALA B 1 91 ? 15.164 -36.438 -3.588 1 85.94 91 ALA B C 1
ATOM 5487 O O . ALA B 1 91 ? 15.047 -35.219 -3.508 1 85.94 91 ALA B O 1
ATOM 5488 N N . MET B 1 92 ? 15.625 -37.156 -2.592 1 87.44 92 MET B N 1
ATOM 5489 C CA . MET B 1 92 ? 16.031 -36.562 -1.326 1 87.44 92 MET B CA 1
ATOM 5490 C C . MET B 1 92 ? 17.25 -35.688 -1.515 1 87.44 92 MET B C 1
ATOM 5492 O O . MET B 1 92 ? 17.312 -34.562 -0.973 1 87.44 92 MET B O 1
ATOM 5496 N N . ALA B 1 93 ? 18.172 -36.188 -2.25 1 89.75 93 ALA B N 1
ATOM 5497 C CA . ALA B 1 93 ? 19.359 -35.406 -2.537 1 89.75 93 ALA B CA 1
ATOM 5498 C C . ALA B 1 93 ? 19 -34.156 -3.316 1 89.75 93 ALA B C 1
ATOM 5500 O O . ALA B 1 93 ? 19.547 -33.062 -3.045 1 89.75 93 ALA B O 1
ATOM 5501 N N . GLY B 1 94 ? 18.156 -34.281 -4.281 1 88.94 94 GLY B N 1
ATOM 5502 C CA . GLY B 1 94 ? 17.703 -33.125 -5.047 1 88.94 94 GLY B CA 1
ATOM 5503 C C . GLY B 1 94 ? 16.984 -32.094 -4.195 1 88.94 94 GLY B C 1
ATOM 5504 O O . GLY B 1 94 ? 17.141 -30.906 -4.402 1 88.94 94 GLY B O 1
ATOM 5505 N N . ALA B 1 95 ? 16.219 -32.562 -3.221 1 88.44 95 ALA B N 1
ATOM 5506 C CA . ALA B 1 95 ? 15.5 -31.672 -2.322 1 88.44 95 ALA B CA 1
ATOM 5507 C C . ALA B 1 95 ? 16.469 -30.844 -1.478 1 88.44 95 ALA B C 1
ATOM 5509 O O . ALA B 1 95 ? 16.266 -29.656 -1.265 1 88.44 95 ALA B O 1
ATOM 5510 N N . VAL B 1 96 ? 17.516 -31.5 -1.044 1 90.94 96 VAL B N 1
ATOM 5511 C CA . VAL B 1 96 ? 18.516 -30.812 -0.231 1 90.94 96 VAL B CA 1
ATOM 5512 C C . VAL B 1 96 ? 19.219 -29.75 -1.063 1 90.94 96 VAL B C 1
ATOM 5514 O O . VAL B 1 96 ? 19.406 -28.625 -0.601 1 90.94 96 VAL B O 1
ATOM 5517 N N . VAL B 1 97 ? 19.562 -30.094 -2.25 1 92.12 97 VAL B N 1
ATOM 5518 C CA . VAL B 1 97 ? 20.234 -29.141 -3.135 1 92.12 97 VAL B CA 1
ATOM 5519 C C . VAL B 1 97 ? 19.312 -27.953 -3.42 1 92.12 97 VAL B C 1
ATOM 5521 O O . VAL B 1 97 ? 19.734 -26.812 -3.375 1 92.12 97 VAL B O 1
ATOM 5524 N N . GLN B 1 98 ? 18.125 -28.25 -3.65 1 90.62 98 GLN B N 1
ATOM 5525 C CA . GLN B 1 98 ? 17.172 -27.203 -3.992 1 90.62 98 GLN B CA 1
ATOM 5526 C C . GLN B 1 98 ? 16.953 -26.25 -2.816 1 90.62 98 GLN B C 1
ATOM 5528 O O . GLN B 1 98 ? 16.953 -25.031 -2.99 1 90.62 98 GLN B O 1
ATOM 5533 N N . ILE B 1 99 ? 16.859 -26.812 -1.647 1 90.88 99 ILE B N 1
ATOM 5534 C CA . ILE B 1 99 ? 16.578 -25.984 -0.482 1 90.88 99 ILE B CA 1
ATOM 5535 C C . ILE B 1 99 ? 17.812 -25.141 -0.151 1 90.88 99 ILE B C 1
ATOM 5537 O O . ILE B 1 99 ? 17.688 -24 0.281 1 90.88 99 ILE B O 1
ATOM 5541 N N . THR B 1 100 ? 18.922 -25.734 -0.31 1 93.19 100 THR B N 1
ATOM 5542 C CA . THR B 1 100 ? 20.141 -24.984 -0.078 1 93.19 100 THR B CA 1
ATOM 5543 C C . THR B 1 100 ? 20.203 -23.766 -0.999 1 93.19 100 THR B C 1
ATOM 5545 O O . THR B 1 100 ? 20.562 -22.672 -0.562 1 93.19 100 THR B O 1
ATOM 5548 N N . GLY B 1 101 ? 19.859 -23.938 -2.223 1 93.25 101 GLY B N 1
ATOM 5549 C CA . GLY B 1 101 ? 19.812 -22.828 -3.158 1 93.25 101 GLY B CA 1
ATOM 5550 C C . GLY B 1 101 ? 18.828 -21.75 -2.764 1 93.25 101 GLY B C 1
ATOM 5551 O O . GLY B 1 101 ? 19.141 -20.562 -2.836 1 93.25 101 GLY B O 1
ATOM 5552 N N . VAL B 1 102 ? 17.703 -22.188 -2.293 1 90.81 102 VAL B N 1
ATOM 5553 C CA . VAL B 1 102 ? 16.656 -21.234 -1.939 1 90.81 102 VAL B CA 1
ATOM 5554 C C . VAL B 1 102 ? 17.078 -20.422 -0.722 1 90.81 102 VAL B C 1
ATOM 5556 O O . VAL B 1 102 ? 16.906 -19.203 -0.698 1 90.81 102 VAL B O 1
ATOM 5559 N N . VAL B 1 103 ? 17.688 -21.078 0.271 1 93.12 103 VAL B N 1
ATOM 5560 C CA . VAL B 1 103 ? 18.094 -20.406 1.501 1 93.12 103 VAL B CA 1
ATOM 5561 C C . VAL B 1 103 ? 19.219 -19.422 1.2 1 93.12 103 VAL B C 1
ATOM 5563 O O . VAL B 1 103 ? 19.188 -18.281 1.651 1 93.12 103 VAL B O 1
ATOM 5566 N N . LEU B 1 104 ? 20.141 -19.859 0.459 1 95.25 104 LEU B N 1
ATOM 5567 C CA . LEU B 1 104 ? 21.25 -18.984 0.13 1 95.25 104 LEU B CA 1
ATOM 5568 C C . LEU B 1 104 ? 20.781 -17.781 -0.685 1 95.25 104 LEU B C 1
ATOM 5570 O O . LEU B 1 104 ? 21.281 -16.672 -0.491 1 95.25 104 LEU B O 1
ATOM 5574 N N . HIS B 1 105 ? 19.875 -18.047 -1.576 1 95 105 HIS B N 1
ATOM 5575 C CA . HIS B 1 105 ? 19.266 -16.969 -2.355 1 95 105 HIS B CA 1
ATOM 5576 C C . HIS B 1 105 ? 18.609 -15.938 -1.45 1 95 105 HIS B C 1
ATOM 5578 O O . HIS B 1 105 ? 18.781 -14.727 -1.643 1 95 105 HIS B O 1
ATOM 5584 N N . GLN B 1 106 ? 17.891 -16.375 -0.49 1 94.62 106 GLN B N 1
ATOM 5585 C CA . GLN B 1 106 ? 17.172 -15.477 0.42 1 94.62 106 GLN B CA 1
ATOM 5586 C C . GLN B 1 106 ? 18.156 -14.703 1.304 1 94.62 106 GLN B C 1
ATOM 5588 O O . GLN B 1 106 ? 17.922 -13.531 1.613 1 94.62 106 GLN B O 1
ATOM 5593 N N . ILE B 1 107 ? 19.219 -15.344 1.705 1 95.62 107 ILE B N 1
ATOM 5594 C CA . ILE B 1 107 ? 20.234 -14.68 2.52 1 95.62 107 ILE B CA 1
ATOM 5595 C C . ILE B 1 107 ? 20.859 -13.531 1.73 1 95.62 107 ILE B C 1
ATOM 5597 O O . ILE B 1 107 ? 21.016 -12.422 2.25 1 95.62 107 ILE B O 1
ATOM 5601 N N . VAL B 1 108 ? 21.188 -13.805 0.494 1 95.88 108 VAL B N 1
ATOM 5602 C CA . VAL B 1 108 ? 21.766 -12.766 -0.348 1 95.88 108 VAL B CA 1
ATOM 5603 C C . VAL B 1 108 ? 20.766 -11.625 -0.527 1 95.88 108 VAL B C 1
ATOM 5605 O O . VAL B 1 108 ? 21.141 -10.453 -0.505 1 95.88 108 VAL B O 1
ATOM 5608 N N . GLN B 1 109 ? 19.516 -12.008 -0.73 1 96.31 109 GLN B N 1
ATOM 5609 C CA . GLN B 1 109 ? 18.469 -11 -0.907 1 96.31 109 GLN B CA 1
ATOM 5610 C C . GLN B 1 109 ? 18.375 -10.086 0.312 1 96.31 109 GLN B C 1
ATOM 5612 O O . GLN B 1 109 ? 18.281 -8.867 0.174 1 96.31 109 GLN B O 1
ATOM 5617 N N . ILE B 1 110 ? 18.438 -10.664 1.509 1 95.88 110 ILE B N 1
ATOM 5618 C CA . ILE B 1 110 ? 18.312 -9.906 2.748 1 95.88 110 ILE B CA 1
ATOM 5619 C C . ILE B 1 110 ? 19.531 -9 2.92 1 95.88 110 ILE B C 1
ATOM 5621 O O . ILE B 1 110 ? 19.391 -7.82 3.248 1 95.88 110 ILE B O 1
ATOM 5625 N N . ARG B 1 111 ? 20.656 -9.547 2.688 1 95.69 111 ARG B N 1
ATOM 5626 C CA . ARG B 1 111 ? 21.891 -8.789 2.854 1 95.69 111 ARG B CA 1
ATOM 5627 C C . ARG B 1 111 ? 21.953 -7.617 1.876 1 95.69 111 ARG B C 1
ATOM 5629 O O . ARG B 1 111 ? 22.344 -6.508 2.252 1 95.69 111 ARG B O 1
ATOM 5636 N N . TRP B 1 112 ? 21.625 -7.91 0.679 1 96.06 112 TRP B N 1
ATOM 5637 C CA . TRP B 1 112 ? 21.656 -6.859 -0.331 1 96.06 112 TRP B CA 1
ATOM 5638 C C . TRP B 1 112 ? 20.609 -5.789 -0.031 1 96.06 112 TRP B C 1
ATOM 5640 O O . TRP B 1 112 ? 20.875 -4.594 -0.171 1 96.06 112 TRP B O 1
ATOM 5650 N N . ARG B 1 113 ? 19.375 -6.176 0.305 1 95.69 113 ARG B N 1
ATOM 5651 C CA . ARG B 1 113 ? 18.328 -5.219 0.658 1 95.69 113 ARG B CA 1
ATOM 5652 C C . ARG B 1 113 ? 18.766 -4.34 1.824 1 95.69 113 ARG B C 1
ATOM 5654 O O . ARG B 1 113 ? 18.531 -3.129 1.813 1 95.69 113 ARG B O 1
ATOM 5661 N N . ARG B 1 114 ? 19.359 -4.992 2.824 1 95.44 114 ARG B N 1
ATOM 5662 C CA . ARG B 1 114 ? 19.844 -4.246 3.988 1 95.44 114 ARG B CA 1
ATOM 5663 C C . ARG B 1 114 ? 20.844 -3.18 3.582 1 95.44 114 ARG B C 1
ATOM 5665 O O . ARG B 1 114 ? 20.734 -2.02 3.984 1 95.44 114 ARG B O 1
ATOM 5672 N N . TRP B 1 115 ? 21.734 -3.541 2.826 1 95.38 115 TRP B N 1
ATOM 5673 C CA . TRP B 1 115 ? 22.797 -2.621 2.42 1 95.38 115 TRP B CA 1
ATOM 5674 C C . TRP B 1 115 ? 22.25 -1.497 1.555 1 95.38 115 TRP B C 1
ATOM 5676 O O . TRP B 1 115 ? 22.531 -0.322 1.787 1 95.38 115 TRP B O 1
ATOM 5686 N N . LEU B 1 116 ? 21.5 -1.878 0.534 1 95.31 116 LEU B N 1
ATOM 5687 C CA . LEU B 1 116 ? 21 -0.888 -0.417 1 95.31 116 LEU B CA 1
ATOM 5688 C C . LEU B 1 116 ? 20.062 0.097 0.267 1 95.31 116 LEU B C 1
ATOM 5690 O O . LEU B 1 116 ? 20.094 1.295 -0.022 1 95.31 116 LEU B O 1
ATOM 5694 N N . THR B 1 117 ? 19.188 -0.379 1.137 1 95.94 117 THR B N 1
ATOM 5695 C CA . THR B 1 117 ? 18.281 0.492 1.864 1 95.94 117 THR B CA 1
ATOM 5696 C C . THR B 1 117 ? 19.047 1.467 2.752 1 95.94 117 THR B C 1
ATOM 5698 O O . THR B 1 117 ? 18.75 2.664 2.768 1 95.94 117 THR B O 1
ATOM 5701 N N . THR B 1 118 ? 20.031 0.997 3.477 1 94.56 118 THR B N 1
ATOM 5702 C CA . THR B 1 118 ? 20.828 1.843 4.359 1 94.56 118 THR B CA 1
ATOM 5703 C C . THR B 1 118 ? 21.656 2.838 3.553 1 94.56 118 THR B C 1
ATOM 5705 O O . THR B 1 118 ? 21.797 3.998 3.945 1 94.56 118 THR B O 1
ATOM 5708 N N . TRP B 1 119 ? 22.125 2.373 2.469 1 94.06 119 TRP B N 1
ATOM 5709 C CA . TRP B 1 119 ? 22.938 3.225 1.603 1 94.06 119 TRP B CA 1
ATOM 5710 C C . TRP B 1 119 ? 22.109 4.375 1.042 1 94.06 119 TRP B C 1
ATOM 5712 O O . TRP B 1 119 ? 22.547 5.527 1.046 1 94.06 119 TRP B O 1
ATOM 5722 N N . LEU B 1 120 ? 20.984 4.098 0.559 1 95.12 120 LEU B N 1
ATOM 5723 C CA . LEU B 1 120 ? 20.125 5.125 -0.009 1 95.12 120 LEU B CA 1
ATOM 5724 C C . LEU B 1 120 ? 19.594 6.051 1.08 1 95.12 120 LEU B C 1
ATOM 5726 O O . LEU B 1 120 ? 19.438 7.254 0.856 1 95.12 120 LEU B O 1
ATOM 5730 N N . ALA B 1 121 ? 19.25 5.469 2.215 1 95.38 121 ALA B N 1
ATOM 5731 C CA . ALA B 1 121 ? 18.812 6.293 3.334 1 95.38 121 ALA B CA 1
ATOM 5732 C C . ALA B 1 121 ? 19.891 7.273 3.764 1 95.38 121 ALA B C 1
ATOM 5734 O O . ALA B 1 121 ? 19.609 8.43 4.09 1 95.38 121 ALA B O 1
ATOM 5735 N N . GLU B 1 122 ? 21.094 6.863 3.771 1 93.75 122 GLU B N 1
ATOM 5736 C CA . GLU B 1 122 ? 22.219 7.727 4.113 1 93.75 122 GLU B CA 1
ATOM 5737 C C . GLU B 1 122 ? 22.375 8.852 3.096 1 93.75 122 GLU B C 1
ATOM 5739 O O . GLU B 1 122 ? 22.625 10 3.465 1 93.75 122 GLU B O 1
ATOM 5744 N N . LYS B 1 123 ? 22.219 8.5 1.889 1 92.69 123 LYS B N 1
ATOM 5745 C CA . LYS B 1 123 ? 22.297 9.508 0.84 1 92.69 123 LYS B CA 1
ATOM 5746 C C . LYS B 1 123 ? 21.141 10.508 0.945 1 92.69 123 LYS B C 1
ATOM 5748 O O . LYS B 1 123 ? 21.312 11.695 0.656 1 92.69 123 LYS B O 1
ATOM 5753 N N . TRP B 1 124 ? 20.016 10.008 1.289 1 94.25 124 TRP B N 1
ATOM 5754 C CA . TRP B 1 124 ? 18.828 10.828 1.458 1 94.25 124 TRP B CA 1
ATOM 5755 C C . TRP B 1 124 ? 19.016 11.852 2.572 1 94.25 124 TRP B C 1
ATOM 5757 O O . TRP B 1 124 ? 18.641 13.016 2.432 1 94.25 124 TRP B O 1
ATOM 5767 N N . LEU B 1 125 ? 19.719 11.438 3.639 1 94.12 125 LEU B N 1
ATOM 5768 C CA . LEU B 1 125 ? 19.875 12.305 4.801 1 94.12 125 LEU B CA 1
ATOM 5769 C C . LEU B 1 125 ? 21.141 13.156 4.668 1 94.12 125 LEU B C 1
ATOM 5771 O O . LEU B 1 125 ? 21.297 14.164 5.367 1 94.12 125 LEU B O 1
ATOM 5775 N N . ALA B 1 126 ? 21.938 12.805 3.77 1 90.31 126 ALA B N 1
ATOM 5776 C CA . ALA B 1 126 ? 23.188 13.523 3.607 1 90.31 126 ALA B CA 1
ATOM 5777 C C . ALA B 1 126 ? 22.969 14.883 2.959 1 90.31 126 ALA B C 1
ATOM 5779 O O . ALA B 1 126 ? 22.062 15.047 2.137 1 90.31 126 ALA B O 1
ATOM 5780 N N . ARG B 1 127 ? 23.688 15.836 3.326 1 87.44 127 ARG B N 1
ATOM 5781 C CA . ARG B 1 127 ? 23.719 17.172 2.752 1 87.44 127 ARG B CA 1
ATOM 5782 C C . ARG B 1 127 ? 22.328 17.797 2.713 1 87.44 127 ARG B C 1
ATOM 5784 O O . ARG B 1 127 ? 21.984 18.484 1.744 1 87.44 127 ARG B O 1
ATOM 5791 N N . ASN B 1 128 ? 21.531 17.5 3.613 1 89.44 128 ASN B N 1
ATOM 5792 C CA . ASN B 1 128 ? 20.172 18.031 3.732 1 89.44 128 ASN B CA 1
ATOM 5793 C C . ASN B 1 128 ? 19.359 17.766 2.469 1 89.44 128 ASN B C 1
ATOM 5795 O O . ASN B 1 128 ? 18.531 18.594 2.078 1 89.44 128 ASN B O 1
ATOM 5799 N N . ASN B 1 129 ? 19.672 16.672 1.824 1 91.69 129 ASN B N 1
ATOM 5800 C CA . ASN B 1 129 ? 18.922 16.312 0.625 1 91.69 129 ASN B CA 1
ATOM 5801 C C . ASN B 1 129 ? 17.438 16.125 0.929 1 91.69 129 ASN B C 1
ATOM 5803 O O . ASN B 1 129 ? 16.578 16.453 0.102 1 91.69 129 ASN B O 1
ATOM 5807 N N . TYR B 1 130 ? 17.156 15.539 2.135 1 92.81 130 TYR B N 1
ATOM 5808 C CA . TYR B 1 130 ? 15.773 15.312 2.514 1 92.81 130 TYR B CA 1
ATOM 5809 C C . TYR B 1 130 ? 14.984 16.625 2.518 1 92.81 130 TYR B C 1
ATOM 5811 O O . TYR B 1 130 ? 13.82 16.656 2.111 1 92.81 130 TYR B O 1
ATOM 5819 N N . TYR B 1 131 ? 15.586 17.703 2.898 1 91.81 131 TYR B N 1
ATOM 5820 C CA . TYR B 1 131 ? 14.945 19.016 2.934 1 91.81 131 TYR B CA 1
ATOM 5821 C C . TYR B 1 131 ? 14.844 19.609 1.533 1 91.81 131 TYR B C 1
ATOM 5823 O O . TYR B 1 131 ? 13.797 20.125 1.145 1 91.81 131 TYR B O 1
ATOM 5831 N N . ARG B 1 132 ? 15.898 19.547 0.812 1 89.69 132 ARG B N 1
ATOM 5832 C CA . ARG B 1 132 ? 15.938 20.109 -0.531 1 89.69 132 ARG B CA 1
ATOM 5833 C C . ARG B 1 132 ? 14.875 19.484 -1.426 1 89.69 132 ARG B C 1
ATOM 5835 O O . ARG B 1 132 ? 14.203 20.188 -2.182 1 89.69 132 ARG B O 1
ATOM 5842 N N . ILE B 1 133 ? 14.82 18.203 -1.315 1 88.75 133 ILE B N 1
ATOM 5843 C CA . ILE B 1 133 ? 13.867 17.469 -2.141 1 88.75 133 ILE B CA 1
ATOM 5844 C C . ILE B 1 133 ? 12.445 17.922 -1.807 1 88.75 133 ILE B C 1
ATOM 5846 O O . ILE B 1 133 ? 11.625 18.109 -2.705 1 88.75 133 ILE B O 1
ATOM 5850 N N . GLU B 1 134 ? 12.18 18.047 -0.567 1 84.88 134 GLU B N 1
ATOM 5851 C CA . GLU B 1 134 ? 10.836 18.453 -0.143 1 84.88 134 GLU B CA 1
ATOM 5852 C C . GLU B 1 134 ? 10.57 19.922 -0.477 1 84.88 134 GLU B C 1
ATOM 5854 O O . GLU B 1 134 ? 9.453 20.281 -0.86 1 84.88 134 GLU B O 1
ATOM 5859 N N . ARG B 1 135 ? 11.531 20.766 -0.282 1 83.44 135 ARG B N 1
ATOM 5860 C CA . ARG B 1 135 ? 11.406 22.188 -0.551 1 83.44 135 ARG B CA 1
ATOM 5861 C C . ARG B 1 135 ? 11.102 22.438 -2.023 1 83.44 135 ARG B C 1
ATOM 5863 O O . ARG B 1 135 ? 10.195 23.203 -2.354 1 83.44 135 ARG B O 1
ATOM 5870 N N . ASP B 1 136 ? 11.867 21.766 -2.793 1 81.75 136 ASP B N 1
ATOM 5871 C CA . ASP B 1 136 ? 11.75 22.016 -4.227 1 81.75 136 ASP B CA 1
ATOM 5872 C C . ASP B 1 136 ? 10.742 21.062 -4.871 1 81.75 136 ASP B C 1
ATOM 5874 O O . ASP B 1 136 ? 10.484 21.156 -6.07 1 81.75 136 ASP B O 1
ATOM 5878 N N . ARG B 1 137 ? 10.211 20.141 -4.07 1 78 137 ARG B N 1
ATOM 5879 C CA . ARG B 1 137 ? 9.258 19.156 -4.574 1 78 137 ARG B CA 1
ATOM 5880 C C . ARG B 1 137 ? 9.812 18.438 -5.801 1 78 137 ARG B C 1
ATOM 5882 O O . ARG B 1 137 ? 9.125 18.312 -6.816 1 78 137 ARG B O 1
ATOM 5889 N N . GLU B 1 138 ? 11.008 18.156 -5.684 1 79.94 138 GLU B N 1
ATOM 5890 C CA . GLU B 1 138 ? 11.695 17.531 -6.812 1 79.94 138 GLU B CA 1
ATOM 5891 C C . GLU B 1 138 ? 11.273 16.062 -6.961 1 79.94 138 GLU B C 1
ATOM 5893 O O . GLU B 1 138 ? 11.32 15.516 -8.062 1 79.94 138 GLU B O 1
ATOM 5898 N N . LEU B 1 139 ? 11.023 15.492 -5.879 1 83.12 139 LEU B N 1
ATOM 5899 C CA . LEU B 1 139 ? 10.672 14.078 -5.871 1 83.12 139 LEU B CA 1
ATOM 5900 C C . LEU B 1 139 ? 9.508 13.812 -4.918 1 83.12 139 LEU B C 1
ATOM 5902 O O . LEU B 1 139 ? 9.453 14.383 -3.828 1 83.12 139 LEU B O 1
ATOM 5906 N N . GLU B 1 140 ? 8.695 12.953 -5.398 1 78 140 GLU B N 1
ATOM 5907 C CA . GLU B 1 140 ? 7.574 12.578 -4.539 1 78 140 GLU B CA 1
ATOM 5908 C C . GLU B 1 140 ? 7.773 11.195 -3.934 1 78 140 GLU B C 1
ATOM 5910 O O . GLU B 1 140 ? 8.508 10.367 -4.484 1 78 140 GLU B O 1
ATOM 5915 N N . ASN B 1 141 ? 7.359 10.93 -2.76 1 80.56 141 ASN B N 1
ATOM 5916 C CA . ASN B 1 141 ? 7.262 9.633 -2.105 1 80.56 141 ASN B CA 1
ATOM 5917 C C . ASN B 1 141 ? 8.633 8.977 -1.943 1 80.56 141 ASN B C 1
ATOM 5919 O O . ASN B 1 141 ? 8.812 7.812 -2.295 1 80.56 141 ASN B O 1
ATOM 5923 N N . VAL B 1 142 ? 9.57 9.664 -1.464 1 89.69 142 VAL B N 1
ATOM 5924 C CA . VAL B 1 142 ? 10.922 9.156 -1.243 1 89.69 142 VAL B CA 1
ATOM 5925 C C . VAL B 1 142 ? 10.883 7.996 -0.251 1 89.69 142 VAL B C 1
ATOM 5927 O O . VAL B 1 142 ? 11.641 7.027 -0.39 1 89.69 142 VAL B O 1
ATOM 5930 N N . ASP B 1 143 ? 9.984 8.047 0.713 1 89.5 143 ASP B N 1
ATOM 5931 C CA . ASP B 1 143 ? 9.836 6.988 1.709 1 89.5 143 ASP B CA 1
ATOM 5932 C C . ASP B 1 143 ? 9.469 5.66 1.05 1 89.5 143 ASP B C 1
ATOM 5934 O O . ASP B 1 143 ? 10.008 4.609 1.406 1 89.5 143 ASP B O 1
ATOM 5938 N N . GLN B 1 144 ? 8.609 5.77 0.087 1 85.88 144 GLN B N 1
ATOM 5939 C CA . GLN B 1 144 ? 8.203 4.562 -0.629 1 85.88 144 GLN B CA 1
ATOM 5940 C C . GLN B 1 144 ? 9.344 4.031 -1.492 1 85.88 144 GLN B C 1
ATOM 5942 O O . GLN B 1 144 ? 9.539 2.816 -1.596 1 85.88 144 GLN B O 1
ATOM 5947 N N . ARG B 1 145 ? 10.023 4.859 -2.092 1 89.5 145 ARG B N 1
ATOM 5948 C CA . ARG B 1 145 ? 11.125 4.453 -2.961 1 89.5 145 ARG B CA 1
ATOM 5949 C C . ARG B 1 145 ? 12.195 3.711 -2.174 1 89.5 145 ARG B C 1
ATOM 5951 O O . ARG B 1 145 ? 12.648 2.639 -2.584 1 89.5 145 ARG B O 1
ATOM 5958 N N . ILE B 1 146 ? 12.461 4.191 -1.021 1 93.06 146 ILE B N 1
ATOM 5959 C CA . ILE B 1 146 ? 13.539 3.598 -0.232 1 93.06 146 ILE B CA 1
ATOM 5960 C C . ILE B 1 146 ? 13.023 2.354 0.489 1 93.06 146 ILE B C 1
ATOM 5962 O O . ILE B 1 146 ? 13.719 1.334 0.547 1 93.06 146 ILE B O 1
ATOM 5966 N N . ALA B 1 147 ? 11.875 2.43 0.978 1 90.69 147 ALA B N 1
ATOM 5967 C CA . ALA B 1 147 ? 11.367 1.346 1.816 1 90.69 147 ALA B CA 1
ATOM 5968 C C . ALA B 1 147 ? 10.797 0.214 0.965 1 90.69 147 ALA B C 1
ATOM 5970 O O . ALA B 1 147 ? 10.992 -0.964 1.278 1 90.69 147 ALA B O 1
ATOM 5971 N N . GLU B 1 148 ? 10.141 0.528 -0.127 1 88.56 148 GLU B N 1
ATOM 5972 C CA . GLU B 1 148 ? 9.398 -0.485 -0.864 1 88.56 148 GLU B CA 1
ATOM 5973 C C . GLU B 1 148 ? 10.062 -0.8 -2.201 1 88.56 148 GLU B C 1
ATOM 5975 O O . GLU B 1 148 ? 10.266 -1.968 -2.539 1 88.56 148 GLU B O 1
ATOM 5980 N N . ASP B 1 149 ? 10.422 0.2 -2.934 1 89.56 149 ASP B N 1
ATOM 5981 C CA . ASP B 1 149 ? 10.984 -0.027 -4.258 1 89.56 149 ASP B CA 1
ATOM 5982 C C . ASP B 1 149 ? 12.312 -0.785 -4.172 1 89.56 149 ASP B C 1
ATOM 5984 O O . ASP B 1 149 ? 12.609 -1.617 -5.027 1 89.56 149 ASP B O 1
ATOM 5988 N N . VAL B 1 150 ? 13.047 -0.435 -3.176 1 95.31 150 VAL B N 1
ATOM 5989 C CA . VAL B 1 150 ? 14.312 -1.137 -3.008 1 95.31 150 VAL B CA 1
ATOM 5990 C C . VAL B 1 150 ? 14.055 -2.625 -2.787 1 95.31 150 VAL B C 1
ATOM 5992 O O . VAL B 1 150 ? 14.734 -3.473 -3.375 1 95.31 150 VAL B O 1
ATOM 5995 N N . LYS B 1 151 ? 13.125 -2.947 -1.942 1 94.38 151 LYS B N 1
ATOM 5996 C CA . LYS B 1 151 ? 12.742 -4.332 -1.676 1 94.38 151 LYS B CA 1
ATOM 5997 C C . LYS B 1 151 ? 12.344 -5.051 -2.963 1 94.38 151 LYS B C 1
ATOM 5999 O O . LYS B 1 151 ? 12.852 -6.141 -3.254 1 94.38 151 LYS B O 1
ATOM 6004 N N . LEU B 1 152 ? 11.57 -4.434 -3.723 1 91.19 152 LEU B N 1
ATOM 6005 C CA . LEU B 1 152 ? 11.07 -5.023 -4.961 1 91.19 152 LEU B CA 1
ATOM 6006 C C . LEU B 1 152 ? 12.18 -5.121 -6.004 1 91.19 152 LEU B C 1
ATOM 6008 O O . LEU B 1 152 ? 12.289 -6.121 -6.715 1 91.19 152 LEU B O 1
ATOM 6012 N N . PHE B 1 153 ? 13.016 -4.094 -6.027 1 94.31 153 PHE B N 1
ATOM 6013 C CA . PHE B 1 153 ? 14.117 -4.051 -6.98 1 94.31 153 PHE B CA 1
ATOM 6014 C C . PHE B 1 153 ? 15.094 -5.195 -6.73 1 94.31 153 PHE B C 1
ATOM 6016 O O . PHE B 1 153 ? 15.5 -5.883 -7.668 1 94.31 153 PHE B O 1
ATOM 6023 N N . VAL B 1 154 ? 15.453 -5.355 -5.539 1 95.44 154 VAL B N 1
ATOM 6024 C CA . VAL B 1 154 ? 16.406 -6.406 -5.188 1 95.44 154 VAL B CA 1
ATOM 6025 C C . VAL B 1 154 ? 15.789 -7.773 -5.48 1 95.44 154 VAL B C 1
ATOM 6027 O O . VAL B 1 154 ? 16.438 -8.633 -6.086 1 95.44 154 VAL B O 1
ATOM 6030 N N . ASN B 1 155 ? 14.57 -7.949 -5.078 1 94.38 155 ASN B N 1
ATOM 6031 C CA . ASN B 1 155 ? 13.875 -9.211 -5.309 1 94.38 155 ASN B CA 1
ATOM 6032 C C . ASN B 1 155 ? 13.773 -9.531 -6.797 1 94.38 155 ASN B C 1
ATOM 6034 O O . ASN B 1 155 ? 14.148 -10.625 -7.227 1 94.38 155 ASN B O 1
ATOM 6038 N N . ASP B 1 156 ? 13.32 -8.562 -7.52 1 92.5 156 ASP B N 1
ATOM 6039 C CA . ASP B 1 156 ? 13.102 -8.789 -8.945 1 92.5 156 ASP B CA 1
ATOM 6040 C C . ASP B 1 156 ? 14.438 -8.961 -9.68 1 92.5 156 ASP B C 1
ATOM 6042 O O . ASP B 1 156 ? 14.531 -9.734 -10.633 1 92.5 156 ASP B O 1
ATOM 6046 N N . THR B 1 157 ? 15.453 -8.234 -9.289 1 94.25 157 THR B N 1
ATOM 6047 C CA . THR B 1 157 ? 16.766 -8.367 -9.914 1 94.25 157 THR B CA 1
ATOM 6048 C C . THR B 1 157 ? 17.312 -9.781 -9.734 1 94.25 157 THR B C 1
ATOM 6050 O O . THR B 1 157 ? 17.781 -10.398 -10.688 1 94.25 157 THR B O 1
ATOM 6053 N N . LEU B 1 158 ? 17.188 -10.242 -8.586 1 94.06 158 LEU B N 1
ATOM 6054 C CA . LEU B 1 158 ? 17.719 -11.578 -8.305 1 94.06 158 LEU B CA 1
ATOM 6055 C C . LEU B 1 158 ? 16.875 -12.648 -8.984 1 94.06 158 LEU B C 1
ATOM 6057 O O . LEU B 1 158 ? 17.406 -13.609 -9.539 1 94.06 158 LEU B O 1
ATOM 6061 N N . LEU B 1 159 ? 15.531 -12.5 -8.945 1 91 159 LEU B N 1
ATOM 6062 C CA . LEU B 1 159 ? 14.648 -13.484 -9.57 1 91 159 LEU B CA 1
ATOM 6063 C C . LEU B 1 159 ? 14.867 -13.531 -11.078 1 91 159 LEU B C 1
ATOM 6065 O O . LEU B 1 159 ? 15.023 -14.609 -11.656 1 91 159 LEU B O 1
ATOM 6069 N N . LEU B 1 160 ? 14.898 -12.391 -11.688 1 90.5 160 LEU B N 1
ATOM 6070 C CA . LEU B 1 160 ? 15.086 -12.312 -13.133 1 90.5 160 LEU B CA 1
ATOM 6071 C C . LEU B 1 160 ? 16.5 -12.727 -13.523 1 90.5 160 LEU B C 1
ATOM 6073 O O . LEU B 1 160 ? 16.688 -13.453 -14.5 1 90.5 160 LEU B O 1
ATOM 6077 N N . GLY B 1 161 ? 17.484 -12.258 -12.766 1 92 161 GLY B N 1
ATOM 6078 C CA . GLY B 1 161 ? 18.859 -12.609 -13.055 1 92 161 GLY B CA 1
ATOM 6079 C C . GLY B 1 161 ? 19.141 -14.094 -12.93 1 92 161 GLY B C 1
ATOM 6080 O O . GLY B 1 161 ? 19.688 -14.703 -13.844 1 92 161 GLY B O 1
ATOM 6081 N N . LEU B 1 162 ? 18.719 -14.633 -11.867 1 90.88 162 LEU B N 1
ATOM 6082 C CA . LEU B 1 162 ? 18.969 -16.062 -11.641 1 90.88 162 LEU B CA 1
ATOM 6083 C C . LEU B 1 162 ? 18.125 -16.906 -12.578 1 90.88 162 LEU B C 1
ATOM 6085 O O . LEU B 1 162 ? 18.578 -17.953 -13.047 1 90.88 162 LEU B O 1
ATOM 6089 N N . GLY B 1 163 ? 16.859 -16.484 -12.75 1 88.12 163 GLY B N 1
ATOM 6090 C CA . GLY B 1 163 ? 16.047 -17.188 -13.727 1 88.12 163 GLY B CA 1
ATOM 6091 C C . GLY B 1 163 ? 16.656 -17.203 -15.117 1 88.12 163 GLY B C 1
ATOM 6092 O O . GLY B 1 163 ? 16.656 -18.234 -15.781 1 88.12 163 GLY B O 1
ATOM 6093 N N . PHE B 1 164 ? 17.234 -16.188 -15.508 1 89.44 164 PHE B N 1
ATOM 6094 C CA . PHE B 1 164 ? 17.859 -16.047 -16.828 1 89.44 164 PHE B CA 1
ATOM 6095 C C . PHE B 1 164 ? 19.094 -16.938 -16.922 1 89.44 164 PHE B C 1
ATOM 6097 O O . PHE B 1 164 ? 19.359 -17.516 -17.984 1 89.44 164 PHE B O 1
ATOM 6104 N N . LEU B 1 165 ? 19.781 -17.078 -15.891 1 89.19 165 LEU B N 1
ATOM 6105 C CA . LEU B 1 165 ? 21.031 -17.844 -15.898 1 89.19 165 LEU B CA 1
ATOM 6106 C C . LEU B 1 165 ? 20.75 -19.344 -15.852 1 89.19 165 LEU B C 1
ATOM 6108 O O . LEU B 1 165 ? 21.609 -20.141 -16.234 1 89.19 165 LEU B O 1
ATOM 6112 N N . SER B 1 166 ? 19.578 -19.688 -15.398 1 88.62 166 SER B N 1
ATOM 6113 C CA . SER B 1 166 ? 19.266 -21.109 -15.273 1 88.62 166 SER B CA 1
ATOM 6114 C C . SER B 1 166 ? 18.688 -21.656 -16.578 1 88.62 166 SER B C 1
ATOM 6116 O O . SER B 1 166 ? 18.766 -22.859 -16.844 1 88.62 166 SER B O 1
ATOM 6118 N N . VAL B 1 167 ? 18.141 -20.844 -17.453 1 89.5 167 VAL B N 1
ATOM 6119 C CA . VAL B 1 167 ? 17.375 -21.25 -18.625 1 89.5 167 VAL B CA 1
ATOM 6120 C C . VAL B 1 167 ? 18.312 -21.891 -19.656 1 89.5 167 VAL B C 1
ATOM 6122 O O . VAL B 1 167 ? 18.047 -22.984 -20.141 1 89.5 167 VAL B O 1
ATOM 6125 N N . PRO B 1 168 ? 19.516 -21.328 -19.891 1 91.12 168 PRO B N 1
ATOM 6126 C CA . PRO B 1 168 ? 20.359 -21.891 -20.938 1 91.12 168 PRO B CA 1
ATOM 6127 C C . PRO B 1 168 ? 20.828 -23.312 -20.609 1 91.12 168 PRO B C 1
ATOM 6129 O O . PRO B 1 168 ? 20.844 -24.188 -21.484 1 91.12 168 PRO B O 1
ATOM 6132 N N . VAL B 1 169 ? 21.141 -23.562 -19.406 1 90.56 169 VAL B N 1
ATOM 6133 C CA . VAL B 1 169 ? 21.625 -24.875 -19.031 1 90.56 169 VAL B CA 1
ATOM 6134 C C . VAL B 1 169 ? 20.516 -25.906 -19.203 1 90.56 169 VAL B C 1
ATOM 6136 O O . VAL B 1 169 ? 20.75 -27 -19.734 1 90.56 169 VAL B O 1
ATOM 6139 N N . SER B 1 170 ? 19.359 -25.594 -18.781 1 91.25 170 SER B N 1
ATOM 6140 C CA . SER B 1 170 ? 18.219 -26.5 -18.906 1 91.25 170 SER B CA 1
ATOM 6141 C C . SER B 1 170 ? 17.844 -26.703 -20.375 1 91.25 170 SER B C 1
ATOM 6143 O O . SER B 1 170 ? 17.672 -27.844 -20.812 1 91.25 170 SER B O 1
ATOM 6145 N N . VAL B 1 171 ? 17.797 -25.672 -21.109 1 92.38 171 VAL B N 1
ATOM 6146 C CA . VAL B 1 171 ? 17.391 -25.734 -22.5 1 92.38 171 VAL B CA 1
ATOM 6147 C C . VAL B 1 171 ? 18.406 -26.531 -23.312 1 92.38 171 VAL B C 1
ATOM 6149 O O . VAL B 1 171 ? 18.047 -27.406 -24.109 1 92.38 171 VAL B O 1
ATOM 6152 N N . VAL B 1 172 ? 19.672 -26.297 -23.062 1 92.69 172 VAL B N 1
ATOM 6153 C CA . VAL B 1 172 ? 20.719 -26.984 -23.812 1 92.69 172 VAL B CA 1
ATOM 6154 C C . VAL B 1 172 ? 20.734 -28.469 -23.453 1 92.69 172 VAL B C 1
ATOM 6156 O O . VAL B 1 172 ? 20.75 -29.328 -24.328 1 92.69 172 VAL B O 1
ATOM 6159 N N . SER B 1 173 ? 20.641 -28.75 -22.203 1 92 173 SER B N 1
ATOM 6160 C CA . SER B 1 173 ? 20.703 -30.141 -21.75 1 92 173 SER B CA 1
ATOM 6161 C C . SER B 1 173 ? 19.531 -30.953 -22.281 1 92 173 SER B C 1
ATOM 6163 O O . SER B 1 173 ? 19.734 -32.031 -22.844 1 92 173 SER B O 1
ATOM 6165 N N . PHE B 1 174 ? 18.391 -30.453 -22.234 1 91.88 174 PHE B N 1
ATOM 6166 C CA . PHE B 1 174 ? 17.219 -31.219 -22.641 1 91.88 174 PHE B CA 1
ATOM 6167 C C . PHE B 1 174 ? 17.047 -31.172 -24.141 1 91.88 174 PHE B C 1
ATOM 6169 O O . PHE B 1 174 ? 16.422 -32.062 -24.734 1 91.88 174 PHE B O 1
ATOM 6176 N N . SER B 1 175 ? 17.594 -30.172 -24.75 1 91.5 175 SER B N 1
ATOM 6177 C CA . SER B 1 175 ? 17.609 -30.172 -26.203 1 91.5 175 SER B CA 1
ATOM 6178 C C . SER B 1 175 ? 18.5 -31.281 -26.75 1 91.5 175 SER B C 1
ATOM 6180 O O . SER B 1 175 ? 18.172 -31.891 -27.766 1 91.5 175 SER B O 1
ATOM 6182 N N . ILE B 1 176 ? 19.531 -31.562 -26.078 1 90.06 176 ILE B N 1
ATOM 6183 C CA . ILE B 1 176 ? 20.422 -32.656 -26.469 1 90.06 176 ILE B CA 1
ATOM 6184 C C . ILE B 1 176 ? 19.703 -34 -26.312 1 90.06 176 ILE B C 1
ATOM 6186 O O . ILE B 1 176 ? 19.797 -34.875 -27.172 1 90.06 176 ILE B O 1
ATOM 6190 N N . VAL B 1 177 ? 18.984 -34.062 -25.234 1 88.38 177 VAL B N 1
ATOM 6191 C CA . VAL B 1 177 ? 18.219 -35.312 -25 1 88.38 177 VAL B CA 1
ATOM 6192 C C . VAL B 1 177 ? 17.188 -35.469 -26.109 1 88.38 177 VAL B C 1
ATOM 6194 O O . VAL B 1 177 ? 17.047 -36.562 -26.672 1 88.38 177 VAL B O 1
ATOM 6197 N N . LEU B 1 178 ? 16.484 -34.469 -26.406 1 88.38 178 LEU B N 1
ATOM 6198 C CA . LEU B 1 178 ? 15.461 -34.531 -27.438 1 88.38 178 LEU B CA 1
ATOM 6199 C C . LEU B 1 178 ? 16.062 -34.844 -28.797 1 88.38 178 LEU B C 1
ATOM 6201 O O . LEU B 1 178 ? 15.477 -35.562 -29.609 1 88.38 178 LEU B O 1
ATOM 6205 N N . TRP B 1 179 ? 17.234 -34.312 -29.016 1 86.38 179 TRP B N 1
ATOM 6206 C CA . TRP B 1 179 ? 17.922 -34.531 -30.281 1 86.38 179 TRP B CA 1
ATOM 6207 C C . TRP B 1 179 ? 18.328 -36 -30.422 1 86.38 179 TRP B C 1
ATOM 6209 O O . TRP B 1 179 ? 18.234 -36.562 -31.5 1 86.38 179 TRP B O 1
ATOM 6219 N N . ARG B 1 180 ? 18.672 -36.562 -29.391 1 82.94 180 ARG B N 1
ATOM 6220 C CA . ARG B 1 180 ? 19.109 -37.969 -29.391 1 82.94 180 ARG B CA 1
ATOM 6221 C C . ARG B 1 180 ? 17.922 -38.906 -29.547 1 82.94 180 ARG B C 1
ATOM 6223 O O . ARG B 1 180 ? 18.016 -39.938 -30.188 1 82.94 180 ARG B O 1
ATOM 6230 N N . MET B 1 181 ? 16.859 -38.469 -28.984 1 80.81 181 MET B N 1
ATOM 6231 C CA . MET B 1 181 ? 15.68 -39.312 -28.984 1 80.81 181 MET B CA 1
ATOM 6232 C C . MET B 1 181 ? 14.922 -39.219 -30.297 1 80.81 181 MET B C 1
ATOM 6234 O O . MET B 1 181 ? 14.266 -40.156 -30.719 1 80.81 181 MET B O 1
ATOM 6238 N N . GLY B 1 182 ? 14.898 -37.969 -30.891 1 75.75 182 GLY B N 1
ATOM 6239 C CA . GLY B 1 182 ? 14.133 -37.719 -32.094 1 75.75 182 GLY B CA 1
ATOM 6240 C C . GLY B 1 182 ? 14.75 -38.344 -33.344 1 75.75 182 GLY B C 1
ATOM 6241 O O . GLY B 1 182 ? 15.852 -38 -33.75 1 75.75 182 GLY B O 1
ATOM 6242 N N . GLY B 1 183 ? 14.82 -39.656 -33.406 1 67.25 183 GLY B N 1
ATOM 6243 C CA . GLY B 1 183 ? 15.297 -40.281 -34.625 1 67.25 183 GLY B CA 1
ATOM 6244 C C . GLY B 1 183 ? 14.938 -39.531 -35.875 1 67.25 183 GLY B C 1
ATOM 6245 O O . GLY B 1 183 ? 14.344 -38.438 -35.781 1 67.25 183 GLY B O 1
ATOM 6246 N N . PRO B 1 184 ? 15.469 -39.875 -37.031 1 64.88 184 PRO B N 1
ATOM 6247 C CA . PRO B 1 184 ? 15.164 -39.188 -38.312 1 64.88 184 PRO B CA 1
ATOM 6248 C C . PRO B 1 184 ? 13.695 -39.312 -38.719 1 64.88 184 PRO B C 1
ATOM 6250 O O . PRO B 1 184 ? 13.125 -40.406 -38.625 1 64.88 184 PRO B O 1
ATOM 6253 N N . LEU B 1 185 ? 12.922 -38.219 -38.562 1 64.88 185 LEU B N 1
ATOM 6254 C CA . LEU B 1 185 ? 11.547 -38.25 -39.062 1 64.88 185 LEU B CA 1
ATOM 6255 C C . LEU B 1 185 ? 11.516 -38.188 -40.594 1 64.88 185 LEU B C 1
ATOM 6257 O O . LEU B 1 185 ? 12.102 -37.281 -41.188 1 64.88 185 LEU B O 1
ATOM 6261 N N . GLN B 1 186 ? 11.078 -39.281 -41.188 1 63.72 186 GLN B N 1
ATOM 6262 C CA . GLN B 1 186 ? 10.969 -39.281 -42.625 1 63.72 186 GLN B CA 1
ATOM 6263 C C . GLN B 1 186 ? 9.672 -38.625 -43.094 1 63.72 186 GLN B C 1
ATOM 6265 O O . GLN B 1 186 ? 8.586 -39.031 -42.688 1 63.72 186 GLN B O 1
ATOM 6270 N N . VAL B 1 187 ? 9.781 -37.375 -43.438 1 63.22 187 VAL B N 1
ATOM 6271 C CA . VAL B 1 187 ? 8.594 -36.719 -43.969 1 63.22 187 VAL B CA 1
ATOM 6272 C C . VAL B 1 187 ? 8.586 -36.844 -45.5 1 63.22 187 VAL B C 1
ATOM 6274 O O . VAL B 1 187 ? 9.586 -36.531 -46.156 1 63.22 187 VAL B O 1
ATOM 6277 N N . ASP B 1 188 ? 7.578 -37.594 -45.969 1 61.03 188 ASP B N 1
ATOM 6278 C CA . ASP B 1 188 ? 7.438 -37.688 -47.406 1 61.03 188 ASP B CA 1
ATOM 6279 C C . ASP B 1 188 ? 6.672 -36.5 -48 1 61.03 188 ASP B C 1
ATOM 6281 O O . ASP B 1 188 ? 5.48 -36.344 -47.719 1 61.03 188 ASP B O 1
ATOM 6285 N N . VAL B 1 189 ? 7.301 -35.469 -48.156 1 57.19 189 VAL B N 1
ATOM 6286 C CA . VAL B 1 189 ? 6.625 -34.375 -48.844 1 57.19 189 VAL B CA 1
ATOM 6287 C C . VAL B 1 189 ? 6.918 -34.438 -50.344 1 57.19 189 VAL B C 1
ATOM 6289 O O . VAL B 1 189 ? 8.07 -34.312 -50.75 1 57.19 189 VAL B O 1
ATOM 6292 N N . GLY B 1 190 ? 5.852 -34.5 -51.188 1 56.88 190 GLY B N 1
ATOM 6293 C CA . GLY B 1 190 ? 5.859 -34.438 -52.656 1 56.88 190 GLY B CA 1
ATOM 6294 C C . GLY B 1 190 ? 6.812 -35.406 -53.281 1 56.88 190 GLY B C 1
ATOM 6295 O O . GLY B 1 190 ? 7.441 -35.094 -54.312 1 56.88 190 GLY B O 1
ATOM 6296 N N . GLY B 1 191 ? 7.09 -36.656 -52.781 1 60.28 191 GLY B N 1
ATOM 6297 C CA . GLY B 1 191 ? 7.918 -37.656 -53.406 1 60.28 191 GLY B CA 1
ATOM 6298 C C . GLY B 1 191 ? 9.312 -37.75 -52.812 1 60.28 191 GLY B C 1
ATOM 6299 O O . GLY B 1 191 ? 10.055 -38.688 -53.125 1 60.28 191 GLY B O 1
ATOM 6300 N N . SER B 1 192 ? 9.711 -36.625 -52.312 1 63.59 192 SER B N 1
ATOM 6301 C CA . SER B 1 192 ? 11.055 -36.656 -51.75 1 63.59 192 SER B CA 1
ATOM 6302 C C . SER B 1 192 ? 11.023 -36.812 -50.25 1 63.59 192 SER B C 1
ATOM 6304 O O . SER B 1 192 ? 10.188 -36.219 -49.562 1 63.59 192 SER B O 1
ATOM 6306 N N . SER B 1 193 ? 11.633 -37.844 -49.781 1 65.69 193 SER B N 1
ATOM 6307 C CA . SER B 1 193 ? 11.688 -38.188 -48.375 1 65.69 193 SER B CA 1
ATOM 6308 C C . SER B 1 193 ? 12.727 -37.344 -47.656 1 65.69 193 SER B C 1
ATOM 6310 O O . SER B 1 193 ? 13.914 -37.375 -47.969 1 65.69 193 SER B O 1
ATOM 6312 N N . TYR B 1 194 ? 12.305 -36.281 -47.156 1 67.06 194 TYR B N 1
ATOM 6313 C CA . TYR B 1 194 ? 13.227 -35.469 -46.344 1 67.06 194 TYR B CA 1
ATOM 6314 C C . TYR B 1 194 ? 13.312 -36 -44.906 1 67.06 194 TYR B C 1
ATOM 6316 O O . TYR B 1 194 ? 12.305 -36.375 -44.344 1 67.06 194 TYR B O 1
ATOM 6324 N N . VAL B 1 195 ? 14.594 -36.312 -44.531 1 70.75 195 VAL B N 1
ATOM 6325 C CA . VAL B 1 195 ? 14.859 -36.781 -43.188 1 70.75 195 VAL B CA 1
ATOM 6326 C C . VAL B 1 195 ? 15.141 -35.594 -42.281 1 70.75 195 VAL B C 1
ATOM 6328 O O . VAL B 1 195 ? 16.078 -34.812 -42.531 1 70.75 195 VAL B O 1
ATOM 6331 N N . LEU B 1 196 ? 14.219 -35.188 -41.5 1 70.81 196 LEU B N 1
ATOM 6332 C CA . LEU B 1 196 ? 14.43 -34.094 -40.562 1 70.81 196 LEU B CA 1
ATOM 6333 C C . LEU B 1 196 ? 15.008 -34.625 -39.25 1 70.81 196 LEU B C 1
ATOM 6335 O O . LEU B 1 196 ? 14.336 -35.344 -38.5 1 70.81 196 LEU B O 1
ATOM 6339 N N . HIS B 1 197 ? 16.344 -34.281 -39.094 1 74.81 197 HIS B N 1
ATOM 6340 C CA . HIS B 1 197 ? 17.016 -34.594 -37.844 1 74.81 197 HIS B CA 1
ATOM 6341 C C . HIS B 1 197 ? 16.672 -33.594 -36.75 1 74.81 197 HIS B C 1
ATOM 6343 O O . HIS B 1 197 ? 16.578 -32.375 -37.031 1 74.81 197 HIS B O 1
ATOM 6349 N N . GLY B 1 198 ? 16.281 -34 -35.625 1 81.56 198 GLY B N 1
ATOM 6350 C CA . GLY B 1 198 ? 16.047 -33.125 -34.469 1 81.56 198 GLY B CA 1
ATOM 6351 C C . GLY B 1 198 ? 14.719 -32.406 -34.562 1 81.56 198 GLY B C 1
ATOM 6352 O O . GLY B 1 198 ? 14.609 -31.266 -34.125 1 81.56 198 GLY B O 1
ATOM 6353 N N . TYR B 1 199 ? 13.781 -32.969 -35.156 1 84.81 199 TYR B N 1
ATOM 6354 C CA . TYR B 1 199 ? 12.5 -32.312 -35.406 1 84.81 199 TYR B CA 1
ATOM 6355 C C . TYR B 1 199 ? 11.797 -32 -34.062 1 84.81 199 TYR B C 1
ATOM 6357 O O . TYR B 1 199 ? 11.047 -31.047 -33.969 1 84.81 199 TYR B O 1
ATOM 6365 N N . LEU B 1 200 ? 12.133 -32.781 -33.062 1 87 200 LEU B N 1
ATOM 6366 C CA . LEU B 1 200 ? 11.492 -32.562 -31.766 1 87 200 LEU B CA 1
ATOM 6367 C C . LEU B 1 200 ? 11.992 -31.266 -31.125 1 87 200 LEU B C 1
ATOM 6369 O O . LEU B 1 200 ? 11.219 -30.547 -30.484 1 87 200 LEU B O 1
ATOM 6373 N N . VAL B 1 201 ? 13.219 -30.984 -31.328 1 88.94 201 VAL B N 1
ATOM 6374 C CA . VAL B 1 201 ? 13.797 -29.766 -30.766 1 88.94 201 VAL B CA 1
ATOM 6375 C C . VAL B 1 201 ? 13.188 -28.547 -31.453 1 88.94 201 VAL B C 1
ATOM 6377 O O . VAL B 1 201 ? 12.758 -27.609 -30.781 1 88.94 201 VAL B O 1
ATOM 6380 N N . PHE B 1 202 ? 13.125 -28.562 -32.688 1 88.69 202 PHE B N 1
ATOM 6381 C CA . PHE B 1 202 ? 12.562 -27.453 -33.469 1 88.69 202 PHE B CA 1
ATOM 6382 C C . PHE B 1 202 ? 11.078 -27.281 -33.125 1 88.69 202 PHE B C 1
ATOM 6384 O O . PHE B 1 202 ? 10.578 -26.156 -33.094 1 88.69 202 PHE B O 1
ATOM 6391 N N . ALA B 1 203 ? 10.453 -28.375 -32.938 1 87.69 203 ALA B N 1
ATOM 6392 C CA . ALA B 1 203 ? 9.039 -28.312 -32.562 1 87.69 203 ALA B CA 1
ATOM 6393 C C . ALA B 1 203 ? 8.844 -27.672 -31.203 1 87.69 203 ALA B C 1
ATOM 6395 O O . ALA B 1 203 ? 7.898 -26.906 -31 1 87.69 203 ALA B O 1
ATOM 6396 N N . ALA B 1 204 ? 9.742 -28.016 -30.297 1 88.44 204 ALA B N 1
ATOM 6397 C CA . ALA B 1 204 ? 9.648 -27.422 -28.953 1 88.44 204 ALA B CA 1
ATOM 6398 C C . ALA B 1 204 ? 9.844 -25.922 -29.016 1 88.44 204 ALA B C 1
ATOM 6400 O O . ALA B 1 204 ? 9.102 -25.172 -28.375 1 88.44 204 ALA B O 1
ATOM 6401 N N . PHE B 1 205 ? 10.781 -25.453 -29.75 1 90.19 205 PHE B N 1
ATOM 6402 C CA . PHE B 1 205 ? 11.055 -24.031 -29.891 1 90.19 205 PHE B CA 1
ATOM 6403 C C . PHE B 1 205 ? 9.914 -23.328 -30.609 1 90.19 205 PHE B C 1
ATOM 6405 O O . PHE B 1 205 ? 9.523 -22.203 -30.25 1 90.19 205 PHE B O 1
ATOM 6412 N N . ALA B 1 206 ? 9.43 -23.969 -31.641 1 89.62 206 ALA B N 1
ATOM 6413 C CA . ALA B 1 206 ? 8.312 -23.406 -32.406 1 89.62 206 ALA B CA 1
ATOM 6414 C C . ALA B 1 206 ? 7.055 -23.328 -31.531 1 89.62 206 ALA B C 1
ATOM 6416 O O . ALA B 1 206 ? 6.344 -22.312 -31.547 1 89.62 206 ALA B O 1
ATOM 6417 N N . TYR B 1 207 ? 6.832 -24.375 -30.812 1 86.94 207 TYR B N 1
ATOM 6418 C CA . TYR B 1 207 ? 5.684 -24.438 -29.906 1 86.94 207 TYR B CA 1
ATOM 6419 C C . TYR B 1 207 ? 5.742 -23.312 -28.891 1 86.94 207 TYR B C 1
ATOM 6421 O O . TYR B 1 207 ? 4.766 -22.578 -28.703 1 86.94 207 TYR B O 1
ATOM 6429 N N . THR B 1 208 ? 6.844 -23.156 -28.25 1 87 208 THR B N 1
ATOM 6430 C CA . THR B 1 208 ? 7.004 -22.141 -27.219 1 87 208 THR B CA 1
ATOM 6431 C C . THR B 1 208 ? 7 -20.75 -27.859 1 87 208 THR B C 1
ATOM 6433 O O . THR B 1 208 ? 6.469 -19.797 -27.281 1 87 208 THR B O 1
ATOM 6436 N N . GLY B 1 209 ? 7.609 -20.625 -28.969 1 88 209 GLY B N 1
ATOM 6437 C CA . GLY B 1 209 ? 7.605 -19.344 -29.672 1 88 209 GLY B CA 1
ATOM 6438 C C . GLY B 1 209 ? 6.211 -18.859 -30.031 1 88 209 GLY B C 1
ATOM 6439 O O . GLY B 1 209 ? 5.898 -17.688 -29.875 1 88 209 GLY B O 1
ATOM 6440 N N . VAL B 1 210 ? 5.418 -19.781 -30.5 1 87.62 210 VAL B N 1
ATOM 6441 C CA . VAL B 1 210 ? 4.043 -19.438 -30.844 1 87.62 210 VAL B CA 1
ATOM 6442 C C . VAL B 1 210 ? 3.283 -19.016 -29.594 1 87.62 210 VAL B C 1
ATOM 6444 O O . VAL B 1 210 ? 2.539 -18.031 -29.625 1 87.62 210 VAL B O 1
ATOM 6447 N N . ILE B 1 211 ? 3.492 -19.766 -28.531 1 84.38 211 ILE B N 1
ATOM 6448 C CA . ILE B 1 211 ? 2.824 -19.438 -27.281 1 84.38 211 ILE B CA 1
ATOM 6449 C C . ILE B 1 211 ? 3.283 -18.062 -26.797 1 84.38 211 ILE B C 1
ATOM 6451 O O . ILE B 1 211 ? 2.469 -17.25 -26.359 1 84.38 211 ILE B O 1
ATOM 6455 N N . PHE B 1 212 ? 4.562 -17.828 -26.875 1 84.69 212 PHE B N 1
ATOM 6456 C CA . PHE B 1 212 ? 5.113 -16.531 -26.469 1 84.69 212 PHE B CA 1
ATOM 6457 C C . PHE B 1 212 ? 4.531 -15.406 -27.312 1 84.69 212 PHE B C 1
ATOM 6459 O O . PHE B 1 212 ? 4.09 -14.391 -26.781 1 84.69 212 PHE B O 1
ATOM 6466 N N . ALA B 1 213 ? 4.539 -15.547 -28.562 1 86.88 213 ALA B N 1
ATOM 6467 C CA . ALA B 1 213 ? 4.047 -14.516 -29.469 1 86.88 213 ALA B CA 1
ATOM 6468 C C . ALA B 1 213 ? 2.559 -14.258 -29.25 1 86.88 213 ALA B C 1
ATOM 6470 O O . ALA B 1 213 ? 2.121 -13.109 -29.203 1 86.88 213 ALA B O 1
ATOM 6471 N N . ALA B 1 214 ? 1.821 -15.305 -29.078 1 85.69 214 ALA B N 1
ATOM 6472 C CA . ALA B 1 214 ? 0.383 -15.18 -28.859 1 85.69 214 ALA B CA 1
ATOM 6473 C C . ALA B 1 214 ? 0.087 -14.492 -27.531 1 85.69 214 ALA B C 1
ATOM 6475 O O . ALA B 1 214 ? -0.765 -13.602 -27.453 1 85.69 214 ALA B O 1
ATOM 6476 N N . THR B 1 215 ? 0.752 -14.867 -26.562 1 81.69 215 THR B N 1
ATOM 6477 C CA . THR B 1 215 ? 0.548 -14.266 -25.25 1 81.69 215 THR B CA 1
ATOM 6478 C C . THR B 1 215 ? 0.923 -12.789 -25.266 1 81.69 215 THR B C 1
ATOM 6480 O O . THR B 1 215 ? 0.239 -11.961 -24.672 1 81.69 215 THR B O 1
ATOM 6483 N N . HIS B 1 216 ? 1.959 -12.492 -25.938 1 81.31 216 HIS B N 1
ATOM 6484 C CA . HIS B 1 216 ? 2.398 -11.102 -26.031 1 81.31 216 HIS B CA 1
ATOM 6485 C C . HIS B 1 216 ? 1.378 -10.25 -26.781 1 81.31 216 HIS B C 1
ATOM 6487 O O . HIS B 1 216 ? 1.012 -9.164 -26.328 1 81.31 216 HIS B O 1
ATOM 6493 N N . TYR B 1 217 ? 0.938 -10.711 -27.844 1 85.44 217 TYR B N 1
ATOM 6494 C CA . TYR B 1 217 ? 0.015 -9.953 -28.672 1 85.44 217 TYR B CA 1
ATOM 6495 C C . TYR B 1 217 ? -1.334 -9.789 -27.984 1 85.44 217 TYR B C 1
ATOM 6497 O O . TYR B 1 217 ? -1.944 -8.719 -28.047 1 85.44 217 TYR B O 1
ATOM 6505 N N . LEU B 1 218 ? -1.775 -10.758 -27.281 1 83.81 218 LEU B N 1
ATOM 6506 C CA . LEU B 1 218 ? -3.076 -10.727 -26.609 1 83.81 218 LEU B CA 1
ATOM 6507 C C . LEU B 1 218 ? -2.996 -9.961 -25.297 1 83.81 218 LEU B C 1
ATOM 6509 O O . LEU B 1 218 ? -3.98 -9.359 -24.859 1 83.81 218 LEU B O 1
ATOM 6513 N N . GLY B 1 219 ? -1.822 -9.984 -24.688 1 82.25 219 GLY B N 1
ATOM 6514 C CA . GLY B 1 219 ? -1.701 -9.469 -23.328 1 82.25 219 GLY B CA 1
ATOM 6515 C C . GLY B 1 219 ? -1.051 -8.094 -23.281 1 82.25 219 GLY B C 1
ATOM 6516 O O . GLY B 1 219 ? -1.034 -7.453 -22.219 1 82.25 219 GLY B O 1
ATOM 6517 N N . ARG B 1 220 ? -0.575 -7.52 -24.266 1 81.31 220 ARG B N 1
ATOM 6518 C CA . ARG B 1 220 ? 0.182 -6.273 -24.25 1 81.31 220 ARG B CA 1
ATOM 6519 C C . ARG B 1 220 ? -0.659 -5.125 -23.703 1 81.31 220 ARG B C 1
ATOM 6521 O O . ARG B 1 220 ? -0.143 -4.25 -23 1 81.31 220 ARG B O 1
ATOM 6528 N N . ARG B 1 221 ? -1.93 -5.105 -23.938 1 83.56 221 ARG B N 1
ATOM 6529 C CA . ARG B 1 221 ? -2.805 -4.035 -23.469 1 83.56 221 ARG B CA 1
ATOM 6530 C C . ARG B 1 221 ? -3.062 -4.152 -21.969 1 83.56 221 ARG B C 1
ATOM 6532 O O . ARG B 1 221 ? -3.488 -3.188 -21.328 1 83.56 221 ARG B O 1
ATOM 6539 N N . LEU B 1 222 ? -2.859 -5.285 -21.484 1 81.38 222 LEU B N 1
ATOM 6540 C CA . LEU B 1 222 ? -3.139 -5.523 -20.062 1 81.38 222 LEU B CA 1
ATOM 6541 C C . LEU B 1 222 ? -2.209 -4.695 -19.188 1 81.38 222 LEU B C 1
ATOM 6543 O O . LEU B 1 222 ? -2.607 -4.25 -18.109 1 81.38 222 LEU B O 1
ATOM 6547 N N . ILE B 1 223 ? -1.06 -4.445 -19.688 1 74.12 223 ILE B N 1
ATOM 6548 C CA . ILE B 1 223 ? -0.082 -3.682 -18.906 1 74.12 223 ILE B CA 1
ATOM 6549 C C . ILE B 1 223 ? -0.578 -2.25 -18.719 1 74.12 223 ILE B C 1
ATOM 6551 O O . ILE B 1 223 ? -0.553 -1.721 -17.609 1 74.12 223 ILE B O 1
ATOM 6555 N N . THR B 1 224 ? -1.061 -1.692 -19.734 1 78.56 224 THR B N 1
ATOM 6556 C CA . THR B 1 224 ? -1.544 -0.318 -19.672 1 78.56 224 THR B CA 1
ATOM 6557 C C . THR B 1 224 ? -2.83 -0.233 -18.859 1 78.56 224 THR B C 1
ATOM 6559 O O . THR B 1 224 ? -3.018 0.704 -18.078 1 78.56 224 THR B O 1
ATOM 6562 N N . LEU B 1 225 ? -3.658 -1.227 -19.016 1 83.94 225 LEU B N 1
ATOM 6563 C CA . LEU B 1 225 ? -4.926 -1.224 -18.297 1 83.94 225 LEU B CA 1
ATOM 6564 C C . LEU B 1 225 ? -4.703 -1.419 -16.797 1 83.94 225 LEU B C 1
ATOM 6566 O O . LEU B 1 225 ? -5.41 -0.829 -15.984 1 83.94 225 LEU B O 1
ATOM 6570 N N . THR B 1 226 ? -3.77 -2.146 -16.5 1 81.5 226 THR B N 1
ATOM 6571 C CA . THR B 1 226 ? -3.461 -2.373 -15.094 1 81.5 226 THR B CA 1
ATOM 6572 C C . THR B 1 226 ? -2.879 -1.113 -14.461 1 81.5 226 THR B C 1
ATOM 6574 O O . THR B 1 226 ? -3.232 -0.76 -13.336 1 81.5 226 THR B O 1
ATOM 6577 N N . ALA B 1 227 ? -2.008 -0.513 -15.195 1 75.75 227 ALA B N 1
ATOM 6578 C CA . ALA B 1 227 ? -1.457 0.747 -14.703 1 75.75 227 ALA B CA 1
ATOM 6579 C C . ALA B 1 227 ? -2.559 1.784 -14.5 1 75.75 227 ALA B C 1
ATOM 6581 O O . ALA B 1 227 ? -2.57 2.498 -13.5 1 75.75 227 ALA B O 1
ATOM 6582 N N . ARG B 1 228 ? -3.396 1.827 -15.445 1 82.75 228 ARG B N 1
ATOM 6583 C CA . ARG B 1 228 ? -4.527 2.742 -15.336 1 82.75 228 ARG B CA 1
ATOM 6584 C C . ARG B 1 228 ? -5.414 2.383 -14.148 1 82.75 228 ARG B C 1
ATOM 6586 O O . ARG B 1 228 ? -5.926 3.268 -13.461 1 82.75 228 ARG B O 1
ATOM 6593 N N . GLN B 1 229 ? -5.582 1.174 -13.914 1 87.94 229 GLN B N 1
ATOM 6594 C CA . GLN B 1 229 ? -6.398 0.727 -12.789 1 87.94 229 GLN B CA 1
ATOM 6595 C C . GLN B 1 229 ? -5.805 1.19 -11.461 1 87.94 229 GLN B C 1
ATOM 6597 O O . GLN B 1 229 ? -6.523 1.687 -10.594 1 87.94 229 GLN B O 1
ATOM 6602 N N . HIS B 1 230 ? -4.512 1.107 -11.305 1 80.25 230 HIS B N 1
ATOM 6603 C CA . HIS B 1 230 ? -3.84 1.555 -10.094 1 80.25 230 HIS B CA 1
ATOM 6604 C C . HIS B 1 230 ? -3.99 3.061 -9.898 1 80.25 230 HIS B C 1
ATOM 6606 O O . HIS B 1 230 ? -4.215 3.529 -8.781 1 80.25 230 HIS B O 1
ATOM 6612 N N . ARG B 1 231 ? -3.922 3.699 -10.992 1 80.38 231 ARG B N 1
ATOM 6613 C CA . ARG B 1 231 ? -4.078 5.148 -10.93 1 80.38 231 ARG B CA 1
ATOM 6614 C C . ARG B 1 231 ? -5.492 5.531 -10.508 1 80.38 231 ARG B C 1
ATOM 6616 O O . ARG B 1 231 ? -5.676 6.375 -9.625 1 80.38 231 ARG B O 1
ATOM 6623 N N . LEU B 1 232 ? -6.445 4.938 -11.141 1 89.38 232 LEU B N 1
ATOM 6624 C CA . LEU B 1 232 ? -7.84 5.25 -10.836 1 89.38 232 LEU B CA 1
ATOM 6625 C C . LEU B 1 232 ? -8.18 4.879 -9.398 1 89.38 232 LEU B C 1
ATOM 6627 O O . LEU B 1 232 ? -8.891 5.617 -8.711 1 89.38 232 LEU B O 1
ATOM 6631 N N . GLU B 1 233 ? -7.715 3.793 -8.969 1 89.88 233 GLU B N 1
ATOM 6632 C CA . GLU B 1 233 ? -7.93 3.398 -7.582 1 89.88 233 GLU B CA 1
ATOM 6633 C C . GLU B 1 233 ? -7.223 4.352 -6.625 1 89.88 233 GLU B C 1
ATOM 6635 O O . GLU B 1 233 ? -7.742 4.66 -5.551 1 89.88 233 GLU B O 1
ATOM 6640 N N . GLY B 1 234 ? -6.07 4.766 -7.016 1 81.31 234 GLY B N 1
ATOM 6641 C CA . GLY B 1 234 ? -5.367 5.781 -6.25 1 81.31 234 GLY B CA 1
ATOM 6642 C C . GLY B 1 234 ? -6.137 7.082 -6.129 1 81.31 234 GLY B C 1
ATOM 6643 O O . GLY B 1 234 ? -6.227 7.66 -5.043 1 81.31 234 GLY B O 1
ATOM 6644 N N . ASP B 1 235 ? -6.641 7.512 -7.219 1 85.25 235 ASP B N 1
ATOM 6645 C CA . ASP B 1 235 ? -7.457 8.719 -7.223 1 85.25 235 ASP B CA 1
ATOM 6646 C C . ASP B 1 235 ? -8.664 8.57 -6.297 1 85.25 235 ASP B C 1
ATOM 6648 O O . ASP B 1 235 ? -9.008 9.5 -5.566 1 85.25 235 ASP B O 1
ATOM 6652 N N . PHE B 1 236 ? -9.273 7.457 -6.348 1 92.12 236 PHE B N 1
ATOM 6653 C CA . PHE B 1 236 ? -10.406 7.164 -5.484 1 92.12 236 PHE B CA 1
ATOM 6654 C C . PHE B 1 236 ? -10 7.246 -4.016 1 92.12 236 PHE B C 1
ATOM 6656 O O . PHE B 1 236 ? -10.719 7.828 -3.199 1 92.12 236 PHE B O 1
ATOM 6663 N N . ARG B 1 237 ? -8.93 6.762 -3.754 1 87.12 237 ARG B N 1
ATOM 6664 C CA . ARG B 1 237 ? -8.438 6.777 -2.379 1 87.12 237 ARG B CA 1
ATOM 6665 C C . ARG B 1 237 ? -8.094 8.195 -1.936 1 87.12 237 ARG B C 1
ATOM 6667 O O . ARG B 1 237 ? -8.359 8.57 -0.792 1 87.12 237 ARG B O 1
ATOM 6674 N N . VAL B 1 238 ? -7.57 8.922 -2.775 1 82 238 VAL B N 1
ATOM 6675 C CA . VAL B 1 238 ? -7.207 10.305 -2.465 1 82 238 VAL B CA 1
ATOM 6676 C C . VAL B 1 238 ? -8.461 11.094 -2.1 1 82 238 VAL B C 1
ATOM 6678 O O . VAL B 1 238 ? -8.445 11.898 -1.164 1 82 238 VAL B O 1
ATOM 6681 N N . LEU B 1 239 ? -9.477 10.859 -2.824 1 90.12 239 LEU B N 1
ATOM 6682 C CA . LEU B 1 239 ? -10.734 11.547 -2.537 1 90.12 239 LEU B CA 1
ATOM 6683 C C . LEU B 1 239 ? -11.266 11.156 -1.16 1 90.12 239 LEU B C 1
ATOM 6685 O O . LEU B 1 239 ? -11.742 12.008 -0.409 1 90.12 239 LEU B O 1
ATOM 6689 N N . MET B 1 240 ? -11.18 9.938 -0.864 1 92.31 240 MET B N 1
ATOM 6690 C CA . MET B 1 240 ? -11.656 9.477 0.436 1 92.31 240 MET B CA 1
ATOM 6691 C C . MET B 1 240 ? -10.805 10.039 1.563 1 92.31 240 MET B C 1
ATOM 6693 O O . MET B 1 240 ? -11.32 10.422 2.611 1 92.31 240 MET B O 1
ATOM 6697 N N . VAL B 1 241 ? -9.531 10.047 1.392 1 86.31 241 VAL B N 1
ATOM 6698 C CA . VAL B 1 241 ? -8.633 10.633 2.377 1 86.31 241 VAL B CA 1
ATOM 6699 C C . VAL B 1 241 ? -8.953 12.109 2.559 1 86.31 241 VAL B C 1
ATOM 6701 O O . VAL B 1 241 ? -8.906 12.625 3.678 1 86.31 241 VAL B O 1
ATOM 6704 N N . GLY B 1 242 ? -9.258 12.75 1.479 1 87.5 242 GLY B N 1
ATOM 6705 C CA . GLY B 1 242 ? -9.688 14.133 1.56 1 87.5 242 GLY B CA 1
ATOM 6706 C C . GLY B 1 242 ? -10.922 14.328 2.42 1 87.5 242 GLY B C 1
ATOM 6707 O O . GLY B 1 242 ? -10.984 15.266 3.219 1 87.5 242 GLY B O 1
ATOM 6708 N N . VAL B 1 243 ? -11.852 13.461 2.27 1 92.69 243 VAL B N 1
ATOM 6709 C CA . VAL B 1 243 ? -13.07 13.531 3.064 1 92.69 243 VAL B CA 1
ATOM 6710 C C . VAL B 1 243 ? -12.742 13.328 4.543 1 92.69 243 VAL B C 1
ATOM 6712 O O . VAL B 1 243 ? -13.312 14 5.41 1 92.69 243 VAL B O 1
ATOM 6715 N N . ARG B 1 244 ? -11.836 12.492 4.801 1 90.31 244 ARG B N 1
ATOM 6716 C CA . ARG B 1 244 ? -11.438 12.25 6.184 1 90.31 244 ARG B CA 1
ATOM 6717 C C . ARG B 1 244 ? -10.688 13.453 6.75 1 90.31 244 ARG B C 1
ATOM 6719 O O . ARG B 1 244 ? -10.945 13.875 7.883 1 90.31 244 ARG B O 1
ATOM 6726 N N . GLU B 1 245 ? -9.789 13.93 5.996 1 83.31 245 GLU B N 1
ATOM 6727 C CA . GLU B 1 245 ? -8.961 15.047 6.434 1 83.31 245 GLU B CA 1
ATOM 6728 C C . GLU B 1 245 ? -9.805 16.297 6.695 1 83.31 245 GLU B C 1
ATOM 6730 O O . GLU B 1 245 ? -9.531 17.047 7.637 1 83.31 245 GLU B O 1
ATOM 6735 N N . PHE B 1 246 ? -10.805 16.469 5.867 1 90.38 246 PHE B N 1
ATOM 6736 C CA . PHE B 1 246 ? -11.641 17.656 5.988 1 90.38 246 PHE B CA 1
ATOM 6737 C C . PHE B 1 246 ? -13.047 17.297 6.445 1 90.38 246 PHE B C 1
ATOM 6739 O O . PHE B 1 246 ? -14.023 17.906 6.016 1 90.38 246 PHE B O 1
ATOM 6746 N N . ALA B 1 247 ? -13.078 16.281 7.27 1 92.38 247 ALA B N 1
ATOM 6747 C CA . ALA B 1 247 ? -14.367 15.766 7.727 1 92.38 247 ALA B CA 1
ATOM 6748 C C . ALA B 1 247 ? -15.172 16.844 8.438 1 92.38 247 ALA B C 1
ATOM 6750 O O . ALA B 1 247 ? -16.375 16.984 8.211 1 92.38 247 ALA B O 1
ATOM 6751 N N . GLU B 1 248 ? -14.523 17.625 9.297 1 90.75 248 GLU B N 1
ATOM 6752 C CA . GLU B 1 248 ? -15.219 18.656 10.062 1 90.75 248 GLU B CA 1
ATOM 6753 C C . GLU B 1 248 ? -15.773 19.734 9.141 1 90.75 248 GLU B C 1
ATOM 6755 O O . GLU B 1 248 ? -16.938 20.125 9.258 1 90.75 248 GLU B O 1
ATOM 6760 N N . GLN B 1 249 ? -14.992 20.156 8.234 1 91.19 249 GLN B N 1
ATOM 6761 C CA . GLN B 1 249 ? -15.406 21.188 7.309 1 91.19 249 GLN B CA 1
ATOM 6762 C C . GLN B 1 249 ? -16.578 20.719 6.449 1 91.19 249 GLN B C 1
ATOM 6764 O O . GLN B 1 249 ? -17.547 21.469 6.238 1 91.19 249 GLN B O 1
ATOM 6769 N N . ILE B 1 250 ? -16.453 19.562 6.012 1 93.56 250 ILE B N 1
ATOM 6770 C CA . ILE B 1 250 ? -17.516 19 5.172 1 93.56 250 ILE B CA 1
ATOM 6771 C C . ILE B 1 250 ? -18.812 18.875 5.973 1 93.56 250 ILE B C 1
ATOM 6773 O O . ILE B 1 250 ? -19.891 19.141 5.453 1 93.56 250 ILE B O 1
ATOM 6777 N N . ALA B 1 251 ? -18.672 18.531 7.203 1 92.44 251 ALA B N 1
ATOM 6778 C CA . ALA B 1 251 ? -19.844 18.422 8.062 1 92.44 251 ALA B CA 1
ATOM 6779 C C . ALA B 1 251 ? -20.469 19.797 8.312 1 92.44 251 ALA B C 1
ATOM 6781 O O . ALA B 1 251 ? -21.688 19.938 8.305 1 92.44 251 ALA B O 1
ATOM 6782 N N . PHE B 1 252 ? -19.641 20.75 8.539 1 91 252 PHE B N 1
ATOM 6783 C CA . PHE B 1 252 ? -20.125 22.109 8.734 1 91 252 PHE B CA 1
ATOM 6784 C C . PHE B 1 252 ? -20.906 22.594 7.516 1 91 252 PHE B C 1
ATOM 6786 O O . PHE B 1 252 ? -21.969 23.203 7.652 1 91 252 PHE B O 1
ATOM 6793 N N . PHE B 1 253 ? -20.422 22.172 6.371 1 90.62 253 PHE B N 1
ATOM 6794 C CA . PHE B 1 253 ? -21.031 22.625 5.125 1 90.62 253 PHE B CA 1
ATOM 6795 C C . PHE B 1 253 ? -22.203 21.734 4.738 1 90.62 253 PHE B C 1
ATOM 6797 O O . PHE B 1 253 ? -22.922 22.031 3.783 1 90.62 253 PHE B O 1
ATOM 6804 N N . ARG B 1 254 ? -22.391 20.656 5.438 1 89.12 254 ARG B N 1
ATOM 6805 C CA . ARG B 1 254 ? -23.375 19.656 5.047 1 89.12 254 ARG B CA 1
ATOM 6806 C C . ARG B 1 254 ? -23.172 19.219 3.6 1 89.12 254 ARG B C 1
ATOM 6808 O O . ARG B 1 254 ? -24.109 19.188 2.812 1 89.12 254 ARG B O 1
ATOM 6815 N N . GLY B 1 255 ? -21.906 19 3.293 1 90.31 255 GLY B N 1
ATOM 6816 C CA . GLY B 1 255 ? -21.516 18.688 1.928 1 90.31 255 GLY B CA 1
ATOM 6817 C C . GLY B 1 255 ? -21.484 17.188 1.646 1 90.31 255 GLY B C 1
ATOM 6818 O O . GLY B 1 255 ? -20.797 16.734 0.738 1 90.31 255 GLY B O 1
ATOM 6819 N N . GLN B 1 256 ? -22.281 16.375 2.279 1 91.25 256 GLN B N 1
ATOM 6820 C CA . GLN B 1 256 ? -22.281 14.93 2.133 1 91.25 256 GLN B CA 1
ATOM 6821 C C . GLN B 1 256 ? -22.703 14.516 0.727 1 91.25 256 GLN B C 1
ATOM 6823 O O . GLN B 1 256 ? -22.109 13.617 0.131 1 91.25 256 GLN B O 1
ATOM 6828 N N . THR B 1 257 ? -23.703 15.164 0.227 1 90.5 257 THR B N 1
ATOM 6829 C CA . THR B 1 257 ? -24.234 14.812 -1.087 1 90.5 257 THR B CA 1
ATOM 6830 C C . THR B 1 257 ? -23.203 15.109 -2.178 1 90.5 257 THR B C 1
ATOM 6832 O O . THR B 1 257 ? -23.016 14.312 -3.1 1 90.5 257 THR B O 1
ATOM 6835 N N . ALA B 1 258 ? -22.594 16.234 -2.01 1 91 258 ALA B N 1
ATOM 6836 C CA . ALA B 1 258 ? -21.578 16.609 -2.992 1 91 258 ALA B CA 1
ATOM 6837 C C . ALA B 1 258 ? -20.422 15.609 -2.982 1 91 258 ALA B C 1
ATOM 6839 O O . ALA B 1 258 ? -19.969 15.172 -4.039 1 91 258 ALA B O 1
ATOM 6840 N N . GLU B 1 259 ? -20 15.289 -1.798 1 93.56 259 GLU B N 1
ATOM 6841 C CA . GLU B 1 259 ? -18.875 14.359 -1.682 1 93.56 259 GLU B CA 1
ATOM 6842 C C . GLU B 1 259 ? -19.281 12.961 -2.145 1 93.56 259 GLU B C 1
ATOM 6844 O O . GLU B 1 259 ? -18.469 12.242 -2.734 1 93.56 259 GLU B O 1
ATOM 6849 N N . HIS B 1 260 ? -20.5 12.57 -1.857 1 93.62 260 HIS B N 1
ATOM 6850 C CA . HIS B 1 260 ? -21 11.289 -2.332 1 93.62 260 HIS B CA 1
ATOM 6851 C C . HIS B 1 260 ? -20.969 11.211 -3.854 1 93.62 260 HIS B C 1
ATOM 6853 O O . HIS B 1 260 ? -20.562 10.195 -4.426 1 93.62 260 HIS B O 1
ATOM 6859 N N . GLY B 1 261 ? -21.438 12.234 -4.469 1 91.94 261 GLY B N 1
ATOM 6860 C CA . GLY B 1 261 ? -21.406 12.289 -5.922 1 91.94 261 GLY B CA 1
ATOM 6861 C C . GLY B 1 261 ? -20.016 12.188 -6.504 1 91.94 261 GLY B C 1
ATOM 6862 O O . GLY B 1 261 ? -19.797 11.469 -7.48 1 91.94 261 GLY B O 1
ATOM 6863 N N . ARG B 1 262 ? -19.141 12.852 -5.918 1 91.69 262 ARG B N 1
ATOM 6864 C CA . ARG B 1 262 ? -17.75 12.836 -6.379 1 91.69 262 ARG B CA 1
ATOM 6865 C C . ARG B 1 262 ? -17.141 11.445 -6.219 1 91.69 262 ARG B C 1
ATOM 6867 O O . ARG B 1 262 ? -16.438 10.969 -7.113 1 91.69 262 ARG B O 1
ATOM 6874 N N . LEU B 1 263 ? -17.406 10.852 -5.125 1 93.94 263 LEU B N 1
ATOM 6875 C CA . LEU B 1 263 ? -16.875 9.516 -4.875 1 93.94 263 LEU B CA 1
ATOM 6876 C C . LEU B 1 263 ? -17.484 8.508 -5.844 1 93.94 263 LEU B C 1
ATOM 6878 O O . LEU B 1 263 ? -16.781 7.645 -6.371 1 93.94 263 LEU B O 1
ATOM 6882 N N . GLN B 1 264 ? -18.75 8.617 -6.098 1 94.12 264 GLN B N 1
ATOM 6883 C CA . GLN B 1 264 ? -19.422 7.703 -7.016 1 94.12 264 GLN B CA 1
ATOM 6884 C C . GLN B 1 264 ? -18.891 7.859 -8.438 1 94.12 264 GLN B C 1
ATOM 6886 O O . GLN B 1 264 ? -18.688 6.867 -9.141 1 94.12 264 GLN B O 1
ATOM 6891 N N . ALA B 1 265 ? -18.672 9.055 -8.797 1 92.38 265 ALA B N 1
ATOM 6892 C CA . ALA B 1 265 ? -18.156 9.312 -10.141 1 92.38 265 ALA B CA 1
ATOM 6893 C C . ALA B 1 265 ? -16.75 8.734 -10.297 1 92.38 265 ALA B C 1
ATOM 6895 O O . ALA B 1 265 ? -16.438 8.117 -11.312 1 92.38 265 ALA B O 1
ATOM 6896 N N . SER B 1 266 ? -15.961 8.938 -9.344 1 93.5 266 SER B N 1
ATOM 6897 C CA . SER B 1 266 ? -14.594 8.422 -9.383 1 93.5 266 SER B CA 1
ATOM 6898 C C . SER B 1 266 ? -14.586 6.895 -9.422 1 93.5 266 SER B C 1
ATOM 6900 O O . SER B 1 266 ? -13.812 6.289 -10.172 1 93.5 266 SER B O 1
ATOM 6902 N N . PHE B 1 267 ? -15.453 6.273 -8.656 1 95.19 267 PHE B N 1
ATOM 6903 C CA . PHE B 1 267 ? -15.469 4.816 -8.586 1 95.19 267 PHE B CA 1
ATOM 6904 C C . PHE B 1 267 ? -16.047 4.219 -9.867 1 95.19 267 PHE B C 1
ATOM 6906 O O . PHE B 1 267 ? -15.695 3.098 -10.242 1 95.19 267 PHE B O 1
ATOM 6913 N N . ARG B 1 268 ? -16.891 4.949 -10.531 1 94.38 268 ARG B N 1
ATOM 6914 C CA . ARG B 1 268 ? -17.406 4.484 -11.812 1 94.38 268 ARG B CA 1
ATOM 6915 C C . ARG B 1 268 ? -16.281 4.297 -12.82 1 94.38 268 ARG B C 1
ATOM 6917 O O . ARG B 1 268 ? -16.312 3.365 -13.633 1 94.38 268 ARG B O 1
ATOM 6924 N N . PHE B 1 269 ? -15.344 5.168 -12.758 1 92.75 269 PHE B N 1
ATOM 6925 C CA . PHE B 1 269 ? -14.195 5.027 -13.648 1 92.75 269 PHE B CA 1
ATOM 6926 C C . PHE B 1 269 ? -13.367 3.803 -13.273 1 92.75 269 PHE B C 1
ATOM 6928 O O . PHE B 1 269 ? -12.82 3.129 -14.148 1 92.75 269 PHE B O 1
ATOM 6935 N N . VAL B 1 270 ? -13.289 3.498 -12.008 1 94 270 VAL B N 1
ATOM 6936 C CA . VAL B 1 270 ? -12.594 2.303 -11.547 1 94 270 VAL B CA 1
ATOM 6937 C C . VAL B 1 270 ? -13.281 1.057 -12.102 1 94 270 VAL B C 1
ATOM 6939 O O . VAL B 1 270 ? -12.633 0.173 -12.656 1 94 270 VAL B O 1
ATOM 6942 N N . VAL B 1 271 ? -14.602 1.045 -12.07 1 95.69 271 VAL B N 1
ATOM 6943 C CA . VAL B 1 271 ? -15.383 -0.118 -12.484 1 95.69 271 VAL B CA 1
ATOM 6944 C C . VAL B 1 271 ? -15.305 -0.279 -14 1 95.69 271 VAL B C 1
ATOM 6946 O O . VAL B 1 271 ? -15.172 -1.396 -14.5 1 95.69 271 VAL B O 1
ATOM 6949 N N . SER B 1 272 ? -15.359 0.809 -14.688 1 95.19 272 SER B N 1
ATOM 6950 C CA . SER B 1 272 ? -15.305 0.752 -16.141 1 95.19 272 SER B CA 1
ATOM 6951 C C . SER B 1 272 ? -13.977 0.162 -16.625 1 95.19 272 SER B C 1
ATOM 6953 O O . SER B 1 272 ? -13.953 -0.644 -17.562 1 95.19 272 SER B O 1
ATOM 6955 N N . ASN B 1 273 ? -12.953 0.577 -15.953 1 93.19 273 ASN B N 1
ATOM 6956 C CA . ASN B 1 273 ? -11.648 0.036 -16.328 1 93.19 273 ASN B CA 1
ATOM 6957 C C . ASN B 1 273 ? -11.523 -1.436 -15.945 1 93.19 273 ASN B C 1
ATOM 6959 O O . ASN B 1 273 ? -10.82 -2.197 -16.609 1 93.19 273 ASN B O 1
ATOM 6963 N N . LEU B 1 274 ? -12.172 -1.849 -14.891 1 93.38 274 LEU B N 1
ATOM 6964 C CA . LEU B 1 274 ? -12.172 -3.256 -14.508 1 93.38 274 LEU B CA 1
ATOM 6965 C C . LEU B 1 274 ? -12.797 -4.117 -15.594 1 93.38 274 LEU B C 1
ATOM 6967 O O . LEU B 1 274 ? -12.297 -5.203 -15.898 1 93.38 274 LEU B O 1
ATOM 6971 N N . TYR B 1 275 ? -13.844 -3.623 -16.219 1 93.75 275 TYR B N 1
ATOM 6972 C CA . TYR B 1 275 ? -14.5 -4.371 -17.281 1 93.75 275 TYR B CA 1
ATOM 6973 C C . TYR B 1 275 ? -13.625 -4.422 -18.531 1 93.75 275 TYR B C 1
ATOM 6975 O O . TYR B 1 275 ? -13.586 -5.438 -19.219 1 93.75 275 TYR B O 1
ATOM 6983 N N . ALA B 1 276 ? -12.953 -3.355 -18.766 1 92.75 276 ALA B N 1
ATOM 6984 C CA . ALA B 1 276 ? -12.023 -3.363 -19.891 1 92.75 276 ALA B CA 1
ATOM 6985 C C . ALA B 1 276 ? -10.906 -4.375 -19.672 1 92.75 276 ALA B C 1
ATOM 6987 O O . ALA B 1 276 ? -10.539 -5.109 -20.594 1 92.75 276 ALA B O 1
ATOM 6988 N N . THR B 1 277 ? -10.43 -4.438 -18.516 1 90.56 277 THR B N 1
ATOM 6989 C CA . THR B 1 277 ? -9.391 -5.395 -18.156 1 90.56 277 THR B CA 1
ATOM 6990 C C . THR B 1 277 ? -9.914 -6.824 -18.25 1 90.56 277 THR B C 1
ATOM 6992 O O . THR B 1 277 ? -9.195 -7.73 -18.672 1 90.56 277 THR B O 1
ATOM 6995 N N . LEU B 1 278 ? -11.172 -7.012 -17.875 1 90.38 278 LEU B N 1
ATOM 6996 C CA . LEU B 1 278 ? -11.797 -8.328 -17.922 1 90.38 278 LEU B CA 1
ATOM 6997 C C . LEU B 1 278 ? -11.82 -8.875 -19.344 1 90.38 278 LEU B C 1
ATOM 6999 O O . LEU B 1 278 ? -11.508 -10.047 -19.578 1 90.38 278 LEU B O 1
ATOM 7003 N N . TRP B 1 279 ? -12 -8.047 -20.234 1 89.62 279 TRP B N 1
ATOM 7004 C CA . TRP B 1 279 ? -12.133 -8.5 -21.609 1 89.62 279 TRP B CA 1
ATOM 7005 C C . TRP B 1 279 ? -10.781 -8.914 -22.188 1 89.62 279 TRP B C 1
ATOM 7007 O O . TRP B 1 279 ? -10.68 -9.922 -22.875 1 89.62 279 TRP B O 1
ATOM 7017 N N . VAL B 1 280 ? -9.852 -8.219 -21.891 1 88.44 280 VAL B N 1
ATOM 7018 C CA . VAL B 1 280 ? -8.523 -8.586 -22.375 1 88.44 280 VAL B CA 1
ATOM 7019 C C . VAL B 1 280 ? -8.008 -9.805 -21.625 1 88.44 280 VAL B C 1
ATOM 7021 O O . VAL B 1 280 ? -7.426 -10.711 -22.219 1 88.44 280 VAL B O 1
ATOM 7024 N N . ASN B 1 281 ? -8.289 -9.852 -20.359 1 87.62 281 ASN B N 1
ATOM 7025 C CA . ASN B 1 281 ? -7.906 -11 -19.547 1 87.62 281 ASN B CA 1
ATOM 7026 C C . ASN B 1 281 ? -8.594 -12.281 -20.031 1 87.62 281 ASN B C 1
ATOM 7028 O O . ASN B 1 281 ? -8.008 -13.359 -19.969 1 87.62 281 ASN B O 1
ATOM 7032 N N . THR B 1 282 ? -9.82 -12.102 -20.469 1 88.75 282 THR B N 1
ATOM 7033 C CA . THR B 1 282 ? -10.562 -13.258 -20.969 1 88.75 282 THR B CA 1
ATOM 7034 C C . THR B 1 282 ? -9.891 -13.844 -22.203 1 88.75 282 THR B C 1
ATOM 7036 O O . THR B 1 282 ? -9.734 -15.062 -22.312 1 88.75 282 THR B O 1
ATOM 7039 N N . ARG B 1 283 ? -9.398 -12.984 -23.031 1 87.62 283 ARG B N 1
ATOM 7040 C CA . ARG B 1 283 ? -8.734 -13.453 -24.234 1 87.62 283 ARG B CA 1
ATOM 7041 C C . ARG B 1 283 ? -7.422 -14.156 -23.891 1 87.62 283 ARG B C 1
ATOM 7043 O O . ARG B 1 283 ? -7.137 -15.234 -24.422 1 87.62 283 ARG B O 1
ATOM 7050 N N . VAL B 1 284 ? -6.777 -13.625 -23.047 1 85.56 284 VAL B N 1
ATOM 7051 C CA . VAL B 1 284 ? -5.488 -14.188 -22.656 1 85.56 284 VAL B CA 1
ATOM 7052 C C . VAL B 1 284 ? -5.707 -15.5 -21.891 1 85.56 284 VAL B C 1
ATOM 7054 O O . VAL B 1 284 ? -5.031 -16.5 -22.156 1 85.56 284 VAL B O 1
ATOM 7057 N N . SER B 1 285 ? -6.648 -15.5 -21.031 1 85.31 285 SER B N 1
ATOM 7058 C CA . SER B 1 285 ? -6.938 -16.688 -20.234 1 85.31 285 SER B CA 1
ATOM 7059 C C . SER B 1 285 ? -7.453 -17.828 -21.109 1 85.31 285 SER B C 1
ATOM 7061 O O . SER B 1 285 ? -7.156 -19 -20.859 1 85.31 285 SER B O 1
ATOM 7063 N N . PHE B 1 286 ? -8.188 -17.422 -22.062 1 84.25 286 PHE B N 1
ATOM 7064 C CA . PHE B 1 286 ? -8.68 -18.422 -22.984 1 84.25 286 PHE B CA 1
ATOM 7065 C C . PHE B 1 286 ? -7.523 -19.125 -23.703 1 84.25 286 PHE B C 1
ATOM 7067 O O . PHE B 1 286 ? -7.48 -20.344 -23.766 1 84.25 286 PHE B O 1
ATOM 7074 N N . PHE B 1 287 ? -6.664 -18.375 -24.109 1 83.5 287 PHE B N 1
ATOM 7075 C CA . PHE B 1 287 ? -5.508 -18.938 -24.812 1 83.5 287 PHE B CA 1
ATOM 7076 C C . PHE B 1 287 ? -4.668 -19.781 -23.859 1 83.5 287 PHE B C 1
ATOM 7078 O O . PHE B 1 287 ? -4.281 -20.906 -24.203 1 83.5 287 PHE B O 1
ATOM 7085 N N . ASN B 1 288 ? -4.449 -19.266 -22.688 1 82.06 288 ASN B N 1
ATOM 7086 C CA . ASN B 1 288 ? -3.654 -20 -21.703 1 82.06 288 ASN B CA 1
ATOM 7087 C C . ASN B 1 288 ? -4.332 -21.297 -21.297 1 82.06 288 ASN B C 1
ATOM 7089 O O . ASN B 1 288 ? -3.664 -22.312 -21.047 1 82.06 288 ASN B O 1
ATOM 7093 N N . ASN B 1 289 ? -5.59 -21.234 -21.266 1 82.19 289 ASN B N 1
ATOM 7094 C CA . ASN B 1 289 ? -6.34 -22.438 -20.906 1 82.19 289 ASN B CA 1
ATOM 7095 C C . ASN B 1 289 ? -6.23 -23.5 -22 1 82.19 289 ASN B C 1
ATOM 7097 O O . ASN B 1 289 ? -6.102 -24.688 -21.688 1 82.19 289 ASN B O 1
ATOM 7101 N N . ILE B 1 290 ? -6.246 -23.047 -23.188 1 79.75 290 ILE B N 1
ATOM 7102 C CA . ILE B 1 290 ? -6.094 -23.984 -24.297 1 79.75 290 ILE B CA 1
ATOM 7103 C C . ILE B 1 290 ? -4.711 -24.625 -24.234 1 79.75 290 ILE B C 1
ATOM 7105 O O . ILE B 1 290 ? -4.586 -25.844 -24.359 1 79.75 290 ILE B O 1
ATOM 7109 N N . VAL B 1 291 ? -3.797 -23.797 -24.016 1 78.94 291 VAL B N 1
ATOM 7110 C CA . VAL B 1 291 ? -2.428 -24.297 -23.938 1 78.94 291 VAL B CA 1
ATOM 7111 C C . VAL B 1 291 ? -2.291 -25.234 -22.734 1 78.94 291 VAL B C 1
ATOM 7113 O O . VAL B 1 291 ? -1.626 -26.266 -22.828 1 78.94 291 VAL B O 1
ATOM 7116 N N . GLY B 1 292 ? -2.883 -24.875 -21.625 1 77.5 292 GLY B N 1
ATOM 7117 C CA . GLY B 1 292 ? -2.85 -25.703 -20.422 1 77.5 292 GLY B CA 1
ATOM 7118 C C . GLY B 1 292 ? -3.49 -27.062 -20.625 1 77.5 292 GLY B C 1
ATOM 7119 O O . GLY B 1 292 ? -2.973 -28.062 -20.141 1 77.5 292 GLY B O 1
ATOM 7120 N N . GLN B 1 293 ? -4.559 -27.078 -21.359 1 73.19 293 GLN B N 1
ATOM 7121 C CA . GLN B 1 293 ? -5.246 -28.328 -21.641 1 73.19 293 GLN B CA 1
ATOM 7122 C C . GLN B 1 293 ? -4.398 -29.234 -22.531 1 73.19 293 GLN B C 1
ATOM 7124 O O . GLN B 1 293 ? -4.391 -30.453 -22.359 1 73.19 293 GLN B O 1
ATOM 7129 N N . LEU B 1 294 ? -3.703 -28.562 -23.312 1 72.44 294 LEU B N 1
ATOM 7130 C CA . LEU B 1 294 ? -2.9 -29.344 -24.266 1 72.44 294 LEU B CA 1
ATOM 7131 C C . LEU B 1 294 ? -1.627 -29.859 -23.594 1 72.44 294 LEU B C 1
ATOM 7133 O O . LEU B 1 294 ? -0.983 -30.766 -24.109 1 72.44 294 LEU B O 1
ATOM 7137 N N . SER B 1 295 ? -1.342 -29.203 -22.422 1 67.69 295 SER B N 1
ATOM 7138 C CA . SER B 1 295 ? -0.106 -29.594 -21.75 1 67.69 295 SER B CA 1
ATOM 7139 C C . SER B 1 295 ? -0.386 -30.484 -20.547 1 67.69 295 SER B C 1
ATOM 7141 O O . SER B 1 295 ? 0.524 -31.125 -20.031 1 67.69 295 SER B O 1
ATOM 7143 N N . SER B 1 296 ? -1.466 -30.422 -19.844 1 59.56 296 SER B N 1
ATOM 7144 C CA . SER B 1 296 ? -1.745 -31.062 -18.562 1 59.56 296 SER B CA 1
ATOM 7145 C C . SER B 1 296 ? -1.778 -32.594 -18.703 1 59.56 296 SER B C 1
ATOM 7147 O O . SER B 1 296 ? -1.158 -33.281 -17.906 1 59.56 296 SER B O 1
ATOM 7149 N N . ALA B 1 297 ? -2.734 -33.281 -19.359 1 53.66 297 ALA B N 1
ATOM 7150 C CA . ALA B 1 297 ? -2.875 -34.75 -19.297 1 53.66 297 ALA B CA 1
ATOM 7151 C C . ALA B 1 297 ? -1.693 -35.438 -19.969 1 53.66 297 ALA B C 1
ATOM 7153 O O . ALA B 1 297 ? -0.985 -36.219 -19.328 1 53.66 297 ALA B O 1
ATOM 7154 N N . ILE B 1 298 ? -1.577 -35.469 -21.203 1 56.84 298 ILE B N 1
ATOM 7155 C CA . ILE B 1 298 ? -0.539 -36.062 -22.047 1 56.84 298 ILE B CA 1
ATOM 7156 C C . ILE B 1 298 ? 0.027 -34.969 -22.969 1 56.84 298 ILE B C 1
ATOM 7158 O O . ILE B 1 298 ? -0.728 -34.25 -23.625 1 56.84 298 ILE B O 1
ATOM 7162 N N . PRO B 1 299 ? 1.474 -34.719 -22.578 1 69.62 299 PRO B N 1
ATOM 7163 C CA . PRO B 1 299 ? 2.029 -33.844 -23.594 1 69.62 299 PRO B CA 1
ATOM 7164 C C . PRO B 1 299 ? 1.711 -34.281 -25.016 1 69.62 299 PRO B C 1
ATOM 7166 O O . PRO B 1 299 ? 2.441 -35.094 -25.594 1 69.62 299 PRO B O 1
ATOM 7169 N N . ILE B 1 300 ? 0.6 -33.906 -25.562 1 73.81 300 ILE B N 1
ATOM 7170 C CA . ILE B 1 300 ? 0.022 -34.375 -26.828 1 73.81 300 ILE B CA 1
ATOM 7171 C C . ILE B 1 300 ? 0.957 -34.031 -27.984 1 73.81 300 ILE B C 1
ATOM 7173 O O . ILE B 1 300 ? 1.183 -34.844 -28.875 1 73.81 300 ILE B O 1
ATOM 7177 N N . ILE B 1 301 ? 1.565 -32.938 -27.828 1 78.94 301 ILE B N 1
ATOM 7178 C CA . ILE B 1 301 ? 2.32 -32.438 -28.984 1 78.94 301 ILE B CA 1
ATOM 7179 C C . ILE B 1 301 ? 3.527 -33.344 -29.219 1 78.94 301 ILE B C 1
ATOM 7181 O O . ILE B 1 301 ? 3.688 -33.906 -30.312 1 78.94 301 ILE B O 1
ATOM 7185 N N . PRO B 1 302 ? 4.25 -33.625 -28.156 1 80.56 302 PRO B N 1
ATOM 7186 C CA . PRO B 1 302 ? 5.371 -34.531 -28.406 1 80.56 302 PRO B CA 1
ATOM 7187 C C . PRO B 1 302 ? 4.922 -35.938 -28.734 1 80.56 302 PRO B C 1
ATOM 7189 O O . PRO B 1 302 ? 5.562 -36.625 -29.547 1 80.56 302 PRO B O 1
ATOM 7192 N N . THR B 1 303 ? 3.855 -36.375 -28.188 1 81.75 303 THR B N 1
ATOM 7193 C CA . THR B 1 303 ? 3.354 -37.688 -28.484 1 81.75 303 THR B CA 1
ATOM 7194 C C . THR B 1 303 ? 2.93 -37.812 -29.953 1 81.75 303 THR B C 1
ATOM 7196 O O . THR B 1 303 ? 3.215 -38.812 -30.625 1 81.75 303 THR B O 1
ATOM 7199 N N . LEU B 1 304 ? 2.275 -36.75 -30.438 1 80.31 304 LEU B N 1
ATOM 7200 C CA . LEU B 1 304 ? 1.861 -36.719 -31.828 1 80.31 304 LEU B CA 1
ATOM 7201 C C . LEU B 1 304 ? 3.074 -36.719 -32.75 1 80.31 304 LEU B C 1
ATOM 7203 O O . LEU B 1 304 ? 3.068 -37.375 -33.812 1 80.31 304 LEU B O 1
ATOM 7207 N N . LEU B 1 305 ? 4.043 -36.094 -32.375 1 82.31 305 LEU B N 1
ATOM 7208 C CA . LEU B 1 305 ? 5.234 -35.969 -33.188 1 82.31 305 LEU B CA 1
ATOM 7209 C C . LEU B 1 305 ? 6.031 -37.281 -33.188 1 82.31 305 LEU B C 1
ATOM 7211 O O . LEU B 1 305 ? 6.762 -37.562 -34.156 1 82.31 305 LEU B O 1
ATOM 7215 N N . MET B 1 306 ? 5.82 -38.062 -32.188 1 84.56 306 MET B N 1
ATOM 7216 C CA . MET B 1 306 ? 6.59 -39.312 -32.062 1 84.56 306 MET B CA 1
ATOM 7217 C C . MET B 1 306 ? 5.777 -40.5 -32.562 1 84.56 306 MET B C 1
ATOM 7219 O O . MET B 1 306 ? 6.273 -41.625 -32.594 1 84.56 306 MET B O 1
ATOM 7223 N N . LEU B 1 307 ? 4.562 -40.281 -32.969 1 81.44 307 LEU B N 1
ATOM 7224 C CA . LEU B 1 307 ? 3.658 -41.344 -33.375 1 81.44 307 LEU B CA 1
ATOM 7225 C C . LEU B 1 307 ? 4.27 -42.156 -34.5 1 81.44 307 LEU B C 1
ATOM 7227 O O . LEU B 1 307 ? 4.227 -43.406 -34.469 1 81.44 307 LEU B O 1
ATOM 7231 N N . PRO B 1 308 ? 4.887 -41.469 -35.531 1 77.94 308 PRO B N 1
ATOM 7232 C CA . PRO B 1 308 ? 5.461 -42.281 -36.594 1 77.94 308 PRO B CA 1
ATOM 7233 C C . PRO B 1 308 ? 6.578 -43.219 -36.125 1 77.94 308 PRO B C 1
ATOM 7235 O O . PRO B 1 308 ? 6.68 -44.344 -36.594 1 77.94 308 PRO B O 1
ATOM 7238 N N . GLN B 1 309 ? 7.336 -42.781 -35.219 1 80 309 GLN B N 1
ATOM 7239 C CA . GLN B 1 309 ? 8.414 -43.594 -34.688 1 80 309 GLN B CA 1
ATOM 7240 C C . GLN B 1 309 ? 7.871 -44.719 -33.812 1 80 309 GLN B C 1
ATOM 7242 O O . GLN B 1 309 ? 8.414 -45.812 -33.812 1 80 309 GLN B O 1
ATOM 7247 N N . LEU B 1 310 ? 6.828 -44.406 -33.156 1 79.31 310 LEU B N 1
ATOM 7248 C CA . LEU B 1 310 ? 6.199 -45.406 -32.281 1 79.31 310 LEU B CA 1
ATOM 7249 C C . LEU B 1 310 ? 5.57 -46.531 -33.125 1 79.31 310 LEU B C 1
ATOM 7251 O O . LEU B 1 310 ? 5.703 -47.719 -32.812 1 79.31 310 LEU B O 1
ATOM 7255 N N . MET B 1 311 ? 4.949 -46.188 -34.219 1 78.12 311 MET B N 1
ATOM 7256 C CA . MET B 1 311 ? 4.246 -47.125 -35.094 1 78.12 311 MET B CA 1
ATOM 7257 C C . MET B 1 311 ? 5.23 -48 -35.844 1 78.12 311 MET B C 1
ATOM 7259 O O . MET B 1 311 ? 4.926 -49.156 -36.156 1 78.12 311 MET B O 1
ATOM 7263 N N . SER B 1 312 ? 6.379 -47.469 -36.094 1 77.12 312 SER B N 1
ATOM 7264 C CA . SER B 1 312 ? 7.391 -48.219 -36.812 1 77.12 312 SER B CA 1
ATOM 7265 C C . SER B 1 312 ? 8.172 -49.125 -35.875 1 77.12 312 SER B C 1
ATOM 7267 O O . SER B 1 312 ? 8.977 -49.938 -36.281 1 77.12 312 SER B O 1
ATOM 7269 N N . GLY B 1 313 ? 7.902 -49.031 -34.531 1 75.56 313 GLY B N 1
ATOM 7270 C CA . GLY B 1 313 ? 8.57 -49.875 -33.531 1 75.56 313 GLY B CA 1
ATOM 7271 C C . GLY B 1 313 ? 9.922 -49.312 -33.094 1 75.56 313 GLY B C 1
ATOM 7272 O O . GLY B 1 313 ? 10.695 -50 -32.438 1 75.56 313 GLY B O 1
ATOM 7273 N N . GLY B 1 314 ? 10.242 -48.219 -33.594 1 75.44 314 GLY B N 1
ATOM 7274 C CA . GLY B 1 314 ? 11.539 -47.656 -33.281 1 75.44 314 GLY B CA 1
ATOM 7275 C C . GLY B 1 314 ? 11.609 -47 -31.922 1 75.44 314 GLY B C 1
ATOM 7276 O O . GLY B 1 314 ? 12.688 -46.594 -31.469 1 75.44 314 GLY B O 1
ATOM 7277 N N . LEU B 1 315 ? 10.5 -46.906 -31.25 1 81.31 315 LEU B N 1
ATOM 7278 C CA . LEU B 1 315 ? 10.461 -46.219 -29.953 1 81.31 315 LEU B CA 1
ATOM 7279 C C . LEU B 1 315 ? 9.773 -47.094 -28.906 1 81.31 315 LEU B C 1
ATOM 7281 O O . LEU B 1 315 ? 8.758 -47.719 -29.188 1 81.31 315 LEU B O 1
ATOM 7285 N N . THR B 1 316 ? 10.445 -47.188 -27.781 1 84.19 316 THR B N 1
ATOM 7286 C CA . THR B 1 316 ? 9.859 -47.938 -26.656 1 84.19 316 THR B CA 1
ATOM 7287 C C . THR B 1 316 ? 8.969 -47 -25.828 1 84.19 316 THR B C 1
ATOM 7289 O O . THR B 1 316 ? 8.906 -45.812 -26.078 1 84.19 316 THR B O 1
ATOM 7292 N N . LEU B 1 317 ? 8.195 -47.688 -24.938 1 83.88 317 LEU B N 1
ATOM 7293 C CA . LEU B 1 317 ? 7.371 -46.906 -24.016 1 83.88 317 LEU B CA 1
ATOM 7294 C C . LEU B 1 317 ? 8.219 -45.938 -23.203 1 83.88 317 LEU B C 1
ATOM 7296 O O . LEU B 1 317 ? 7.844 -44.781 -23.016 1 83.88 317 LEU B O 1
ATOM 7300 N N . GLY B 1 318 ? 9.273 -46.406 -22.719 1 85.5 318 GLY B N 1
ATOM 7301 C CA . GLY B 1 318 ? 10.195 -45.531 -22 1 85.5 318 GLY B CA 1
ATOM 7302 C C . GLY B 1 318 ? 10.727 -44.406 -22.844 1 85.5 318 GLY B C 1
ATOM 7303 O O . GLY B 1 318 ? 10.883 -43.281 -22.344 1 85.5 318 GLY B O 1
ATOM 7304 N N . GLY B 1 319 ? 10.984 -44.688 -24.078 1 85 319 GLY B N 1
ATOM 7305 C CA . GLY B 1 319 ? 11.422 -43.656 -24.984 1 85 319 GLY B CA 1
ATOM 7306 C C . GLY B 1 319 ? 10.383 -42.562 -25.203 1 85 319 GLY B C 1
ATOM 7307 O O . GLY B 1 319 ? 10.727 -41.375 -25.281 1 85 319 GLY B O 1
ATOM 7308 N N . LEU B 1 320 ? 9.211 -42.969 -25.266 1 84.88 320 LEU B N 1
ATOM 7309 C CA . LEU B 1 320 ? 8.125 -42.031 -25.406 1 84.88 320 LEU B CA 1
ATOM 7310 C C . LEU B 1 320 ? 8.008 -41.125 -24.172 1 84.88 320 LEU B C 1
ATOM 7312 O O . LEU B 1 320 ? 7.891 -39.906 -24.297 1 84.88 320 LEU B O 1
ATOM 7316 N N . MET B 1 321 ? 8.055 -41.719 -23.016 1 85.88 321 MET B N 1
ATOM 7317 C CA . MET B 1 321 ? 7.918 -40.969 -21.781 1 85.88 321 MET B CA 1
ATOM 7318 C C . MET B 1 321 ? 9.102 -40.031 -21.578 1 85.88 321 MET B C 1
ATOM 7320 O O . MET B 1 321 ? 8.938 -38.906 -21.109 1 85.88 321 MET B O 1
ATOM 7324 N N . LYS B 1 322 ? 10.227 -40.5 -21.953 1 87.19 322 LYS B N 1
ATOM 7325 C CA . LYS B 1 322 ? 11.438 -39.656 -21.859 1 87.19 322 LYS B CA 1
ATOM 7326 C C . LYS B 1 322 ? 11.344 -38.438 -22.766 1 87.19 322 LYS B C 1
ATOM 7328 O O . LYS B 1 322 ? 11.672 -37.344 -22.359 1 87.19 322 LYS B O 1
ATOM 7333 N N . SER B 1 323 ? 10.922 -38.688 -23.969 1 87.12 323 SER B N 1
ATOM 7334 C CA . SER B 1 323 ? 10.789 -37.594 -24.938 1 87.12 323 SER B CA 1
ATOM 7335 C C . SER B 1 323 ? 9.742 -36.594 -24.484 1 87.12 323 SER B C 1
ATOM 7337 O O . SER B 1 323 ? 9.945 -35.375 -24.625 1 87.12 323 SER B O 1
ATOM 7339 N N . ASN B 1 324 ? 8.672 -37.094 -23.953 1 86.31 324 ASN B N 1
ATOM 7340 C CA . ASN B 1 324 ? 7.641 -36.188 -23.438 1 86.31 324 ASN B CA 1
ATOM 7341 C C . ASN B 1 324 ? 8.156 -35.344 -22.281 1 86.31 324 ASN B C 1
ATOM 7343 O O . ASN B 1 324 ? 7.918 -34.125 -22.25 1 86.31 324 ASN B O 1
ATOM 7347 N N . SER B 1 325 ? 8.805 -35.969 -21.391 1 86.69 325 SER B N 1
ATOM 7348 C CA . SER B 1 325 ? 9.359 -35.25 -20.234 1 86.69 325 SER B CA 1
ATOM 7349 C C . SER B 1 325 ? 10.398 -34.219 -20.672 1 86.69 325 SER B C 1
ATOM 7351 O O . SER B 1 325 ? 10.422 -33.094 -20.156 1 86.69 325 SER B O 1
ATOM 7353 N N . ALA B 1 326 ? 11.25 -34.625 -21.625 1 88.44 326 ALA B N 1
ATOM 7354 C CA . ALA B 1 326 ? 12.266 -33.719 -22.141 1 88.44 326 ALA B CA 1
ATOM 7355 C C . ALA B 1 326 ? 11.617 -32.531 -22.844 1 88.44 326 ALA B C 1
ATOM 7357 O O . ALA B 1 326 ? 12.055 -31.375 -22.688 1 88.44 326 ALA B O 1
ATOM 7358 N N . PHE B 1 327 ? 10.648 -32.844 -23.625 1 89 327 PHE B N 1
ATOM 7359 C CA . PHE B 1 327 ? 9.922 -31.781 -24.328 1 89 327 PHE B CA 1
ATOM 7360 C C . PHE B 1 327 ? 9.32 -30.797 -23.328 1 89 327 PHE B C 1
ATOM 7362 O O . PHE B 1 327 ? 9.406 -29.578 -23.516 1 89 327 PHE B O 1
ATOM 7369 N N . ASN B 1 328 ? 8.742 -31.281 -22.281 1 86.38 328 ASN B N 1
ATOM 7370 C CA . ASN B 1 328 ? 8.148 -30.438 -21.25 1 86.38 328 ASN B CA 1
ATOM 7371 C C . ASN B 1 328 ? 9.203 -29.594 -20.531 1 86.38 328 ASN B C 1
ATOM 7373 O O . ASN B 1 328 ? 8.945 -28.453 -20.156 1 86.38 328 ASN B O 1
ATOM 7377 N N . SER B 1 329 ? 10.297 -30.172 -20.297 1 87.69 329 SER B N 1
ATOM 7378 C CA . SER B 1 329 ? 11.375 -29.453 -19.625 1 87.69 329 SER B CA 1
ATOM 7379 C C . SER B 1 329 ? 11.883 -28.297 -20.469 1 87.69 329 SER B C 1
ATOM 7381 O O . SER B 1 329 ? 12.109 -27.188 -19.969 1 87.69 329 SER B O 1
ATOM 7383 N N . VAL B 1 330 ? 11.992 -28.562 -21.781 1 88.56 330 VAL B N 1
ATOM 7384 C CA . VAL B 1 330 ? 12.453 -27.516 -22.688 1 88.56 330 VAL B CA 1
ATOM 7385 C C . VAL B 1 330 ? 11.406 -26.391 -22.766 1 88.56 330 VAL B C 1
ATOM 7387 O O . VAL B 1 330 ? 11.734 -25.219 -22.609 1 88.56 330 VAL B O 1
ATOM 7390 N N . THR B 1 331 ? 10.227 -26.797 -22.984 1 87.94 331 THR B N 1
ATOM 7391 C CA . THR B 1 331 ? 9.164 -25.797 -23.094 1 87.94 331 THR B CA 1
ATOM 7392 C C . THR B 1 331 ? 8.969 -25.062 -21.781 1 87.94 331 THR B C 1
ATOM 7394 O O . THR B 1 331 ? 8.695 -23.859 -21.766 1 87.94 331 THR B O 1
ATOM 7397 N N . GLY B 1 332 ? 9.039 -25.781 -20.656 1 86.31 332 GLY B N 1
ATOM 7398 C CA . GLY B 1 332 ? 8.938 -25.156 -19.344 1 86.31 332 GLY B CA 1
ATOM 7399 C C . GLY B 1 332 ? 10.023 -24.141 -19.078 1 86.31 332 GLY B C 1
ATOM 7400 O O . GLY B 1 332 ? 9.766 -23.078 -18.516 1 86.31 332 GLY B O 1
ATOM 7401 N N . SER B 1 333 ? 11.203 -24.438 -19.469 1 88.31 333 SER B N 1
ATOM 7402 C CA . SER B 1 333 ? 12.328 -23.531 -19.297 1 88.31 333 SER B CA 1
ATOM 7403 C C . SER B 1 333 ? 12.18 -22.297 -20.188 1 88.31 333 SER B C 1
ATOM 7405 O O . SER B 1 333 ? 12.469 -21.188 -19.75 1 88.31 333 SER B O 1
ATOM 7407 N N . LEU B 1 334 ? 11.664 -22.516 -21.312 1 87.5 334 LEU B N 1
ATOM 7408 C CA . LEU B 1 334 ? 11.508 -21.406 -22.234 1 87.5 334 LEU B CA 1
ATOM 7409 C C . LEU B 1 334 ? 10.336 -20.516 -21.828 1 87.5 334 LEU B C 1
ATOM 7411 O O . LEU B 1 334 ? 10.25 -19.359 -22.234 1 87.5 334 LEU B O 1
ATOM 7415 N N . ALA B 1 335 ? 9.461 -21.109 -21.078 1 83.75 335 ALA B N 1
ATOM 7416 C CA . ALA B 1 335 ? 8.297 -20.359 -20.609 1 83.75 335 ALA B CA 1
ATOM 7417 C C . ALA B 1 335 ? 8.719 -19.219 -19.688 1 83.75 335 ALA B C 1
ATOM 7419 O O . ALA B 1 335 ? 7.961 -18.281 -19.469 1 83.75 335 ALA B O 1
ATOM 7420 N N . PHE B 1 336 ? 9.922 -19.25 -19.156 1 83.31 336 PHE B N 1
ATOM 7421 C CA . PHE B 1 336 ? 10.461 -18.203 -18.281 1 83.31 336 PHE B CA 1
ATOM 7422 C C . PHE B 1 336 ? 10.359 -16.844 -18.953 1 83.31 336 PHE B C 1
ATOM 7424 O O . PHE B 1 336 ? 10.023 -15.852 -18.297 1 83.31 336 PHE B O 1
ATOM 7431 N N . PHE B 1 337 ? 10.562 -16.781 -20.156 1 78.5 337 PHE B N 1
ATOM 7432 C CA . PHE B 1 337 ? 10.672 -15.508 -20.844 1 78.5 337 PHE B CA 1
ATOM 7433 C C . PHE B 1 337 ? 9.32 -14.812 -20.938 1 78.5 337 PHE B C 1
ATOM 7435 O O . PHE B 1 337 ? 9.219 -13.602 -20.766 1 78.5 337 PHE B O 1
ATOM 7442 N N . TRP B 1 338 ? 8.336 -15.555 -21.172 1 75.31 338 TRP B N 1
ATOM 7443 C CA . TRP B 1 338 ? 7.031 -14.898 -21.219 1 75.31 338 TRP B CA 1
ATOM 7444 C C . TRP B 1 338 ? 6.496 -14.648 -19.812 1 75.31 338 TRP B C 1
ATOM 7446 O O . TRP B 1 338 ? 5.844 -13.625 -19.562 1 75.31 338 TRP B O 1
ATOM 7456 N N . GLN B 1 339 ? 6.82 -15.547 -18.922 1 75.56 339 GLN B N 1
ATOM 7457 C CA . GLN B 1 339 ? 6.363 -15.383 -17.547 1 75.56 339 GLN B CA 1
ATOM 7458 C C . GLN B 1 339 ? 7.082 -14.227 -16.859 1 75.56 339 GLN B C 1
ATOM 7460 O O . GLN B 1 339 ? 6.535 -13.594 -15.961 1 75.56 339 GLN B O 1
ATOM 7465 N N . ALA B 1 340 ? 8.289 -13.992 -17.266 1 80.5 340 ALA B N 1
ATOM 7466 C CA . ALA B 1 340 ? 9.133 -12.969 -16.656 1 80.5 340 ALA B CA 1
ATOM 7467 C C . ALA B 1 340 ? 8.805 -11.586 -17.234 1 80.5 340 ALA B C 1
ATOM 7469 O O . ALA B 1 340 ? 9.25 -10.57 -16.703 1 80.5 340 ALA B O 1
ATOM 7470 N N . TYR B 1 341 ? 7.988 -11.539 -18.219 1 75.38 341 TYR B N 1
ATOM 7471 C CA . TYR B 1 341 ? 7.754 -10.281 -18.922 1 75.38 341 TYR B CA 1
ATOM 7472 C C . TYR B 1 341 ? 7.176 -9.227 -17.984 1 75.38 341 TYR B C 1
ATOM 7474 O O . TYR B 1 341 ? 7.672 -8.102 -17.922 1 75.38 341 TYR B O 1
ATOM 7482 N N . THR B 1 342 ? 6.184 -9.531 -17.281 1 70.81 342 THR B N 1
ATOM 7483 C CA . THR B 1 342 ? 5.57 -8.578 -16.359 1 70.81 342 THR B CA 1
ATOM 7484 C C . THR B 1 342 ? 6.547 -8.195 -15.242 1 70.81 342 THR B C 1
ATOM 7486 O O . THR B 1 342 ? 6.582 -7.047 -14.805 1 70.81 342 THR B O 1
ATOM 7489 N N . GLY B 1 343 ? 7.262 -9.211 -14.828 1 78.38 343 GLY B N 1
ATOM 7490 C CA . GLY B 1 343 ? 8.289 -8.938 -13.836 1 78.38 343 GLY B CA 1
ATOM 7491 C C . GLY B 1 343 ? 9.336 -7.949 -14.312 1 78.38 343 GLY B C 1
ATOM 7492 O O . GLY B 1 343 ? 9.773 -7.086 -13.555 1 78.38 343 GLY B O 1
ATOM 7493 N N . PHE B 1 344 ? 9.648 -8.023 -15.578 1 83.25 344 PHE B N 1
ATOM 7494 C CA . PHE B 1 344 ? 10.641 -7.129 -16.141 1 83.25 344 PHE B CA 1
ATOM 7495 C C . PHE B 1 344 ? 10.125 -5.695 -16.188 1 83.25 344 PHE B C 1
ATOM 7497 O O . PHE B 1 344 ? 10.859 -4.754 -15.891 1 83.25 344 PHE B O 1
ATOM 7504 N N . THR B 1 345 ? 8.961 -5.492 -16.562 1 77.62 345 THR B N 1
ATOM 7505 C CA . THR B 1 345 ? 8.383 -4.156 -16.625 1 77.62 345 THR B CA 1
ATOM 7506 C C . THR B 1 345 ? 8.328 -3.518 -15.234 1 77.62 345 THR B C 1
ATOM 7508 O O . THR B 1 345 ? 8.625 -2.33 -15.086 1 77.62 345 THR B O 1
ATOM 7511 N N . SER B 1 346 ? 7.945 -4.367 -14.297 1 80.69 346 SER B N 1
ATOM 7512 C CA . SER B 1 346 ? 7.941 -3.869 -12.922 1 80.69 346 SER B CA 1
ATOM 7513 C C . SER B 1 346 ? 9.352 -3.494 -12.469 1 80.69 346 SER B C 1
ATOM 7515 O O . SER B 1 346 ? 9.547 -2.461 -11.828 1 80.69 346 SER B O 1
ATOM 7517 N N . TRP B 1 347 ? 10.266 -4.348 -12.773 1 88.38 347 TRP B N 1
ATOM 7518 C CA . TRP B 1 347 ? 11.664 -4.105 -12.438 1 88.38 347 TRP B CA 1
ATOM 7519 C C . TRP B 1 347 ? 12.156 -2.803 -13.062 1 88.38 347 TRP B C 1
ATOM 7521 O O . TRP B 1 347 ? 12.852 -2.021 -12.406 1 88.38 347 TRP B O 1
ATOM 7531 N N . ARG B 1 348 ? 11.812 -2.6 -14.297 1 85.62 348 ARG B N 1
ATOM 7532 C CA . ARG B 1 348 ? 12.227 -1.383 -14.984 1 85.62 348 ARG B CA 1
ATOM 7533 C C . ARG B 1 348 ? 11.633 -0.145 -14.32 1 85.62 348 ARG B C 1
ATOM 7535 O O . ARG B 1 348 ? 12.312 0.869 -14.164 1 85.62 348 ARG B O 1
ATOM 7542 N N . ALA B 1 349 ? 10.43 -0.172 -13.961 1 81.12 349 ALA B N 1
ATOM 7543 C CA . ALA B 1 349 ? 9.766 0.948 -13.297 1 81.12 349 ALA B CA 1
ATOM 7544 C C . ALA B 1 349 ? 10.438 1.267 -11.961 1 81.12 349 ALA B C 1
ATOM 7546 O O . ALA B 1 349 ? 10.703 2.432 -11.656 1 81.12 349 ALA B O 1
ATOM 7547 N N . GLU B 1 350 ? 10.719 0.172 -11.211 1 88.31 350 GLU B N 1
ATOM 7548 C CA . GLU B 1 350 ? 11.383 0.344 -9.922 1 88.31 350 GLU B CA 1
ATOM 7549 C C . GLU B 1 350 ? 12.789 0.925 -10.094 1 88.31 350 GLU B C 1
ATOM 7551 O O . GLU B 1 350 ? 13.188 1.821 -9.344 1 88.31 350 GLU B O 1
ATOM 7556 N N . ALA B 1 351 ? 13.445 0.406 -11.016 1 91.62 351 ALA B N 1
ATOM 7557 C CA . ALA B 1 351 ? 14.797 0.879 -11.297 1 91.62 351 ALA B CA 1
ATOM 7558 C C . ALA B 1 351 ? 14.789 2.352 -11.695 1 91.62 351 ALA B C 1
ATOM 7560 O O . ALA B 1 351 ? 15.633 3.131 -11.234 1 91.62 351 ALA B O 1
ATOM 7561 N N . ASN B 1 352 ? 13.891 2.721 -12.508 1 88.38 352 ASN B N 1
ATOM 7562 C CA . ASN B 1 352 ? 13.82 4.105 -12.961 1 88.38 352 ASN B CA 1
ATOM 7563 C C . ASN B 1 352 ? 13.5 5.059 -11.812 1 88.38 352 ASN B C 1
ATOM 7565 O O . ASN B 1 352 ? 14.055 6.156 -11.742 1 88.38 352 ASN B O 1
ATOM 7569 N N . ARG B 1 353 ? 12.648 4.648 -10.984 1 87.62 353 ARG B N 1
ATOM 7570 C CA . ARG B 1 353 ? 12.32 5.488 -9.836 1 87.62 353 ARG B CA 1
ATOM 7571 C C . ARG B 1 353 ? 13.539 5.672 -8.93 1 87.62 353 ARG B C 1
ATOM 7573 O O . ARG B 1 353 ? 13.797 6.777 -8.445 1 87.62 353 ARG B O 1
ATOM 7580 N N . LEU B 1 354 ? 14.219 4.629 -8.719 1 93.06 354 LEU B N 1
ATOM 7581 C CA . LEU B 1 354 ? 15.406 4.707 -7.879 1 93.06 354 LEU B CA 1
ATOM 7582 C C . LEU B 1 354 ? 16.516 5.508 -8.57 1 93.06 354 LEU B C 1
ATOM 7584 O O . LEU B 1 354 ? 17.266 6.234 -7.91 1 93.06 354 LEU B O 1
ATOM 7588 N N . ARG B 1 355 ? 16.562 5.367 -9.875 1 92.75 355 ARG B N 1
ATOM 7589 C CA . ARG B 1 355 ? 17.531 6.152 -10.625 1 92.75 355 ARG B CA 1
ATOM 7590 C C . ARG B 1 355 ? 17.203 7.641 -10.562 1 92.75 355 ARG B C 1
ATOM 7592 O O . ARG B 1 355 ? 18.109 8.477 -10.492 1 92.75 355 ARG B O 1
ATOM 7599 N N . GLU B 1 356 ? 15.961 7.91 -10.609 1 89.19 356 GLU B N 1
ATOM 7600 C CA . GLU B 1 356 ? 15.531 9.297 -10.453 1 89.19 356 GLU B CA 1
ATOM 7601 C C . GLU B 1 356 ? 15.938 9.852 -9.094 1 89.19 356 GLU B C 1
ATOM 7603 O O . GLU B 1 356 ? 16.406 10.992 -8.992 1 89.19 356 GLU B O 1
ATOM 7608 N N . PHE B 1 357 ? 15.773 9.07 -8.148 1 92.56 357 PHE B N 1
ATOM 7609 C CA . PHE B 1 357 ? 16.172 9.461 -6.805 1 92.56 357 PHE B CA 1
ATOM 7610 C C . PHE B 1 357 ? 17.656 9.758 -6.742 1 92.56 357 PHE B C 1
ATOM 7612 O O . PHE B 1 357 ? 18.078 10.758 -6.148 1 92.56 357 PHE B O 1
ATOM 7619 N N . LEU B 1 358 ? 18.422 8.93 -7.301 1 91.75 358 LEU B N 1
ATOM 7620 C CA . LEU B 1 358 ? 19.875 9.109 -7.305 1 91.75 358 LEU B CA 1
ATOM 7621 C C . LEU B 1 358 ? 20.266 10.375 -8.07 1 91.75 358 LEU B C 1
ATOM 7623 O O . LEU B 1 358 ? 21.188 11.086 -7.668 1 91.75 358 LEU B O 1
ATOM 7627 N N . HIS B 1 359 ? 19.547 10.562 -9.102 1 90.19 359 HIS B N 1
ATOM 7628 C CA . HIS B 1 359 ? 19.812 11.75 -9.906 1 90.19 359 HIS B CA 1
ATOM 7629 C C . HIS B 1 359 ? 19.562 13.023 -9.102 1 90.19 359 HIS B C 1
ATOM 7631 O O . HIS B 1 359 ? 20.375 13.945 -9.133 1 90.19 359 HIS B O 1
ATOM 7637 N N . VAL B 1 360 ? 18.516 13.031 -8.383 1 88.75 360 VAL B N 1
ATOM 7638 C CA . VAL B 1 360 ? 18.141 14.219 -7.617 1 88.75 360 VAL B CA 1
ATOM 7639 C C . VAL B 1 360 ? 19.062 14.367 -6.406 1 88.75 360 VAL B C 1
ATOM 7641 O O . VAL B 1 360 ? 19.453 15.477 -6.047 1 88.75 360 VAL B O 1
ATOM 7644 N N . SER B 1 361 ? 19.406 13.289 -5.809 1 89.19 361 SER B N 1
ATOM 7645 C CA . SER B 1 361 ? 20.219 13.32 -4.602 1 89.19 361 SER B CA 1
ATOM 7646 C C . SER B 1 361 ? 21.672 13.703 -4.918 1 89.19 361 SER B C 1
ATOM 7648 O O . SER B 1 361 ? 22.359 14.258 -4.074 1 89.19 361 SER B O 1
ATOM 7650 N N . GLU B 1 362 ? 22.094 13.398 -6.07 1 85.88 362 GLU B N 1
ATOM 7651 C CA . GLU B 1 362 ? 23.484 13.625 -6.406 1 85.88 362 GLU B CA 1
ATOM 7652 C C . GLU B 1 362 ? 23.688 15.008 -7.02 1 85.88 362 GLU B C 1
ATOM 7654 O O . GLU B 1 362 ? 24.812 15.492 -7.121 1 85.88 362 GLU B O 1
ATOM 7659 N N . HIS B 1 363 ? 22.562 15.625 -7.285 1 79.62 363 HIS B N 1
ATOM 7660 C CA . HIS B 1 363 ? 22.688 16.984 -7.82 1 79.62 363 HIS B CA 1
ATOM 7661 C C . HIS B 1 363 ? 23.203 17.953 -6.762 1 79.62 363 HIS B C 1
ATOM 7663 O O . HIS B 1 363 ? 22.828 17.859 -5.594 1 79.62 363 HIS B O 1
ATOM 7669 N N . GLU B 1 364 ? 24.172 18.719 -7.172 1 75.12 364 GLU B N 1
ATOM 7670 C CA . GLU B 1 364 ? 24.766 19.703 -6.262 1 75.12 364 GLU B CA 1
ATOM 7671 C C . GLU B 1 364 ? 23.797 20.844 -5.969 1 75.12 364 GLU B C 1
ATOM 7673 O O . GLU B 1 364 ? 23.188 21.391 -6.887 1 75.12 364 GLU B O 1
ATOM 7678 N N . PRO B 1 365 ? 23.641 21.141 -4.707 1 74.19 365 PRO B N 1
ATOM 7679 C CA . PRO B 1 365 ? 22.719 22.203 -4.309 1 74.19 365 PRO B CA 1
ATOM 7680 C C . PRO B 1 365 ? 23.109 23.578 -4.859 1 74.19 365 PRO B C 1
ATOM 7682 O O . PRO B 1 365 ? 24.297 23.875 -4.969 1 74.19 365 PRO B O 1
ATOM 7685 N N . ARG B 1 366 ? 22.203 24.25 -5.465 1 75.38 366 ARG B N 1
ATOM 7686 C CA . ARG B 1 366 ? 22.406 25.641 -5.875 1 75.38 366 ARG B CA 1
ATOM 7687 C C . ARG B 1 366 ? 22.641 26.531 -4.664 1 75.38 366 ARG B C 1
ATOM 7689 O O . ARG B 1 366 ? 22.016 26.359 -3.623 1 75.38 366 ARG B O 1
ATOM 7696 N N . GLN B 1 367 ? 23.734 27.203 -4.598 1 82.38 367 GLN B N 1
ATOM 7697 C CA . GLN B 1 367 ? 23.984 28.172 -3.543 1 82.38 367 GLN B CA 1
ATOM 7698 C C . GLN B 1 367 ? 24.266 29.562 -4.125 1 82.38 367 GLN B C 1
ATOM 7700 O O . GLN B 1 367 ? 25.422 29.938 -4.312 1 82.38 367 GLN B O 1
ATOM 7705 N N . ASP B 1 368 ? 23.141 30.234 -4.273 1 86.81 368 ASP B N 1
ATOM 7706 C CA . ASP B 1 368 ? 23.266 31.547 -4.879 1 86.81 368 ASP B CA 1
ATOM 7707 C C . ASP B 1 368 ? 23.594 32.594 -3.826 1 86.81 368 ASP B C 1
ATOM 7709 O O . ASP B 1 368 ? 24.188 33.656 -4.141 1 86.81 368 ASP B O 1
ATOM 7713 N N . ILE B 1 369 ? 23.234 32.312 -2.629 1 92.12 369 ILE B N 1
ATOM 7714 C CA . ILE B 1 369 ? 23.516 33.219 -1.535 1 92.12 369 ILE B CA 1
ATOM 7715 C C . ILE B 1 369 ? 24.812 32.844 -0.845 1 92.12 369 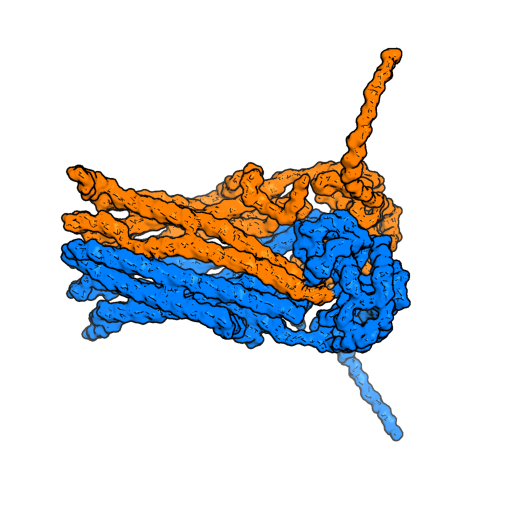ILE B C 1
ATOM 7717 O O . ILE B 1 369 ? 24.984 31.688 -0.439 1 92.12 369 ILE B O 1
ATOM 7721 N N . ALA B 1 370 ? 25.734 33.719 -0.714 1 92.88 370 ALA B N 1
ATOM 7722 C CA . ALA B 1 370 ? 27.031 33.438 -0.093 1 92.88 370 ALA B CA 1
ATOM 7723 C C . ALA B 1 370 ? 26.938 33.469 1.429 1 92.88 370 ALA B C 1
ATOM 7725 O O . ALA B 1 370 ? 26.5 34.5 1.996 1 92.88 370 ALA B O 1
ATOM 7726 N N . LEU B 1 371 ? 27.266 32.375 2.02 1 91.25 371 LEU B N 1
ATOM 7727 C CA . LEU B 1 371 ? 27.266 32.312 3.477 1 91.25 371 LEU B CA 1
ATOM 7728 C C . LEU B 1 371 ? 28.688 32.281 4.02 1 91.25 371 LEU B C 1
ATOM 7730 O O . LEU B 1 371 ? 29.484 31.406 3.654 1 91.25 371 LEU B O 1
ATOM 7734 N N . HIS B 1 372 ? 29.031 33.25 4.824 1 92.44 372 HIS B N 1
ATOM 7735 C CA . HIS B 1 372 ? 30.359 33.312 5.438 1 92.44 372 HIS B CA 1
ATOM 7736 C C . HIS B 1 372 ? 30.266 33.25 6.957 1 92.44 372 HIS B C 1
ATOM 7738 O O . HIS B 1 372 ? 29.25 33.594 7.547 1 92.44 372 HIS B O 1
ATOM 7744 N N . GLU B 1 373 ? 31.312 32.719 7.535 1 92.31 373 GLU B N 1
ATOM 7745 C CA . GLU B 1 373 ? 31.375 32.594 8.992 1 92.31 373 GLU B CA 1
ATOM 7746 C C . GLU B 1 373 ? 31.828 33.906 9.641 1 92.31 373 GLU B C 1
ATOM 7748 O O . GLU B 1 373 ? 32.781 34.531 9.172 1 92.31 373 GLU B O 1
ATOM 7753 N N . SER B 1 374 ? 31.047 34.188 10.648 1 90.31 374 SER B N 1
ATOM 7754 C CA . SER B 1 374 ? 31.422 35.375 11.406 1 90.31 374 SER B CA 1
ATOM 7755 C C . SER B 1 374 ? 32.406 35.031 12.531 1 90.31 374 SER B C 1
ATOM 7757 O O . SER B 1 374 ? 32.094 34.156 13.352 1 90.31 374 SER B O 1
ATOM 7759 N N . ARG B 1 375 ? 33.469 35.688 12.609 1 86.69 375 ARG B N 1
ATOM 7760 C CA . ARG B 1 375 ? 34.469 35.469 13.664 1 86.69 375 ARG B CA 1
ATOM 7761 C C . ARG B 1 375 ? 34.125 36.281 14.906 1 86.69 375 ARG B C 1
ATOM 7763 O O . ARG B 1 375 ? 34.562 35.938 16.016 1 86.69 375 ARG B O 1
ATOM 7770 N N . THR B 1 376 ? 33.312 37.344 14.734 1 86.62 376 THR B N 1
ATOM 7771 C CA . THR B 1 376 ? 33 38.25 15.836 1 86.62 376 THR B CA 1
ATOM 7772 C C . THR B 1 376 ? 31.672 37.875 16.484 1 86.62 376 THR B C 1
ATOM 7774 O O . THR B 1 376 ? 31.297 38.438 17.516 1 86.62 376 THR B O 1
ATOM 7777 N N . GLY B 1 377 ? 30.969 36.938 15.938 1 89.88 377 GLY B N 1
ATOM 7778 C CA . GLY B 1 377 ? 29.672 36.531 16.469 1 89.88 377 GLY B CA 1
ATOM 7779 C C . GLY B 1 377 ? 28.531 37.406 15.953 1 89.88 377 GLY B C 1
ATOM 7780 O O . GLY B 1 377 ? 27.359 37.156 16.266 1 89.88 377 GLY B O 1
ATOM 7781 N N . ALA B 1 378 ? 28.812 38.375 15.062 1 93.56 378 ALA B N 1
ATOM 7782 C CA . ALA B 1 378 ? 27.812 39.281 14.516 1 93.56 378 ALA B CA 1
ATOM 7783 C C . ALA B 1 378 ? 27 38.594 13.414 1 93.56 378 ALA B C 1
ATOM 7785 O O . ALA B 1 378 ? 27.453 37.625 12.805 1 93.56 378 ALA B O 1
ATOM 7786 N N . VAL B 1 379 ? 25.812 39.031 13.266 1 95.81 379 VAL B N 1
ATOM 7787 C CA . VAL B 1 379 ? 24.938 38.594 12.172 1 95.81 379 VAL B CA 1
ATOM 7788 C C . VAL B 1 379 ? 24.703 39.75 11.211 1 95.81 379 VAL B C 1
ATOM 7790 O O . VAL B 1 379 ? 24.328 40.844 11.633 1 95.81 379 VAL B O 1
ATOM 7793 N N . ALA B 1 380 ? 25.031 39.531 9.922 1 95.81 380 ALA B N 1
ATOM 7794 C CA . ALA B 1 380 ? 24.891 40.594 8.953 1 95.81 380 ALA B CA 1
ATOM 7795 C C . ALA B 1 380 ? 24.453 40.062 7.594 1 95.81 380 ALA B C 1
ATOM 7797 O O . ALA B 1 380 ? 24.625 38.875 7.301 1 95.81 380 ALA B O 1
ATOM 7798 N N . ALA B 1 381 ? 23.828 40.906 6.887 1 95.69 381 ALA B N 1
ATOM 7799 C CA . ALA B 1 381 ? 23.453 40.625 5.5 1 95.69 381 ALA B CA 1
ATOM 7800 C C . ALA B 1 381 ? 23.672 41.844 4.617 1 95.69 381 ALA B C 1
ATOM 7802 O O . ALA B 1 381 ? 23.391 43 5.031 1 95.69 381 ALA B O 1
ATOM 7803 N N . SER B 1 382 ? 24.234 41.656 3.453 1 95.56 382 SER B N 1
ATOM 7804 C CA . SER B 1 382 ? 24.5 42.719 2.502 1 95.56 382 SER B CA 1
ATOM 7805 C C . SER B 1 382 ? 24.016 42.344 1.104 1 95.56 382 SER B C 1
ATOM 7807 O O . SER B 1 382 ? 24.359 41.281 0.58 1 95.56 382 SER B O 1
ATOM 7809 N N . GLY B 1 383 ? 23.234 43.281 0.505 1 94.44 383 GLY B N 1
ATOM 7810 C CA . GLY B 1 383 ? 22.734 43.062 -0.84 1 94.44 383 GLY B CA 1
ATOM 7811 C C . GLY B 1 383 ? 21.891 41.812 -0.962 1 94.44 383 GLY B C 1
ATOM 7812 O O . GLY B 1 383 ? 21.938 41.125 -1.981 1 94.44 383 GLY B O 1
ATOM 7813 N N . LEU B 1 384 ? 21.266 41.531 0.089 1 94.25 384 LEU B N 1
ATOM 7814 C CA . LEU B 1 384 ? 20.531 40.25 0.111 1 94.25 384 LEU B CA 1
ATOM 7815 C C . LEU B 1 384 ? 19.188 40.406 -0.588 1 94.25 384 LEU B C 1
ATOM 7817 O O . LEU B 1 384 ? 18.344 41.188 -0.185 1 94.25 384 LEU B O 1
ATOM 7821 N N . VAL B 1 385 ? 19.031 39.688 -1.672 1 94.44 385 VAL B N 1
ATOM 7822 C CA . VAL B 1 385 ? 17.766 39.562 -2.391 1 94.44 385 VAL B CA 1
ATOM 7823 C C . VAL B 1 385 ? 17.266 38.125 -2.334 1 94.44 385 VAL B C 1
ATOM 7825 O O . VAL B 1 385 ? 17.969 37.188 -2.732 1 94.44 385 VAL B O 1
ATOM 7828 N N . LEU B 1 386 ? 16.188 37.969 -1.747 1 92.31 386 LEU B N 1
ATOM 7829 C CA . LEU B 1 386 ? 15.578 36.625 -1.658 1 92.31 386 LEU B CA 1
ATOM 7830 C C . LEU B 1 386 ? 14.641 36.375 -2.84 1 92.31 386 LEU B C 1
ATOM 7832 O O . LEU B 1 386 ? 13.805 37.219 -3.164 1 92.31 386 LEU B O 1
ATOM 7836 N N . ARG B 1 387 ? 14.836 35.281 -3.486 1 89.81 387 ARG B N 1
ATOM 7837 C CA . ARG B 1 387 ? 14.031 34.906 -4.641 1 89.81 387 ARG B CA 1
ATOM 7838 C C . ARG B 1 387 ? 13.352 33.562 -4.418 1 89.81 387 ARG B C 1
ATOM 7840 O O . ARG B 1 387 ? 13.719 32.844 -3.494 1 89.81 387 ARG B O 1
ATOM 7847 N N . ASP B 1 388 ? 12.328 33.375 -5.152 1 82.56 388 ASP B N 1
ATOM 7848 C CA . ASP B 1 388 ? 11.703 32.062 -5.113 1 82.56 388 ASP B CA 1
ATOM 7849 C C . ASP B 1 388 ? 12.352 31.125 -6.125 1 82.56 388 ASP B C 1
ATOM 7851 O O . ASP B 1 388 ? 13.281 31.5 -6.836 1 82.56 388 ASP B O 1
ATOM 7855 N N . ALA B 1 389 ? 11.914 29.891 -6.125 1 75.44 389 ALA B N 1
ATOM 7856 C CA . ALA B 1 389 ? 12.508 28.875 -6.988 1 75.44 389 ALA B CA 1
ATOM 7857 C C . ALA B 1 389 ? 12.352 29.25 -8.461 1 75.44 389 ALA B C 1
ATOM 7859 O O . ALA B 1 389 ? 13.148 28.812 -9.305 1 75.44 389 ALA B O 1
ATOM 7860 N N . SER B 1 390 ? 11.32 30.047 -8.75 1 73.56 390 SER B N 1
ATOM 7861 C CA . SER B 1 390 ? 11.062 30.453 -10.125 1 73.56 390 SER B CA 1
ATOM 7862 C C . SER B 1 390 ? 11.938 31.625 -10.523 1 73.56 390 SER B C 1
ATOM 7864 O O . SER B 1 390 ? 12.039 31.969 -11.703 1 73.56 390 SER B O 1
ATOM 7866 N N . GLY B 1 391 ? 12.547 32.156 -9.609 1 80.81 391 GLY B N 1
ATOM 7867 C CA . GLY B 1 391 ? 13.438 33.281 -9.898 1 80.81 391 GLY B CA 1
ATOM 7868 C C . GLY B 1 391 ? 12.836 34.625 -9.562 1 80.81 391 GLY B C 1
ATOM 7869 O O . GLY B 1 391 ? 13.531 35.656 -9.594 1 80.81 391 GLY B O 1
ATOM 7870 N N . ASP B 1 392 ? 11.609 34.594 -9.164 1 81.75 392 ASP B N 1
ATOM 7871 C CA . ASP B 1 392 ? 10.938 35.844 -8.828 1 81.75 392 ASP B CA 1
ATOM 7872 C C . ASP B 1 392 ? 11.414 36.375 -7.477 1 81.75 392 ASP B C 1
ATOM 7874 O O . ASP B 1 392 ? 11.648 35.594 -6.543 1 81.75 392 ASP B O 1
ATOM 7878 N N . THR B 1 393 ? 11.523 37.656 -7.457 1 86.62 393 THR B N 1
ATOM 7879 C CA . THR B 1 393 ? 12 38.281 -6.23 1 86.62 393 THR B CA 1
ATOM 7880 C C . THR B 1 393 ? 10.906 38.25 -5.16 1 86.62 393 THR B C 1
ATOM 7882 O O . THR B 1 393 ? 9.797 38.719 -5.391 1 86.62 393 THR B O 1
ATOM 7885 N N . LEU B 1 394 ? 11.211 37.688 -4.059 1 83.12 394 LEU B N 1
ATOM 7886 C CA . LEU B 1 394 ? 10.297 37.656 -2.92 1 83.12 394 LEU B CA 1
ATOM 7887 C C . LEU B 1 394 ? 10.461 38.906 -2.059 1 83.12 394 LEU B C 1
ATOM 7889 O O . LEU B 1 394 ? 9.469 39.5 -1.633 1 83.12 394 LEU B O 1
ATOM 7893 N N . SER B 1 395 ? 11.695 39.219 -1.773 1 87.88 395 SER B N 1
ATOM 7894 C CA . SER B 1 395 ? 11.977 40.375 -0.914 1 87.88 395 SER B CA 1
ATOM 7895 C C . SER B 1 395 ? 13.398 40.875 -1.112 1 87.88 395 SER B C 1
ATOM 7897 O O . SER B 1 395 ? 14.312 40.094 -1.365 1 87.88 395 SER B O 1
ATOM 7899 N N . ARG B 1 396 ? 13.5 42.156 -1.029 1 91.06 396 ARG B N 1
ATOM 7900 C CA . ARG B 1 396 ? 14.812 42.812 -0.921 1 91.06 396 ARG B CA 1
ATOM 7901 C C . ARG B 1 396 ? 15.109 43.188 0.52 1 91.06 396 ARG B C 1
ATOM 7903 O O . ARG B 1 396 ? 14.672 44.25 0.978 1 91.06 396 ARG B O 1
ATOM 7910 N N . VAL B 1 397 ? 15.945 42.469 1.153 1 92.31 397 VAL B N 1
ATOM 7911 C CA . VAL B 1 397 ? 16.234 42.656 2.57 1 92.31 397 VAL B CA 1
ATOM 7912 C C . VAL B 1 397 ? 17.172 43.844 2.75 1 92.31 397 VAL B C 1
ATOM 7914 O O . VAL B 1 397 ? 18.203 43.938 2.1 1 92.31 397 VAL B O 1
ATOM 7917 N N . PRO B 1 398 ? 16.781 44.719 3.602 1 91.81 398 PRO B N 1
ATOM 7918 C CA . PRO B 1 398 ? 17.703 45.812 3.885 1 91.81 398 PRO B CA 1
ATOM 7919 C C . PRO B 1 398 ? 19 45.344 4.527 1 91.81 398 PRO B C 1
ATOM 7921 O O . PRO B 1 398 ? 18.984 44.406 5.328 1 91.81 398 PRO B O 1
ATOM 7924 N N . ASP B 1 399 ? 20.047 46.062 4.145 1 94.62 399 ASP B N 1
ATOM 7925 C CA . ASP B 1 399 ? 21.312 45.719 4.777 1 94.62 399 ASP B CA 1
ATOM 7926 C C . ASP B 1 399 ? 21.25 45.938 6.285 1 94.62 399 ASP B C 1
ATOM 7928 O O . ASP B 1 399 ? 20.656 46.938 6.75 1 94.62 399 ASP B O 1
ATOM 7932 N N . PHE B 1 400 ? 21.812 44.969 7.012 1 93.88 400 PHE B N 1
ATOM 7933 C CA . PHE B 1 400 ? 21.812 45.125 8.461 1 93.88 400 PHE B CA 1
ATOM 7934 C C . PHE B 1 400 ? 23.031 44.438 9.078 1 93.88 400 PHE B C 1
ATOM 7936 O O . PHE B 1 400 ? 23.609 43.531 8.477 1 93.88 400 PHE B O 1
ATOM 7943 N N . VAL B 1 401 ? 23.438 44.969 10.219 1 94.94 401 VAL B N 1
ATOM 7944 C CA . VAL B 1 401 ? 24.469 44.375 11.055 1 94.94 401 VAL B CA 1
ATOM 7945 C C . VAL B 1 401 ? 24 44.312 12.5 1 94.94 401 VAL B C 1
ATOM 7947 O O . VAL B 1 401 ? 23.656 45.312 13.102 1 94.94 401 VAL B O 1
ATOM 7950 N N . LEU B 1 402 ? 23.922 43.156 12.977 1 96.19 402 LEU B N 1
ATOM 7951 C CA . LEU B 1 402 ? 23.578 42.938 14.375 1 96.19 402 LEU B CA 1
ATOM 7952 C C . LEU B 1 402 ? 24.797 42.469 15.172 1 96.19 402 LEU B C 1
ATOM 7954 O O . LEU B 1 402 ? 25.234 41.312 15.023 1 96.19 402 LEU B O 1
ATOM 7958 N N . PRO B 1 403 ? 25.281 43.344 16.062 1 94.94 403 PRO B N 1
ATOM 7959 C CA . PRO B 1 403 ? 26.438 42.938 16.859 1 94.94 403 PRO B CA 1
ATOM 7960 C C . PRO B 1 403 ? 26.109 41.781 17.812 1 94.94 403 PRO B C 1
ATOM 7962 O O . PRO B 1 403 ? 24.953 41.562 18.172 1 94.94 403 PRO B O 1
ATOM 7965 N N . ALA B 1 404 ? 27.203 41.125 18.234 1 95 404 ALA B N 1
ATOM 7966 C CA . ALA B 1 404 ? 27.047 40 19.172 1 95 404 ALA B CA 1
ATOM 7967 C C . ALA B 1 404 ? 26.375 40.469 20.469 1 95 404 ALA B C 1
ATOM 7969 O O . ALA B 1 404 ? 26.672 41.562 20.969 1 95 404 ALA B O 1
ATOM 7970 N N . GLY B 1 405 ? 25.359 39.625 20.875 1 94.69 405 GLY B N 1
ATOM 7971 C CA . GLY B 1 405 ? 24.719 39.906 22.156 1 94.69 405 GLY B CA 1
ATOM 7972 C C . GLY B 1 405 ? 23.5 40.812 22.047 1 94.69 405 GLY B C 1
ATOM 7973 O O . GLY B 1 405 ? 22.797 41 23.031 1 94.69 405 GLY B O 1
ATOM 7974 N N . ARG B 1 406 ? 23.234 41.312 20.875 1 95.75 406 ARG B N 1
ATOM 7975 C CA . ARG B 1 406 ? 22.078 42.188 20.688 1 95.75 406 ARG B CA 1
ATOM 7976 C C . ARG B 1 406 ? 20.875 41.406 20.219 1 95.75 406 ARG B C 1
ATOM 7978 O O . ARG B 1 406 ? 21.016 40.281 19.703 1 95.75 406 ARG B O 1
ATOM 7985 N N . ARG B 1 407 ? 19.75 41.969 20.516 1 96.94 407 ARG B N 1
ATOM 7986 C CA . ARG B 1 407 ? 18.484 41.312 20.188 1 96.94 407 ARG B CA 1
ATOM 7987 C C . ARG B 1 407 ? 17.719 42.125 19.141 1 96.94 407 ARG B C 1
ATOM 7989 O O . ARG B 1 407 ? 17.547 43.344 19.297 1 96.94 407 ARG B O 1
ATOM 7996 N N . CYS B 1 408 ? 17.344 41.469 18.062 1 95.81 408 CYS B N 1
ATOM 7997 C CA . CYS B 1 408 ? 16.688 42.156 16.953 1 95.81 408 CYS B CA 1
ATOM 7998 C C . CYS B 1 408 ? 15.32 41.531 16.672 1 95.81 408 CYS B C 1
ATOM 8000 O O . CYS B 1 408 ? 15.188 40.281 16.656 1 95.81 408 CYS B O 1
ATOM 8002 N N . LEU B 1 409 ? 14.328 42.344 16.5 1 94.81 409 LEU B N 1
ATOM 8003 C CA . LEU B 1 409 ? 13 41.906 16.094 1 94.81 409 LEU B CA 1
ATOM 8004 C C . LEU B 1 409 ? 12.75 42.188 14.617 1 94.81 409 LEU B C 1
ATOM 8006 O O . LEU B 1 409 ? 12.828 43.344 14.188 1 94.81 409 LEU B O 1
ATOM 8010 N N . VAL B 1 410 ? 12.508 41.188 13.852 1 92.19 410 VAL B N 1
ATOM 8011 C CA . VAL B 1 410 ? 12.18 41.344 12.43 1 92.19 410 VAL B CA 1
ATOM 8012 C C . VAL B 1 410 ? 10.672 41.5 12.266 1 92.19 410 VAL B C 1
ATOM 8014 O O . VAL B 1 410 ? 9.898 40.594 12.648 1 92.19 410 VAL B O 1
ATOM 8017 N N . ARG B 1 411 ? 10.242 42.562 11.625 1 85.12 411 ARG B N 1
ATOM 8018 C CA . ARG B 1 411 ? 8.828 42.875 11.461 1 85.12 411 ARG B CA 1
ATOM 8019 C C . ARG B 1 411 ? 8.477 43.094 9.992 1 85.12 411 ARG B C 1
ATOM 8021 O O . ARG B 1 411 ? 9.336 43.438 9.188 1 85.12 411 ARG B O 1
ATOM 8028 N N . GLY B 1 412 ? 7.262 42.812 9.688 1 77.62 412 GLY B N 1
ATOM 8029 C CA . GLY B 1 412 ? 6.746 43 8.336 1 77.62 412 GLY B CA 1
ATOM 8030 C C . GLY B 1 412 ? 5.395 42.344 8.125 1 77.62 412 GLY B C 1
ATOM 8031 O O . GLY B 1 412 ? 4.914 41.594 8.984 1 77.62 412 GLY B O 1
ATOM 8032 N N . ARG B 1 413 ? 4.848 42.625 6.977 1 70.31 413 ARG B N 1
ATOM 8033 C CA . ARG B 1 413 ? 3.547 42.062 6.633 1 70.31 413 ARG B CA 1
ATOM 8034 C C . ARG B 1 413 ? 3.652 40.594 6.348 1 70.31 413 ARG B C 1
ATOM 8036 O O . ARG B 1 413 ? 4.746 40.062 6.098 1 70.31 413 ARG B O 1
ATOM 8043 N N . SER B 1 414 ? 2.547 39.969 6.504 1 67.81 414 SER B N 1
ATOM 8044 C CA . SER B 1 414 ? 2.537 38.531 6.191 1 67.81 414 SER B CA 1
ATOM 8045 C C . SER B 1 414 ? 2.918 38.281 4.734 1 67.81 414 SER B C 1
ATOM 8047 O O . SER B 1 414 ? 2.475 39 3.842 1 67.81 414 SER B O 1
ATOM 8049 N N . GLY B 1 415 ? 3.799 37.375 4.477 1 69.94 415 GLY B N 1
ATOM 8050 C CA . GLY B 1 415 ? 4.156 36.969 3.123 1 69.94 415 GLY B CA 1
ATOM 8051 C C . GLY B 1 415 ? 5.32 37.781 2.561 1 69.94 415 GLY B C 1
ATOM 8052 O O . GLY B 1 415 ? 5.723 37.562 1.414 1 69.94 415 GLY B O 1
ATOM 8053 N N . CYS B 1 416 ? 5.812 38.594 3.387 1 73.12 416 CYS B N 1
ATOM 8054 C CA . CYS B 1 416 ? 6.859 39.469 2.863 1 73.12 416 CYS B CA 1
ATOM 8055 C C . CYS B 1 416 ? 8.203 38.75 2.85 1 73.12 416 CYS B C 1
ATOM 8057 O O . CYS B 1 416 ? 9.203 39.312 2.393 1 73.12 416 CYS B O 1
ATOM 8059 N N . GLY B 1 417 ? 8.32 37.5 3.348 1 81.06 417 GLY B N 1
ATOM 8060 C CA . GLY B 1 417 ? 9.547 36.719 3.229 1 81.06 417 GLY B CA 1
ATOM 8061 C C . GLY B 1 417 ? 10.32 36.625 4.531 1 81.06 417 GLY B C 1
ATOM 8062 O O . GLY B 1 417 ? 11.5 36.281 4.531 1 81.06 417 GLY B O 1
ATOM 8063 N N . LYS B 1 418 ? 9.82 36.938 5.664 1 86.06 418 LYS B N 1
ATOM 8064 C CA . LYS B 1 418 ? 10.508 36.906 6.953 1 86.06 418 LYS B CA 1
ATOM 8065 C C . LYS B 1 418 ? 11.039 35.5 7.254 1 86.06 418 LYS B C 1
ATOM 8067 O O . LYS B 1 418 ? 12.195 35.344 7.648 1 86.06 418 LYS B O 1
ATOM 8072 N N . SER B 1 419 ? 10.203 34.5 7.035 1 85.12 419 SER B N 1
ATOM 8073 C CA . SER B 1 419 ? 10.617 33.125 7.285 1 85.12 419 SER B CA 1
ATOM 8074 C C . SER B 1 419 ? 11.703 32.688 6.305 1 85.12 419 SER B C 1
ATOM 8076 O O . SER B 1 419 ? 12.594 31.922 6.656 1 85.12 419 SER B O 1
ATOM 8078 N N . THR B 1 420 ? 11.633 33.25 5.09 1 88.62 420 THR B N 1
ATOM 8079 C CA . THR B 1 420 ? 12.641 32.938 4.078 1 88.62 420 THR B CA 1
ATOM 8080 C C . THR B 1 420 ? 14 33.5 4.473 1 88.62 420 THR B C 1
ATOM 8082 O O . THR B 1 420 ? 15.039 32.906 4.191 1 88.62 420 THR B O 1
ATOM 8085 N N . LEU B 1 421 ? 13.938 34.656 5.07 1 91.81 421 LEU B N 1
ATOM 8086 C CA . LEU B 1 421 ? 15.18 35.25 5.578 1 91.81 421 LEU B CA 1
ATOM 8087 C C . LEU B 1 421 ? 15.844 34.312 6.582 1 91.81 421 LEU B C 1
ATOM 8089 O O . LEU B 1 421 ? 17.047 34.062 6.512 1 91.81 421 LEU B O 1
ATOM 8093 N N . LEU B 1 422 ? 15.086 33.75 7.484 1 92.12 422 LEU B N 1
ATOM 8094 C CA . LEU B 1 422 ? 15.641 32.844 8.477 1 92.12 422 LEU B CA 1
ATOM 8095 C C . LEU B 1 422 ? 16.188 31.594 7.816 1 92.12 422 LEU B C 1
ATOM 8097 O O . LEU B 1 422 ? 17.219 31.062 8.234 1 92.12 422 LEU B O 1
ATOM 8101 N N . ARG B 1 423 ? 15.516 31.141 6.793 1 92.44 423 ARG B N 1
ATOM 8102 C CA . ARG B 1 423 ? 16.016 30.016 6.031 1 92.44 423 ARG B CA 1
ATOM 8103 C C . ARG B 1 423 ? 17.359 30.328 5.383 1 92.44 423 ARG B C 1
ATOM 8105 O O . ARG B 1 423 ? 18.266 29.5 5.375 1 92.44 423 ARG B O 1
ATOM 8112 N N . ALA B 1 424 ? 17.422 31.484 4.883 1 92.75 424 ALA B N 1
ATOM 8113 C CA . ALA B 1 424 ? 18.672 31.922 4.25 1 92.75 424 ALA B CA 1
ATOM 8114 C C . ALA B 1 424 ? 19.797 32.031 5.273 1 92.75 424 ALA B C 1
ATOM 8116 O O . ALA B 1 424 ? 20.922 31.625 5.008 1 92.75 424 ALA B O 1
ATOM 8117 N N . LEU B 1 425 ? 19.422 32.594 6.363 1 93.44 425 LEU B N 1
ATOM 8118 C CA . LEU B 1 425 ? 20.406 32.719 7.434 1 93.44 425 LEU B CA 1
ATOM 8119 C C . LEU B 1 425 ? 20.906 31.328 7.883 1 93.44 425 LEU B C 1
ATOM 8121 O O . LEU B 1 425 ? 22.047 31.188 8.305 1 93.44 425 LEU B O 1
ATOM 8125 N N . ALA B 1 426 ? 20.031 30.375 7.816 1 92.25 426 ALA B N 1
ATOM 8126 C CA . ALA B 1 426 ? 20.375 29.016 8.234 1 92.25 426 ALA B CA 1
ATOM 8127 C C . ALA B 1 426 ? 21.109 28.266 7.117 1 92.25 426 ALA B C 1
ATOM 8129 O O . ALA B 1 426 ? 21.547 27.125 7.309 1 92.25 426 ALA B O 1
ATOM 8130 N N . GLY B 1 427 ? 21.172 28.859 5.984 1 90.12 427 GLY B N 1
ATOM 8131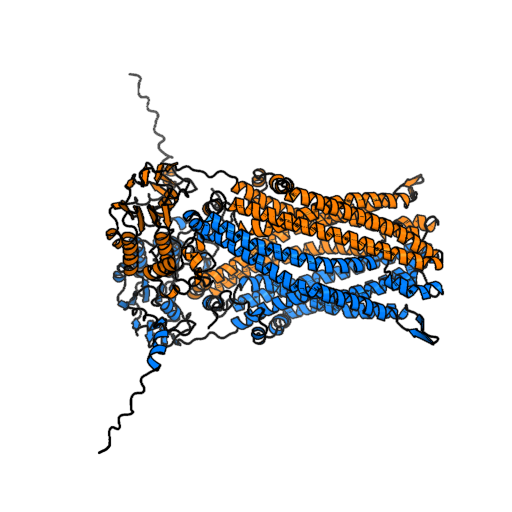 C CA . GLY B 1 427 ? 21.812 28.219 4.84 1 90.12 427 GLY B CA 1
ATOM 8132 C C . GLY B 1 427 ? 20.906 27.203 4.145 1 90.12 427 GLY B C 1
ATOM 8133 O O . GLY B 1 427 ? 21.391 26.328 3.438 1 90.12 427 GLY B O 1
ATOM 8134 N N . LEU B 1 428 ? 19.672 27.344 4.371 1 91.06 428 LEU B N 1
ATOM 8135 C CA . LEU B 1 428 ? 18.719 26.375 3.863 1 91.06 428 LEU B CA 1
ATOM 8136 C C . LEU B 1 428 ? 17.969 26.922 2.658 1 91.06 428 LEU B C 1
ATOM 8138 O O . LEU B 1 428 ? 17.156 26.219 2.053 1 91.06 428 LEU B O 1
ATOM 8142 N N . TRP B 1 429 ? 18.203 28.203 2.262 1 91.25 429 TRP B N 1
ATOM 8143 C CA . TRP B 1 429 ? 17.547 28.828 1.12 1 91.25 429 TRP B CA 1
ATOM 8144 C C . TRP B 1 429 ? 18.562 29.312 0.095 1 91.25 429 TRP B C 1
ATOM 8146 O O . TRP B 1 429 ? 19.156 30.391 0.244 1 91.25 429 TRP B O 1
ATOM 8156 N N . PRO B 1 430 ? 18.578 28.609 -0.997 1 89.19 430 PRO B N 1
ATOM 8157 C CA . PRO B 1 430 ? 19.656 28.922 -1.954 1 89.19 430 PRO B CA 1
ATOM 8158 C C . PRO B 1 430 ? 19.234 29.969 -2.988 1 89.19 430 PRO B C 1
ATOM 8160 O O . PRO B 1 430 ? 20.078 30.516 -3.699 1 89.19 430 PRO B O 1
ATOM 8163 N N . TYR B 1 431 ? 18.062 30.391 -3.098 1 90 431 TYR B N 1
ATOM 8164 C CA . TYR B 1 431 ? 17.578 31.219 -4.195 1 90 431 TYR B CA 1
ATOM 8165 C C . TYR B 1 431 ? 17.703 32.688 -3.865 1 90 431 TYR B C 1
ATOM 8167 O O . TYR B 1 431 ? 16.953 33.219 -3.027 1 90 431 TYR B O 1
ATOM 8175 N N . GLY B 1 432 ? 18.547 33.312 -4.527 1 92.31 432 GLY B N 1
ATOM 8176 C CA . GLY B 1 432 ? 18.734 34.75 -4.309 1 92.31 432 GLY B CA 1
ATOM 8177 C C . GLY B 1 432 ? 20.141 35.219 -4.602 1 92.31 432 GLY B C 1
ATOM 8178 O O . GLY B 1 432 ? 20.844 34.625 -5.434 1 92.31 432 GLY B O 1
ATOM 8179 N N . GLU B 1 433 ? 20.438 36.312 -4.125 1 93.88 433 GLU B N 1
ATOM 8180 C CA . GLU B 1 433 ? 21.781 36.875 -4.23 1 93.88 433 GLU B CA 1
ATOM 8181 C C . GLU B 1 433 ? 22.141 37.688 -2.979 1 93.88 433 GLU B C 1
ATOM 8183 O O . GLU B 1 433 ? 21.281 37.938 -2.137 1 93.88 433 GLU B O 1
ATOM 8188 N N . GLY B 1 434 ? 23.438 37.844 -2.893 1 95.25 434 GLY B N 1
ATOM 8189 C CA . GLY B 1 434 ? 23.922 38.594 -1.746 1 95.25 434 GLY B CA 1
ATOM 8190 C C . GLY B 1 434 ? 24.812 37.781 -0.828 1 95.25 434 GLY B C 1
ATOM 8191 O O . GLY B 1 434 ? 25.234 36.688 -1.192 1 95.25 434 GLY B O 1
ATOM 8192 N N . THR B 1 435 ? 25.094 38.438 0.335 1 95.5 435 THR B N 1
ATOM 8193 C CA . THR B 1 435 ? 26 37.812 1.273 1 95.5 435 THR B CA 1
ATOM 8194 C C . THR B 1 435 ? 25.422 37.844 2.689 1 95.5 435 THR B C 1
ATOM 8196 O O . THR B 1 435 ? 24.828 38.844 3.102 1 95.5 435 THR B O 1
ATOM 8199 N N . ILE B 1 436 ? 25.609 36.719 3.35 1 95.5 436 ILE B N 1
ATOM 8200 C CA . ILE B 1 436 ? 25.188 36.594 4.742 1 95.5 436 ILE B CA 1
ATOM 8201 C C . ILE B 1 436 ? 26.391 36.25 5.613 1 95.5 436 ILE B C 1
ATOM 8203 O O . ILE B 1 436 ? 27.234 35.438 5.219 1 95.5 436 ILE B O 1
ATOM 8207 N N . LEU B 1 437 ? 26.516 36.938 6.703 1 94.75 437 LEU B N 1
ATOM 8208 C CA . LEU B 1 437 ? 27.516 36.656 7.719 1 94.75 437 LEU B CA 1
ATOM 8209 C C . LEU B 1 437 ? 26.859 36.219 9.023 1 94.75 437 LEU B C 1
ATOM 8211 O O . LEU B 1 437 ? 25.984 36.906 9.547 1 94.75 437 LEU B O 1
ATOM 8215 N N . ARG B 1 438 ? 27.281 35.062 9.508 1 91.56 438 ARG B N 1
ATOM 8216 C CA . ARG B 1 438 ? 26.781 34.562 10.789 1 91.56 438 ARG B CA 1
ATOM 8217 C C . ARG B 1 438 ? 27.75 33.594 11.438 1 91.56 438 ARG B C 1
ATOM 8219 O O . ARG B 1 438 ? 28.578 33 10.758 1 91.56 438 ARG B O 1
ATOM 8226 N N . PRO B 1 439 ? 27.609 33.438 12.727 1 90.19 439 PRO B N 1
ATOM 8227 C CA . PRO B 1 439 ? 28.469 32.438 13.367 1 90.19 439 PRO B CA 1
ATOM 8228 C C . PRO B 1 439 ? 28.078 31 12.992 1 90.19 439 PRO B C 1
ATOM 8230 O O . PRO B 1 439 ? 26.891 30.703 12.852 1 90.19 439 PRO B O 1
ATOM 8233 N N . ALA B 1 440 ? 29.078 30.188 12.773 1 80.56 440 ALA B N 1
ATOM 8234 C CA . ALA B 1 440 ? 28.828 28.812 12.391 1 80.56 440 ALA B CA 1
ATOM 8235 C C . ALA B 1 440 ? 28.562 27.938 13.609 1 80.56 440 ALA B C 1
ATOM 8237 O O . ALA B 1 440 ? 27.609 27.156 13.625 1 80.56 440 ALA B O 1
ATOM 8238 N N . ALA B 1 441 ? 29.344 28.156 14.617 1 84.25 441 ALA B N 1
ATOM 8239 C CA . ALA B 1 441 ? 29.188 27.359 15.828 1 84.25 441 ALA B CA 1
ATOM 8240 C C . ALA B 1 441 ? 28.312 28.062 16.859 1 84.25 441 ALA B C 1
ATOM 8242 O O . ALA B 1 441 ? 28.281 29.297 16.906 1 84.25 441 ALA B O 1
ATOM 8243 N N . GLY B 1 442 ? 27.453 27.375 17.547 1 89.12 442 GLY B N 1
ATOM 8244 C CA . GLY B 1 442 ? 26.656 27.906 18.641 1 89.12 442 GLY B CA 1
ATOM 8245 C C . GLY B 1 442 ? 25.375 28.578 18.188 1 89.12 442 GLY B C 1
ATOM 8246 O O . GLY B 1 442 ? 24.828 29.422 18.906 1 89.12 442 GLY B O 1
ATOM 8247 N N . THR B 1 443 ? 25.062 28.297 17.047 1 92.94 443 THR B N 1
ATOM 8248 C CA . THR B 1 443 ? 23.828 28.875 16.516 1 92.94 443 THR B CA 1
ATOM 8249 C C . THR B 1 443 ? 22.672 27.891 16.625 1 92.94 443 THR B C 1
ATOM 8251 O O . THR B 1 443 ? 22.859 26.688 16.375 1 92.94 443 THR B O 1
ATOM 8254 N N . PHE B 1 444 ? 21.531 28.359 17.094 1 94.06 444 PHE B N 1
ATOM 8255 C CA . PHE B 1 444 ? 20.328 27.547 17.219 1 94.06 444 PHE B CA 1
ATOM 8256 C C . PHE B 1 444 ? 19.156 28.172 16.484 1 94.06 444 PHE B C 1
ATOM 8258 O O . PHE B 1 444 ? 18.891 29.375 16.656 1 94.06 444 PHE B O 1
ATOM 8265 N N . PHE B 1 445 ? 18.578 27.422 15.617 1 94.25 445 PHE B N 1
ATOM 8266 C CA . PHE B 1 445 ? 17.406 27.891 14.875 1 94.25 445 PHE B CA 1
ATOM 8267 C C . PHE B 1 445 ? 16.141 27.203 15.367 1 94.25 445 PHE B C 1
ATOM 8269 O O . PHE B 1 445 ? 16.078 25.969 15.414 1 94.25 445 PHE B O 1
ATOM 8276 N N . LEU B 1 446 ? 15.188 27.922 15.766 1 92.75 446 LEU B N 1
ATOM 8277 C CA . LEU B 1 446 ? 13.891 27.406 16.172 1 92.75 446 LEU B CA 1
ATOM 8278 C C . LEU B 1 446 ? 12.812 27.719 15.148 1 92.75 446 LEU B C 1
ATOM 8280 O O . LEU B 1 446 ? 12.359 28.875 15.055 1 92.75 446 LEU B O 1
ATOM 8284 N N . PRO B 1 447 ? 12.328 26.703 14.422 1 89.56 447 PRO B N 1
ATOM 8285 C CA . PRO B 1 447 ? 11.328 26.938 13.375 1 89.56 447 PRO B CA 1
ATOM 8286 C C . PRO B 1 447 ? 9.938 27.219 13.945 1 89.56 447 PRO B C 1
ATOM 8288 O O . PRO B 1 447 ? 9.711 27.047 15.148 1 89.56 447 PRO B O 1
ATOM 8291 N N . GLN B 1 448 ? 9.133 27.641 13.023 1 79.56 448 GLN B N 1
ATOM 8292 C CA . GLN B 1 448 ? 7.766 28 13.383 1 79.56 448 GLN B CA 1
ATOM 8293 C C . GLN B 1 448 ? 7.004 26.781 13.906 1 79.56 448 GLN B C 1
ATOM 8295 O O . GLN B 1 448 ? 6.375 26.844 14.969 1 79.56 448 GLN B O 1
ATOM 8300 N N . ARG B 1 449 ? 7.133 25.719 13.117 1 81.44 449 ARG B N 1
ATOM 8301 C CA . ARG B 1 449 ? 6.5 24.469 13.531 1 81.44 449 ARG B CA 1
ATOM 8302 C C . ARG B 1 449 ? 7.461 23.609 14.344 1 81.44 449 ARG B C 1
ATOM 8304 O O . ARG B 1 449 ? 8.602 23.375 13.93 1 81.44 449 ARG B O 1
ATOM 8311 N N . SER B 1 450 ? 6.953 23.234 15.5 1 84 450 SER B N 1
ATOM 8312 C CA . SER B 1 450 ? 7.809 22.422 16.359 1 84 450 SER B CA 1
ATOM 8313 C C . SER B 1 450 ? 7.844 20.984 15.883 1 84 450 SER B C 1
ATOM 8315 O O . SER B 1 450 ? 6.836 20.438 15.414 1 84 450 SER B O 1
ATOM 8317 N N . TYR B 1 451 ? 9.008 20.422 15.938 1 90.12 451 TYR B N 1
ATOM 8318 C CA . TYR B 1 451 ? 9.164 19 15.648 1 90.12 451 TYR B CA 1
ATOM 8319 C C . TYR B 1 451 ? 9.406 18.203 16.922 1 90.12 451 TYR B C 1
ATOM 8321 O O . TYR B 1 451 ? 10.383 18.453 17.641 1 90.12 451 TYR B O 1
ATOM 8329 N N . ILE B 1 452 ? 8.5 17.297 17.188 1 91 452 ILE B N 1
ATOM 8330 C CA . ILE B 1 452 ? 8.641 16.375 18.312 1 91 452 ILE B CA 1
ATOM 8331 C C . ILE B 1 452 ? 8.883 14.961 17.797 1 91 452 ILE B C 1
ATOM 8333 O O . ILE B 1 452 ? 7.945 14.273 17.375 1 91 452 ILE B O 1
ATOM 8337 N N . PRO B 1 453 ? 10.086 14.484 17.953 1 89.31 453 PRO B N 1
ATOM 8338 C CA . PRO B 1 453 ? 10.375 13.141 17.453 1 89.31 453 PRO B CA 1
ATOM 8339 C C . PRO B 1 453 ? 9.664 12.055 18.266 1 89.31 453 PRO B C 1
ATOM 8341 O O . PRO B 1 453 ? 9.312 12.273 19.422 1 89.31 453 PRO B O 1
ATOM 8344 N N . PRO B 1 454 ? 9.438 10.961 17.656 1 85.62 454 PRO B N 1
ATOM 8345 C CA . PRO B 1 454 ? 8.883 9.844 18.422 1 85.62 454 PRO B CA 1
ATOM 8346 C C . PRO B 1 454 ? 9.836 9.328 19.5 1 85.62 454 PRO B C 1
ATOM 8348 O O . PRO B 1 454 ? 11.055 9.398 19.328 1 85.62 454 PRO B O 1
ATOM 8351 N N . GLY B 1 455 ? 9.234 8.867 20.547 1 87.44 455 GLY B N 1
ATOM 8352 C CA . GLY B 1 455 ? 10.039 8.352 21.656 1 87.44 455 GLY B CA 1
ATOM 8353 C C . GLY B 1 455 ? 9.625 8.914 23 1 87.44 455 GLY B C 1
ATOM 8354 O O . GLY B 1 455 ? 8.445 9.156 23.25 1 87.44 455 GLY B O 1
ATOM 8355 N N . SER B 1 456 ? 10.695 9.094 23.844 1 92.56 456 SER B N 1
ATOM 8356 C CA . SER B 1 456 ? 10.438 9.609 25.188 1 92.56 456 SER B CA 1
ATOM 8357 C C . SER B 1 456 ? 10.398 11.141 25.188 1 92.56 456 SER B C 1
ATOM 8359 O O . SER B 1 456 ? 10.812 11.773 24.219 1 92.56 456 SER B O 1
ATOM 8361 N N . LEU B 1 457 ? 9.812 11.641 26.219 1 94.38 457 LEU B N 1
ATOM 8362 C CA . LEU B 1 457 ? 9.812 13.094 26.359 1 94.38 457 LEU B CA 1
ATOM 8363 C C . LEU B 1 457 ? 11.234 13.633 26.469 1 94.38 457 LEU B C 1
ATOM 8365 O O . LEU B 1 457 ? 11.531 14.719 25.969 1 94.38 457 LEU B O 1
ATOM 8369 N N . LYS B 1 458 ? 12.055 12.82 27.094 1 95.31 458 LYS B N 1
ATOM 8370 C CA . LYS B 1 458 ? 13.461 13.211 27.219 1 95.31 458 LYS B CA 1
ATOM 8371 C C . LYS B 1 458 ? 14.109 13.344 25.844 1 95.31 458 LYS B C 1
ATOM 8373 O O . LYS B 1 458 ? 14.844 14.305 25.578 1 95.31 458 LYS B O 1
ATOM 8378 N N . ALA B 1 459 ? 13.867 12.406 25.016 1 92.56 459 ALA B N 1
ATOM 8379 C CA . ALA B 1 459 ? 14.414 12.438 23.672 1 92.56 459 ALA B CA 1
ATOM 8380 C C . ALA B 1 459 ? 13.898 13.656 22.906 1 92.56 459 ALA B C 1
ATOM 8382 O O . ALA B 1 459 ? 14.617 14.234 22.078 1 92.56 459 ALA B O 1
ATOM 8383 N N . ALA B 1 460 ? 12.68 14.047 23.188 1 93.56 460 ALA B N 1
ATOM 8384 C CA . ALA B 1 460 ? 12.086 15.211 22.531 1 93.56 460 ALA B CA 1
ATOM 8385 C C . ALA B 1 460 ? 12.742 16.5 23.016 1 93.56 460 ALA B C 1
ATOM 8387 O O . ALA B 1 460 ? 13.039 17.391 22.219 1 93.56 460 ALA B O 1
ATOM 8388 N N . VAL B 1 461 ? 13.047 16.562 24.266 1 95 461 VAL B N 1
ATOM 8389 C CA . VAL B 1 461 ? 13.586 17.766 24.891 1 95 461 VAL B CA 1
ATOM 8390 C C . VAL B 1 461 ? 15.062 17.922 24.516 1 95 461 VAL B C 1
ATOM 8392 O O . VAL B 1 461 ? 15.547 19.047 24.359 1 95 461 VAL B O 1
ATOM 8395 N N . THR B 1 462 ? 15.75 16.844 24.344 1 94.88 462 THR B N 1
ATOM 8396 C CA . THR B 1 462 ? 17.188 16.906 24.109 1 94.88 462 THR B CA 1
ATOM 8397 C C . THR B 1 462 ? 17.5 16.906 22.625 1 94.88 462 THR B C 1
ATOM 8399 O O . THR B 1 462 ? 18.656 17.031 22.219 1 94.88 462 THR B O 1
ATOM 8402 N N . TYR B 1 463 ? 16.516 16.812 21.875 1 93.69 463 TYR B N 1
ATOM 8403 C CA . TYR B 1 463 ? 16.703 16.75 20.438 1 93.69 463 TYR B CA 1
ATOM 8404 C C . TYR B 1 463 ? 17.422 18 19.922 1 93.69 463 TYR B C 1
ATOM 8406 O O . TYR B 1 463 ? 17.109 19.109 20.359 1 93.69 463 TYR B O 1
ATOM 8414 N N . PRO B 1 464 ? 18.406 17.859 19.062 1 92.19 464 PRO B N 1
ATOM 8415 C CA . PRO B 1 464 ? 18.828 16.734 18.234 1 92.19 464 PRO B CA 1
ATOM 8416 C C . PRO B 1 464 ? 19.938 15.898 18.891 1 92.19 464 PRO B C 1
ATOM 8418 O O . PRO B 1 464 ? 20.438 14.953 18.281 1 92.19 464 PRO B O 1
ATOM 8421 N N . ARG B 1 465 ? 20.281 16.328 20.062 1 90.94 465 ARG B N 1
ATOM 8422 C CA . ARG B 1 465 ? 21.266 15.555 20.781 1 90.94 465 ARG B CA 1
ATOM 8423 C C . ARG B 1 465 ? 20.656 14.305 21.406 1 90.94 465 ARG B C 1
ATOM 8425 O O . ARG B 1 465 ? 19.422 14.203 21.5 1 90.94 465 ARG B O 1
ATOM 8432 N N . ASP B 1 466 ? 21.484 13.445 21.766 1 90.69 466 ASP B N 1
ATOM 8433 C CA . ASP B 1 466 ? 21.016 12.211 22.375 1 90.69 466 ASP B CA 1
ATOM 8434 C C . ASP B 1 466 ? 20.438 12.469 23.766 1 90.69 466 ASP B C 1
ATOM 8436 O O . ASP B 1 466 ? 20.875 13.398 24.469 1 90.69 466 ASP B O 1
ATOM 8440 N N . ALA B 1 467 ? 19.578 11.586 24.141 1 89.44 467 ALA B N 1
ATOM 8441 C CA . ALA B 1 467 ? 18.938 11.719 25.453 1 89.44 467 ALA B CA 1
ATOM 8442 C C . ALA B 1 467 ? 19.969 11.672 26.578 1 89.44 467 ALA B C 1
ATOM 8444 O O . ALA B 1 467 ? 19.766 12.281 27.641 1 89.44 467 ALA B O 1
ATOM 8445 N N . SER B 1 468 ? 21.047 11.062 26.344 1 90.31 468 SER B N 1
ATOM 8446 C CA . SER B 1 468 ? 22.062 10.875 27.375 1 90.31 468 SER B CA 1
ATOM 8447 C C . SER B 1 468 ? 22.984 12.086 27.469 1 90.31 468 SER B C 1
ATOM 8449 O O . SER B 1 468 ? 23.781 12.203 28.391 1 90.31 468 SER B O 1
ATOM 8451 N N . ALA B 1 469 ? 22.844 13.023 26.594 1 91.56 469 ALA B N 1
ATOM 8452 C CA . ALA B 1 469 ? 23.734 14.172 26.531 1 91.56 469 ALA B CA 1
ATOM 8453 C C . ALA B 1 469 ? 23.547 15.078 27.75 1 91.56 469 ALA B C 1
ATOM 8455 O O . ALA B 1 469 ? 24.469 15.789 28.141 1 91.56 469 ALA B O 1
ATOM 8456 N N . TYR B 1 470 ? 22.312 15.109 28.312 1 94.5 470 TYR B N 1
ATOM 8457 C CA . TYR B 1 470 ? 22 15.977 29.453 1 94.5 470 TYR B CA 1
ATOM 8458 C C . TYR B 1 470 ? 21.469 15.164 30.625 1 94.5 470 TYR B C 1
ATOM 8460 O O . TYR B 1 470 ? 20.781 14.156 30.422 1 94.5 470 TYR B O 1
ATOM 8468 N N . PRO B 1 471 ? 21.703 15.625 31.75 1 95.44 471 PRO B N 1
ATOM 8469 C CA . PRO B 1 471 ? 21.156 14.93 32.906 1 95.44 471 PRO B CA 1
ATOM 8470 C C . PRO B 1 471 ? 19.641 15.148 33.062 1 95.44 471 PRO B C 1
ATOM 8472 O O . PRO B 1 471 ? 19.125 16.188 32.656 1 95.44 471 PRO B O 1
ATOM 8475 N N . ASP B 1 472 ? 19 14.242 33.75 1 95.81 472 ASP B N 1
ATOM 8476 C CA . ASP B 1 472 ? 17.547 14.281 33.938 1 95.81 472 ASP B CA 1
ATOM 8477 C C . ASP B 1 472 ? 17.141 15.508 34.781 1 95.81 472 ASP B C 1
ATOM 8479 O O . ASP B 1 472 ? 16.109 16.125 34.5 1 95.81 472 ASP B O 1
ATOM 8483 N N . SER B 1 473 ? 17.938 15.844 35.688 1 95.25 473 SER B N 1
ATOM 8484 C CA . SER B 1 473 ? 17.625 16.953 36.562 1 95.25 473 SER B CA 1
ATOM 8485 C C . SER B 1 473 ? 17.531 18.266 35.812 1 95.25 473 SER B C 1
ATOM 8487 O O . SER B 1 473 ? 16.625 19.078 36.062 1 95.25 473 SER B O 1
ATOM 8489 N N . GLU B 1 474 ? 18.406 18.453 34.906 1 95.69 474 GLU B N 1
ATOM 8490 C CA . GLU B 1 474 ? 18.406 19.672 34.125 1 95.69 474 GLU B CA 1
ATOM 8491 C C . GLU B 1 474 ? 17.203 19.75 33.219 1 95.69 474 GLU B C 1
ATOM 8493 O O . GLU B 1 474 ? 16.594 20.812 33.031 1 95.69 474 GLU B O 1
ATOM 8498 N N . CYS B 1 475 ? 16.906 18.656 32.656 1 96.62 475 CYS B N 1
ATOM 8499 C CA . CYS B 1 475 ? 15.75 18.594 31.75 1 96.62 475 CYS B CA 1
ATOM 8500 C C . CYS B 1 475 ? 14.461 18.875 32.531 1 96.62 475 CYS B C 1
ATOM 8502 O O . CYS B 1 475 ? 13.602 19.625 32.031 1 96.62 475 CYS B O 1
ATOM 8504 N N . GLU B 1 476 ? 14.32 18.281 33.688 1 96.31 476 GLU B N 1
ATOM 8505 C CA . GLU B 1 476 ? 13.125 18.484 34.531 1 96.31 476 GLU B CA 1
ATOM 8506 C C . GLU B 1 476 ? 12.977 19.938 34.938 1 96.31 476 GLU B C 1
ATOM 8508 O O . GLU B 1 476 ? 11.883 20.484 34.938 1 96.31 476 GLU B O 1
ATOM 8513 N N . GLU B 1 477 ? 14.039 20.469 35.312 1 95.75 477 GLU B N 1
ATOM 8514 C CA . GLU B 1 477 ? 14.039 21.859 35.75 1 95.75 477 GLU B CA 1
ATOM 8515 C C . GLU B 1 477 ? 13.594 22.797 34.625 1 95.75 477 GLU B C 1
ATOM 8517 O O . GLU B 1 477 ? 12.789 23.703 34.844 1 95.75 477 GLU B O 1
ATOM 8522 N N . LEU B 1 478 ? 14.086 22.562 33.5 1 95.75 478 LEU B N 1
ATOM 8523 C CA . LEU B 1 478 ? 13.773 23.453 32.375 1 95.75 478 LEU B CA 1
ATOM 8524 C C . LEU B 1 478 ? 12.328 23.266 31.922 1 95.75 478 LEU B C 1
ATOM 8526 O O . LEU B 1 478 ? 11.68 24.219 31.484 1 95.75 478 LEU B O 1
ATOM 8530 N N . LEU B 1 479 ? 11.875 22.047 32.031 1 96 479 LEU B N 1
ATOM 8531 C CA . LEU B 1 479 ? 10.469 21.812 31.703 1 96 479 LEU B CA 1
ATOM 8532 C C . LEU B 1 479 ? 9.562 22.594 32.656 1 96 479 LEU B C 1
ATOM 8534 O O . LEU B 1 479 ? 8.57 23.188 32.25 1 96 479 LEU B O 1
ATOM 8538 N N . ARG B 1 480 ? 9.93 22.609 33.875 1 94.75 480 ARG B N 1
ATOM 8539 C CA . ARG B 1 480 ? 9.164 23.359 34.844 1 94.75 480 ARG B CA 1
ATOM 8540 C C . ARG B 1 480 ? 9.242 24.859 34.594 1 94.75 480 ARG B C 1
ATOM 8542 O O . ARG B 1 480 ? 8.227 25.562 34.656 1 94.75 480 ARG B O 1
ATOM 8549 N N . ALA B 1 481 ? 10.398 25.312 34.281 1 94.75 481 ALA B N 1
ATOM 8550 C CA . ALA B 1 481 ? 10.617 26.734 34.031 1 94.75 481 ALA B CA 1
ATOM 8551 C C . ALA B 1 481 ? 9.828 27.203 32.812 1 94.75 481 ALA B C 1
ATOM 8553 O O . ALA B 1 481 ? 9.383 28.344 32.75 1 94.75 481 ALA B O 1
ATOM 8554 N N . CYS B 1 482 ? 9.688 26.297 31.844 1 94.75 482 CYS B N 1
ATOM 8555 C CA . CYS B 1 482 ? 9 26.656 30.609 1 94.75 482 CYS B CA 1
ATOM 8556 C C . CYS B 1 482 ? 7.5 26.422 30.734 1 94.75 482 CYS B C 1
ATOM 8558 O O . CYS B 1 482 ? 6.773 26.484 29.75 1 94.75 482 CYS B O 1
ATOM 8560 N N . GLY B 1 483 ? 7.043 26.062 31.859 1 90.19 483 GLY B N 1
ATOM 8561 C CA . GLY B 1 483 ? 5.613 25.938 32.125 1 90.19 483 GLY B CA 1
ATOM 8562 C C . GLY B 1 483 ? 5.078 24.547 31.844 1 90.19 483 GLY B C 1
ATOM 8563 O O . GLY B 1 483 ? 3.889 24.375 31.578 1 90.19 483 GLY B O 1
ATOM 8564 N N . LEU B 1 484 ? 5.918 23.531 31.859 1 93.31 484 LEU B N 1
ATOM 8565 C CA . LEU B 1 484 ? 5.5 22.156 31.578 1 93.31 484 LEU B CA 1
ATOM 8566 C C . LEU B 1 484 ? 5.707 21.266 32.812 1 93.31 484 LEU B C 1
ATOM 8568 O O . LEU B 1 484 ? 6.18 20.141 32.688 1 93.31 484 LEU B O 1
ATOM 8572 N N . SER B 1 485 ? 5.375 21.812 33.875 1 90.38 485 SER B N 1
ATOM 8573 C CA . SER B 1 485 ? 5.605 21.125 35.156 1 90.38 485 SER B CA 1
ATOM 8574 C C . SER B 1 485 ? 4.859 19.797 35.188 1 90.38 485 SER B C 1
ATOM 8576 O O . SER B 1 485 ? 5.348 18.828 35.781 1 90.38 485 SER B O 1
ATOM 8578 N N . ALA B 1 486 ? 3.738 19.688 34.594 1 85.69 486 ALA B N 1
ATOM 8579 C CA . ALA B 1 486 ? 2.9 18.5 34.625 1 85.69 486 ALA B CA 1
ATOM 8580 C C . ALA B 1 486 ? 3.592 17.328 33.938 1 85.69 486 ALA B C 1
ATOM 8582 O O . ALA B 1 486 ? 3.297 16.156 34.219 1 85.69 486 ALA B O 1
ATOM 8583 N N . TYR B 1 487 ? 4.504 17.641 33.094 1 91.31 487 TYR B N 1
ATOM 8584 C CA . TYR B 1 487 ? 5.125 16.609 32.281 1 91.31 487 TYR B CA 1
ATOM 8585 C C . TYR B 1 487 ? 6.539 16.297 32.781 1 91.31 487 TYR B C 1
ATOM 8587 O O . TYR B 1 487 ? 7.184 15.375 32.281 1 91.31 487 TYR B O 1
ATOM 8595 N N . ALA B 1 488 ? 6.98 17.016 33.719 1 92.19 488 ALA B N 1
ATOM 8596 C CA . ALA B 1 488 ? 8.359 16.906 34.188 1 92.19 488 ALA B CA 1
ATOM 8597 C C . ALA B 1 488 ? 8.641 15.5 34.719 1 92.19 488 ALA B C 1
ATOM 8599 O O . ALA B 1 488 ? 9.75 14.992 34.594 1 92.19 488 ALA B O 1
ATOM 8600 N N . SER B 1 489 ? 7.645 14.836 35.25 1 90.81 489 SER B N 1
ATOM 8601 C CA . SER B 1 489 ? 7.816 13.508 35.812 1 90.81 489 SER B CA 1
ATOM 8602 C C . SER B 1 489 ? 7.711 12.422 34.781 1 90.81 489 SER B C 1
ATOM 8604 O O . SER B 1 489 ? 8.023 11.258 35.031 1 90.81 489 SER B O 1
ATOM 8606 N N . GLN B 1 490 ? 7.469 12.758 33.656 1 92.94 490 GLN B N 1
ATOM 8607 C CA . GLN B 1 490 ? 7.23 11.773 32.594 1 92.94 490 GLN B CA 1
ATOM 8608 C C . GLN B 1 490 ? 8.359 11.781 31.562 1 92.94 490 GLN B C 1
ATOM 8610 O O . GLN B 1 490 ? 8.141 11.461 30.406 1 92.94 490 GLN B O 1
ATOM 8615 N N . LEU B 1 491 ? 9.484 12.109 31.984 1 94.06 491 LEU B N 1
ATOM 8616 C CA . LEU B 1 491 ? 10.617 12.289 31.078 1 94.06 491 LEU B CA 1
ATOM 8617 C C . LEU B 1 491 ? 10.906 11.008 30.312 1 94.06 491 LEU B C 1
ATOM 8619 O O . LEU B 1 491 ? 11.227 11.062 29.125 1 94.06 491 LEU B O 1
ATOM 8623 N N . HIS B 1 492 ? 10.75 9.922 30.922 1 93.44 492 HIS B N 1
ATOM 8624 C CA . HIS B 1 492 ? 11.188 8.672 30.312 1 93.44 492 HIS B CA 1
ATOM 8625 C C . HIS B 1 492 ? 10.008 7.898 29.734 1 93.44 492 HIS B C 1
ATOM 8627 O O . HIS B 1 492 ? 10.18 6.781 29.234 1 93.44 492 HIS B O 1
ATOM 8633 N N . VAL B 1 493 ? 8.945 8.508 29.781 1 90.69 493 VAL B N 1
ATOM 8634 C CA . VAL B 1 493 ? 7.746 7.867 29.234 1 90.69 493 VAL B CA 1
ATOM 8635 C C . VAL B 1 493 ? 7.746 7.98 27.719 1 90.69 493 VAL B C 1
ATOM 8637 O O . VAL B 1 493 ? 7.941 9.07 27.172 1 90.69 493 VAL B O 1
ATOM 8640 N N . GLU B 1 494 ? 7.629 6.871 27.109 1 88.94 494 GLU B N 1
ATOM 8641 C CA . GLU B 1 494 ? 7.473 6.844 25.656 1 88.94 494 GLU B CA 1
ATOM 8642 C C . GLU B 1 494 ? 6.016 7.039 25.25 1 88.94 494 GLU B C 1
ATOM 8644 O O . GLU B 1 494 ? 5.133 6.328 25.75 1 88.94 494 GLU B O 1
ATOM 8649 N N . ASP B 1 495 ? 5.758 8.086 24.453 1 80.5 495 ASP B N 1
ATOM 8650 C CA . ASP B 1 495 ? 4.41 8.406 23.984 1 80.5 495 ASP B CA 1
ATOM 8651 C C . ASP B 1 495 ? 4.449 9.172 22.656 1 80.5 495 ASP B C 1
ATOM 8653 O O . ASP B 1 495 ? 5.527 9.508 22.172 1 80.5 495 ASP B O 1
ATOM 8657 N N . ARG B 1 496 ? 3.281 9.422 22.172 1 78.06 496 ARG B N 1
ATOM 8658 C CA . ARG B 1 496 ? 3.16 10.305 21.016 1 78.06 496 ARG B CA 1
ATOM 8659 C C . ARG B 1 496 ? 3.053 11.766 21.438 1 78.06 496 ARG B C 1
ATOM 8661 O O . ARG B 1 496 ? 2.004 12.391 21.266 1 78.06 496 ARG B O 1
ATOM 8668 N N . TRP B 1 497 ? 4.062 12.195 21.781 1 83.94 497 TRP B N 1
ATOM 8669 C CA . TRP B 1 497 ? 4.109 13.516 22.391 1 83.94 497 TRP B CA 1
ATOM 8670 C C . TRP B 1 497 ? 3.658 14.594 21.422 1 83.94 497 TRP B C 1
ATOM 8672 O O . TRP B 1 497 ? 3.127 15.625 21.828 1 83.94 497 TRP B O 1
ATOM 8682 N N . SER B 1 498 ? 3.854 14.336 20.047 1 83 498 SER B N 1
ATOM 8683 C CA . SER B 1 498 ? 3.436 15.305 19.031 1 83 498 SER B CA 1
ATOM 8684 C C . SER B 1 498 ? 1.921 15.484 19.047 1 83 498 SER B C 1
ATOM 8686 O O . SER B 1 498 ? 1.419 16.547 18.672 1 83 498 SER B O 1
ATOM 8688 N N . THR B 1 499 ? 1.269 14.516 19.484 1 70.75 499 THR B N 1
ATOM 8689 C CA . THR B 1 499 ? -0.189 14.57 19.531 1 70.75 499 THR B CA 1
ATOM 8690 C C . THR B 1 499 ? -0.686 14.875 20.938 1 70.75 499 THR B C 1
ATOM 8692 O O . THR B 1 499 ? -1.723 15.523 21.109 1 70.75 499 THR B O 1
ATOM 8695 N N . ARG B 1 500 ? 0.062 14.469 21.906 1 72.31 500 ARG B N 1
ATOM 8696 C CA . ARG B 1 500 ? -0.326 14.641 23.297 1 72.31 500 ARG B CA 1
ATOM 8697 C C . ARG B 1 500 ? -0.165 16.094 23.734 1 72.31 500 ARG B C 1
ATOM 8699 O O . ARG B 1 500 ? -0.976 16.609 24.516 1 72.31 500 ARG B O 1
ATOM 8706 N N . LEU B 1 501 ? 0.85 16.703 23.234 1 79.38 501 LEU B N 1
ATOM 8707 C CA . LEU B 1 501 ? 1.129 18.078 23.594 1 79.38 501 LEU B CA 1
ATOM 8708 C C . LEU B 1 501 ? 0.342 19.047 22.703 1 79.38 501 LEU B C 1
ATOM 8710 O O . LEU B 1 501 ? 0.235 18.828 21.5 1 79.38 501 LEU B O 1
ATOM 8714 N N . SER B 1 502 ? -0.208 20.016 23.297 1 71.81 502 SER B N 1
ATOM 8715 C CA . SER B 1 502 ? -0.855 21.062 22.531 1 71.81 502 SER B CA 1
ATOM 8716 C C . SER B 1 502 ? 0.169 21.891 21.75 1 71.81 502 SER B C 1
ATOM 8718 O O . SER B 1 502 ? 1.374 21.75 21.969 1 71.81 502 SER B O 1
ATOM 8720 N N . GLY B 1 503 ? -0.306 22.672 20.828 1 76 503 GLY B N 1
ATOM 8721 C CA . GLY B 1 503 ? 0.584 23.531 20.062 1 76 503 GLY B CA 1
ATOM 8722 C C . GLY B 1 503 ? 1.449 24.422 20.953 1 76 503 GLY B C 1
ATOM 8723 O O . GLY B 1 503 ? 2.656 24.531 20.719 1 76 503 GLY B O 1
ATOM 8724 N N . GLY B 1 504 ? 0.8 25.016 21.906 1 80.12 504 GLY B N 1
ATOM 8725 C CA . GLY B 1 504 ? 1.541 25.844 22.844 1 80.12 504 GLY B CA 1
ATOM 8726 C C . GLY B 1 504 ? 2.547 25.062 23.672 1 80.12 504 GLY B C 1
ATOM 8727 O O . GLY B 1 504 ? 3.656 25.531 23.922 1 80.12 504 GLY B O 1
ATOM 8728 N N . GLU B 1 505 ? 2.17 23.875 24.047 1 83.31 505 GLU B N 1
ATOM 8729 C CA . GLU B 1 505 ? 3.066 23.016 24.828 1 83.31 505 GLU B CA 1
ATOM 8730 C C . GLU B 1 505 ? 4.266 22.578 23.984 1 83.31 505 GLU B C 1
ATOM 8732 O O . GLU B 1 505 ? 5.383 22.484 24.5 1 83.31 505 GLU B O 1
ATOM 8737 N N . GLN B 1 506 ? 4.02 22.344 22.766 1 89.5 506 GLN B N 1
ATOM 8738 C CA . GLN B 1 506 ? 5.109 21.984 21.875 1 89.5 506 GLN B CA 1
ATOM 8739 C C . GLN B 1 506 ? 6.109 23.125 21.734 1 89.5 506 GLN B C 1
ATOM 8741 O O . GLN B 1 506 ? 7.32 22.891 21.672 1 89.5 506 GLN B O 1
ATOM 8746 N N . GLN B 1 507 ? 5.574 24.328 21.656 1 89.06 507 GLN B N 1
ATOM 8747 C CA . GLN B 1 507 ? 6.441 25.5 21.578 1 89.06 507 GLN B CA 1
ATOM 8748 C C . GLN B 1 507 ? 7.266 25.656 22.844 1 89.06 507 GLN B C 1
ATOM 8750 O O . GLN B 1 507 ? 8.43 26.062 22.797 1 89.06 507 GLN B O 1
ATOM 8755 N N . ARG B 1 508 ? 6.672 25.328 23.984 1 92.69 508 ARG B N 1
ATOM 8756 C CA . ARG B 1 508 ? 7.391 25.391 25.25 1 92.69 508 ARG B CA 1
ATOM 8757 C C . ARG B 1 508 ? 8.516 24.359 25.297 1 92.69 508 ARG B C 1
ATOM 8759 O O . ARG B 1 508 ? 9.594 24.625 25.828 1 92.69 508 ARG B O 1
ATOM 8766 N N . VAL B 1 509 ? 8.234 23.188 24.766 1 93.69 509 VAL B N 1
ATOM 8767 C CA . VAL B 1 509 ? 9.266 22.156 24.672 1 93.69 509 VAL B CA 1
ATOM 8768 C C . VAL B 1 509 ? 10.406 22.641 23.781 1 93.69 509 VAL B C 1
ATOM 8770 O O . VAL B 1 509 ? 11.578 22.438 24.109 1 93.69 509 VAL B O 1
ATOM 8773 N N . ALA B 1 510 ? 10.07 23.266 22.719 1 92.62 510 ALA B N 1
ATOM 8774 C CA . ALA B 1 510 ? 11.07 23.812 21.797 1 92.62 510 ALA B CA 1
ATOM 8775 C C . ALA B 1 510 ? 11.938 24.859 22.5 1 92.62 510 ALA B C 1
ATOM 8777 O O . ALA B 1 510 ? 13.148 24.922 22.281 1 92.62 510 ALA B O 1
ATOM 8778 N N . PHE B 1 511 ? 11.305 25.672 23.344 1 94.06 511 PHE B N 1
ATOM 8779 C CA . PHE B 1 511 ? 12.055 26.672 24.094 1 94.06 511 PHE B CA 1
ATOM 8780 C C . PHE B 1 511 ? 13 26 25.078 1 94.06 511 PHE B C 1
ATOM 8782 O O . PHE B 1 511 ? 14.125 26.469 25.281 1 94.06 511 PHE B O 1
ATOM 8789 N N . ALA B 1 512 ? 12.523 24.938 25.688 1 94.94 512 ALA B N 1
ATOM 8790 C CA . ALA B 1 512 ? 13.375 24.188 26.594 1 94.94 512 ALA B CA 1
ATOM 8791 C C . ALA B 1 512 ? 14.617 23.672 25.891 1 94.94 512 ALA B C 1
ATOM 8793 O O . ALA B 1 512 ? 15.711 23.641 26.469 1 94.94 512 ALA B O 1
ATOM 8794 N N . ARG B 1 513 ? 14.508 23.328 24.688 1 94.62 513 ARG B N 1
ATOM 8795 C CA . ARG B 1 513 ? 15.625 22.844 23.875 1 94.62 513 ARG B CA 1
ATOM 8796 C C . ARG B 1 513 ? 16.688 23.938 23.719 1 94.62 513 ARG B C 1
ATOM 8798 O O . ARG B 1 513 ? 17.875 23.656 23.781 1 94.62 513 ARG B O 1
ATOM 8805 N N . VAL B 1 514 ? 16.219 25.094 23.438 1 94.5 514 VAL B N 1
ATOM 8806 C CA . VAL B 1 514 ? 17.125 26.219 23.234 1 94.5 514 VAL B CA 1
ATOM 8807 C C . VAL B 1 514 ? 17.906 26.484 24.516 1 94.5 514 VAL B C 1
ATOM 8809 O O . VAL B 1 514 ? 19.125 26.672 24.484 1 94.5 514 VAL B O 1
ATOM 8812 N N . LEU B 1 515 ? 17.141 26.484 25.578 1 96.12 515 LEU B N 1
ATOM 8813 C CA . LEU B 1 515 ? 17.781 26.812 26.859 1 96.12 515 LEU B CA 1
ATOM 8814 C C . LEU B 1 515 ? 18.766 25.719 27.266 1 96.12 515 LEU B C 1
ATOM 8816 O O . LEU B 1 515 ? 19.781 26 27.891 1 96.12 515 LEU B O 1
ATOM 8820 N N . LEU B 1 516 ? 18.438 24.5 26.922 1 95.06 516 LEU B N 1
ATOM 8821 C CA . LEU B 1 516 ? 19.328 23.375 27.203 1 95.06 516 LEU B CA 1
ATOM 8822 C C . LEU B 1 516 ? 20.609 23.484 26.375 1 95.06 516 LEU B C 1
ATOM 8824 O O . LEU B 1 516 ? 21.703 23.188 26.859 1 95.06 516 LEU B O 1
ATOM 8828 N N . ALA B 1 517 ? 20.547 23.875 25.156 1 93.69 517 ALA B N 1
ATOM 8829 C CA . ALA B 1 517 ? 21.672 23.953 24.219 1 93.69 517 ALA B CA 1
ATOM 8830 C C . ALA B 1 517 ? 22.578 25.141 24.547 1 93.69 517 ALA B C 1
ATOM 8832 O O . ALA B 1 517 ? 23.766 25.141 24.203 1 93.69 517 ALA B O 1
ATOM 8833 N N . ARG B 1 518 ? 22.062 26.188 25.125 1 94.5 518 ARG B N 1
ATOM 8834 C CA . ARG B 1 518 ? 22.781 27.391 25.516 1 94.5 518 ARG B CA 1
ATOM 8835 C C . ARG B 1 518 ? 23.562 27.969 24.344 1 94.5 518 ARG B C 1
ATOM 8837 O O . ARG B 1 518 ? 24.781 28.172 24.453 1 94.5 518 ARG B O 1
ATOM 8844 N N . PRO B 1 519 ? 22.891 28.344 23.297 1 94.69 519 PRO B N 1
ATOM 8845 C CA . PRO B 1 519 ? 23.578 28.875 22.125 1 94.69 519 PRO B CA 1
ATOM 8846 C C . PRO B 1 519 ? 24.031 30.328 22.312 1 94.69 519 PRO B C 1
ATOM 8848 O O . PRO B 1 519 ? 23.516 31.031 23.188 1 94.69 519 PRO B O 1
ATOM 8851 N N . SER B 1 520 ? 25 30.703 21.484 1 94.94 520 SER B N 1
ATOM 8852 C CA . SER B 1 520 ? 25.453 32.094 21.469 1 94.94 520 SER B CA 1
ATOM 8853 C C . SER B 1 520 ? 24.562 32.969 20.578 1 94.94 520 SER B C 1
ATOM 8855 O O . SER B 1 520 ? 24.484 34.188 20.766 1 94.94 520 SER B O 1
ATOM 8857 N N . THR B 1 521 ? 24.016 32.312 19.625 1 95.62 521 THR B N 1
ATOM 8858 C CA . THR B 1 521 ? 23.109 33 18.703 1 95.62 521 THR B CA 1
ATOM 8859 C C . THR B 1 521 ? 21.828 32.188 18.516 1 95.62 521 THR B C 1
ATOM 8861 O O . THR B 1 521 ? 21.875 31 18.219 1 95.62 521 THR B O 1
ATOM 8864 N N . VAL B 1 522 ? 20.672 32.844 18.656 1 95.56 522 VAL B N 1
ATOM 8865 C CA . VAL B 1 522 ? 19.391 32.156 18.547 1 95.56 522 VAL B CA 1
ATOM 8866 C C . VAL B 1 522 ? 18.516 32.844 17.516 1 95.56 522 VAL B C 1
ATOM 8868 O O . VAL B 1 522 ? 18.391 34.094 17.516 1 95.56 522 VAL B O 1
ATOM 8871 N N . PHE B 1 523 ? 17.984 32.094 16.609 1 95.69 523 PHE B N 1
ATOM 8872 C CA . PHE B 1 523 ? 17.016 32.594 15.633 1 95.69 523 PHE B CA 1
ATOM 8873 C C . PHE B 1 523 ? 15.633 32 15.922 1 95.69 523 PHE B C 1
ATOM 8875 O O . PHE B 1 523 ? 15.477 30.766 15.953 1 95.69 523 PHE B O 1
ATOM 8882 N N . LEU B 1 524 ? 14.625 32.812 16.109 1 94.62 524 LEU B N 1
ATOM 8883 C CA . LEU B 1 524 ? 13.281 32.375 16.484 1 94.62 524 LEU B CA 1
ATOM 8884 C C . LEU B 1 524 ? 12.266 32.75 15.414 1 94.62 524 LEU B C 1
ATOM 8886 O O . LEU B 1 524 ? 12.055 33.938 15.133 1 94.62 524 LEU B O 1
ATOM 8890 N N . ASP B 1 525 ? 11.617 31.797 14.805 1 90.81 525 ASP B N 1
ATOM 8891 C CA . ASP B 1 525 ? 10.648 32 13.742 1 90.81 525 ASP B CA 1
ATOM 8892 C C . ASP B 1 525 ? 9.219 31.828 14.25 1 90.81 525 ASP B C 1
ATOM 8894 O O . ASP B 1 525 ? 8.656 30.734 14.125 1 90.81 525 ASP B O 1
ATOM 8898 N N . GLU B 1 526 ? 8.602 32.781 14.672 1 82.75 526 GLU B N 1
ATOM 8899 C CA . GLU B 1 526 ? 7.23 32.781 15.164 1 82.75 526 GLU B CA 1
ATOM 8900 C C . GLU B 1 526 ? 6.996 31.625 16.125 1 82.75 526 GLU B C 1
ATOM 8902 O O . GLU B 1 526 ? 6.012 30.891 16.016 1 82.75 526 GLU B O 1
ATOM 8907 N N . CYS B 1 527 ? 7.871 31.469 17.062 1 85.62 527 CYS B N 1
ATOM 8908 C CA . CYS B 1 527 ? 7.906 30.281 17.891 1 85.62 527 CYS B CA 1
ATOM 8909 C C . CYS B 1 527 ? 6.98 30.422 19.094 1 85.62 527 CYS B C 1
ATOM 8911 O O . CYS B 1 527 ? 6.906 29.531 19.938 1 85.62 527 CYS B O 1
ATOM 8913 N N . THR B 1 528 ? 6.293 31.562 19.219 1 83.88 528 THR B N 1
ATOM 8914 C CA . THR B 1 528 ? 5.352 31.75 20.312 1 83.88 528 THR B CA 1
ATOM 8915 C C . THR B 1 528 ? 3.975 32.125 19.781 1 83.88 528 THR B C 1
ATOM 8917 O O . THR B 1 528 ? 3.186 32.781 20.484 1 83.88 528 THR B O 1
ATOM 8920 N N . SER B 1 529 ? 3.783 31.797 18.547 1 73.69 529 SER B N 1
ATOM 8921 C CA . SER B 1 529 ? 2.559 32.219 17.875 1 73.69 529 SER B CA 1
ATOM 8922 C C . SER B 1 529 ? 1.337 31.516 18.469 1 73.69 529 SER B C 1
ATOM 8924 O O . SER B 1 529 ? 0.221 32.031 18.391 1 73.69 529 SER B O 1
ATOM 8926 N N . ALA B 1 530 ? 1.529 30.359 19.078 1 69.62 530 ALA B N 1
ATOM 8927 C CA . ALA B 1 530 ? 0.406 29.594 19.609 1 69.62 530 ALA B CA 1
ATOM 8928 C C . ALA B 1 530 ? 0.211 29.891 21.094 1 69.62 530 ALA B C 1
ATOM 8930 O O . ALA B 1 530 ? -0.64 29.281 21.75 1 69.62 530 ALA B O 1
ATOM 8931 N N . LEU B 1 531 ? 0.974 30.844 21.625 1 76.25 531 LEU B N 1
ATOM 8932 C CA . LEU B 1 531 ? 0.905 31.188 23.047 1 76.25 531 LEU B CA 1
ATOM 8933 C C . LEU B 1 531 ? 0.142 32.469 23.266 1 76.25 531 LEU B C 1
ATOM 8935 O O . LEU B 1 531 ? 0.085 33.344 22.375 1 76.25 531 LEU B O 1
ATOM 8939 N N . ASP B 1 532 ? -0.461 32.594 24.438 1 72.31 532 ASP B N 1
ATOM 8940 C CA . ASP B 1 532 ? -1.069 33.875 24.812 1 72.31 532 ASP B CA 1
ATOM 8941 C C . ASP B 1 532 ? -0.003 34.906 25.156 1 72.31 532 ASP B C 1
ATOM 8943 O O . ASP B 1 532 ? 1.169 34.562 25.328 1 72.31 532 ASP B O 1
ATOM 8947 N N . SER B 1 533 ? -0.438 36.156 25.25 1 76.19 533 SER B N 1
ATOM 8948 C CA . SER B 1 533 ? 0.476 37.281 25.438 1 76.19 533 SER B CA 1
ATOM 8949 C C . SER B 1 533 ? 1.29 37.125 26.719 1 76.19 533 SER B C 1
ATOM 8951 O O . SER B 1 533 ? 2.492 37.406 26.734 1 76.19 533 SER B O 1
ATOM 8953 N N . GLN B 1 534 ? 0.652 36.688 27.75 1 79.5 534 GLN B N 1
ATOM 8954 C CA . GLN B 1 534 ? 1.352 36.562 29.031 1 79.5 534 GLN B CA 1
ATOM 8955 C C . GLN B 1 534 ? 2.406 35.469 28.953 1 79.5 534 GLN B C 1
ATOM 8957 O O . GLN B 1 534 ? 3.541 35.656 29.406 1 79.5 534 GLN B O 1
ATOM 8962 N N . SER B 1 535 ? 2.072 34.375 28.422 1 83.56 535 SER B N 1
ATOM 8963 C CA . SER B 1 535 ? 3 33.25 28.297 1 83.56 535 SER B CA 1
ATOM 8964 C C . SER B 1 535 ? 4.18 33.594 27.391 1 83.56 535 SER B C 1
ATOM 8966 O O . SER B 1 535 ? 5.312 33.188 27.656 1 83.56 535 SER B O 1
ATOM 8968 N N . GLU B 1 536 ? 3.859 34.312 26.359 1 88 536 GLU B N 1
ATOM 8969 C CA . GLU B 1 536 ? 4.902 34.75 25.453 1 88 536 GLU B CA 1
ATOM 8970 C C . GLU B 1 536 ? 5.926 35.625 26.188 1 88 536 GLU B C 1
ATOM 8972 O O . GLU B 1 536 ? 7.133 35.469 26.016 1 88 536 GLU B O 1
ATOM 8977 N N . LYS B 1 537 ? 5.395 36.531 27 1 88.88 537 LYS B N 1
ATOM 8978 C CA . LYS B 1 537 ? 6.273 37.406 27.766 1 88.88 537 LYS B CA 1
ATOM 8979 C C . LYS B 1 537 ? 7.125 36.594 28.75 1 88.88 537 LYS B C 1
ATOM 8981 O O . LYS B 1 537 ? 8.312 36.906 28.938 1 88.88 537 LYS B O 1
ATOM 8986 N N . GLU B 1 538 ? 6.523 35.688 29.312 1 90.56 538 GLU B N 1
ATOM 8987 C CA . GLU B 1 538 ? 7.234 34.844 30.266 1 90.56 538 GLU B CA 1
ATOM 8988 C C . GLU B 1 538 ? 8.375 34.062 29.609 1 90.56 538 GLU B C 1
ATOM 8990 O O . GLU B 1 538 ? 9.469 34 30.156 1 90.56 538 GLU B O 1
ATOM 8995 N N . LEU B 1 539 ? 8.172 33.531 28.547 1 93.81 539 LEU B N 1
ATOM 8996 C CA . LEU B 1 539 ? 9.18 32.719 27.859 1 93.81 539 LEU B CA 1
ATOM 8997 C C . LEU B 1 539 ? 10.312 33.594 27.344 1 93.81 539 LEU B C 1
ATOM 8999 O O . LEU B 1 539 ? 11.484 33.219 27.453 1 93.81 539 LEU B O 1
ATOM 9003 N N . TYR B 1 540 ? 10.039 34.719 26.766 1 94.38 540 TYR B N 1
ATOM 9004 C CA . TYR B 1 540 ? 11.086 35.656 26.312 1 94.38 540 TYR B CA 1
ATOM 9005 C C . TYR B 1 540 ? 11.883 36.188 27.5 1 94.38 540 TYR B C 1
ATOM 9007 O O . TYR B 1 540 ? 13.102 36.344 27.422 1 94.38 540 TYR B O 1
ATOM 9015 N N . GLY B 1 541 ? 11.125 36.469 28.547 1 94.5 541 GLY B N 1
ATOM 9016 C CA . GLY B 1 541 ? 11.82 36.844 29.766 1 94.5 541 GLY B CA 1
ATOM 9017 C C . GLY B 1 541 ? 12.797 35.812 30.25 1 94.5 541 GLY B C 1
ATOM 9018 O O . GLY B 1 541 ? 13.93 36.125 30.625 1 94.5 541 GLY B O 1
ATOM 9019 N N . LEU B 1 542 ? 12.328 34.625 30.25 1 95.19 542 LEU B N 1
ATOM 9020 C CA . LEU B 1 542 ? 13.164 33.5 30.656 1 95.19 542 LEU B CA 1
ATOM 9021 C C . LEU B 1 542 ? 14.383 33.375 29.734 1 95.19 542 LEU B C 1
ATOM 9023 O O . LEU B 1 542 ? 15.484 33.094 30.203 1 95.19 542 LEU B O 1
ATOM 9027 N N . LEU B 1 543 ? 14.273 33.5 28.469 1 95.38 543 LEU B N 1
ATOM 9028 C CA . LEU B 1 543 ? 15.344 33.438 27.484 1 95.38 543 LEU B CA 1
ATOM 9029 C C . LEU B 1 543 ? 16.438 34.469 27.781 1 95.38 543 LEU B C 1
ATOM 9031 O O . LEU B 1 543 ? 17.625 34.125 27.781 1 95.38 543 LEU B O 1
ATOM 9035 N N . ILE B 1 544 ? 16 35.656 28.094 1 94.88 544 ILE B N 1
ATOM 9036 C CA . ILE B 1 544 ? 16.938 36.75 28.344 1 94.88 544 ILE B CA 1
ATOM 9037 C C . ILE B 1 544 ? 17.641 36.562 29.672 1 94.88 544 ILE B C 1
ATOM 9039 O O . ILE B 1 544 ? 18.828 36.844 29.812 1 94.88 544 ILE B O 1
ATOM 9043 N N . GLU B 1 545 ? 16.891 36.031 30.594 1 95.38 545 GLU B N 1
ATOM 9044 C CA . GLU B 1 545 ? 17.453 35.781 31.922 1 95.38 545 GLU B CA 1
ATOM 9045 C C . GLU B 1 545 ? 18.516 34.656 31.875 1 95.38 545 GLU B C 1
ATOM 9047 O O . GLU B 1 545 ? 19.578 34.781 32.469 1 95.38 545 GLU B O 1
ATOM 9052 N N . ARG B 1 546 ? 18.219 33.656 31.188 1 95.5 546 ARG B N 1
ATOM 9053 C CA . ARG B 1 546 ? 19.078 32.469 31.172 1 95.5 546 ARG B CA 1
ATOM 9054 C C . ARG B 1 546 ? 20.219 32.625 30.156 1 95.5 546 ARG B C 1
ATOM 9056 O O . ARG B 1 546 ? 21.266 32 30.297 1 95.5 546 ARG B O 1
ATOM 9063 N N . LEU B 1 547 ? 19.969 33.375 29.078 1 95.88 547 LEU B N 1
ATOM 9064 C CA . LEU B 1 547 ? 20.969 33.625 28.047 1 95.88 547 LEU B CA 1
ATOM 9065 C C . LEU B 1 547 ? 21.156 35.125 27.828 1 95.88 547 LEU B C 1
ATOM 9067 O O . LEU B 1 547 ? 20.922 35.625 26.734 1 95.88 547 LEU B O 1
ATOM 9071 N N . PRO B 1 548 ? 21.688 35.781 28.734 1 94.25 548 PRO B N 1
ATOM 9072 C CA . PRO B 1 548 ? 21.766 37.25 28.656 1 94.25 548 PRO B CA 1
ATOM 9073 C C . PRO B 1 548 ? 22.75 37.719 27.594 1 94.25 548 PRO B C 1
ATOM 9075 O O . PRO B 1 548 ? 22.594 38.812 27.062 1 94.25 548 PRO B O 1
ATOM 9078 N N . GLN B 1 549 ? 23.656 36.938 27.219 1 94 549 GLN B N 1
ATOM 9079 C CA . GLN B 1 549 ? 24.672 37.375 26.281 1 94 549 GLN B CA 1
ATOM 9080 C C . GLN B 1 549 ? 24.359 36.844 24.875 1 94 549 GLN B C 1
ATOM 9082 O O . GLN B 1 549 ? 25.141 37.094 23.938 1 94 549 GLN B O 1
ATOM 9087 N N . ALA B 1 550 ? 23.344 36.188 24.719 1 95.19 550 ALA B N 1
ATOM 9088 C CA . ALA B 1 550 ? 23.031 35.562 23.422 1 95.19 550 ALA B CA 1
ATOM 9089 C C . ALA B 1 550 ? 22.516 36.594 22.438 1 95.19 550 ALA B C 1
ATOM 9091 O O . ALA B 1 550 ? 21.797 37.531 22.812 1 95.19 550 ALA B O 1
ATOM 9092 N N . THR B 1 551 ? 22.969 36.5 21.172 1 95.81 551 THR B N 1
ATOM 9093 C CA . THR B 1 551 ? 22.344 37.25 20.094 1 95.81 551 THR B CA 1
ATOM 9094 C C . THR B 1 551 ? 21 36.656 19.703 1 95.81 551 THR B C 1
ATOM 9096 O O . THR B 1 551 ? 20.906 35.469 19.453 1 95.81 551 THR B O 1
ATOM 9099 N N . VAL B 1 552 ? 19.969 37.469 19.75 1 96.19 552 VAL B N 1
ATOM 9100 C CA . VAL B 1 552 ? 18.625 36.938 19.5 1 96.19 552 VAL B CA 1
ATOM 9101 C C . VAL B 1 552 ? 18 37.656 18.297 1 96.19 552 VAL B C 1
ATOM 9103 O O . VAL B 1 552 ? 17.938 38.875 18.266 1 96.19 552 VAL B O 1
ATOM 9106 N N . VAL B 1 553 ? 17.641 36.906 17.297 1 95.56 553 VAL B N 1
ATOM 9107 C CA . VAL B 1 553 ? 16.859 37.406 16.156 1 95.56 553 VAL B CA 1
ATOM 9108 C C . VAL B 1 553 ? 15.484 36.75 16.156 1 95.56 553 VAL B C 1
ATOM 9110 O O . VAL B 1 553 ? 15.367 35.531 15.969 1 95.56 553 VAL B O 1
ATOM 9113 N N . SER B 1 554 ? 14.461 37.531 16.344 1 94.56 554 SER B N 1
ATOM 9114 C CA . SER B 1 554 ? 13.102 37 16.422 1 94.56 554 SER B CA 1
ATOM 9115 C C . SER B 1 554 ? 12.234 37.531 15.289 1 94.56 554 SER B C 1
ATOM 9117 O O . SER B 1 554 ? 12.336 38.719 14.922 1 94.56 554 SER B O 1
ATOM 9119 N N . VAL B 1 555 ? 11.508 36.625 14.688 1 89.75 555 VAL B N 1
ATOM 9120 C CA . VAL B 1 555 ? 10.445 37 13.766 1 89.75 555 VAL B CA 1
ATOM 9121 C C . VAL B 1 555 ? 9.094 36.875 14.461 1 89.75 555 VAL B C 1
ATOM 9123 O O . VAL B 1 555 ? 8.734 35.812 14.961 1 89.75 555 VAL B O 1
ATOM 9126 N N . ALA B 1 556 ? 8.375 37.938 14.609 1 80.31 556 ALA B N 1
ATOM 9127 C CA . ALA B 1 556 ? 7.07 37.938 15.266 1 80.31 556 ALA B CA 1
ATOM 9128 C C . ALA B 1 556 ? 6.164 39.031 14.734 1 80.31 556 ALA B C 1
ATOM 9130 O O . ALA B 1 556 ? 6.645 40 14.125 1 80.31 556 ALA B O 1
ATOM 9131 N N . HIS B 1 557 ? 4.938 38.938 14.977 1 70.12 557 HIS B N 1
ATOM 9132 C CA . HIS B 1 557 ? 3.945 39.906 14.523 1 70.12 557 HIS B CA 1
ATOM 9133 C C . HIS B 1 557 ? 3.467 40.781 15.68 1 70.12 557 HIS B C 1
ATOM 9135 O O . HIS B 1 557 ? 2.975 41.875 15.469 1 70.12 557 HIS B O 1
ATOM 9141 N N . ARG B 1 558 ? 3.66 40.281 16.844 1 70.56 558 ARG B N 1
ATOM 9142 C CA . ARG B 1 558 ? 3.078 40.969 17.984 1 70.56 558 ARG B CA 1
ATOM 9143 C C . ARG B 1 558 ? 3.955 42.156 18.438 1 70.56 558 ARG B C 1
ATOM 9145 O O . ARG B 1 558 ? 5.16 41.969 18.641 1 70.56 558 ARG B O 1
ATOM 9152 N N . LYS B 1 559 ? 3.359 43.219 18.656 1 74.75 559 LYS B N 1
ATOM 9153 C CA . LYS B 1 559 ? 4.07 44.438 19.031 1 74.75 559 LYS B CA 1
ATOM 9154 C C . LYS B 1 559 ? 4.633 44.344 20.453 1 74.75 559 LYS B C 1
ATOM 9156 O O . LYS B 1 559 ? 5.641 45 20.766 1 74.75 559 LYS B O 1
ATOM 9161 N N . GLU B 1 560 ? 4.016 43.5 21.25 1 77.75 560 GLU B N 1
ATOM 9162 C CA . GLU B 1 560 ? 4.418 43.406 22.641 1 77.75 560 GLU B CA 1
ATOM 9163 C C . GLU B 1 560 ? 5.84 42.844 22.766 1 77.75 560 GLU B C 1
ATOM 9165 O O . GLU B 1 560 ? 6.512 43.094 23.766 1 77.75 560 GLU B O 1
ATOM 9170 N N . LEU B 1 561 ? 6.344 42.281 21.812 1 85.62 561 LEU B N 1
ATOM 9171 C CA . LEU B 1 561 ? 7.66 41.656 21.859 1 85.62 561 LEU B CA 1
ATOM 9172 C C . LEU B 1 561 ? 8.766 42.688 21.656 1 85.62 561 LEU B C 1
ATOM 9174 O O . LEU B 1 561 ? 9.938 42.406 21.875 1 85.62 561 LEU B O 1
ATOM 9178 N N . LEU B 1 562 ? 8.367 43.844 21.266 1 88.5 562 LEU B N 1
ATOM 9179 C CA . LEU B 1 562 ? 9.336 44.938 21.078 1 88.5 562 LEU B CA 1
ATOM 9180 C C . LEU B 1 562 ? 10.086 45.219 22.375 1 88.5 562 LEU B C 1
ATOM 9182 O O . LEU B 1 562 ? 11.258 45.594 22.359 1 88.5 562 LEU B O 1
ATOM 9186 N N . ALA B 1 563 ? 9.391 45 23.484 1 89.56 563 ALA B N 1
ATOM 9187 C CA . ALA B 1 563 ? 9.969 45.312 24.797 1 89.56 563 ALA B CA 1
ATOM 9188 C C . ALA B 1 563 ? 11.18 44.406 25.062 1 89.56 563 ALA B C 1
ATOM 9190 O O . ALA B 1 563 ? 12.047 44.75 25.875 1 89.56 563 ALA B O 1
ATOM 9191 N N . PHE B 1 564 ? 11.32 43.375 24.375 1 93.25 564 PHE B N 1
ATOM 9192 C CA . PHE B 1 564 ? 12.367 42.375 24.641 1 93.25 564 PHE B CA 1
ATOM 9193 C C . PHE B 1 564 ? 13.492 42.5 23.609 1 93.25 564 PHE B C 1
ATOM 9195 O O . PHE B 1 564 ? 14.398 41.656 23.594 1 93.25 564 PHE B O 1
ATOM 9202 N N . HIS B 1 565 ? 13.492 43.469 22.75 1 95 565 HIS B N 1
ATOM 9203 C CA . HIS B 1 565 ? 14.477 43.625 21.688 1 95 565 HIS B CA 1
ATOM 9204 C C . HIS B 1 565 ? 15.07 45 21.672 1 95 565 HIS B C 1
ATOM 9206 O O . HIS B 1 565 ? 14.406 45.969 22.047 1 95 565 HIS B O 1
ATOM 9212 N N . ASP B 1 566 ? 16.266 45.094 21.141 1 94.06 566 ASP B N 1
ATOM 9213 C CA . ASP B 1 566 ? 17.016 46.344 21.125 1 94.06 566 ASP B CA 1
ATOM 9214 C C . ASP B 1 566 ? 16.781 47.094 19.812 1 94.06 566 ASP B C 1
ATOM 9216 O O . ASP B 1 566 ? 16.844 48.344 19.766 1 94.06 566 ASP B O 1
ATOM 9220 N N . THR B 1 567 ? 16.672 46.344 18.812 1 93.5 567 THR B N 1
ATOM 9221 C CA . THR B 1 567 ? 16.531 46.938 17.484 1 93.5 567 THR B CA 1
ATOM 9222 C C . THR B 1 567 ? 15.469 46.188 16.688 1 93.5 567 THR B C 1
ATOM 9224 O O . THR B 1 567 ? 15.016 45.125 17.078 1 93.5 567 THR B O 1
ATOM 9227 N N . THR B 1 568 ? 15.062 46.844 15.633 1 93.5 568 THR B N 1
ATOM 9228 C CA . THR B 1 568 ? 14.062 46.25 14.75 1 93.5 568 THR B CA 1
ATOM 9229 C C . THR B 1 568 ? 14.547 46.281 13.305 1 93.5 568 THR B C 1
ATOM 9231 O O . THR B 1 568 ? 15.336 47.156 12.922 1 93.5 568 THR B O 1
ATOM 9234 N N . LEU B 1 569 ? 14.227 45.25 12.633 1 92.38 569 LEU B N 1
ATOM 9235 C CA . LEU B 1 569 ? 14.406 45.156 11.188 1 92.38 569 LEU B CA 1
ATOM 9236 C C . LEU B 1 569 ? 13.062 45.156 10.477 1 92.38 569 LEU B C 1
ATOM 9238 O O . LEU B 1 569 ? 12.328 44.156 10.555 1 92.38 569 LEU B O 1
ATOM 9242 N N . ASP B 1 570 ? 12.727 46.219 9.742 1 88.62 570 ASP B N 1
ATOM 9243 C CA . ASP B 1 570 ? 11.438 46.312 9.07 1 88.62 570 ASP B CA 1
ATOM 9244 C C . ASP B 1 570 ? 11.539 45.906 7.609 1 88.62 570 ASP B C 1
ATOM 9246 O O . ASP B 1 570 ? 12.312 46.469 6.84 1 88.62 570 ASP B O 1
ATOM 9250 N N . PHE B 1 571 ? 10.75 44.906 7.316 1 86.19 571 PHE B N 1
ATOM 9251 C CA . PHE B 1 571 ? 10.688 44.438 5.938 1 86.19 571 PHE B CA 1
ATOM 9252 C C . PHE B 1 571 ? 9.828 45.375 5.086 1 86.19 571 PHE B C 1
ATOM 9254 O O . PHE B 1 571 ? 8.797 45.844 5.539 1 86.19 571 PHE B O 1
ATOM 9261 N N . PRO B 1 572 ? 10.312 45.594 3.84 1 76 572 PRO B N 1
ATOM 9262 C CA . PRO B 1 572 ? 9.508 46.438 2.947 1 76 572 PRO B CA 1
ATOM 9263 C C . PRO B 1 572 ? 8.219 45.75 2.494 1 76 572 PRO B C 1
ATOM 9265 O O . PRO B 1 572 ? 8.125 44.5 2.531 1 76 572 PRO B O 1
ATOM 9268 N N . ALA B 1 573 ? 7.109 46.5 2.205 1 65.31 573 ALA B N 1
ATOM 9269 C CA . ALA B 1 573 ? 5.863 45.969 1.66 1 65.31 573 ALA B CA 1
ATOM 9270 C C . ALA B 1 573 ? 6.109 45.219 0.356 1 65.31 573 ALA B C 1
ATOM 9272 O O . ALA B 1 573 ? 6.996 45.594 -0.42 1 65.31 573 ALA B O 1
ATOM 9273 N N . PRO B 1 574 ? 5.422 43.938 0.302 1 60.31 574 PRO B N 1
ATOM 9274 C CA . PRO B 1 574 ? 5.66 43.188 -0.925 1 60.31 574 PRO B CA 1
ATOM 9275 C C . PRO B 1 574 ? 5.438 44.031 -2.188 1 60.31 574 PRO B C 1
ATOM 9277 O O . PRO B 1 574 ? 4.578 44.906 -2.207 1 60.31 574 PRO B O 1
ATOM 9280 N N . GLU B 1 575 ? 6.383 44.25 -2.961 1 52.47 575 GLU B N 1
ATOM 9281 C CA . GLU B 1 575 ? 6.125 44.875 -4.246 1 52.47 575 GLU B CA 1
ATOM 9282 C C . GLU B 1 575 ? 4.984 44.188 -4.988 1 52.47 575 GLU B C 1
ATOM 9284 O O . GLU B 1 575 ? 4.891 42.969 -4.996 1 52.47 575 GLU B O 1
ATOM 9289 N N . ALA B 1 576 ? 3.717 44.875 -5.023 1 47.59 576 ALA B N 1
ATOM 9290 C CA . ALA B 1 576 ? 2.623 44.344 -5.836 1 47.59 576 ALA B CA 1
ATOM 9291 C C . ALA B 1 576 ? 3.154 43.562 -7.039 1 47.59 576 ALA B C 1
ATOM 9293 O O . ALA B 1 576 ? 4.059 44.031 -7.738 1 47.59 576 ALA B O 1
ATOM 9294 N N . ARG B 1 577 ? 3.012 42.375 -7.137 1 44.28 577 ARG B N 1
ATOM 9295 C CA . ARG B 1 577 ? 3.309 41.625 -8.359 1 44.28 577 ARG B CA 1
ATOM 9296 C C . ARG B 1 577 ? 2.828 42.406 -9.586 1 44.28 577 ARG B C 1
ATOM 9298 O O . ARG B 1 577 ? 1.641 42.688 -9.711 1 44.28 577 ARG B O 1
ATOM 9305 N N . ARG B 1 578 ? 3.498 43.281 -10.203 1 40.25 578 ARG B N 1
ATOM 9306 C CA . ARG B 1 578 ? 3.127 43.844 -11.508 1 40.25 578 ARG B CA 1
ATOM 9307 C C . ARG B 1 578 ? 2.695 42.719 -12.461 1 40.25 578 ARG B C 1
ATOM 9309 O O . ARG B 1 578 ? 3.414 41.719 -12.633 1 40.25 578 ARG B O 1
ATOM 9316 N N . ASP B 1 579 ? 1.317 42.562 -12.594 1 36.28 579 ASP B N 1
ATOM 9317 C CA . ASP B 1 579 ? 0.88 41.844 -13.789 1 36.28 579 ASP B CA 1
ATOM 9318 C C . ASP B 1 579 ? 1.696 42.281 -15.008 1 36.28 579 ASP B C 1
ATOM 9320 O O . ASP B 1 579 ? 1.771 43.469 -15.328 1 36.28 579 ASP B O 1
ATOM 9324 N N . ALA B 1 580 ? 2.582 41.625 -15.367 1 35.22 580 ALA B N 1
ATOM 9325 C CA . ALA B 1 580 ? 3.309 41.812 -16.625 1 35.22 580 ALA B CA 1
ATOM 9326 C C . ALA B 1 580 ? 2.352 42.062 -17.781 1 35.22 580 ALA B C 1
ATOM 9328 O O . ALA B 1 580 ? 2.781 42.25 -18.922 1 35.22 580 ALA B O 1
ATOM 9329 N N . ALA B 1 581 ? 1.097 41.906 -17.625 1 37.91 581 ALA B N 1
ATOM 9330 C CA . ALA B 1 581 ? 0.363 42.094 -18.875 1 37.91 581 ALA B CA 1
ATOM 9331 C C . ALA B 1 581 ? 0.414 43.531 -19.312 1 37.91 581 ALA B C 1
ATOM 9333 O O . ALA B 1 581 ? -0.085 43.875 -20.391 1 37.91 581 ALA B O 1
ATOM 9334 N N . ASP B 1 582 ? 0.575 44.562 -18.531 1 31.38 582 ASP B N 1
ATOM 9335 C CA . ASP B 1 582 ? 0.436 45.875 -19.109 1 31.38 582 ASP B CA 1
ATOM 9336 C C . ASP B 1 582 ? 1.584 46.188 -20.062 1 31.38 582 ASP B C 1
ATOM 9338 O O . ASP B 1 582 ? 1.593 47.219 -20.719 1 31.38 582 ASP B O 1
ATOM 9342 N N . GLU B 1 583 ? 2.678 45.562 -19.938 1 31.11 583 GLU B N 1
ATOM 9343 C CA . GLU B 1 583 ? 3.672 46.062 -20.891 1 31.11 583 GLU B CA 1
ATOM 9344 C C . GLU B 1 583 ? 3.303 45.656 -22.312 1 31.11 583 GLU B C 1
ATOM 9346 O O . GLU B 1 583 ? 3.967 46.031 -23.281 1 31.11 583 GLU B O 1
ATOM 9351 N N . ALA B 1 584 ? 2.545 44.594 -22.391 1 36.62 584 ALA B N 1
ATOM 9352 C CA . ALA B 1 584 ? 2.375 44.281 -23.812 1 36.62 584 ALA B CA 1
ATOM 9353 C C . ALA B 1 584 ? 1.587 45.375 -24.516 1 36.62 584 ALA B C 1
ATOM 9355 O O . ALA B 1 584 ? 1.455 45.344 -25.75 1 36.62 584 ALA B O 1
ATOM 9356 N N . GLU B 1 585 ? 0.76 46.188 -23.875 1 31.09 585 GLU B N 1
ATOM 9357 C CA . GLU B 1 585 ? -0.023 47.062 -24.719 1 31.09 585 GLU B CA 1
ATOM 9358 C C . GLU B 1 585 ? 0.819 48.219 -25.219 1 31.09 585 GLU B C 1
ATOM 9360 O O . GLU B 1 585 ? 0.382 49 -26.094 1 31.09 585 GLU B O 1
ATOM 9365 N N . GLY B 1 586 ? 1.838 48.688 -24.359 1 31.14 586 GLY B N 1
ATOM 9366 C CA . GLY B 1 586 ? 2.422 49.906 -24.922 1 31.14 586 GLY B CA 1
ATOM 9367 C C . GLY B 1 586 ? 3.164 49.656 -26.219 1 31.14 586 GLY B C 1
ATOM 9368 O O . GLY B 1 586 ? 3.77 50.562 -26.766 1 31.14 586 GLY B O 1
ATOM 9369 N N . ALA B 1 587 ? 3.59 48.438 -26.391 1 33.94 587 ALA B N 1
ATOM 9370 C CA . ALA B 1 587 ? 4.559 48.438 -27.484 1 33.94 587 ALA B CA 1
ATOM 9371 C C . ALA B 1 587 ? 3.869 48.625 -28.828 1 33.94 587 ALA B C 1
ATOM 9373 O O . ALA B 1 587 ? 4.5 48.5 -29.875 1 33.94 587 ALA B O 1
ATOM 9374 N N . HIS B 1 588 ? 2.529 48.688 -28.875 1 29.23 588 HIS B N 1
ATOM 9375 C CA . HIS B 1 588 ? 2.234 48.781 -30.297 1 29.23 588 HIS B CA 1
ATOM 9376 C C . HIS B 1 588 ? 2.67 50.125 -30.859 1 29.23 588 HIS B C 1
ATOM 9378 O O . HIS B 1 588 ? 3.176 50.219 -31.984 1 29.23 588 HIS B O 1
ATOM 9384 N N . THR B 1 589 ? 2.107 51.25 -30.375 1 27.3 589 THR B N 1
ATOM 9385 C CA . THR B 1 589 ? 1.837 52.25 -31.406 1 27.3 589 THR B CA 1
ATOM 9386 C C . THR B 1 589 ? 3.086 53.062 -31.719 1 27.3 589 THR B C 1
ATOM 9388 O O . THR B 1 589 ? 3.043 54 -32.531 1 27.3 589 THR B O 1
ATOM 9391 N N . SER B 1 590 ? 4.09 53.25 -30.812 1 24.12 590 SER B N 1
ATOM 9392 C CA . SER B 1 590 ? 4.906 54.375 -31.188 1 24.12 590 SER B CA 1
ATOM 9393 C C . SER B 1 590 ? 5.664 54.125 -32.5 1 24.12 590 SER B C 1
ATOM 9395 O O . SER B 1 590 ? 6.652 53.406 -32.5 1 24.12 590 SER B O 1
ATOM 9397 N N . SER B 1 591 ? 5.031 53.906 -33.625 1 24.84 591 SER B N 1
ATOM 9398 C CA . SER B 1 591 ? 5.613 54.125 -34.938 1 24.84 591 SER B CA 1
ATOM 9399 C C . SER B 1 591 ? 6.09 55.562 -35.094 1 24.84 591 SER B C 1
ATOM 9401 O O . SER B 1 591 ? 5.309 56.438 -35.438 1 24.84 591 SER B O 1
ATOM 9403 N N . GLY B 1 592 ? 6.816 56.188 -34.031 1 21.97 592 GLY B N 1
ATOM 9404 C CA . GLY B 1 592 ? 7.488 57.438 -34.344 1 21.97 592 GLY B CA 1
ATOM 9405 C C . GLY B 1 592 ? 8.383 57.344 -35.562 1 21.97 592 GLY B C 1
ATOM 9406 O O . GLY B 1 592 ? 8.898 56.281 -35.875 1 21.97 592 GLY B O 1
ATOM 9407 N N . ALA B 1 593 ? 8.219 58.312 -36.625 1 24.44 593 ALA B N 1
ATOM 9408 C CA . ALA B 1 593 ? 8.883 58.938 -37.75 1 24.44 593 ALA B CA 1
ATOM 9409 C C . ALA B 1 593 ? 10.344 59.25 -37.469 1 24.44 593 ALA B C 1
ATOM 9411 O O . ALA B 1 593 ? 10.688 59.562 -36.312 1 24.44 593 ALA B O 1
ATOM 9412 N N . TYR B 1 594 ? 11.328 58.75 -38.281 1 24.02 594 TYR B N 1
ATOM 9413 C CA . TYR B 1 594 ? 12.766 58.812 -38.531 1 24.02 594 TYR B CA 1
ATOM 9414 C C . TYR B 1 594 ? 13.219 60.25 -38.719 1 24.02 594 TYR B C 1
ATOM 9416 O O . TYR B 1 594 ? 13.672 60.625 -39.781 1 24.02 594 TYR B O 1
ATOM 9424 N N . ALA B 1 595 ? 12.633 61.281 -38 1 24.16 595 ALA B N 1
ATOM 9425 C CA . ALA B 1 595 ? 13.125 62.531 -38.594 1 24.16 595 ALA B CA 1
ATOM 9426 C C . ALA B 1 595 ? 14.648 62.562 -38.594 1 24.16 595 ALA B C 1
ATOM 9428 O O . ALA B 1 595 ? 15.289 62.031 -37.688 1 24.16 595 ALA B O 1
ATOM 9429 N N . GLY B 1 596 ? 15.289 63.031 -39.781 1 23 596 GLY B N 1
ATOM 9430 C CA . GLY B 1 596 ? 16.484 63.5 -40.469 1 23 596 GLY B CA 1
ATOM 9431 C C . GLY B 1 596 ? 17.234 64.562 -39.688 1 23 596 GLY B C 1
ATOM 9432 O O . GLY B 1 596 ? 16.859 65.75 -39.719 1 23 596 GLY B O 1
ATOM 9433 N N . THR B 1 597 ? 17.438 64.5 -38.25 1 22.67 597 THR B N 1
ATOM 9434 C CA . THR B 1 597 ? 18.438 65.5 -37.938 1 22.67 597 THR B CA 1
ATOM 9435 C C . THR B 1 597 ? 19.703 65.25 -38.75 1 22.67 597 THR B C 1
ATOM 9437 O O . THR B 1 597 ? 20.141 64.125 -38.969 1 22.67 597 THR B O 1
ATOM 9440 N N . GLN B 1 598 ? 20.109 66.375 -39.594 1 21.97 598 GLN B N 1
ATOM 9441 C CA . GLN B 1 598 ? 21.188 67.125 -40.188 1 21.97 598 GLN B CA 1
ATOM 9442 C C . GLN B 1 598 ? 22.422 67.125 -39.281 1 21.97 598 GLN B C 1
ATOM 9444 O O . GLN B 1 598 ? 22.297 67.125 -38.062 1 21.97 598 GLN B O 1
ATOM 9449 N N . LEU B 1 599 ? 23.719 66.812 -39.906 1 23.28 599 LEU B N 1
ATOM 9450 C CA . LEU B 1 599 ? 25.172 66.688 -39.844 1 23.28 599 LEU B CA 1
ATOM 9451 C C . LEU B 1 599 ? 25.797 67.938 -39.188 1 23.28 599 LEU B C 1
ATOM 9453 O O . LEU B 1 599 ? 26.953 67.875 -38.781 1 23.28 599 LEU B O 1
ATOM 9457 N N . CYS B 1 600 ? 25.234 69 -38.438 1 22.41 600 CYS B N 1
ATOM 9458 C CA . CYS B 1 600 ? 26.406 69.812 -38.094 1 22.41 600 CYS B CA 1
ATOM 9459 C C . CYS B 1 600 ? 27.172 69.25 -36.938 1 22.41 600 CYS B C 1
ATOM 9461 O O . CYS B 1 600 ? 26.562 68.688 -36.031 1 22.41 600 CYS B O 1
#

Sequence (1200 aa):
MTVNRAFPIDRAEDAEARRRFPPVWRLLLPYWRTREGVFSLILLMLVIGSSWATTYVMLWNNNWTGTFYDAIGASRFKVLPELLVRFLLVAMAGAVVQITGVVLHQIVQIRWRRWLTTWLAEKWLARNNYYRIERDRELENVDQRIAEDVKLFVNDTLLLGLGFLSVPVSVVSFSIVLWRMGGPLQVDVGGSSYVLHGYLVFAAFAYTGVIFAATHYLGRRLITLTARQHRLEGDFRVLMVGVREFAEQIAFFRGQTAEHGRLQASFRFVVSNLYATLWVNTRVSFFNNIVGQLSSAIPIIPTLLMLPQLMSGGLTLGGLMKSNSAFNSVTGSLAFFWQAYTGFTSWRAEANRLREFLHVSEHEPRQDIALHESRTGAVAASGLVLRDASGDTLSRVPDFVLPAGRRCLVRGRSGCGKSTLLRALAGLWPYGEGTILRPAAGTFFLPQRSYIPPGSLKAAVTYPRDASAYPDSECEELLRACGLSAYASQLHVEDRWSTRLSGGEQQRVAFARVLLARPSTVFLDECTSALDSQSEKELYGLLIERLPQATVVSVAHRKELLAFHDTTLDFPAPEARRDAADEAEGAHTSSGAYAGTQLCMTVNRAFPIDRAEDAEARRRFPPVWRLLLPYWRTREGVFSLILLMLVIGSSWATTYVMLWNNNWTGTFYDAIGASRFKVLPELLVRFLLVAMAGAVVQITGVVLHQIVQIRWRRWLTTWLAEKWLARNNYYRIERDRELENVDQRIAEDVKLFVNDTLLLGLGFLSVPVSVVSFSIVLWRMGGPLQVDVGGSSYVLHGYLVFAAFAYTGVIFAATHYLGRRLITLTARQHRLEGDFRVLMVGVREFAEQIAFFRGQTAEHGRLQASFRFVVSNLYATLWVNTRVSFFNNIVGQLSSAIPIIPTLLMLPQLMSGGLTLGGLMKSNSAFNSVTGSLAFFWQAYTGFTSWRAEANRLREFLHVSEHEPRQDIALHESRTGAVAASGLVLRDASGDTLSRVPDFVLPAGRRCLVRGRSGCGKSTLLRALAGLWPYGEGTILRPAAGTFFLPQRSYIPPGSLKAAVTYPRDASAYPDSECEELLRACGLSAYASQLHVEDRWSTRLSGGEQQRVAFARVLLARPSTVFLDECTSALDSQSEKELYGLLIERLPQATVVSVAHRKELLAFHDTTLDFPAPEARRDAADEAEGAHTSSGAYAGTQLC

pLDDT: mean 83.78, std 15.56, range [17.03, 96.94]

Solvent-accessible surface area (backbone atoms only — not comparable to full-atom values): 63581 Å² total; per-residue (Å²): 129,82,76,78,67,73,63,79,70,66,50,60,76,35,70,75,55,47,69,70,30,58,63,69,59,72,71,65,47,61,55,54,74,36,76,71,22,46,54,39,47,54,42,47,51,49,26,52,49,26,50,54,49,48,44,49,47,51,50,50,50,37,52,47,48,17,53,52,38,35,29,56,71,69,66,44,60,83,55,46,63,59,52,50,54,54,46,52,53,49,38,51,53,44,28,52,40,47,41,51,22,53,51,42,48,50,52,41,48,52,54,48,39,52,49,53,39,53,50,50,51,49,50,39,49,39,90,52,32,47,31,50,32,59,73,65,60,72,59,77,63,63,47,50,46,49,65,47,34,40,51,50,35,49,50,41,48,50,51,53,52,51,51,59,65,47,31,57,59,43,35,53,56,29,39,51,52,28,36,69,65,31,54,68,44,72,43,72,58,95,85,45,68,44,66,40,71,29,50,52,40,55,46,38,52,49,52,43,46,53,51,44,52,50,50,46,71,51,40,57,62,51,59,58,46,50,53,50,45,53,49,39,48,47,52,44,42,51,52,42,45,47,48,55,74,40,16,63,43,36,54,55,53,64,22,47,66,49,52,50,51,52,52,51,54,43,47,49,54,41,53,53,48,50,54,55,45,47,56,43,47,46,55,37,48,39,50,51,39,44,52,44,53,47,51,65,84,54,53,44,63,55,50,62,71,41,42,67,42,43,70,72,63,77,41,51,65,7,49,50,52,26,45,34,51,31,46,48,50,31,36,56,41,57,43,48,61,62,66,40,45,65,55,47,54,50,36,50,53,36,48,36,46,52,25,46,48,50,42,62,58,67,50,76,78,71,68,46,40,44,77,43,74,29,90,76,49,27,41,32,37,42,69,28,33,39,28,40,96,87,62,48,77,50,34,71,51,73,68,47,76,43,56,58,39,42,28,34,36,38,36,58,62,89,86,29,41,70,70,53,50,54,32,38,75,71,69,73,45,35,43,39,36,37,37,38,33,31,43,76,75,47,56,42,52,42,52,55,63,71,77,55,60,83,42,24,46,38,43,38,40,37,49,55,47,55,53,80,76,54,60,69,66,60,55,32,50,38,30,39,74,52,71,37,54,90,52,36,84,42,34,80,44,69,46,58,53,65,73,72,38,50,71,42,52,38,32,31,43,53,50,34,24,50,64,70,66,61,43,51,31,40,39,36,35,41,48,50,70,68,41,55,73,68,58,39,51,50,51,54,49,50,47,46,69,76,40,64,63,26,20,34,41,35,38,55,83,62,72,76,56,52,82,75,34,78,43,72,46,77,50,64,76,59,72,75,76,71,69,70,68,67,63,66,66,65,67,67,70,82,73,76,78,83,81,75,86,79,80,132,130,85,74,77,70,72,64,78,70,64,50,62,75,35,70,75,55,48,71,71,30,56,64,69,60,72,71,64,46,62,55,55,74,35,75,71,22,45,54,39,47,53,41,48,51,48,25,51,49,26,51,54,48,48,44,48,48,50,51,50,49,37,53,48,49,16,54,52,39,36,28,57,71,69,66,43,59,83,55,47,64,60,52,50,53,54,45,53,52,50,39,52,51,45,28,52,41,48,40,51,23,53,51,41,47,49,51,39,49,52,53,48,39,52,49,53,38,54,51,51,50,50,51,40,50,39,91,50,32,48,32,51,32,59,73,65,60,72,59,77,62,63,46,50,45,48,65,46,34,41,50,50,34,50,51,42,50,50,52,53,52,51,52,57,66,47,30,58,60,44,37,53,56,29,38,51,52,28,36,69,65,32,54,69,43,72,43,73,57,95,86,44,70,45,68,40,71,29,50,52,40,54,46,39,52,50,53,44,47,51,52,42,52,50,49,48,70,51,39,56,61,50,57,57,46,49,53,50,45,54,49,39,48,47,52,42,42,51,53,42,46,48,48,56,75,39,16,64,42,37,55,54,54,64,23,48,66,47,51,49,52,51,51,51,54,44,46,49,54,40,52,54,48,51,53,56,44,48,55,44,47,47,55,40,49,39,52,51,39,43,52,45,51,47,52,64,84,54,51,44,65,54,50,62,71,41,42,68,42,43,70,71,63,77,42,50,64,8,51,50,52,26,45,35,52,28,47,48,50,31,36,56,42,57,44,46,61,60,67,39,45,65,54,48,54,52,36,50,53,35,46,36,46,52,26,46,48,50,43,61,59,66,50,78,79,70,68,47,40,44,78,42,73,29,90,77,50,26,41,32,36,43,68,30,31,40,28,39,96,87,63,48,76,50,34,71,51,73,68,46,76,42,57,58,39,43,29,34,36,39,37,61,62,89,85,32,41,68,69,53,50,54,32,38,73,70,69,72,43,36,42,40,35,36,37,36,33,31,42,75,72,48,56,42,51,41,52,55,62,70,76,53,59,85,42,26,46,39,41,39,40,36,48,55,47,56,54,80,76,54,59,68,67,60,54,32,50,38,29,38,74,51,70,37,53,90,50,36,84,41,35,79,43,68,47,58,53,64,73,71,38,49,72,42,51,38,33,32,44,52,49,35,24,49,65,71,65,62,44,52,30,39,40,36,35,41,48,52,70,68,42,53,73,66,57,40,51,50,52,54,48,48,47,45,69,76,41,64,65,26,20,35,40,35,36,54,82,62,72,77,55,52,82,77,34,78,43,74,45,77,51,64,77,58,74,76,78,73,70,70,66,63,63,67,66,63,66,65,69,80,74,76,80,80,79,79,82,80,86,126

Organism: NCBI:txid488447

InterPro domains:
  IPR003439 ABC transporter-like, ATP-binding domain [PF00005] (399-529)
  IPR003439 ABC transporter-like, ATP-binding domain [PS50893] (366-599)
  IPR003593 AAA+ ATPase domain [SM00382] (404-575)
  IPR011527 ABC transporter type 1, transmembrane domain [PF06472] (26-301)
  IPR011527 ABC transporter type 1, transmembrane domain [PS50929] (41-346)
  IPR017871 ABC transporter-like, conserved site [PS00211] (501-515)
  IPR027417 P-loop containing nucleoside triphosphate hydrolase [G3DSA:3.40.50.300] (363-575)
  IPR027417 P-loop containing nucleoside triphosphate hydrolase [SSF52540] (399-569)
  IPR036640 ABC transporter type 1, transmembrane domain superfamily [G3DSA:1.20.1560.10] (8-362)
  IPR036640 ABC transporter type 1, transmembrane domain superfamily [SSF90123] (16-344)
  IPR050835 ATP-binding cassette sub-family D [PTHR11384] (19-571)

Foldseek 3Di:
DPPPPPPPPPCLVVPVSLVLFDDLCVLVPPQCPDPLNVVLVVLVVLLLVLLLVLLVLLVVVLLLLLVQVLCVQVVVCVCNVVSVVVNVVSVVVNVVSNVSSVVSLVVSLVSSLVVSLVVLVCLCPPPVVVLVCVQVVLDPDVVCLSPPLSSLLSVLCSVLVSLVSSLVSLQVVLLVVLQVLLAFDQDCDPNDTDTDRSVLSVLLVVVLVVLLVQLCVLCVVLVVLVVVLVVLVVVLVVLVVVCVVCVVVCVVVVVPVVSVVVSVVSVVVNVVSVVVSVVSVVSNVVSVVVVCVCLPPFVVVLCVSCVVCVVVVNAGPSSSSSSRSSSCSNSVSSVCVSVCVVSVVSSSSSSSSVSSSVSSSPDDDAAQEAEDEDPQQKKWWDQWWAADPVQHTLFGFDTDIGGFLFEEEEEEDPSSCPLVVLCVQVVNGRHTHTYIYHHPPQEEEDAQAFDADFAFQLPRLQPPDGSVPDDLVLLLVLCVQLPNNVCSVRRHPGDPCVVVADLQSSLSSSLSNSLVSLGQEYEEENSRVVPDPVSVVSSLVVCCVSRVRHYYYYYDHDPSCVVSGDYYGYTDDGDPPPPVVVVVPPPPDPPDDPPDPDDD/DPPPCPPPPPCLVVPVSLVLFDDLCVLVPPQCPDPLNVVLVVLVVLLLVLLLVLLVLLVVVLLLLLVQVLCVQVVVCVCNVVSVVVNVVSVVVNVVSNVSSVVSLVVSLVSSLVVSLVVLVCLCPPPVVVLVCVQVVLDPDVVCLSPPLSSLLSVLCSVLVSLVSSLVSLQVVLLVVLQVLQAFDQDCDPNDTDTDRSVLSVLLVVVLVVLLVQLCVLCVVLVVLVVVLVVLVVVLVVLVVVCVVCVVVCVVVVVPVVSVVVSVVSVVVNVVSVVVSVVSVVSNVVSVVVVCVCLPPFVVVLLVSCVVCVVVVNAGPSSSSSSRSSSCSNSVSSVCVSVCVVSVVSSSSSSSSVSSSVSSSPDDDAAQEAEDEDPQQKKWWDQWWAADPVQHTLFGFDTDIGGFLFEEEEEEDPSSCPLVVLCVQVVNGRHTHTYIYHHDPQEEEDAQAFDADFAFQLCRLQPPDGSVPDDLVLLLVLCVQLPNNVCSVRRHPGDDCVVVADLQSSLSSSLSNSLVSLGQEYEEENSRVVPDPVSVVSSLVVCCVSRVRHYYYYYDHDPSCVVSGDYYGYTDDGDPPPPVPVVVVPPPDPPDDPDDPDDD

Radius of gyration: 38.65 Å; Cα contacts (8 Å, |Δi|>4): 1657; chains: 2; bounding box: 73×135×129 Å